Protein 8EW1 (pdb70)

B-factor: mean 33.79, std 11.41, range [15.5, 78.44]

Structure (mmCIF, N/CA/C/O backbone):
data_8EW1
#
_entry.id   8EW1
#
_cell.length_a   85.720
_cell.length_b   85.720
_cell.length_c   112.360
_cell.angle_alpha   90.00
_cell.angle_beta   90.00
_cell.angle_gamma   120.00
#
_symmetry.space_group_name_H-M   'P 31'
#
loop_
_entity.id
_entity.type
_entity.pdbx_description
1 polymer 'Glycosyl hydrolase family 16'
2 branched beta-D-galactopyranose-(1-4)-6-O-sulfo-alpha-L-galactopyranose-(1-3)-beta-D-galactopyranose
3 non-polymer GLYCEROL
4 non-polymer 'CALCIUM ION'
5 non-polymer 'CHLORIDE ION'
6 non-polymer 'ACETATE ION'
7 water water
#
loop_
_atom_site.group_PDB
_atom_site.id
_atom_site.type_symbol
_atom_site.label_atom_id
_atom_site.label_alt_id
_atom_site.label_comp_id
_atom_site.label_asym_id
_atom_site.label_entity_id
_atom_site.label_seq_id
_atom_site.pdbx_PDB_ins_code
_atom_site.Cartn_x
_atom_site.Cartn_y
_atom_site.Cartn_z
_atom_site.occupancy
_atom_site.B_iso_or_equiv
_atom_site.auth_seq_id
_atom_site.auth_comp_id
_atom_site.auth_asym_id
_atom_site.auth_atom_id
_atom_site.pdbx_PDB_model_num
ATOM 1 N N . SER A 1 4 ? 56.144 -19.267 -36.406 1.00 39.46 4 SER A N 1
ATOM 2 C CA . SER A 1 4 ? 55.311 -19.531 -37.573 1.00 33.94 4 SER A CA 1
ATOM 3 C C . SER A 1 4 ? 53.839 -19.668 -37.188 1.00 33.73 4 SER A C 1
ATOM 4 O O . SER A 1 4 ? 52.974 -19.812 -38.055 1.00 30.34 4 SER A O 1
ATOM 7 N N . HIS A 1 5 ? 53.554 -19.608 -35.883 1.00 32.66 5 HIS A N 1
ATOM 8 C CA . HIS A 1 5 ? 52.188 -19.800 -35.408 1.00 34.86 5 HIS A CA 1
ATOM 9 C C . HIS A 1 5 ? 51.238 -18.702 -35.865 1.00 34.93 5 HIS A C 1
ATOM 10 O O . HIS A 1 5 ? 50.025 -18.839 -35.673 1.00 37.08 5 HIS A O 1
ATOM 17 N N . HIS A 1 6 ? 51.747 -17.626 -36.468 1.00 32.77 6 HIS A N 1
ATOM 18 C CA . HIS A 1 6 ? 50.860 -16.625 -37.048 1.00 33.96 6 HIS A CA 1
ATOM 19 C C . HIS A 1 6 ? 50.290 -17.076 -38.388 1.00 31.00 6 HIS A C 1
ATOM 20 O O . HIS A 1 6 ? 49.187 -16.658 -38.757 1.00 31.27 6 HIS A O 1
ATOM 27 N N . HIS A 1 7 ? 51.019 -17.923 -39.123 1.00 28.72 7 HIS A N 1
ATOM 28 C CA . HIS A 1 7 ? 50.584 -18.400 -40.429 1.00 28.40 7 HIS A CA 1
ATOM 29 C C . HIS A 1 7 ? 50.174 -19.867 -40.453 1.00 26.47 7 HIS A C 1
ATOM 30 O O . HIS A 1 7 ? 49.386 -20.254 -41.321 1.00 23.28 7 HIS A O 1
ATOM 37 N N . HIS A 1 8 ? 50.675 -20.685 -39.532 1.00 24.64 8 HIS A N 1
ATOM 38 C CA . HIS A 1 8 ? 50.676 -22.134 -39.709 1.00 22.20 8 HIS A CA 1
ATOM 39 C C . HIS A 1 8 ? 49.410 -22.751 -39.121 1.00 24.25 8 HIS A C 1
ATOM 40 O O . HIS A 1 8 ? 49.218 -22.749 -37.900 1.00 24.76 8 HIS A O 1
ATOM 47 N N . HIS A 1 9 ? 48.549 -23.278 -39.993 1.00 21.31 9 HIS A N 1
ATOM 48 C CA . HIS A 1 9 ? 47.466 -24.170 -39.590 1.00 22.31 9 HIS A CA 1
ATOM 49 C C . HIS A 1 9 ? 48.029 -25.586 -39.539 1.00 22.41 9 HIS A C 1
ATOM 50 O O . HIS A 1 9 ? 48.361 -26.167 -40.578 1.00 22.91 9 HIS A O 1
ATOM 57 N N . HIS A 1 10 ? 48.164 -26.137 -38.330 1.00 20.53 10 HIS A N 1
ATOM 58 C CA . HIS A 1 10 ? 48.673 -27.500 -38.217 1.00 23.37 10 HIS A CA 1
ATOM 59 C C . HIS A 1 10 ? 47.773 -28.492 -38.939 1.00 24.87 10 HIS A C 1
ATOM 60 O O . HIS A 1 10 ? 48.253 -29.510 -39.450 1.00 25.79 10 HIS A O 1
ATOM 67 N N . GLY A 1 11 ? 46.478 -28.209 -38.995 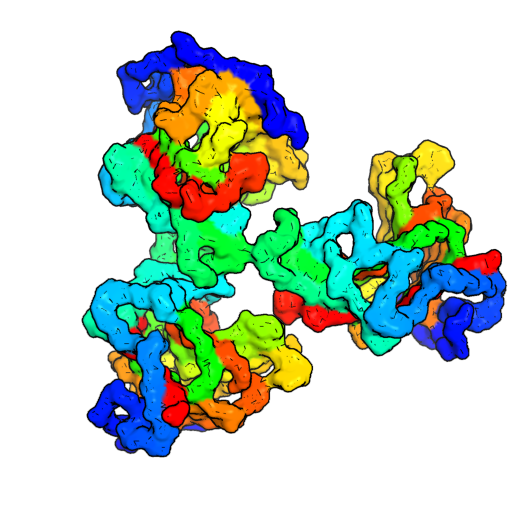1.00 21.47 11 GLY A N 1
ATOM 68 C CA . GLY A 1 11 ? 45.531 -29.073 -39.673 1.00 22.29 11 GLY A CA 1
ATOM 69 C C . GLY A 1 11 ? 44.162 -28.436 -39.642 1.00 22.90 11 GLY A C 1
ATOM 70 O O . GLY A 1 11 ? 43.972 -27.343 -39.101 1.00 20.88 11 GLY A O 1
ATOM 71 N N . SER A 1 12 ? 43.209 -29.119 -40.265 1.00 25.28 12 SER A N 1
ATOM 72 C CA . SER A 1 12 ? 41.816 -28.705 -40.219 1.00 25.11 12 SER A CA 1
ATOM 73 C C . SER A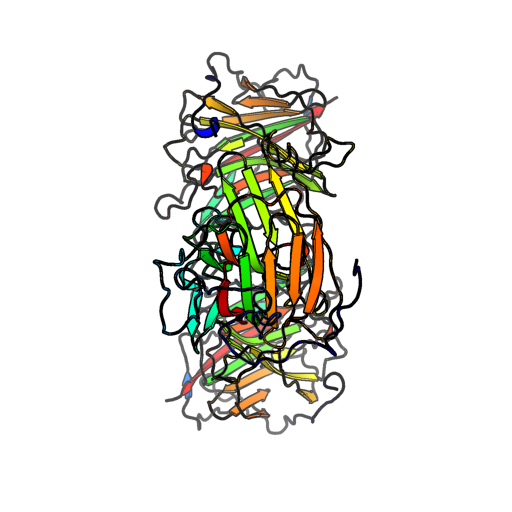 1 12 ? 41.057 -29.598 -39.247 1.00 26.04 12 SER A C 1
ATOM 74 O O . SER A 1 12 ? 41.458 -30.729 -38.964 1.00 26.66 12 SER A O 1
ATOM 77 N N . ILE A 1 13 ? 39.954 -29.072 -38.725 1.00 25.15 13 ILE A N 1
ATOM 78 C CA . ILE A 1 13 ? 39.122 -29.790 -37.766 1.00 24.50 13 ILE A CA 1
ATOM 79 C C . ILE A 1 13 ? 37.834 -30.199 -38.466 1.00 25.62 13 ILE A C 1
ATOM 80 O O . ILE A 1 13 ? 37.109 -29.348 -38.995 1.00 28.77 13 ILE A O 1
ATOM 85 N N . ASP A 1 14 ? 37.552 -31.498 -38.472 1.00 28.18 14 ASP A N 1
ATOM 86 C CA . ASP A 1 14 ? 36.360 -32.034 -39.116 1.00 32.22 14 ASP A CA 1
ATOM 87 C C . ASP A 1 14 ? 35.229 -32.142 -38.100 1.00 29.83 14 ASP A C 1
ATOM 88 O O . ASP A 1 14 ? 35.416 -32.687 -37.008 1.00 27.19 14 ASP A O 1
ATOM 93 N N . PHE A 1 15 ? 34.057 -31.621 -38.463 1.00 29.98 15 PHE A N 1
ATOM 94 C CA . PHE A 1 15 ? 32.893 -31.636 -37.588 1.00 30.64 15 PHE A CA 1
ATOM 95 C C . PHE A 1 15 ? 31.781 -32.542 -38.101 1.00 33.84 15 PHE A C 1
ATOM 96 O O . PHE A 1 15 ? 30.682 -32.537 -37.535 1.00 31.21 15 PHE A O 1
ATOM 104 N N . SER A 1 16 ? 32.044 -33.337 -39.145 1.00 34.39 16 SER A N 1
ATOM 105 C CA . SER A 1 16 ? 31.003 -34.205 -39.688 1.00 34.23 16 SER A CA 1
ATOM 106 C C . SER A 1 16 ? 30.555 -35.245 -38.671 1.00 33.91 16 SER A C 1
ATOM 107 O O . SER A 1 16 ? 29.378 -35.624 -38.650 1.00 39.05 16 SER A O 1
ATOM 110 N N . ASN A 1 17 ? 31.467 -35.712 -37.818 1.00 34.81 17 ASN A N 1
ATOM 111 C CA . ASN A 1 17 ? 31.155 -36.694 -36.788 1.00 35.90 17 ASN A CA 1
ATOM 112 C C . ASN A 1 17 ? 31.152 -36.072 -35.393 1.00 34.19 17 ASN A C 1
ATOM 113 O O . ASN A 1 17 ? 31.411 -36.757 -34.400 1.00 37.79 17 ASN A O 1
ATOM 118 N N . ALA A 1 18 ? 30.855 -34.779 -35.302 1.00 28.81 18 ALA A N 1
ATOM 119 C CA . ALA A 1 18 ? 30.806 -34.123 -34.003 1.00 32.41 18 ALA A CA 1
ATOM 120 C C . ALA A 1 18 ? 29.689 -34.729 -33.156 1.00 32.14 18 ALA A C 1
ATOM 121 O O . ALA A 1 18 ? 28.611 -35.040 -33.679 1.00 28.84 18 ALA A O 1
ATOM 123 N N . PRO A 1 19 ? 29.907 -34.913 -31.855 1.00 30.94 19 PRO A N 1
ATOM 124 C CA . PRO A 1 19 ? 28.862 -35.505 -31.010 1.00 31.22 19 PRO A CA 1
ATOM 125 C C . PRO A 1 19 ? 27.605 -34.647 -30.981 1.00 28.43 19 PRO A C 1
ATOM 126 O O . PRO A 1 19 ? 27.667 -33.417 -30.990 1.00 31.13 19 PRO A O 1
ATOM 130 N N . LYS A 1 20 ? 26.454 -35.314 -30.930 1.00 28.57 20 LYS A N 1
ATOM 131 C CA . LYS A 1 20 ? 25.181 -34.627 -30.782 1.00 30.25 20 LYS A CA 1
ATOM 132 C C . LYS A 1 20 ? 24.897 -34.349 -29.309 1.00 29.44 20 LYS A C 1
ATOM 133 O O . LYS A 1 20 ? 25.310 -35.101 -28.422 1.00 31.50 20 LYS A O 1
ATOM 139 N N . ARG A 1 21 ? 24.192 -33.250 -29.054 1.00 29.77 21 ARG A N 1
ATOM 140 C CA . ARG A 1 21 ? 23.819 -32.870 -27.694 1.00 27.36 21 ARG A CA 1
ATOM 141 C C . ARG A 1 21 ? 22.720 -33.799 -27.194 1.00 30.35 21 ARG A C 1
ATOM 142 O O . ARG A 1 21 ? 21.615 -33.820 -27.747 1.00 26.96 21 ARG A O 1
ATOM 150 N N . LEU A 1 22 ? 23.032 -34.585 -26.164 1.00 30.11 22 LEU A N 1
ATOM 151 C CA . LEU A 1 22 ? 22.083 -35.502 -25.543 1.00 30.89 22 LEU A CA 1
ATOM 152 C C . LEU A 1 22 ? 21.603 -35.048 -24.174 1.00 31.15 22 LEU A C 1
ATOM 153 O O . LEU A 1 22 ? 20.445 -35.292 -23.830 1.00 31.71 22 LEU A O 1
ATOM 158 N N . ASN A 1 23 ? 22.457 -34.397 -23.388 1.00 30.31 23 ASN A N 1
ATOM 159 C CA . ASN A 1 23 ? 22.099 -33.995 -22.034 1.00 31.74 23 ASN A CA 1
ATOM 160 C C . ASN A 1 23 ? 22.968 -32.815 -21.624 1.00 30.19 23 ASN A C 1
ATOM 161 O O . ASN A 1 23 ? 23.997 -32.531 -22.239 1.00 29.34 23 ASN A O 1
ATOM 166 N N . ASN A 1 24 ? 22.552 -32.145 -20.548 1.00 32.39 24 ASN A N 1
ATOM 167 C CA . ASN A 1 24 ? 23.314 -31.043 -19.973 1.00 29.69 24 ASN A CA 1
ATOM 168 C C . ASN A 1 24 ? 23.997 -31.438 -18.671 1.00 30.85 24 ASN A C 1
ATOM 169 O O . ASN A 1 24 ? 24.334 -30.568 -17.858 1.00 30.80 24 ASN A O 1
ATOM 174 N N . LYS A 1 25 ? 24.225 -32.736 -18.466 1.00 28.80 25 LYS A N 1
ATOM 175 C CA . LYS A 1 25 ? 24.802 -33.239 -17.228 1.00 29.11 25 LYS A CA 1
ATOM 176 C C . LYS A 1 25 ? 26.241 -33.711 -17.363 1.00 27.21 25 LYS A C 1
ATOM 177 O O . LYS A 1 25 ? 26.926 -33.840 -16.344 1.00 22.85 25 LYS A O 1
ATOM 183 N N . TYR A 1 26 ? 26.714 -33.969 -18.575 1.00 24.12 26 TYR A N 1
ATOM 184 C CA . TYR A 1 26 ? 28.066 -34.470 -18.772 1.00 22.40 26 TYR A CA 1
ATOM 185 C C . TYR A 1 26 ? 28.760 -33.732 -19.911 1.00 21.95 26 TYR A C 1
ATOM 186 O O . TYR A 1 26 ? 28.106 -33.010 -20.676 1.00 24.72 26 TYR A O 1
ATOM 195 N N . PRO A 1 27 ? 30.079 -33.875 -20.049 1.00 21.68 27 PRO A N 1
ATOM 196 C CA . PRO A 1 27 ? 30.790 -33.132 -21.095 1.00 23.14 27 PRO A CA 1
ATOM 197 C C . PRO A 1 27 ? 30.255 -33.481 -22.477 1.00 22.95 27 PRO A C 1
ATOM 198 O O . PRO A 1 27 ? 29.795 -34.598 -22.724 1.00 26.32 27 PRO A O 1
ATOM 202 N N . LEU A 1 28 ? 30.322 -32.503 -23.385 1.00 20.61 28 LEU A N 1
ATOM 203 C CA . LEU A 1 28 ? 29.838 -32.726 -24.747 1.00 23.84 28 LEU A CA 1
ATOM 204 C C . LEU A 1 28 ? 30.639 -33.807 -25.462 1.00 23.99 28 LEU A C 1
ATOM 205 O O . LEU A 1 28 ? 30.093 -34.526 -26.309 1.00 27.77 28 LEU A O 1
ATOM 210 N N . SER A 1 29 ? 31.927 -33.929 -25.150 1.00 22.78 29 SER A N 1
ATOM 211 C CA . SER A 1 29 ? 32.771 -34.955 -25.750 1.00 26.05 29 SER A CA 1
ATOM 212 C C . SER A 1 29 ? 32.595 -36.319 -25.097 1.00 25.21 29 SER A C 1
ATOM 213 O O . SER A 1 29 ? 33.194 -37.292 -25.563 1.00 26.40 29 SER A O 1
ATOM 216 N N . ASP A 1 30 ? 31.782 -36.419 -24.050 1.00 26.33 30 ASP A N 1
ATOM 217 C CA . ASP A 1 30 ? 31.601 -37.668 -23.316 1.00 29.86 30 ASP A CA 1
ATOM 218 C C . ASP A 1 30 ? 30.194 -37.687 -22.719 1.00 26.20 30 ASP A C 1
ATOM 219 O O . ASP A 1 30 ? 29.994 -37.801 -21.510 1.00 28.08 30 ASP A O 1
ATOM 224 N N . GLN A 1 31 ? 29.191 -37.595 -23.597 1.00 23.25 31 GLN A N 1
ATOM 225 C CA . GLN A 1 31 ? 27.799 -37.492 -23.174 1.00 24.52 31 GLN A CA 1
ATOM 226 C C . GLN A 1 31 ? 27.294 -38.754 -22.488 1.00 28.98 31 GLN A C 1
ATOM 227 O O . GLN A 1 31 ? 26.315 -38.684 -21.738 1.00 30.51 31 GLN A O 1
ATOM 233 N N . LYS A 1 32 ? 27.924 -39.900 -22.726 1.00 30.17 32 LYS A N 1
ATOM 234 C CA . LYS A 1 32 ? 27.540 -41.130 -22.047 1.00 31.26 32 LYS A CA 1
ATOM 235 C C . LYS A 1 32 ? 28.334 -41.368 -20.771 1.00 33.11 32 LYS A C 1
ATOM 236 O O . LYS A 1 32 ? 28.115 -42.381 -20.100 1.00 32.79 32 LYS A O 1
ATOM 242 N N . ASN A 1 33 ? 29.259 -40.470 -20.439 1.00 30.62 33 ASN A N 1
ATOM 243 C CA . ASN A 1 33 ? 30.037 -40.532 -19.204 1.00 32.02 33 ASN A CA 1
ATOM 244 C C . ASN A 1 33 ? 30.860 -41.818 -19.096 1.00 33.63 33 ASN A C 1
ATOM 245 O O . ASN A 1 33 ? 30.797 -42.540 -18.099 1.00 33.36 33 ASN A O 1
ATOM 250 N N . GLU A 1 34 ? 31.660 -42.095 -20.128 1.00 34.66 34 GLU A N 1
ATOM 251 C CA . GLU A 1 34 ? 32.594 -43.211 -20.034 1.00 35.07 34 GLU A CA 1
ATOM 252 C C . GLU A 1 34 ? 33.750 -42.905 -19.091 1.00 35.24 34 GLU A C 1
ATOM 253 O O . GLU A 1 34 ? 34.347 -43.833 -18.536 1.00 35.06 34 GLU A O 1
ATOM 259 N N . GLY A 1 35 ? 34.072 -41.629 -18.893 1.00 34.57 35 GLY A N 1
ATOM 260 C CA . GLY A 1 35 ? 35.155 -41.229 -18.023 1.00 30.58 35 GLY A CA 1
ATOM 261 C C . GLY A 1 35 ? 34.826 -41.171 -16.549 1.00 32.18 35 GLY A C 1
ATOM 262 O O . GLY A 1 35 ? 35.709 -40.864 -15.744 1.00 35.86 35 GLY A O 1
ATOM 263 N N . GLY A 1 36 ? 33.581 -41.447 -16.166 1.00 28.74 36 GLY A N 1
ATOM 264 C CA . GLY A 1 36 ? 33.198 -41.428 -14.767 1.00 33.32 36 GLY A CA 1
ATOM 265 C C . GLY A 1 36 ? 33.270 -40.051 -14.143 1.00 28.82 36 GLY A C 1
ATOM 266 O O . GLY A 1 36 ? 34.003 -39.835 -13.172 1.00 32.94 36 GLY A O 1
ATOM 267 N N . TRP A 1 37 ? 32.512 -39.111 -14.695 1.00 29.48 37 TRP A N 1
ATOM 268 C CA . TRP A 1 37 ? 32.523 -37.727 -14.251 1.00 28.18 37 TRP A CA 1
ATOM 269 C C . TRP A 1 37 ? 31.400 -37.467 -13.257 1.00 28.74 37 TRP A C 1
ATOM 270 O O . TRP A 1 37 ? 30.347 -38.108 -13.293 1.00 30.19 37 TRP A O 1
ATOM 281 N N . VAL A 1 38 ? 31.630 -36.492 -12.383 1.00 27.47 38 VAL A N 1
ATOM 282 C CA . VAL A 1 38 ? 30.614 -35.972 -11.479 1.00 26.84 38 VAL A CA 1
ATOM 283 C C . VAL A 1 38 ? 30.652 -34.456 -11.576 1.00 25.08 38 VAL A C 1
ATOM 284 O O . VAL A 1 38 ? 31.728 -33.855 -11.494 1.00 26.28 38 VAL A O 1
ATOM 288 N N . LEU A 1 39 ? 29.483 -33.837 -11.722 1.00 22.43 39 LEU A N 1
ATOM 289 C CA . LEU A 1 39 ? 29.431 -32.396 -11.924 1.00 22.88 39 LEU A CA 1
ATOM 290 C C . LEU A 1 39 ? 29.831 -31.672 -10.644 1.00 26.87 39 LEU A C 1
ATOM 291 O O . LEU A 1 39 ? 29.349 -32.004 -9.557 1.00 22.07 39 LEU A O 1
ATOM 296 N N . ASN A 1 40 ? 30.709 -30.678 -10.774 1.00 22.16 40 ASN A N 1
ATOM 297 C CA . ASN A 1 40 ? 31.093 -29.816 -9.654 1.00 24.22 40 ASN A CA 1
ATOM 298 C C . ASN A 1 40 ? 30.039 -28.725 -9.522 1.00 24.82 40 ASN A C 1
ATOM 299 O O . ASN A 1 40 ? 30.051 -27.739 -10.264 1.00 23.33 40 ASN A O 1
ATOM 304 N N . LYS A 1 41 ? 29.114 -28.905 -8.578 1.00 23.92 41 LYS A N 1
ATOM 305 C CA . LYS A 1 41 ? 28.010 -27.970 -8.392 1.00 25.34 41 LYS A CA 1
ATOM 306 C C . LYS A 1 41 ? 28.416 -26.689 -7.674 1.00 23.12 41 LYS A C 1
ATOM 307 O O . LYS A 1 41 ? 27.641 -25.727 -7.679 1.00 23.86 41 LYS A O 1
ATOM 313 N N . LYS A 1 42 ? 29.599 -26.646 -7.060 1.00 23.79 42 LYS A N 1
ATOM 314 C CA . LYS A 1 42 ? 30.083 -25.391 -6.497 1.00 22.40 42 LYS A CA 1
ATOM 315 C C . LYS A 1 42 ? 30.501 -24.430 -7.603 1.00 21.10 42 LYS A C 1
ATOM 316 O O . LYS A 1 42 ? 30.111 -23.258 -7.606 1.00 24.40 42 LYS A O 1
ATOM 322 N N . ALA A 1 43 ? 31.271 -24.922 -8.569 1.00 23.64 43 ALA A N 1
ATOM 323 C CA . ALA A 1 43 ? 31.912 -24.056 -9.550 1.00 23.05 43 ALA A CA 1
ATOM 324 C C . ALA A 1 43 ? 31.093 -23.846 -10.815 1.00 23.19 43 ALA A C 1
ATOM 325 O O . ALA A 1 43 ? 31.226 -22.796 -11.453 1.00 22.78 43 ALA A O 1
ATOM 327 N N . SER A 1 44 ? 30.254 -24.806 -11.197 1.00 23.04 44 SER A N 1
ATOM 328 C CA . SER A 1 44 ? 29.507 -24.687 -12.444 1.00 20.34 44 SER A CA 1
ATOM 329 C C . SER A 1 44 ? 28.478 -23.563 -12.352 1.00 25.36 44 SER A C 1
ATOM 330 O O . SER A 1 44 ? 27.900 -23.304 -11.294 1.00 22.58 44 SER A O 1
ATOM 333 N N . ASP A 1 45 ? 28.256 -22.8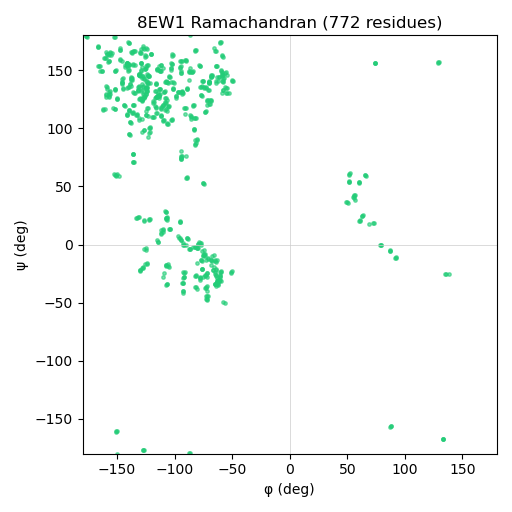81 -13.477 1.00 22.08 45 ASP A N 1
ATOM 334 C CA . ASP A 1 45 ? 27.360 -21.728 -13.507 1.00 22.12 45 ASP A CA 1
ATOM 335 C C . ASP A 1 45 ? 26.613 -21.712 -14.830 1.00 24.43 45 ASP A C 1
ATOM 336 O O . ASP A 1 45 ? 27.233 -21.620 -15.895 1.00 22.22 45 ASP A O 1
ATOM 341 N N . GLU A 1 46 ? 25.288 -21.790 -14.764 1.00 26.19 46 GLU A N 1
ATOM 342 C CA . GLU A 1 46 ? 24.450 -21.672 -15.949 1.00 24.88 46 GLU A CA 1
ATOM 343 C C . GLU A 1 46 ? 24.098 -20.227 -16.277 1.00 24.72 46 GLU A C 1
ATOM 344 O O . GLU A 1 46 ? 23.430 -19.978 -17.287 1.00 24.28 46 GLU A O 1
ATOM 350 N N . PHE A 1 47 ? 24.515 -19.280 -15.436 1.00 23.38 47 PHE A N 1
ATOM 351 C CA . PHE A 1 47 ? 24.345 -17.846 -15.677 1.00 21.48 47 PHE A CA 1
ATOM 352 C C . PHE A 1 47 ? 22.883 -17.469 -15.913 1.00 25.91 47 PHE A C 1
ATOM 353 O O . PHE A 1 47 ? 22.563 -16.657 -16.783 1.00 26.96 47 PHE A O 1
ATOM 361 N N . LYS A 1 48 ? 21.987 -18.045 -15.118 1.00 26.28 48 LYS A N 1
ATOM 362 C CA . LYS A 1 48 ? 20.602 -17.604 -15.137 1.00 32.10 48 LYS A CA 1
ATOM 363 C C . LYS A 1 48 ? 20.429 -16.364 -14.261 1.00 31.46 48 LYS A C 1
ATOM 364 O O . LYS A 1 48 ? 21.310 -15.987 -13.483 1.00 33.09 48 LYS A O 1
ATOM 370 N N . GLY A 1 49 ? 19.278 -15.716 -14.402 1.00 33.22 49 GLY A N 1
ATOM 371 C CA . GLY A 1 49 ? 18.954 -14.585 -13.555 1.00 35.17 49 GLY A CA 1
ATOM 372 C C . GLY A 1 49 ? 19.459 -13.265 -14.103 1.00 35.03 49 GLY A C 1
ATOM 373 O O . GLY A 1 49 ? 19.687 -13.092 -15.302 1.00 35.15 49 GLY A O 1
ATOM 374 N N . LYS A 1 50 ? 19.641 -12.312 -13.188 1.00 35.09 50 LYS A N 1
ATOM 375 C CA . LYS A 1 50 ? 19.979 -10.950 -13.570 1.00 33.91 50 LYS A CA 1
ATOM 376 C C . LYS A 1 50 ? 21.247 -10.412 -12.921 1.00 29.03 50 LYS A C 1
ATOM 377 O O . LYS A 1 50 ? 21.638 -9.280 -13.225 1.00 33.07 50 LYS A O 1
ATOM 383 N N . LYS A 1 51 ? 21.892 -11.167 -12.035 1.00 32.27 51 LYS A N 1
ATOM 384 C CA . LYS A 1 51 ? 23.022 -10.642 -11.283 1.00 31.56 51 LYS A CA 1
ATOM 385 C C . LYS A 1 51 ? 24.116 -11.694 -11.172 1.00 27.80 51 LYS A C 1
ATOM 386 O O . LYS A 1 51 ? 23.855 -12.898 -11.227 1.00 28.64 51 LYS A O 1
ATOM 389 N N . LEU A 1 52 ? 25.346 -11.219 -11.003 1.00 24.26 52 LEU A N 1
ATOM 390 C CA . LEU A 1 52 ? 26.487 -12.107 -10.837 1.00 26.29 52 LEU A CA 1
ATOM 391 C C . LEU A 1 52 ? 26.434 -12.808 -9.486 1.00 28.18 52 LEU A C 1
ATOM 392 O O . LEU A 1 52 ? 26.082 -12.206 -8.467 1.00 26.77 52 LEU A O 1
ATOM 397 N N . ASN A 1 53 ? 26.791 -14.089 -9.480 1.00 23.05 53 ASN A N 1
ATOM 398 C CA . ASN A 1 53 ? 27.011 -14.820 -8.234 1.00 25.25 53 ASN A CA 1
ATOM 399 C C . ASN A 1 53 ? 28.411 -14.465 -7.751 1.00 25.87 53 ASN A C 1
ATOM 400 O O . ASN A 1 53 ? 29.403 -15.089 -8.134 1.00 23.88 53 ASN A O 1
ATOM 405 N N . GLU A 1 54 ? 28.498 -13.416 -6.927 1.00 28.67 54 GLU A N 1
ATOM 406 C CA . GLU A 1 54 ? 29.783 -12.931 -6.434 1.00 27.03 54 GLU A CA 1
ATOM 407 C C . GLU A 1 54 ? 30.350 -13.789 -5.314 1.00 26.86 54 GLU A C 1
ATOM 408 O O . GLU A 1 54 ? 31.437 -13.485 -4.810 1.00 29.01 54 GLU A O 1
ATOM 414 N N . GLU A 1 55 ? 29.646 -14.846 -4.914 1.00 25.90 55 GLU A N 1
ATOM 415 C CA . GLU A 1 55 ? 30.252 -15.856 -4.059 1.00 24.18 55 GLU A CA 1
ATOM 416 C C . GLU A 1 55 ? 31.075 -16.836 -4.877 1.00 26.64 55 GLU A C 1
ATOM 417 O O . GLU A 1 55 ? 32.053 -17.399 -4.376 1.00 23.66 55 GLU A O 1
ATOM 423 N N . ARG A 1 56 ? 30.714 -17.022 -6.144 1.00 22.26 56 ARG A N 1
ATOM 424 C CA . ARG A 1 56 ? 31.446 -17.923 -7.020 1.00 24.12 56 ARG A CA 1
ATOM 425 C C . ARG A 1 56 ? 32.529 -17.214 -7.825 1.00 21.75 56 ARG A C 1
ATOM 426 O O . ARG A 1 56 ? 33.587 -17.809 -8.068 1.00 22.32 56 ARG A O 1
ATOM 434 N N . TRP A 1 57 ? 32.309 -15.950 -8.211 1.00 21.78 57 TRP A N 1
ATOM 435 C CA . TRP A 1 57 ? 33.201 -15.219 -9.108 1.00 20.39 57 TRP A CA 1
ATOM 436 C C . TRP A 1 57 ? 33.627 -13.891 -8.495 1.00 21.94 57 TRP A C 1
ATOM 437 O O . TRP A 1 57 ? 32.825 -13.206 -7.852 1.00 23.06 57 TRP A O 1
ATOM 448 N N . PHE A 1 58 ? 34.891 -13.515 -8.729 1.00 20.42 58 PHE A N 1
ATOM 449 C CA . PHE A 1 58 ? 35.266 -12.118 -8.558 1.00 21.06 58 PHE A CA 1
ATOM 450 C C . PHE A 1 58 ? 34.739 -11.305 -9.741 1.00 20.23 58 PHE A C 1
ATOM 451 O O . PHE A 1 58 ? 34.780 -11.777 -10.882 1.00 22.98 58 PHE A O 1
ATOM 459 N N . PRO A 1 59 ? 34.248 -10.084 -9.502 1.00 23.17 59 PRO A N 1
ATOM 460 C CA . PRO A 1 59 ? 33.628 -9.303 -10.589 1.00 25.30 59 PRO A CA 1
ATOM 461 C C . PRO A 1 59 ? 34.613 -8.701 -11.581 1.00 22.96 59 PRO A C 1
ATOM 462 O O . PRO A 1 59 ? 34.171 -8.146 -12.595 1.00 24.67 59 PRO A O 1
ATOM 466 N N . ASN A 1 60 ? 35.909 -8.752 -11.304 1.00 23.26 60 ASN A N 1
ATOM 467 C CA . ASN A 1 60 ? 36.950 -8.302 -12.220 1.00 23.11 60 ASN A CA 1
ATOM 468 C C . ASN A 1 60 ? 38.195 -9.129 -11.924 1.00 24.33 60 ASN A C 1
ATOM 469 O O . ASN A 1 60 ? 38.112 -10.183 -11.286 1.00 26.09 60 ASN A O 1
ATOM 474 N N . ASN A 1 61 ? 39.356 -8.645 -12.357 1.00 22.32 61 ASN A N 1
ATOM 475 C CA . ASN A 1 61 ? 40.607 -9.333 -12.054 1.00 21.08 61 ASN A CA 1
ATOM 476 C C . ASN A 1 61 ? 41.365 -8.548 -10.992 1.00 23.32 61 ASN A C 1
ATOM 477 O O . ASN A 1 61 ? 41.982 -7.516 -11.303 1.00 23.78 61 ASN A O 1
ATOM 482 N N . PRO A 1 62 ? 41.370 -8.998 -9.733 1.00 24.38 62 PRO A N 1
ATOM 483 C CA . PRO A 1 62 ? 42.061 -8.235 -8.679 1.00 26.76 62 PRO A CA 1
ATOM 484 C C . PRO A 1 62 ? 43.566 -8.135 -8.872 1.00 27.66 62 PRO A C 1
ATOM 485 O O . PRO A 1 62 ? 44.193 -7.291 -8.218 1.00 26.22 62 PRO A O 1
ATOM 489 N N . LYS A 1 63 ? 44.164 -8.948 -9.743 1.00 24.84 63 LYS A N 1
ATOM 490 C CA . LYS A 1 63 ? 45.615 -9.006 -9.866 1.00 27.42 63 LYS A CA 1
ATOM 491 C C . LYS A 1 63 ? 46.141 -8.536 -11.215 1.00 27.18 63 LYS A C 1
ATOM 492 O O . LYS A 1 63 ? 47.351 -8.619 -11.453 1.00 30.82 63 LYS A O 1
ATOM 498 N N . TRP A 1 64 ? 45.277 -8.056 -12.103 1.00 24.93 64 TRP A N 1
ATOM 499 C CA . TRP A 1 64 ? 45.700 -7.617 -13.430 1.00 25.43 64 TRP A CA 1
ATOM 500 C C . TRP A 1 64 ? 44.726 -6.550 -13.897 1.00 22.91 64 TRP A C 1
ATOM 501 O O . TRP A 1 64 ? 43.536 -6.830 -14.061 1.00 22.39 64 TRP A O 1
ATOM 512 N N . LYS A 1 65 ? 45.225 -5.329 -14.095 1.00 22.51 65 LYS A N 1
ATOM 513 C CA . LYS A 1 65 ? 44.352 -4.240 -14.516 1.00 20.87 65 LYS A CA 1
ATOM 514 C C . LYS A 1 65 ? 43.943 -4.373 -15.977 1.00 21.83 65 LYS A C 1
ATOM 515 O O . LYS A 1 65 ? 42.896 -3.851 -16.373 1.00 20.87 65 LYS A O 1
ATOM 521 N N . GLY A 1 66 ? 44.762 -5.045 -16.783 1.00 22.22 66 GLY A N 1
ATOM 522 C CA . GLY A 1 66 ? 44.493 -5.216 -18.199 1.00 21.22 66 GLY A CA 1
ATOM 523 C C . GLY A 1 66 ? 45.672 -4.837 -19.072 1.00 21.99 66 GLY A C 1
ATOM 524 O O . GLY A 1 66 ? 46.545 -4.073 -18.651 1.00 23.36 66 GLY A O 1
ATOM 525 N N . ARG A 1 67 ? 45.720 -5.367 -20.291 1.00 24.58 67 ARG A N 1
ATOM 526 C CA . ARG A 1 67 ? 46.757 -4.982 -21.238 1.00 22.55 67 ARG A CA 1
ATOM 527 C C . ARG A 1 67 ? 46.331 -3.703 -21.950 1.00 23.80 67 ARG A C 1
ATOM 528 O O . ARG A 1 67 ? 45.300 -3.681 -22.633 1.00 22.39 67 ARG A O 1
ATOM 536 N N . GLN A 1 68 ? 47.122 -2.647 -21.799 1.00 23.91 68 GLN A N 1
ATOM 537 C CA . GLN A 1 68 ? 46.799 -1.393 -22.457 1.00 23.68 68 GLN A CA 1
ATOM 538 C C . GLN A 1 68 ? 46.491 -1.654 -23.930 1.00 22.55 68 GLN A C 1
ATOM 539 O O . GLN A 1 68 ? 47.157 -2.483 -24.563 1.00 27.58 68 GLN A O 1
ATOM 545 N N . PRO A 1 69 ? 45.493 -0.975 -24.506 1.00 22.93 69 PRO A N 1
ATOM 546 C CA . PRO A 1 69 ? 44.684 0.092 -23.902 1.00 21.98 69 PRO A CA 1
ATOM 547 C C . PRO A 1 69 ? 43.352 -0.337 -23.287 1.00 21.94 69 PRO A C 1
ATOM 548 O O . PRO A 1 69 ? 42.494 0.519 -23.093 1.00 21.52 69 PRO A O 1
ATOM 552 N N . THR A 1 70 ? 43.133 -1.607 -22.956 1.00 20.73 70 THR A N 1
ATOM 553 C CA . THR A 1 70 ? 41.850 -2.071 -22.442 1.00 18.92 70 THR A CA 1
ATOM 554 C C . THR A 1 70 ? 41.953 -2.383 -20.954 1.00 21.30 70 THR A C 1
ATOM 555 O O . THR A 1 70 ? 42.791 -3.190 -20.536 1.00 20.69 70 THR A O 1
ATOM 559 N N . PHE A 1 71 ? 41.069 -1.766 -20.175 1.00 19.95 71 PHE A N 1
ATOM 560 C CA . PHE A 1 71 ? 41.067 -1.817 -18.717 1.00 19.60 71 PHE A CA 1
ATOM 561 C C . PHE A 1 71 ? 39.836 -2.589 -18.260 1.00 21.70 71 PHE A C 1
ATOM 562 O O . PHE A 1 71 ? 38.725 -2.313 -18.719 1.00 22.24 71 PHE A O 1
ATOM 570 N N . PHE A 1 72 ? 40.036 -3.575 -17.385 1.00 23.71 72 PHE A N 1
ATOM 571 C CA . PHE A 1 72 ? 38.925 -4.402 -16.924 1.00 22.86 72 PHE A CA 1
ATOM 572 C C . PHE A 1 72 ? 38.049 -3.638 -15.935 1.00 23.97 72 PHE A C 1
ATOM 573 O O . PHE A 1 72 ? 38.548 -2.973 -15.022 1.00 21.78 72 PHE A O 1
ATOM 581 N N . ALA A 1 73 ? 36.731 -3.744 -16.112 1.00 25.00 73 ALA A N 1
ATOM 582 C CA . ALA A 1 73 ? 35.785 -3.054 -15.246 1.00 27.19 73 ALA A CA 1
ATOM 583 C C . ALA A 1 73 ? 34.600 -3.956 -14.942 1.00 27.93 73 ALA A C 1
ATOM 584 O O . ALA A 1 73 ? 34.202 -4.791 -15.760 1.00 25.16 73 ALA A O 1
ATOM 586 N N . LYS A 1 74 ? 34.018 -3.752 -13.757 1.00 24.98 74 LYS A N 1
ATOM 587 C CA . LYS A 1 74 ? 32.926 -4.607 -13.305 1.00 25.45 74 LYS A CA 1
ATOM 588 C C . LYS A 1 74 ? 31.644 -4.345 -14.085 1.00 23.35 74 LYS A C 1
ATOM 589 O O . LYS A 1 74 ? 30.872 -5.274 -14.345 1.00 24.01 74 LYS A O 1
ATOM 595 N N . GLU A 1 75 ? 31.394 -3.088 -14.458 1.00 23.00 75 GLU A N 1
ATOM 596 C CA . GLU A 1 75 ? 30.116 -2.733 -15.065 1.00 27.27 75 GLU A CA 1
ATOM 597 C C . GLU A 1 75 ? 29.947 -3.334 -16.453 1.00 23.84 75 GLU A C 1
ATOM 598 O O . GLU A 1 75 ? 28.817 -3.417 -16.948 1.00 24.55 75 GLU A O 1
ATOM 604 N N . ASN A 1 76 ? 31.038 -3.762 -17.085 1.00 25.33 76 ASN A N 1
ATOM 605 C CA . ASN A 1 76 ? 30.988 -4.294 -18.443 1.00 25.22 76 ASN A CA 1
ATOM 606 C C . ASN A 1 76 ? 30.395 -5.691 -18.519 1.00 25.57 76 ASN A C 1
ATOM 607 O O . ASN A 1 76 ? 30.228 -6.208 -19.631 1.00 24.09 76 ASN A O 1
ATOM 612 N N . THR A 1 77 ? 30.081 -6.311 -17.384 1.00 24.43 77 THR A N 1
ATOM 613 C CA . THR A 1 77 ? 29.566 -7.673 -17.331 1.00 25.24 77 THR A CA 1
ATOM 614 C C . THR A 1 77 ? 28.154 -7.634 -16.768 1.00 26.88 77 THR A C 1
ATOM 615 O O . THR A 1 77 ? 27.948 -7.193 -15.634 1.00 25.49 77 THR A O 1
ATOM 619 N N . THR A 1 78 ? 27.184 -8.076 -17.564 1.00 26.09 78 THR A N 1
ATOM 620 C CA . THR A 1 78 ? 25.795 -8.149 -17.137 1.00 24.91 78 THR A CA 1
ATOM 621 C C . THR A 1 78 ? 25.289 -9.566 -17.379 1.00 25.91 78 THR A C 1
ATOM 622 O O . THR A 1 78 ? 26.037 -10.443 -17.815 1.00 24.36 78 THR A O 1
ATOM 626 N N . PHE A 1 79 ? 24.008 -9.796 -17.098 1.00 24.34 79 PHE A N 1
ATOM 627 C CA . PHE A 1 79 ? 23.431 -11.133 -17.189 1.00 24.78 79 PHE A CA 1
ATOM 628 C C . PHE A 1 79 ? 22.038 -11.036 -17.788 1.00 30.57 79 PHE A C 1
ATOM 629 O O . PHE A 1 79 ? 21.145 -10.425 -17.193 1.00 31.74 79 PHE A O 1
ATOM 637 N N . GLU A 1 80 ? 21.863 -11.621 -18.973 1.00 28.13 80 GLU A N 1
ATOM 638 C CA . GLU A 1 80 ? 20.633 -11.468 -19.739 1.00 29.45 80 GLU A CA 1
ATOM 639 C C . GLU A 1 80 ? 20.310 -12.758 -20.480 1.00 31.17 80 GLU A C 1
ATOM 640 O O . GLU A 1 80 ? 21.187 -13.355 -21.115 1.00 31.88 80 GLU A O 1
ATOM 646 N N . ASP A 1 81 ? 19.045 -13.179 -20.392 1.00 33.23 81 ASP A N 1
ATOM 647 C CA . ASP A 1 81 ? 18.516 -14.303 -21.166 1.00 35.12 81 ASP A CA 1
ATOM 648 C C . ASP A 1 81 ? 19.348 -15.565 -20.948 1.00 35.15 81 ASP A C 1
ATOM 649 O O . ASP A 1 81 ? 19.624 -16.317 -21.883 1.00 34.07 81 ASP A O 1
ATOM 654 N N . GLY A 1 82 ? 19.757 -15.793 -19.701 1.00 29.38 82 GLY A N 1
ATOM 655 C CA . GLY A 1 82 ? 20.535 -16.969 -19.363 1.00 28.52 82 GLY A CA 1
ATOM 656 C C . GLY A 1 82 ? 21.974 -16.952 -19.819 1.00 26.25 82 GLY A C 1
ATOM 657 O O . GLY A 1 82 ? 22.602 -18.012 -19.888 1.00 27.29 82 GLY A O 1
ATOM 658 N N . CYS A 1 83 ? 22.522 -15.780 -20.130 1.00 25.47 83 CYS A N 1
ATOM 659 C CA . CYS A 1 83 ? 23.915 -15.662 -20.528 1.00 26.39 83 CYS A CA 1
ATOM 660 C C . CYS A 1 83 ? 24.593 -14.554 -19.743 1.00 25.66 83 CYS A C 1
ATOM 661 O O . CYS A 1 83 ? 23.983 -13.534 -19.420 1.00 25.00 83 CYS A O 1
ATOM 664 N N . CYS A 1 84 ? 25.871 -14.770 -19.448 1.00 25.06 84 CYS A N 1
ATOM 665 C CA . CYS A 1 84 ? 26.757 -13.687 -19.052 1.00 23.54 84 CYS A CA 1
ATOM 666 C C . CYS A 1 84 ? 27.150 -12.903 -20.299 1.00 24.73 84 CYS A C 1
ATOM 667 O O . CYS A 1 84 ? 27.574 -13.493 -21.296 1.00 25.07 84 CYS A O 1
ATOM 670 N N . VAL A 1 85 ? 26.991 -11.582 -20.254 1.00 25.22 85 VAL A N 1
ATOM 671 C CA . VAL A 1 85 ? 27.185 -10.709 -21.408 1.00 24.39 85 VAL A CA 1
ATOM 672 C C . VAL A 1 85 ? 28.302 -9.726 -21.085 1.00 22.78 85 VAL A C 1
ATOM 673 O O . VAL A 1 85 ? 28.190 -8.950 -20.130 1.00 25.16 85 VAL A O 1
ATOM 677 N N . MET A 1 86 ? 29.354 -9.722 -21.902 1.00 21.78 86 MET A N 1
ATOM 678 C CA . MET A 1 86 ? 30.474 -8.806 -21.727 1.00 20.37 86 MET A CA 1
ATOM 679 C C . MET A 1 86 ? 30.547 -7.846 -22.905 1.00 21.48 86 MET A C 1
ATOM 680 O O . MET A 1 86 ? 30.556 -8.278 -24.065 1.00 20.34 86 MET A O 1
ATOM 685 N N . ARG A 1 87 ? 30.592 -6.549 -22.605 1.00 23.05 87 ARG A N 1
ATOM 686 C CA . ARG A 1 87 ? 30.643 -5.506 -23.619 1.00 25.16 87 ARG A CA 1
ATOM 687 C C . ARG A 1 87 ? 31.907 -4.673 -23.443 1.00 25.65 87 ARG A C 1
ATOM 688 O O . ARG A 1 87 ? 32.579 -4.733 -22.408 1.00 23.61 87 ARG A O 1
ATOM 696 N N . THR A 1 88 ? 32.237 -3.907 -24.482 1.00 23.35 88 THR A N 1
ATOM 697 C CA . THR A 1 88 ? 33.392 -3.016 -24.488 1.00 23.56 88 THR A CA 1
ATOM 698 C C . THR A 1 88 ? 32.916 -1.575 -24.624 1.00 27.33 88 THR A C 1
ATOM 699 O O . THR A 1 88 ? 32.079 -1.273 -25.482 1.00 26.45 88 THR A O 1
ATOM 703 N N . TYR A 1 89 ? 33.443 -0.691 -23.781 1.00 25.74 89 TYR A N 1
ATOM 704 C CA . TYR A 1 89 ? 33.041 0.706 -23.783 1.00 24.71 89 TYR A CA 1
ATOM 705 C C . TYR A 1 89 ? 34.260 1.604 -23.929 1.00 22.18 89 TYR A C 1
ATOM 706 O O . TYR A 1 89 ? 35.399 1.186 -23.718 1.00 23.99 89 TYR A O 1
ATOM 715 N N . LYS A 1 90 ? 34.003 2.856 -24.294 1.00 21.31 90 LYS A N 1
ATOM 716 C CA . LYS A 1 90 ? 35.039 3.887 -24.333 1.00 24.98 90 LYS A CA 1
ATOM 717 C C . LYS A 1 90 ? 34.633 5.032 -23.414 1.00 28.73 90 LYS A C 1
ATOM 718 O O . LYS A 1 90 ? 33.827 5.893 -23.810 1.00 30.35 90 LYS A O 1
ATOM 724 N N . PRO A 1 91 ? 35.127 5.075 -22.180 1.00 24.15 91 PRO A N 1
ATOM 725 C CA . PRO A 1 91 ? 34.746 6.167 -21.276 1.00 27.08 91 PRO A CA 1
ATOM 726 C C . PRO A 1 91 ? 35.246 7.512 -21.781 1.00 27.08 91 PRO A C 1
ATOM 727 O O . PRO A 1 91 ? 36.087 7.610 -22.678 1.00 31.51 91 PRO A O 1
ATOM 731 N N . GLU A 1 92 ? 34.715 8.570 -21.173 1.00 29.96 92 GLU A N 1
ATOM 732 C CA . GLU A 1 92 ? 35.167 9.916 -21.488 1.00 30.52 92 GLU A CA 1
ATOM 733 C C . GLU A 1 92 ? 36.675 10.023 -21.290 1.00 28.41 92 GLU A C 1
ATOM 734 O O . GLU A 1 92 ? 37.261 9.350 -20.435 1.00 29.09 92 GLU A O 1
ATOM 740 N N . ALA A 1 93 ? 37.305 10.874 -22.097 1.00 27.41 93 ALA A N 1
ATOM 741 C CA . ALA A 1 93 ? 38.753 11.020 -22.045 1.00 27.71 93 ALA A CA 1
ATOM 742 C C . ALA A 1 93 ? 39.201 11.413 -20.643 1.00 24.98 93 ALA A C 1
ATOM 743 O O . ALA A 1 93 ? 38.541 12.201 -19.960 1.00 27.47 93 ALA A O 1
ATOM 745 N N . GLY A 1 94 ? 40.345 10.875 -20.228 1.00 24.52 94 GLY A N 1
ATOM 746 C CA . GLY A 1 94 ? 40.880 11.115 -18.906 1.00 26.09 94 GLY A CA 1
ATOM 747 C C . GLY A 1 94 ? 40.246 10.310 -17.792 1.00 28.10 94 GLY A C 1
ATOM 748 O O . GLY A 1 94 ? 40.660 10.461 -16.635 1.00 25.78 94 GLY A O 1
ATOM 749 N N . SER A 1 95 ? 39.264 9.457 -18.095 1.00 25.40 95 SER A N 1
ATOM 750 C CA . SER A 1 95 ? 38.579 8.710 -17.043 1.00 24.97 95 SER A CA 1
ATOM 751 C C . SER A 1 95 ? 39.392 7.525 -16.536 1.00 26.60 95 SER A C 1
ATOM 752 O O . SER A 1 95 ? 39.271 7.156 -15.361 1.00 25.95 95 SER A O 1
ATOM 755 N N . LEU A 1 96 ? 40.214 6.925 -17.384 1.00 26.72 96 LEU A N 1
ATOM 756 C CA . LEU A 1 96 ? 40.983 5.748 -17.019 1.00 25.97 96 LEU A CA 1
ATOM 757 C C . LEU A 1 96 ? 42.430 6.110 -16.732 1.00 24.27 96 LEU A C 1
ATOM 758 O O . LEU A 1 96 ? 42.906 7.182 -17.115 1.00 25.71 96 LEU A O 1
ATOM 763 N N . PRO A 1 97 ? 43.163 5.227 -16.054 1.00 28.06 97 PRO A N 1
ATOM 764 C CA . PRO A 1 97 ? 44.588 5.474 -15.812 1.00 27.26 97 PRO A CA 1
ATOM 765 C C . PRO A 1 97 ? 45.355 5.641 -17.116 1.00 28.66 97 PRO A C 1
ATOM 766 O O . PRO A 1 97 ? 44.893 5.269 -18.196 1.00 27.50 97 PRO A O 1
ATOM 770 N N . GLU A 1 98 ? 46.556 6.203 -16.996 1.00 29.75 98 GLU A N 1
ATOM 771 C CA . GLU A 1 98 ? 47.374 6.503 -18.165 1.00 30.92 98 GLU A CA 1
ATOM 772 C C . GLU A 1 98 ? 47.570 5.265 -19.027 1.00 30.55 98 GLU A C 1
ATOM 773 O O . GLU A 1 98 ? 47.870 4.181 -18.521 1.00 33.03 98 GLU A O 1
ATOM 779 N N . GLY A 1 99 ? 47.407 5.437 -20.338 1.00 30.55 99 GLY A N 1
ATOM 780 C CA . GLY A 1 99 ? 47.599 4.361 -21.286 1.00 31.95 99 GLY A CA 1
ATOM 781 C C . GLY A 1 99 ? 46.359 3.560 -21.618 1.00 30.22 99 GLY A C 1
ATOM 782 O O . GLY A 1 99 ? 46.390 2.771 -22.571 1.00 26.67 99 GLY A O 1
ATOM 783 N N . TYR A 1 100 ? 45.270 3.731 -20.875 1.00 25.67 100 TYR A N 1
ATOM 784 C CA . TYR A 1 100 ? 44.040 2.994 -21.119 1.00 25.91 100 TYR A CA 1
ATOM 785 C C . TYR A 1 100 ? 42.975 3.905 -21.711 1.00 26.95 100 TYR A C 1
ATOM 786 O O . TYR A 1 100 ? 42.817 5.053 -21.282 1.00 26.67 100 TYR A O 1
ATOM 795 N N . THR A 1 101 ? 42.225 3.376 -22.677 1.00 23.91 101 THR A N 1
ATOM 796 C CA . THR A 1 101 ? 41.167 4.133 -23.333 1.00 22.86 101 THR A CA 1
ATOM 797 C C . THR A 1 101 ? 39.827 3.418 -23.396 1.00 22.23 101 THR A C 1
ATOM 798 O O . THR A 1 101 ? 38.800 4.096 -23.527 1.00 25.72 101 THR A O 1
ATOM 802 N N . HIS A 1 102 ? 39.791 2.091 -23.303 1.00 22.07 102 HIS A N 1
ATOM 803 C CA . HIS A 1 102 ? 38.555 1.326 -23.376 1.00 22.31 102 HIS A CA 1
ATOM 804 C C . HIS A 1 102 ? 38.480 0.374 -22.193 1.00 21.76 102 HIS A C 1
ATOM 805 O O . HIS A 1 102 ? 39.477 0.103 -21.521 1.00 22.93 102 HIS A O 1
ATOM 812 N N . THR A 1 103 ? 37.280 -0.152 -21.960 1.00 22.80 103 THR A N 1
ATOM 813 C CA . THR A 1 103 ? 37.024 -1.080 -20.869 1.00 22.79 103 THR A CA 1
ATOM 814 C C . THR A 1 103 ? 36.436 -2.374 -21.417 1.00 22.70 103 THR A C 1
ATOM 815 O O . THR A 1 103 ? 35.833 -2.397 -22.498 1.00 22.36 103 THR A O 1
ATOM 819 N N . ALA A 1 104 ? 36.644 -3.456 -20.669 1.00 21.63 104 ALA A N 1
ATOM 820 C CA . ALA A 1 104 ? 36.129 -4.774 -21.010 1.00 23.15 104 ALA A CA 1
ATOM 821 C C . ALA A 1 104 ? 35.825 -5.524 -19.719 1.00 22.71 104 ALA A C 1
ATOM 822 O O . ALA A 1 104 ? 36.232 -5.115 -18.632 1.00 20.87 104 ALA A O 1
ATOM 824 N N . GLY A 1 105 ? 35.104 -6.645 -19.848 1.00 24.68 105 GLY A N 1
ATOM 825 C CA . GLY A 1 105 ? 34.737 -7.435 -18.691 1.00 22.02 105 GLY A CA 1
ATOM 826 C C . GLY A 1 105 ? 35.754 -8.517 -18.359 1.00 21.02 105 GLY A C 1
ATOM 827 O O . GLY A 1 105 ? 36.539 -8.931 -19.210 1.00 18.18 105 GLY A O 1
ATOM 828 N N . PHE A 1 106 ? 35.723 -8.966 -17.099 1.00 18.87 106 PHE A N 1
ATOM 829 C CA . PHE A 1 106 ? 36.610 -10.021 -16.617 1.00 17.82 106 PHE A CA 1
ATOM 830 C C . PHE A 1 106 ? 36.007 -10.647 -15.364 1.00 18.92 106 PHE A C 1
ATOM 831 O O . PHE A 1 106 ? 35.629 -9.930 -14.431 1.00 22.85 106 PHE A O 1
ATOM 839 N N . LEU A 1 107 ? 35.912 -11.975 -15.354 1.00 18.81 107 LEU A N 1
ATOM 840 C CA . LEU A 1 107 ? 35.461 -12.757 -14.209 1.00 18.55 107 LEU A CA 1
ATOM 841 C C . LEU A 1 107 ? 36.521 -13.794 -13.855 1.00 18.70 107 LEU A C 1
ATOM 842 O O . LEU A 1 107 ? 37.065 -14.464 -14.742 1.00 16.81 107 LEU A O 1
ATOM 847 N N . VAL A 1 108 ? 36.809 -13.928 -12.556 1.00 18.40 108 VAL A N 1
ATOM 848 C CA . VAL A 1 108 ? 37.803 -14.869 -12.046 1.00 18.38 108 VAL A CA 1
ATOM 849 C C . VAL A 1 108 ? 37.143 -15.776 -11.014 1.00 20.71 108 VAL A C 1
ATOM 850 O O . VAL A 1 108 ? 36.449 -15.292 -10.111 1.00 17.30 108 VAL A O 1
ATOM 854 N N . SER A 1 109 ? 37.369 -17.084 -11.134 1.00 20.59 109 SER A N 1
ATOM 855 C CA . SER A 1 109 ? 36.761 -18.019 -10.194 1.00 19.46 109 SER A CA 1
ATOM 856 C C . SER A 1 109 ? 37.383 -17.898 -8.809 1.00 20.69 109 SER A C 1
ATOM 857 O O . SER A 1 109 ? 38.602 -17.791 -8.658 1.00 20.49 109 SER A O 1
ATOM 860 N N . LYS A 1 110 ? 36.539 -17.951 -7.787 1.00 19.43 110 LYS A N 1
ATOM 861 C CA . LYS A 1 110 ? 37.070 -18.007 -6.434 1.00 20.27 110 LYS A CA 1
ATOM 862 C C . LYS A 1 110 ? 37.610 -19.390 -6.087 1.00 19.84 110 LYS A C 1
ATOM 863 O O . LYS A 1 110 ? 38.460 -19.504 -5.199 1.00 20.66 110 LYS A O 1
ATOM 869 N N . GLU A 1 111 ? 37.175 -20.432 -6.792 1.00 20.95 111 GLU A N 1
ATOM 870 C CA . GLU A 1 111 ? 37.661 -21.785 -6.559 1.00 22.29 111 GLU A CA 1
ATOM 871 C C . GLU A 1 111 ? 38.924 -22.055 -7.374 1.00 22.22 111 GLU A C 1
ATOM 872 O O . GLU A 1 111 ? 39.121 -21.497 -8.455 1.00 19.71 111 GLU A O 1
ATOM 878 N N . LEU A 1 112 ? 39.795 -22.899 -6.823 1.00 20.19 112 LEU A N 1
ATOM 879 C CA . LEU A 1 112 ? 40.982 -23.387 -7.515 1.00 21.37 112 LEU A CA 1
ATOM 880 C C . LEU A 1 112 ? 40.746 -24.829 -7.948 1.00 21.73 112 LEU A C 1
ATOM 881 O O . LEU A 1 112 ? 40.058 -25.587 -7.255 1.00 21.75 112 LEU A O 1
ATOM 886 N N . PHE A 1 113 ? 41.291 -25.198 -9.111 1.00 20.58 113 PHE A N 1
ATOM 887 C CA . PHE A 1 113 ? 41.087 -26.522 -9.683 1.00 19.31 113 PHE A CA 1
ATOM 888 C C . PHE A 1 113 ? 42.418 -27.149 -10.075 1.00 21.87 113 PHE A C 1
ATOM 889 O O . PHE A 1 113 ? 43.331 -26.463 -10.546 1.00 21.61 113 PHE A O 1
ATOM 897 N N . LEU A 1 114 ? 42.504 -28.471 -9.919 1.00 20.20 114 LEU A N 1
ATOM 898 C CA . LEU A 1 114 ? 43.648 -29.248 -10.399 1.00 22.00 114 LEU A CA 1
ATOM 899 C C . LEU A 1 114 ? 43.127 -30.538 -11.021 1.00 24.17 114 LEU A C 1
ATOM 900 O O . LEU A 1 114 ? 42.712 -31.451 -10.301 1.00 21.71 114 LEU A O 1
ATOM 905 N N . TYR A 1 115 ? 43.149 -30.609 -12.359 1.00 20.96 115 TYR A N 1
ATOM 906 C CA . TYR A 1 115 ? 42.648 -31.746 -13.129 1.00 22.73 115 TYR A CA 1
ATOM 907 C C . TYR A 1 115 ? 41.122 -31.778 -13.132 1.00 25.00 115 TYR A C 1
ATOM 908 O O . TYR A 1 115 ? 40.478 -31.224 -12.237 1.00 22.06 115 TYR A O 1
ATOM 917 N N . GLY A 1 116 ? 40.536 -32.416 -14.140 1.00 23.82 116 GLY A N 1
ATOM 918 C CA . GLY A 1 116 ? 39.105 -32.539 -14.297 1.00 23.02 116 GLY A CA 1
ATOM 919 C C . GLY A 1 116 ? 38.700 -32.213 -15.716 1.00 20.44 116 GLY A C 1
ATOM 920 O O . GLY A 1 116 ? 39.532 -32.116 -16.622 1.00 21.65 116 GLY A O 1
ATOM 921 N N . TYR A 1 117 ? 37.398 -32.030 -15.921 1.00 21.28 117 TYR A N 1
ATOM 922 C CA . TYR A 1 117 ? 36.866 -31.591 -17.205 1.00 18.73 117 TYR A CA 1
ATOM 923 C C . TYR A 1 117 ? 36.281 -30.193 -17.055 1.00 21.35 117 TYR A C 1
ATOM 924 O O . TYR A 1 117 ? 35.530 -29.928 -16.110 1.00 21.96 117 TYR A O 1
ATOM 933 N N . PHE A 1 118 ? 36.613 -29.310 -17.995 1.00 21.20 118 PHE A N 1
ATOM 934 C CA . PHE A 1 118 ? 36.205 -27.911 -17.941 1.00 19.71 118 PHE A CA 1
ATOM 935 C C . PHE A 1 118 ? 35.604 -27.514 -19.280 1.00 19.90 118 PHE A C 1
ATOM 936 O O . PHE A 1 118 ? 36.241 -27.686 -20.322 1.00 21.50 118 PHE A O 1
ATOM 944 N N . GLU A 1 119 ? 34.383 -26.986 -19.258 1.00 22.46 119 GLU A N 1
ATOM 945 C CA . GLU A 1 119 ? 33.640 -26.759 -20.490 1.00 21.44 119 GLU A CA 1
ATOM 946 C C . GLU A 1 119 ? 32.935 -25.411 -20.450 1.00 22.52 119 GLU A C 1
ATOM 947 O O . GLU A 1 119 ? 32.442 -24.990 -19.400 1.00 23.40 119 GLU A O 1
ATOM 953 N N . ALA A 1 120 ? 32.884 -24.741 -21.602 1.00 20.55 120 ALA A N 1
ATOM 954 C CA . ALA A 1 120 ? 32.204 -23.456 -21.688 1.00 19.17 120 ALA A CA 1
ATOM 955 C C . ALA A 1 120 ? 31.558 -23.309 -23.060 1.00 21.91 120 ALA A C 1
ATOM 956 O O . ALA A 1 120 ? 32.142 -23.700 -24.068 1.00 21.04 120 ALA A O 1
ATOM 958 N N . ARG A 1 121 ? 30.349 -22.755 -23.088 1.00 22.02 121 ARG A N 1
ATOM 959 C CA . ARG A 1 121 ? 29.640 -22.470 -24.331 1.00 22.92 121 ARG A CA 1
ATOM 960 C C . ARG A 1 121 ? 29.691 -20.966 -24.567 1.00 25.06 121 ARG A C 1
ATOM 961 O O . ARG A 1 121 ? 29.193 -20.190 -23.745 1.00 24.61 121 ARG A O 1
ATOM 969 N N . LEU A 1 122 ? 30.293 -20.559 -25.686 1.00 20.54 122 LEU A N 1
ATOM 970 C CA . LEU A 1 122 ? 30.668 -19.173 -25.922 1.00 20.17 122 LEU A CA 1
ATOM 971 C C . LEU A 1 122 ? 30.196 -18.708 -27.292 1.00 21.23 122 LEU A C 1
ATOM 972 O O . LEU A 1 122 ? 30.333 -19.434 -28.279 1.00 23.68 122 LEU A O 1
ATOM 977 N N . ARG A 1 123 ? 29.633 -17.500 -27.337 1.00 20.53 123 ARG A N 1
ATOM 978 C CA . ARG A 1 123 ? 29.331 -16.784 -28.574 1.00 23.01 123 ARG A CA 1
ATOM 979 C C . ARG A 1 123 ? 30.276 -15.596 -28.672 1.00 23.33 123 ARG A C 1
ATOM 980 O O . ARG A 1 123 ? 30.123 -14.623 -27.913 1.00 23.59 123 ARG A O 1
ATOM 988 N N . PRO A 1 124 ? 31.272 -15.634 -29.554 1.00 20.86 124 PRO A N 1
ATOM 989 C CA . PRO A 1 124 ? 32.291 -14.579 -29.560 1.00 21.88 124 PRO A CA 1
ATOM 990 C C . PRO A 1 124 ? 31.725 -13.210 -29.908 1.00 24.63 124 PRO A C 1
ATOM 991 O O . PRO A 1 124 ? 30.716 -13.080 -30.603 1.00 23.96 124 PRO A O 1
ATOM 995 N N . ASN A 1 125 ? 32.408 -12.178 -29.419 1.00 23.96 125 ASN A N 1
ATOM 996 C CA . ASN A 1 125 ? 32.103 -10.810 -29.810 1.00 25.01 125 ASN A CA 1
ATOM 997 C C . ASN A 1 125 ? 32.657 -10.528 -31.200 1.00 24.16 125 ASN A C 1
ATOM 998 O O . ASN A 1 125 ? 33.791 -10.897 -31.521 1.00 23.37 125 ASN A O 1
ATOM 1003 N N . ASP A 1 126 ? 31.846 -9.877 -32.028 1.00 27.00 126 ASP A N 1
ATOM 1004 C CA . ASP A 1 126 ? 32.258 -9.504 -33.380 1.00 25.16 126 ASP A CA 1
ATOM 1005 C C . ASP A 1 126 ? 32.910 -8.119 -33.377 1.00 24.55 126 ASP A C 1
ATOM 1006 O O . ASP A 1 126 ? 32.470 -7.185 -34.044 1.00 24.18 126 ASP A O 1
ATOM 1011 N N . SER A 1 127 ? 33.966 -7.997 -32.580 1.00 24.76 127 SER A N 1
ATOM 1012 C CA . SER A 1 127 ? 34.695 -6.748 -32.427 1.00 22.65 127 SER A CA 1
ATOM 1013 C C . SER A 1 127 ? 36.158 -7.080 -32.174 1.00 21.21 127 SER A C 1
ATOM 1014 O O . SER A 1 127 ? 36.482 -8.197 -31.758 1.00 20.85 127 SER A O 1
ATOM 1017 N N . PRO A 1 128 ? 37.057 -6.132 -32.419 1.00 22.35 128 PRO A N 1
ATOM 1018 C CA . PRO A 1 128 ? 38.491 -6.433 -32.319 1.00 21.07 128 PRO A CA 1
ATOM 1019 C C . PRO A 1 128 ? 38.997 -6.545 -30.887 1.00 22.29 128 PRO A C 1
ATOM 1020 O O . PRO A 1 128 ? 39.965 -5.875 -30.516 1.00 23.82 128 PRO A O 1
ATOM 1024 N N . TRP A 1 129 ? 38.347 -7.377 -30.076 1.00 20.42 129 TRP A N 1
ATOM 1025 C CA . TRP A 1 129 ? 38.809 -7.709 -28.735 1.00 21.85 129 TRP A CA 1
ATOM 1026 C C . TRP A 1 129 ? 38.931 -9.222 -28.630 1.00 21.60 129 TRP A C 1
ATOM 1027 O O . TRP A 1 129 ? 38.005 -9.946 -28.999 1.00 19.83 129 TRP A O 1
ATOM 1038 N N . VAL A 1 130 ? 40.084 -9.696 -28.156 1.00 20.54 130 VAL A N 1
ATOM 1039 C CA . VAL A 1 130 ? 40.239 -11.112 -27.845 1.00 22.53 130 VAL A CA 1
ATOM 1040 C C . VAL A 1 130 ? 39.186 -11.517 -26.826 1.00 20.73 130 VAL A C 1
ATOM 1041 O O . VAL A 1 130 ? 38.958 -10.811 -25.836 1.00 19.97 130 VAL A O 1
ATOM 1045 N N . PHE A 1 131 ? 38.516 -12.638 -27.079 1.00 21.53 131 PHE A N 1
ATOM 1046 C CA . PHE A 1 131 ? 37.637 -13.258 -26.103 1.00 20.01 131 PHE A CA 1
ATOM 1047 C C . PHE A 1 131 ? 38.324 -14.503 -25.555 1.00 21.33 131 PHE A C 1
ATOM 1048 O O . PHE A 1 131 ? 38.982 -15.255 -26.296 1.00 21.39 131 PHE A O 1
ATOM 1056 N N . GLY A 1 132 ? 38.194 -14.692 -24.244 1.00 20.01 132 GLY A N 1
ATOM 1057 C CA . GLY A 1 132 ? 38.989 -15.685 -23.569 1.00 20.34 132 GLY A CA 1
ATOM 1058 C C . GLY A 1 132 ? 38.229 -16.452 -22.516 1.00 19.04 132 GLY A C 1
ATOM 1059 O O . GLY A 1 132 ? 37.436 -15.889 -21.750 1.00 19.53 132 GLY A O 1
ATOM 1060 N N . PHE A 1 133 ? 38.445 -17.763 -22.543 1.00 21.62 133 PHE A N 1
ATOM 1061 C CA . PHE A 1 133 ? 38.051 -18.702 -21.498 1.00 20.94 133 PHE A CA 1
ATOM 1062 C C . PHE A 1 133 ? 39.296 -19.532 -21.208 1.00 21.45 133 PHE A C 1
ATOM 1063 O O . PHE A 1 133 ? 39.748 -20.285 -22.079 1.00 20.41 133 PHE A O 1
ATOM 1071 N N . TRP A 1 134 ? 39.915 -19.324 -20.039 1.00 18.12 134 TRP A N 1
ATOM 1072 C CA . TRP A 1 134 ? 41.238 -19.905 -19.812 1.00 16.93 134 TRP A CA 1
ATOM 1073 C C . TRP A 1 134 ? 41.476 -20.140 -18.325 1.00 19.17 134 TRP A C 1
ATOM 1074 O O . TRP A 1 134 ? 40.643 -19.808 -17.484 1.00 19.17 134 TRP A O 1
ATOM 1085 N N . MET A 1 135 ? 42.643 -20.695 -17.998 1.00 19.88 135 MET A N 1
ATOM 1086 C CA . MET A 1 135 ? 42.929 -21.012 -16.604 1.00 20.82 135 MET A CA 1
ATOM 1087 C C . MET A 1 135 ? 44.360 -20.619 -16.268 1.00 20.54 135 MET A C 1
ATOM 1088 O O . MET A 1 135 ? 45.265 -20.780 -17.087 1.00 18.69 135 MET A O 1
ATOM 1093 N N . SER A 1 136 ? 44.566 -20.088 -15.066 1.00 18.86 136 SER A N 1
ATOM 1094 C CA . SER A 1 136 ? 45.903 -19.590 -14.763 1.00 16.15 136 SER A CA 1
ATOM 1095 C C . SER A 1 136 ? 46.127 -19.547 -13.261 1.00 22.24 136 SER A C 1
ATOM 1096 O O . SER A 1 136 ? 45.180 -19.493 -12.474 1.00 20.26 136 SER A O 1
ATOM 1099 N N . ASN A 1 137 ? 47.404 -19.564 -12.882 1.00 22.11 137 ASN A N 1
ATOM 1100 C CA . ASN A 1 137 ? 47.770 -19.299 -11.493 1.00 24.42 137 ASN A CA 1
ATOM 1101 C C . ASN A 1 137 ? 49.210 -18.811 -11.455 1.00 21.24 137 ASN A C 1
ATOM 1102 O O . ASN A 1 137 ? 50.099 -19.423 -12.062 1.00 24.93 137 ASN A O 1
ATOM 1107 N N . ASN A 1 138 ? 49.415 -17.691 -10.767 1.00 28.20 138 ASN A N 1
ATOM 1108 C CA . ASN A 1 138 ? 50.730 -17.117 -10.492 1.00 26.54 138 ASN A CA 1
ATOM 1109 C C . ASN A 1 138 ? 50.851 -17.034 -8.972 1.00 29.25 138 ASN A C 1
ATOM 1110 O O . ASN A 1 138 ? 50.297 -16.122 -8.349 1.00 28.60 138 ASN A O 1
ATOM 1115 N N . GLU A 1 139 ? 51.559 -17.991 -8.374 1.00 26.86 139 GLU A N 1
ATOM 1116 C CA . GLU A 1 139 ? 51.578 -18.156 -6.927 1.00 33.41 139 GLU A CA 1
ATOM 1117 C C . GLU A 1 139 ? 52.914 -18.745 -6.496 1.00 32.23 139 GLU A C 1
ATOM 1118 O O . GLU A 1 139 ? 53.330 -19.787 -7.011 1.00 32.50 139 GLU A O 1
ATOM 1124 N N . ARG A 1 140 ? 53.586 -18.066 -5.565 1.00 34.94 140 ARG A N 1
ATOM 1125 C CA . ARG A 1 140 ? 54.821 -18.557 -4.950 1.00 40.13 140 ARG A CA 1
ATOM 1126 C C . ARG A 1 140 ? 55.853 -18.975 -5.998 1.00 34.05 140 ARG A C 1
ATOM 1127 O O . ARG A 1 140 ? 56.379 -20.090 -5.983 1.00 42.00 140 ARG A O 1
ATOM 1135 N N . ASN A 1 141 ? 56.155 -18.062 -6.915 1.00 33.00 141 ASN A N 1
ATOM 1136 C CA . ASN A 1 141 ? 57.174 -18.299 -7.933 1.00 35.55 141 ASN A CA 1
ATOM 1137 C C . ASN A 1 141 ? 56.839 -19.492 -8.823 1.00 33.68 141 ASN A C 1
ATOM 1138 O O . ASN A 1 141 ? 57.732 -20.076 -9.444 1.00 31.75 141 ASN A O 1
ATOM 1140 N N . TRP A 1 142 ? 55.569 -19.885 -8.881 1.00 29.30 142 TRP A N 1
ATOM 1141 C CA . TRP A 1 142 ? 55.088 -20.870 -9.843 1.00 26.50 142 TRP A CA 1
ATOM 1142 C C . TRP A 1 142 ? 53.951 -20.231 -10.620 1.00 24.64 142 TRP A C 1
ATOM 1143 O O . TRP A 1 142 ? 52.935 -19.854 -10.035 1.00 22.93 142 TRP A O 1
ATOM 1154 N N . TRP A 1 143 ? 54.130 -20.077 -11.928 1.00 25.76 143 TRP A N 1
ATOM 1155 C CA . TRP A 1 143 ? 53.165 -19.359 -12.751 1.00 23.33 143 TRP A CA 1
ATOM 1156 C C . TRP A 1 143 ? 52.967 -20.149 -14.035 1.00 24.51 143 TRP A C 1
ATOM 1157 O O . TRP A 1 143 ? 53.904 -20.248 -14.841 1.00 21.66 143 TRP A O 1
ATOM 1168 N N . THR A 1 144 ? 51.755 -20.697 -14.207 1.00 20.26 144 THR A N 1
ATOM 1169 C CA . THR A 1 144 ? 51.395 -21.482 -15.386 1.00 23.99 144 THR A CA 1
ATOM 1170 C C . THR A 1 144 ? 49.996 -21.102 -15.862 1.00 21.65 144 THR A C 1
ATOM 1171 O O . THR A 1 144 ? 49.216 -20.453 -15.151 1.00 22.04 144 THR A O 1
ATOM 1175 N N . LEU A 1 145 ? 49.680 -21.528 -17.089 1.00 22.36 145 LEU A N 1
ATOM 1176 C CA . LEU A 1 145 ? 48.477 -21.067 -17.766 1.00 21.67 145 LEU A CA 1
ATOM 1177 C C . LEU A 1 145 ? 48.079 -22.055 -18.853 1.00 22.45 145 LEU A C 1
ATOM 1178 O O . LEU A 1 145 ? 48.927 -22.515 -19.622 1.00 22.05 145 LEU A O 1
ATOM 1183 N N . ILE A 1 146 ? 46.788 -22.368 -18.920 1.00 21.26 146 ILE A N 1
ATOM 1184 C CA . ILE A 1 146 ? 46.228 -23.172 -20.004 1.00 21.89 146 ILE A CA 1
ATOM 1185 C C . ILE A 1 146 ? 45.252 -22.294 -20.774 1.00 20.39 146 ILE A C 1
ATOM 1186 O O . ILE A 1 146 ? 44.204 -21.901 -20.243 1.00 22.25 146 ILE A O 1
ATOM 1191 N N A ASP A 1 147 ? 45.598 -21.978 -22.026 0.59 23.50 147 ASP A N 1
ATOM 1192 N N B ASP A 1 147 ? 45.595 -21.992 -22.027 0.41 23.47 147 ASP A N 1
ATOM 1193 C CA A ASP A 1 147 ? 44.783 -21.096 -22.864 0.59 23.98 147 ASP A CA 1
ATOM 1194 C CA B ASP A 1 147 ? 44.791 -21.103 -22.863 0.41 23.65 147 ASP A CA 1
ATOM 1195 C C A ASP A 1 147 ? 43.809 -21.938 -23.682 0.59 24.46 147 ASP A C 1
ATOM 1196 C C B ASP A 1 147 ? 43.812 -21.941 -23.681 0.41 24.56 147 ASP A C 1
ATOM 1197 O O A ASP A 1 147 ? 43.978 -22.167 -24.882 0.59 22.83 147 ASP A O 1
ATOM 1198 O O B ASP A 1 147 ? 43.986 -22.169 -24.880 0.41 22.66 147 ASP A O 1
ATOM 1207 N N . ILE A 1 148 ? 42.754 -22.397 -23.008 1.00 24.15 148 ILE A N 1
ATOM 1208 C CA . ILE A 1 148 ? 41.722 -23.185 -23.683 1.00 23.67 148 ILE A CA 1
ATOM 1209 C C . ILE A 1 148 ? 41.161 -22.417 -24.872 1.00 24.43 148 ILE A C 1
ATOM 1210 O O . ILE A 1 148 ? 41.029 -22.955 -25.980 1.00 21.25 148 ILE A O 1
ATOM 1215 N N . CYS A 1 149 ? 40.794 -21.154 -24.654 1.00 22.87 149 CYS A N 1
ATOM 1216 C CA . CYS A 1 149 ? 40.175 -20.331 -25.691 1.00 20.50 149 CYS A CA 1
ATOM 1217 C C . CYS A 1 149 ? 40.721 -18.916 -25.580 1.00 25.17 149 CYS A C 1
ATOM 1218 O O . CYS A 1 149 ? 40.438 -18.213 -24.605 1.00 24.16 149 CYS A O 1
ATOM 1221 N N . GLU A 1 150 ? 41.510 -18.510 -26.574 1.00 21.75 150 GLU A N 1
ATOM 1222 C CA . GLU A 1 150 ? 42.020 -17.143 -26.693 1.00 22.42 150 GLU A CA 1
ATOM 1223 C C . GLU A 1 150 ? 41.939 -16.802 -28.178 1.00 22.15 150 GLU A C 1
ATOM 1224 O O . GLU A 1 150 ? 42.840 -17.155 -28.943 1.00 22.56 150 GLU A O 1
ATOM 1230 N N . ASN A 1 151 ? 40.854 -16.148 -28.592 1.00 22.17 151 ASN A N 1
ATOM 1231 C CA . ASN A 1 151 ? 40.663 -15.936 -30.024 1.00 19.96 151 ASN A CA 1
ATOM 1232 C C . ASN A 1 151 ? 40.076 -14.559 -30.284 1.00 19.53 151 ASN A C 1
ATOM 1233 O O . ASN A 1 151 ? 39.426 -13.969 -29.423 1.00 24.06 151 ASN A O 1
ATOM 1238 N N . CYS A 1 152 ? 40.310 -14.046 -31.491 1.00 21.53 152 CYS A N 1
ATOM 1239 C CA . CYS A 1 152 ? 39.744 -12.763 -31.913 1.00 21.25 152 CYS A CA 1
ATOM 1240 C C . CYS A 1 152 ? 39.204 -12.879 -33.331 1.00 23.11 152 CYS A C 1
ATOM 1241 O O . CYS A 1 152 ? 39.764 -12.316 -34.279 1.00 21.63 152 CYS A O 1
ATOM 1244 N N . PRO A 1 153 ? 38.096 -13.607 -33.511 1.00 21.35 153 PRO A N 1
ATOM 1245 C CA . PRO A 1 153 ? 37.412 -13.594 -34.813 1.00 23.76 153 PRO A CA 1
ATOM 1246 C C . PRO A 1 153 ? 36.773 -12.257 -35.130 1.00 27.16 153 PRO A C 1
ATOM 1247 O O . PRO A 1 153 ? 36.364 -12.042 -36.281 1.00 27.58 153 PRO A O 1
ATOM 1251 N N . GLY A 1 154 ? 36.651 -11.367 -34.142 1.00 23.11 154 GLY A N 1
ATOM 1252 C CA . GLY A 1 154 ? 36.196 -10.013 -34.404 1.00 26.81 154 GLY A CA 1
ATOM 1253 C C . GLY A 1 154 ? 37.098 -9.252 -35.351 1.00 25.79 154 GLY A C 1
ATOM 1254 O O . GLY A 1 154 ? 36.651 -8.287 -35.979 1.00 27.71 154 GLY A O 1
ATOM 1255 N N . ASN A 1 155 ? 38.368 -9.645 -35.443 1.00 22.63 155 ASN A N 1
ATOM 1256 C CA . ASN A 1 155 ? 39.244 -9.204 -36.517 1.00 28.04 155 ASN A CA 1
ATOM 1257 C C . ASN A 1 155 ? 38.948 -10.098 -37.714 1.00 24.45 155 ASN A C 1
ATOM 1258 O O . ASN A 1 155 ? 39.276 -11.291 -37.686 1.00 23.92 155 ASN A O 1
ATOM 1263 N N . PRO A 1 156 ? 38.308 -9.569 -38.769 1.00 25.96 156 PRO A N 1
ATOM 1264 C CA . PRO A 1 156 ? 37.862 -10.423 -39.884 1.00 25.76 156 PRO A CA 1
ATOM 1265 C C . PRO A 1 156 ? 38.944 -11.334 -40.445 1.00 22.81 156 PRO A C 1
ATOM 1266 O O . PRO A 1 156 ? 38.638 -12.370 -41.046 1.00 25.91 156 PRO A O 1
ATOM 1270 N N . ALA A 1 157 ? 40.210 -10.965 -40.257 1.00 22.30 157 ALA A N 1
ATOM 1271 C CA . ALA A 1 157 ? 41.299 -11.786 -40.770 1.00 23.89 157 ALA A CA 1
ATOM 1272 C C . ALA A 1 157 ? 41.481 -13.092 -40.005 1.00 25.77 157 ALA A C 1
ATOM 1273 O O . ALA A 1 157 ? 42.202 -13.970 -40.495 1.00 23.68 157 ALA A O 1
ATOM 1275 N N . ASN A 1 158 ? 40.844 -13.244 -38.837 1.00 21.70 158 ASN A N 1
ATOM 1276 C CA . ASN A 1 158 ? 41.002 -14.412 -37.974 1.00 21.77 158 ASN A CA 1
ATOM 1277 C C . ASN A 1 158 ? 39.755 -15.294 -37.921 1.00 20.84 158 ASN A C 1
ATOM 1278 O O . ASN A 1 158 ? 39.673 -16.183 -37.068 1.00 24.42 158 ASN A O 1
ATOM 1283 N N . ARG A 1 159 ? 38.789 -15.085 -38.815 1.00 23.79 159 ARG A N 1
ATOM 1284 C CA . ARG A 1 159 ? 37.487 -15.727 -38.655 1.00 25.11 159 ARG A CA 1
ATOM 1285 C C . ARG A 1 159 ? 37.581 -17.250 -38.674 1.00 23.25 159 ARG A C 1
ATOM 1286 O O . ARG A 1 159 ? 36.782 -17.926 -38.015 1.00 24.77 159 ARG A O 1
ATOM 1294 N N . HIS A 1 160 ? 38.548 -17.815 -39.399 1.00 20.78 160 HIS A N 1
ATOM 1295 C CA . HIS A 1 160 ? 38.645 -19.264 -39.540 1.00 20.57 160 HIS A CA 1
ATOM 1296 C C . HIS A 1 160 ? 39.805 -19.864 -38.752 1.00 23.96 160 HIS A C 1
ATOM 1297 O O . HIS A 1 160 ? 40.255 -20.971 -39.068 1.00 24.32 160 HIS A O 1
ATOM 1304 N N . ASP A 1 161 ? 40.282 -19.168 -37.722 1.00 19.05 161 ASP A N 1
ATOM 1305 C CA . ASP A 1 161 ? 41.355 -19.655 -36.865 1.00 21.95 161 ASP A CA 1
ATOM 1306 C C . ASP A 1 161 ? 40.792 -20.198 -35.560 1.00 21.32 161 ASP A C 1
ATOM 1307 O O . ASP A 1 161 ? 39.876 -19.609 -34.977 1.00 22.83 161 ASP A O 1
ATOM 1312 N N . LEU A 1 162 ? 41.358 -21.314 -35.094 1.00 18.83 162 LEU A N 1
ATOM 1313 C CA . LEU A 1 162 ? 41.142 -21.800 -33.732 1.00 21.66 162 LEU A CA 1
ATOM 1314 C C . LEU A 1 162 ? 42.511 -21.957 -33.081 1.00 21.29 162 LEU A C 1
ATOM 1315 O O . LEU A 1 162 ? 43.293 -22.826 -33.479 1.00 19.68 162 LEU A O 1
ATOM 1320 N N . ASN A 1 163 ? 42.807 -21.113 -32.097 1.00 20.23 163 ASN A N 1
ATOM 1321 C CA . ASN A 1 163 ? 44.120 -21.098 -31.467 1.00 20.13 163 ASN A CA 1
ATOM 1322 C C . ASN A 1 163 ? 44.146 -21.951 -30.200 1.00 19.88 163 ASN A C 1
ATOM 1323 O O . ASN A 1 163 ? 43.116 -22.210 -29.572 1.00 21.88 163 ASN A O 1
ATOM 1328 N N . SER A 1 164 ? 45.355 -22.366 -29.814 1.00 22.13 164 SER A N 1
ATOM 1329 C CA . SER A 1 164 ? 45.562 -23.067 -28.552 1.00 21.65 164 SER A CA 1
ATOM 1330 C C . SER A 1 164 ? 46.970 -22.788 -28.050 1.00 18.08 164 SER A C 1
ATOM 1331 O O . SER A 1 164 ? 47.895 -22.559 -28.834 1.00 20.99 164 SER A O 1
ATOM 1334 N N . ASN A 1 165 ? 47.123 -22.795 -26.730 1.00 21.37 165 ASN A N 1
ATOM 1335 C CA . ASN A 1 165 ? 48.438 -22.525 -26.174 1.00 21.64 165 ASN A CA 1
ATOM 1336 C C . ASN A 1 165 ? 48.448 -22.936 -24.712 1.00 21.43 165 ASN A C 1
ATOM 1337 O O . ASN A 1 165 ? 47.403 -22.981 -24.059 1.00 19.34 165 ASN A O 1
ATOM 1342 N N . VAL A 1 166 ? 49.639 -23.266 -24.229 1.00 22.55 166 VAL A N 1
ATOM 1343 C CA . VAL A 1 166 ? 49.880 -23.549 -22.820 1.00 23.62 166 VAL A CA 1
ATOM 1344 C C . VAL A 1 166 ? 51.203 -22.898 -22.447 1.00 25.78 166 VAL A C 1
ATOM 1345 O O . VAL A 1 166 ? 52.170 -22.957 -23.215 1.00 21.62 166 VAL A O 1
ATOM 1349 N N . HIS A 1 167 ? 51.242 -22.269 -21.274 1.00 21.79 167 HIS A N 1
ATOM 1350 C CA . HIS A 1 167 ? 52.362 -21.442 -20.856 1.00 23.70 167 HIS A CA 1
ATOM 1351 C C . HIS A 1 167 ? 52.935 -21.931 -19.533 1.00 24.14 167 HIS A C 1
ATOM 1352 O O . HIS A 1 167 ? 52.206 -22.405 -18.661 1.00 21.95 167 HIS A O 1
ATOM 1359 N N . VAL A 1 168 ? 54.249 -21.794 -19.383 1.00 23.59 168 VAL A N 1
ATOM 1360 C CA . VAL A 1 168 ? 54.911 -21.919 -18.086 1.00 26.55 168 VAL A CA 1
ATOM 1361 C C . VAL A 1 168 ? 55.732 -20.647 -17.933 1.00 28.98 168 VAL A C 1
ATOM 1362 O O . VAL A 1 168 ? 56.817 -20.523 -18.515 1.00 29.63 168 VAL A O 1
ATOM 1366 N N . PHE A 1 169 ? 55.193 -19.672 -17.200 1.00 25.43 169 PHE A N 1
ATOM 1367 C CA . PHE A 1 169 ? 55.933 -18.435 -16.995 1.00 27.70 169 PHE A CA 1
ATOM 1368 C C . PHE A 1 169 ? 57.088 -18.648 -16.032 1.00 30.29 169 PHE A C 1
ATOM 1369 O O . PHE A 1 169 ? 58.169 -18.073 -16.215 1.00 29.69 169 PHE A O 1
ATOM 1377 N N . LYS A 1 170 ? 56.885 -19.481 -15.011 1.00 30.42 170 LYS A N 1
ATOM 1378 C CA . LYS A 1 170 ? 57.986 -19.788 -14.105 1.00 32.71 170 LYS A CA 1
ATOM 1379 C C . LYS A 1 170 ? 57.648 -21.032 -13.300 1.00 28.63 170 LYS A C 1
ATOM 1380 O O . LYS A 1 170 ? 56.481 -21.295 -13.007 1.00 27.44 170 LYS A O 1
ATOM 1386 N N . ALA A 1 171 ? 58.687 -21.794 -12.943 1.00 29.57 171 ALA A N 1
ATOM 1387 C CA . ALA A 1 171 ? 58.509 -23.034 -12.202 1.00 29.67 171 ALA A CA 1
ATOM 1388 C C . ALA A 1 171 ? 59.738 -23.324 -11.348 1.00 33.03 171 ALA A C 1
ATOM 1389 O O . ALA A 1 171 ? 60.867 -23.213 -11.852 1.00 32.52 171 ALA A O 1
ATOM 1391 N N . PRO A 1 172 ? 59.556 -23.695 -10.080 1.00 31.06 172 PRO A N 1
ATOM 1392 C CA . PRO A 1 172 ? 60.704 -24.010 -9.218 1.00 29.61 172 PRO A CA 1
ATOM 1393 C C . PRO A 1 172 ? 61.524 -25.164 -9.778 1.00 32.76 172 PRO A C 1
ATOM 1394 O O . PRO A 1 172 ? 61.171 -25.802 -10.771 1.00 32.71 172 PRO A O 1
ATOM 1398 N N . ALA A 1 173 ? 62.650 -25.434 -9.109 1.00 34.25 173 ALA A N 1
ATOM 1399 C CA . ALA A 1 173 ? 63.603 -26.409 -9.631 1.00 32.33 173 ALA A CA 1
ATOM 1400 C C . ALA A 1 173 ? 63.012 -27.812 -9.703 1.00 34.47 173 ALA A C 1
ATOM 1401 O O . ALA A 1 173 ? 63.390 -28.598 -10.580 1.00 37.96 173 ALA A O 1
ATOM 1403 N N . ASP A 1 174 ? 62.095 -28.147 -8.800 1.00 32.44 174 ASP A N 1
ATOM 1404 C CA . ASP A 1 174 ? 61.525 -29.487 -8.734 1.00 33.72 174 ASP A CA 1
ATOM 1405 C C . ASP A 1 174 ? 60.214 -29.620 -9.497 1.00 37.76 174 ASP A C 1
ATOM 1406 O O . ASP A 1 174 ? 59.601 -30.692 -9.462 1.00 38.88 174 ASP A O 1
ATOM 1411 N N . LYS A 1 175 ? 59.772 -28.568 -10.193 1.00 35.55 175 LYS A N 1
ATOM 1412 C CA . LYS A 1 175 ? 58.501 -28.596 -10.907 1.00 33.31 175 LYS A CA 1
ATOM 1413 C C . LYS A 1 175 ? 58.668 -28.214 -12.373 1.00 33.20 175 LYS A C 1
ATOM 1414 O O . LYS A 1 175 ? 57.697 -27.801 -13.015 1.00 32.47 175 LYS A O 1
ATOM 1420 N N . GLY A 1 176 ? 59.878 -28.332 -12.911 1.00 29.77 176 GLY A N 1
ATOM 1421 C CA . GLY A 1 176 ? 60.128 -27.999 -14.299 1.00 33.49 176 GLY A CA 1
ATOM 1422 C C . GLY A 1 176 ? 61.389 -27.180 -14.475 1.00 35.53 176 GLY A C 1
ATOM 1423 O O . GLY A 1 176 ? 62.001 -27.187 -15.548 1.00 37.27 176 GLY A O 1
ATOM 1424 N N . ASP A 1 177 ? 61.781 -26.461 -13.424 1.00 34.54 177 ASP A N 1
ATOM 1425 C CA . ASP A 1 177 ? 62.972 -25.613 -13.434 1.00 34.53 177 ASP A CA 1
ATOM 1426 C C . ASP A 1 177 ? 62.956 -24.673 -14.641 1.00 38.23 177 ASP A C 1
ATOM 1427 O O . ASP A 1 177 ? 63.846 -24.685 -15.495 1.00 35.59 177 ASP A O 1
ATOM 1432 N N . ILE A 1 178 ? 61.916 -23.847 -14.697 1.00 33.13 178 ILE A N 1
ATOM 1433 C CA . ILE A 1 178 ? 61.706 -22.908 -15.791 1.00 34.94 178 ILE A CA 1
ATOM 1434 C C . ILE A 1 178 ? 61.976 -21.505 -15.269 1.00 33.69 178 ILE A C 1
ATOM 1435 O O . ILE A 1 178 ? 61.266 -21.017 -14.380 1.00 32.96 178 ILE A O 1
ATOM 1440 N N . LYS A 1 179 ? 63.010 -20.862 -15.813 1.00 32.65 179 LYS A N 1
ATOM 1441 C CA . LYS A 1 179 ? 63.356 -19.499 -15.436 1.00 40.75 179 LYS A CA 1
ATOM 1442 C C . LYS A 1 179 ? 62.987 -18.472 -16.497 1.00 39.00 179 LYS A C 1
ATOM 1443 O O . LYS A 1 179 ? 62.933 -17.278 -16.186 1.00 41.94 179 LYS A O 1
ATOM 1449 N N . LYS A 1 180 ? 62.740 -18.903 -17.729 1.00 36.71 180 LYS A N 1
ATOM 1450 C CA . LYS A 1 180 ? 62.314 -18.029 -18.808 1.00 38.81 180 LYS A CA 1
ATOM 1451 C C . LYS A 1 180 ? 60.979 -18.518 -19.344 1.00 30.70 180 LYS A C 1
ATOM 1452 O O . LYS A 1 180 ? 60.763 -19.725 -19.488 1.00 30.04 180 LYS A O 1
ATOM 1458 N N . HIS A 1 181 ? 60.087 -17.574 -19.626 1.00 35.98 181 HIS A N 1
ATOM 1459 C CA . HIS A 1 181 ? 58.756 -17.904 -20.116 1.00 31.69 181 HIS A CA 1
ATOM 1460 C C . HIS A 1 181 ? 58.837 -18.795 -21.349 1.00 32.58 181 HIS A C 1
ATOM 1461 O O . HIS A 1 181 ? 59.558 -18.497 -22.305 1.00 30.08 181 HIS A O 1
ATOM 1468 N N . ILE A 1 182 ? 58.083 -19.892 -21.322 1.00 30.43 182 ILE A N 1
ATOM 1469 C CA . ILE A 1 182 ? 57.979 -20.808 -22.447 1.00 29.97 182 ILE A CA 1
ATOM 1470 C C . ILE A 1 182 ? 56.507 -21.053 -22.745 1.00 29.39 182 ILE A C 1
ATOM 1471 O O . ILE A 1 182 ? 55.659 -21.031 -21.848 1.00 26.19 182 ILE A O 1
ATOM 1476 N N . ASN A 1 183 ? 56.206 -21.300 -24.018 1.00 28.26 183 ASN A N 1
ATOM 1477 C CA . ASN A 1 183 ? 54.832 -21.591 -24.403 1.00 25.78 183 ASN A CA 1
ATOM 1478 C C . ASN A 1 183 ? 54.849 -22.367 -25.715 1.00 25.41 183 ASN A C 1
ATOM 1479 O O . ASN A 1 183 ? 55.867 -22.419 -26.411 1.00 28.21 183 ASN A O 1
ATOM 1484 N N . PHE A 1 184 ? 53.719 -23.000 -26.029 1.00 22.47 184 PHE A N 1
ATOM 1485 C CA . PHE A 1 184 ? 53.630 -23.926 -27.160 1.00 23.04 184 PHE A CA 1
ATOM 1486 C C . PHE A 1 184 ? 52.344 -23.678 -27.937 1.00 25.49 184 PHE A C 1
ATOM 1487 O O . PHE A 1 184 ? 51.369 -24.432 -27.823 1.00 25.17 184 PHE A O 1
ATOM 1495 N N . PRO A 1 185 ? 52.313 -22.635 -28.760 1.00 25.36 185 PRO A N 1
ATOM 1496 C CA . PRO A 1 185 ? 51.088 -22.311 -29.499 1.00 25.64 185 PRO A CA 1
ATOM 1497 C C . PRO A 1 185 ? 50.879 -23.222 -30.701 1.00 23.53 185 PRO A C 1
ATOM 1498 O O . PRO A 1 185 ? 51.824 -23.770 -31.273 1.00 26.24 185 PRO A O 1
ATOM 1502 N N . ALA A 1 186 ? 49.609 -23.378 -31.078 1.00 21.91 186 ALA A N 1
ATOM 1503 C CA . ALA A 1 186 ? 49.249 -24.128 -32.279 1.00 21.57 186 ALA A CA 1
ATOM 1504 C C . ALA A 1 186 ? 47.886 -23.651 -32.754 1.00 22.78 186 ALA A C 1
ATOM 1505 O O . ALA A 1 186 ? 46.952 -23.546 -31.956 1.00 22.95 186 ALA A O 1
ATOM 1507 N N . LYS A 1 187 ? 47.777 -23.365 -34.049 1.00 22.71 187 LYS A N 1
ATOM 1508 C CA . LYS A 1 187 ? 46.541 -22.899 -34.656 1.00 20.79 187 LYS A CA 1
ATOM 1509 C C . LYS A 1 187 ? 45.974 -23.982 -35.570 1.00 22.97 187 LYS A C 1
ATOM 1510 O O . LYS A 1 187 ? 46.717 -24.807 -36.107 1.00 23.49 187 LYS A O 1
ATOM 1516 N N . TYR A 1 188 ? 44.650 -23.984 -35.737 1.00 20.81 188 TYR A N 1
ATOM 1517 C CA . TYR A 1 188 ? 43.969 -24.956 -36.586 1.00 22.49 188 TYR A CA 1
ATOM 1518 C C . TYR A 1 188 ? 42.920 -24.251 -37.440 1.00 21.81 188 TYR A C 1
ATOM 1519 O O . TYR A 1 188 ? 42.429 -23.175 -37.089 1.00 21.85 188 TYR A O 1
ATOM 1528 N N . TYR A 1 189 ? 42.591 -24.857 -38.576 1.00 23.70 189 TYR A N 1
ATOM 1529 C CA . TYR A 1 189 ? 41.589 -24.284 -39.465 1.00 22.57 189 TYR A CA 1
ATOM 1530 C C . TYR A 1 189 ? 40.216 -24.881 -39.170 1.00 22.32 189 TYR A C 1
ATOM 1531 O O . TYR A 1 189 ? 40.066 -26.104 -39.092 1.00 19.75 189 TYR A O 1
ATOM 1540 N N . ILE A 1 190 ? 39.218 -24.011 -39.020 1.00 23.15 190 ILE A N 1
ATOM 1541 C CA . ILE A 1 190 ? 37.826 -24.415 -38.817 1.00 20.11 190 ILE A CA 1
ATOM 1542 C C . ILE A 1 190 ? 37.000 -23.932 -40.007 1.00 24.17 190 ILE A C 1
ATOM 1543 O O . ILE A 1 190 ? 37.187 -22.798 -40.469 1.00 23.36 190 ILE A O 1
ATOM 1548 N N . PRO A 1 191 ? 36.072 -24.747 -40.522 1.00 23.08 191 PRO A N 1
ATOM 1549 C CA . PRO A 1 191 ? 35.362 -24.381 -41.763 1.00 28.07 191 PRO A CA 1
ATOM 1550 C C . PRO A 1 191 ? 34.301 -23.302 -41.598 1.00 29.55 191 PRO A C 1
ATOM 1551 O O . PRO A 1 191 ? 33.769 -22.829 -42.612 1.00 29.92 191 PRO A O 1
ATOM 1555 N N . PHE A 1 192 ? 33.966 -22.904 -40.379 1.00 26.97 192 PHE A N 1
ATOM 1556 C CA . PHE A 1 192 ? 32.960 -21.883 -40.143 1.00 28.40 192 PHE A CA 1
ATOM 1557 C C . PHE A 1 192 ? 33.614 -20.631 -39.575 1.00 27.02 192 PHE A C 1
ATOM 1558 O O . PHE A 1 192 ? 34.690 -20.695 -38.973 1.00 26.93 192 PHE A O 1
ATOM 1566 N N . GLU A 1 193 ? 32.965 -19.488 -39.789 1.00 26.62 193 GLU A N 1
ATOM 1567 C CA . GLU A 1 193 ? 33.402 -18.246 -39.160 1.00 25.38 193 GLU A CA 1
ATOM 1568 C C . GLU A 1 193 ? 33.092 -18.307 -37.670 1.00 25.08 193 GLU A C 1
ATOM 1569 O O . GLU A 1 193 ? 31.940 -18.513 -37.274 1.00 23.18 193 GLU A O 1
ATOM 1575 N N . LEU A 1 194 ? 34.123 -18.117 -36.846 1.00 23.94 194 LEU A N 1
ATOM 1576 C CA . LEU A 1 194 ? 34.008 -18.427 -35.426 1.00 22.41 194 LEU A CA 1
ATOM 1577 C C . LEU A 1 194 ? 32.990 -17.541 -34.720 1.00 23.70 194 LEU A C 1
ATOM 1578 O O . LEU A 1 194 ? 32.305 -18.001 -33.798 1.00 24.92 194 LEU A O 1
ATOM 1583 N N . GLN A 1 195 ? 32.865 -16.284 -35.134 1.00 22.35 195 GLN A N 1
ATOM 1584 C CA . GLN A 1 195 ? 32.041 -15.331 -34.400 1.00 25.65 195 GLN A CA 1
ATOM 1585 C C . GLN A 1 195 ? 30.548 -15.471 -34.675 1.00 24.19 195 GLN A C 1
ATOM 1586 O O . GLN A 1 195 ? 29.761 -14.713 -34.100 1.00 27.35 195 GLN A O 1
ATOM 1592 N N . LYS A 1 196 ? 30.130 -16.416 -35.519 1.00 24.72 196 LYS A N 1
ATOM 1593 C CA . LYS A 1 196 ? 28.743 -16.422 -35.973 1.00 28.17 196 LYS A CA 1
ATOM 1594 C C . LYS A 1 196 ? 27.794 -17.071 -34.969 1.00 29.53 196 LYS A C 1
ATOM 1595 O O . LYS A 1 196 ? 26.657 -16.611 -34.811 1.00 30.12 196 LYS A O 1
ATOM 1601 N N . ASP A 1 197 ? 28.226 -18.131 -34.284 1.00 28.27 197 ASP A N 1
ATOM 1602 C CA . ASP A 1 197 ? 27.327 -18.909 -33.441 1.00 26.01 197 ASP A CA 1
ATOM 1603 C C . ASP A 1 197 ? 28.025 -19.308 -32.146 1.00 26.10 197 ASP A C 1
ATOM 1604 O O . ASP A 1 197 ? 29.221 -19.072 -31.953 1.00 24.33 197 ASP A O 1
ATOM 1609 N N . PHE A 1 198 ? 27.247 -19.906 -31.247 1.00 26.14 198 PHE A N 1
ATOM 1610 C CA . PHE A 1 198 ? 27.808 -20.497 -30.040 1.00 25.28 198 PHE A CA 1
ATOM 1611 C C . PHE A 1 198 ? 28.648 -21.718 -30.393 1.00 25.01 198 PHE A C 1
ATOM 1612 O O . PHE A 1 198 ? 28.316 -22.476 -31.307 1.00 21.66 198 PHE A O 1
ATOM 1620 N N . HIS A 1 199 ? 29.733 -21.915 -29.650 1.00 21.85 199 HIS A N 1
ATOM 1621 C CA . HIS A 1 199 ? 30.548 -23.117 -29.768 1.00 21.04 199 HIS A CA 1
ATOM 1622 C C . HIS A 1 199 ? 31.005 -23.530 -28.376 1.00 24.02 199 HIS A C 1
ATOM 1623 O O . HIS A 1 199 ? 31.046 -22.716 -27.451 1.00 22.17 199 HIS A O 1
ATOM 1630 N N . VAL A 1 200 ? 31.326 -24.814 -28.226 1.00 22.56 200 VAL A N 1
ATOM 1631 C CA . VAL A 1 200 ? 31.606 -25.411 -26.922 1.00 22.47 200 VAL A CA 1
ATOM 1632 C C . VAL A 1 200 ? 33.083 -25.780 -26.851 1.00 22.24 200 VAL A C 1
ATOM 1633 O O . VAL A 1 200 ? 33.553 -26.644 -27.602 1.00 21.01 200 VAL A O 1
ATOM 1637 N N . TRP A 1 201 ? 33.805 -25.146 -25.929 1.00 19.89 201 TRP A N 1
ATOM 1638 C CA . TRP A 1 201 ? 35.209 -25.438 -25.670 1.00 19.96 201 TRP A CA 1
ATOM 1639 C C . TRP A 1 201 ? 35.319 -26.394 -24.490 1.00 22.38 201 TRP A C 1
ATOM 1640 O O . TRP A 1 201 ? 34.703 -26.163 -23.440 1.00 21.86 201 TRP A O 1
ATOM 1651 N N . GLY A 1 202 ? 36.109 -27.450 -24.656 1.00 19.95 202 GLY A N 1
ATOM 1652 C CA . GLY A 1 202 ? 36.279 -28.439 -23.611 1.00 22.58 202 GLY A CA 1
ATOM 1653 C C . GLY A 1 202 ? 37.738 -28.752 -23.354 1.00 24.19 202 GLY A C 1
ATOM 1654 O O . GLY A 1 202 ? 38.572 -28.746 -24.262 1.00 21.04 202 GLY A O 1
ATOM 1655 N N . LEU A 1 203 ? 38.033 -29.041 -22.087 1.00 19.64 203 LEU A N 1
ATOM 1656 C CA . LEU A 1 203 ? 39.381 -29.369 -21.642 1.00 19.20 203 LEU A CA 1
ATOM 1657 C C . LEU A 1 203 ? 39.306 -30.572 -20.717 1.00 21.60 203 LEU A C 1
ATOM 1658 O O . LEU A 1 203 ? 38.642 -30.510 -19.678 1.00 20.46 203 LEU A O 1
ATOM 1663 N N . ASP A 1 204 ? 39.977 -31.656 -21.101 1.00 19.13 204 ASP A N 1
ATOM 1664 C CA . ASP A 1 204 ? 40.186 -32.819 -20.247 1.00 21.30 204 ASP A CA 1
ATOM 1665 C C . ASP A 1 204 ? 41.616 -32.724 -19.731 1.00 22.67 204 ASP A C 1
ATOM 1666 O O . ASP A 1 204 ? 42.572 -32.934 -20.485 1.00 22.17 204 ASP A O 1
ATOM 1671 N N . TRP A 1 205 ? 41.756 -32.393 -18.452 1.00 19.46 205 TRP A N 1
ATOM 1672 C CA . TRP A 1 205 ? 43.032 -32.072 -17.828 1.00 21.23 205 TRP A CA 1
ATOM 1673 C C . TRP A 1 205 ? 43.358 -33.186 -16.842 1.00 26.64 205 TRP A C 1
ATOM 1674 O O . TRP A 1 205 ? 42.678 -33.331 -15.821 1.00 24.09 205 TRP A O 1
ATOM 1685 N N . SER A 1 206 ? 44.385 -33.975 -17.147 1.00 23.34 206 SER A N 1
ATOM 1686 C CA . SER A 1 206 ? 44.828 -35.053 -16.273 1.00 25.20 206 SER A CA 1
ATOM 1687 C C . SER A 1 206 ? 46.323 -34.921 -16.013 1.00 26.92 206 SER A C 1
ATOM 1688 O O . SER A 1 206 ? 47.015 -34.099 -16.617 1.00 25.97 206 SER A O 1
ATOM 1691 N N . LYS A 1 207 ? 46.819 -35.733 -15.077 1.00 27.86 207 LYS A N 1
ATOM 1692 C CA . LYS A 1 207 ? 48.252 -35.728 -14.805 1.00 28.28 207 LYS A CA 1
ATOM 1693 C C . LYS A 1 207 ? 49.056 -36.117 -16.038 1.00 27.55 207 LYS A C 1
ATOM 1694 O O . LYS A 1 207 ? 50.209 -35.697 -16.185 1.00 28.82 207 LYS A O 1
ATOM 1700 N N . GLU A 1 208 ? 48.463 -36.903 -16.940 1.00 29.46 208 GLU A N 1
ATOM 1701 C CA . GLU A 1 208 ? 49.178 -37.413 -18.103 1.00 29.21 208 GLU A CA 1
ATOM 1702 C C . GLU A 1 208 ? 49.037 -36.520 -19.332 1.00 29.30 208 GLU A C 1
ATOM 1703 O O . GLU A 1 208 ? 50.012 -36.325 -20.066 1.00 27.28 208 GLU A O 1
ATOM 1709 N N . TYR A 1 209 ? 47.848 -35.973 -19.582 1.00 26.98 209 TYR A N 1
ATOM 1710 C CA . TYR A 1 209 ? 47.607 -35.253 -20.824 1.00 29.27 209 TYR A CA 1
ATOM 1711 C C . TYR A 1 209 ? 46.714 -34.043 -20.600 1.00 26.51 209 TYR A C 1
ATOM 1712 O O . TYR A 1 209 ? 45.922 -33.989 -19.657 1.00 25.14 209 TYR A O 1
ATOM 1721 N N . ILE A 1 210 ? 46.865 -33.068 -21.490 1.00 25.46 210 ILE A N 1
ATOM 1722 C CA . ILE A 1 210 ? 45.908 -31.985 -21.673 1.00 22.76 210 ILE A CA 1
ATOM 1723 C C . ILE A 1 210 ? 45.234 -32.221 -23.017 1.00 23.32 210 ILE A C 1
ATOM 1724 O O . ILE A 1 210 ? 45.906 -32.243 -24.057 1.00 25.50 210 ILE A O 1
ATOM 1729 N N . ARG A 1 211 ? 43.916 -32.410 -23.007 1.00 23.64 211 ARG A N 1
ATOM 1730 C CA . ARG A 1 211 ? 43.160 -32.688 -24.224 1.00 20.59 211 ARG A CA 1
ATOM 1731 C C . ARG A 1 211 ? 42.157 -31.572 -24.476 1.00 21.82 211 ARG A C 1
ATOM 1732 O O . ARG A 1 211 ? 41.333 -31.265 -23.608 1.00 21.30 211 ARG A O 1
ATOM 1740 N N . LEU A 1 212 ? 42.206 -30.994 -25.674 1.00 22.71 212 LEU A N 1
ATOM 1741 C CA . LEU A 1 212 ? 41.395 -29.843 -26.046 1.00 21.94 212 LEU A CA 1
ATOM 1742 C C . LEU A 1 212 ? 40.395 -30.238 -27.122 1.00 25.46 212 LEU A C 1
ATOM 1743 O O . LEU A 1 212 ? 40.787 -30.782 -28.169 1.00 23.64 212 LEU A O 1
ATOM 1748 N N . TYR A 1 213 ? 39.116 -29.925 -26.862 1.00 25.38 213 TYR A N 1
ATOM 1749 C CA . TYR A 1 213 ? 37.969 -30.305 -27.675 1.00 22.25 213 TYR A CA 1
ATOM 1750 C C . TYR A 1 213 ? 37.211 -29.064 -28.128 1.00 22.78 213 TYR A C 1
ATOM 1751 O O . TYR A 1 213 ? 37.100 -28.086 -27.378 1.00 22.22 213 TYR A O 1
ATOM 1760 N N . ILE A 1 214 ? 36.663 -29.118 -29.343 1.00 24.01 214 ILE A N 1
ATOM 1761 C CA . ILE A 1 214 ? 35.811 -28.055 -29.867 1.00 20.57 214 ILE A CA 1
ATOM 1762 C C . ILE A 1 214 ? 34.522 -28.697 -30.371 1.00 24.09 214 ILE A C 1
ATOM 1763 O O . ILE A 1 214 ? 34.561 -29.612 -31.204 1.00 22.46 214 ILE A O 1
ATOM 1768 N N . ASP A 1 215 ? 33.387 -28.225 -29.859 1.00 20.85 215 ASP A N 1
ATOM 1769 C CA . ASP A 1 215 ? 32.087 -28.808 -30.178 1.00 23.11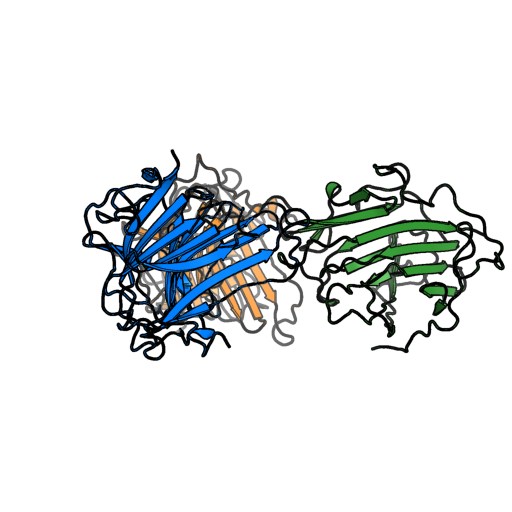 215 ASP A CA 1
ATOM 1770 C C . ASP A 1 215 ? 32.107 -30.326 -30.003 1.00 25.06 215 ASP A C 1
ATOM 1771 O O . ASP A 1 215 ? 31.476 -31.072 -30.757 1.00 22.96 215 ASP A O 1
ATOM 1776 N N . GLY A 1 216 ? 32.844 -30.789 -28.991 1.00 22.40 216 GLY A N 1
ATOM 1777 C CA . GLY A 1 216 ? 32.922 -32.197 -28.669 1.00 24.55 216 GLY A CA 1
ATOM 1778 C C . GLY A 1 216 ? 33.981 -32.984 -29.411 1.00 25.20 216 GLY A C 1
ATOM 1779 O O . GLY A 1 216 ? 34.173 -34.168 -29.104 1.00 24.24 216 GLY A O 1
ATOM 1780 N N . VAL A 1 217 ? 34.680 -32.366 -30.363 1.00 24.29 217 VAL A N 1
ATOM 1781 C CA . VAL A 1 217 ? 35.648 -33.044 -31.220 1.00 24.49 217 VAL A CA 1
ATOM 1782 C C . VAL A 1 217 ? 37.049 -32.800 -30.679 1.00 22.79 217 VAL A C 1
ATOM 1783 O O . VAL A 1 217 ? 37.449 -31.650 -30.460 1.00 23.10 217 VAL A O 1
ATOM 1787 N N . LEU A 1 218 ? 37.804 -33.875 -30.480 1.00 23.18 218 LEU A N 1
ATOM 1788 C CA . LEU A 1 218 ? 39.177 -33.743 -30.011 1.00 25.92 218 LEU A CA 1
ATOM 1789 C C . LEU A 1 218 ? 40.033 -33.108 -31.099 1.00 27.01 218 LEU A C 1
ATOM 1790 O O . LEU A 1 218 ? 40.099 -33.616 -32.223 1.00 25.43 218 LEU A O 1
ATOM 1795 N N . TYR A 1 219 ? 40.690 -31.995 -30.779 1.00 25.24 219 TYR A N 1
ATOM 1796 C CA . TYR A 1 219 ? 41.550 -31.356 -31.760 1.00 24.52 219 TYR A CA 1
ATOM 1797 C C . TYR A 1 219 ? 42.981 -31.156 -31.290 1.00 27.00 219 TYR A C 1
ATOM 1798 O O . TYR A 1 219 ? 43.853 -30.930 -32.141 1.00 24.40 219 TYR A O 1
ATOM 1807 N N . ARG A 1 220 ? 43.266 -31.249 -29.988 1.00 24.55 220 ARG A N 1
ATOM 1808 C CA . ARG A 1 220 ? 44.674 -31.212 -29.597 1.00 23.31 220 ARG A CA 1
ATOM 1809 C C . ARG A 1 220 ? 44.943 -32.093 -28.382 1.00 25.64 220 ARG A C 1
ATOM 1810 O O . ARG A 1 220 ? 44.133 -32.151 -27.456 1.00 27.02 220 ARG A O 1
ATOM 1818 N N . GLU A 1 221 ? 46.101 -32.758 -28.389 1.00 24.48 221 GLU A N 1
ATOM 1819 C CA . GLU A 1 221 ? 46.582 -33.552 -27.263 1.00 26.51 221 GLU A CA 1
ATOM 1820 C C . GLU A 1 221 ? 47.997 -33.114 -26.915 1.00 26.24 221 GLU A C 1
ATOM 1821 O O . GLU A 1 221 ? 48.859 -33.050 -27.795 1.00 27.90 221 GLU A O 1
ATOM 1827 N N . ILE A 1 222 ? 48.242 -32.832 -25.636 1.00 22.56 222 ILE A N 1
ATOM 1828 C CA . ILE A 1 222 ? 49.529 -32.332 -25.169 1.00 25.01 222 ILE A CA 1
ATOM 1829 C C . ILE A 1 222 ? 49.994 -33.205 -24.012 1.00 27.19 222 ILE A C 1
ATOM 1830 O O . ILE A 1 222 ? 49.217 -33.481 -23.092 1.00 24.23 222 ILE A O 1
ATOM 1835 N N . GLU A 1 223 ? 51.253 -33.633 -24.050 1.00 27.21 223 GLU A N 1
ATOM 1836 C CA . GLU A 1 223 ? 51.827 -34.345 -22.914 1.00 32.37 223 GLU A CA 1
ATOM 1837 C C . GLU A 1 223 ? 52.018 -33.369 -21.759 1.00 29.47 223 GLU A C 1
ATOM 1838 O O . GLU A 1 223 ? 52.715 -32.359 -21.899 1.00 28.93 223 GLU A O 1
ATOM 1844 N N . ASN A 1 224 ? 51.385 -33.662 -20.624 1.00 30.40 224 ASN A N 1
ATOM 1845 C CA . ASN A 1 224 ? 51.332 -32.729 -19.499 1.00 29.66 224 ASN A CA 1
ATOM 1846 C C . ASN A 1 224 ? 52.620 -32.836 -18.691 1.00 28.50 224 ASN A C 1
ATOM 1847 O O . ASN A 1 224 ? 52.693 -33.529 -17.675 1.00 25.66 224 ASN A O 1
ATOM 1852 N N . LYS A 1 225 ? 53.638 -32.093 -19.124 1.00 30.41 225 LYS A N 1
ATOM 1853 C CA . LYS A 1 225 ? 54.945 -32.122 -18.481 1.00 28.76 225 LYS A CA 1
ATOM 1854 C C . LYS A 1 225 ? 55.106 -31.075 -17.386 1.00 28.24 225 LYS A C 1
ATOM 1855 O O . LYS A 1 225 ? 55.945 -31.256 -16.496 1.00 30.74 225 LYS A O 1
ATOM 1861 N N . TYR A 1 226 ? 54.333 -29.991 -17.429 1.00 24.84 226 TYR A N 1
ATOM 1862 C CA . TYR A 1 226 ? 54.512 -28.876 -16.506 1.00 27.64 226 TYR A CA 1
ATOM 1863 C C . TYR A 1 226 ? 53.252 -28.442 -15.772 1.00 25.68 226 TYR A C 1
ATOM 1864 O O . TYR A 1 226 ? 53.375 -27.771 -14.739 1.00 25.65 226 TYR A O 1
ATOM 1873 N N . TRP A 1 227 ? 52.057 -28.777 -16.261 1.00 25.42 227 TRP A N 1
ATOM 1874 C CA . TRP A 1 227 ? 50.829 -28.153 -15.763 1.00 22.10 227 TRP A CA 1
ATOM 1875 C C . TRP A 1 227 ? 50.222 -29.028 -14.670 1.00 23.78 227 TRP A C 1
ATOM 1876 O O . TRP A 1 227 ? 49.227 -29.734 -14.851 1.00 22.28 227 TRP A O 1
ATOM 1887 N N . HIS A 1 228 ? 50.846 -28.954 -13.495 1.00 23.24 228 HIS A N 1
ATOM 1888 C CA . HIS A 1 228 ? 50.392 -29.674 -12.314 1.00 22.82 228 HIS A CA 1
ATOM 1889 C C . HIS A 1 228 ? 50.102 -28.726 -11.156 1.00 21.39 228 HIS A C 1
ATOM 1890 O O . HIS A 1 228 ? 50.067 -29.153 -9.998 1.00 22.48 228 HIS A O 1
ATOM 1897 N N . GLN A 1 229 ? 49.871 -27.443 -11.454 1.00 20.72 229 GLN A N 1
ATOM 1898 C CA . GLN A 1 229 ? 49.572 -26.375 -10.506 1.00 22.83 229 GLN A CA 1
ATOM 1899 C C . GLN A 1 229 ? 48.081 -26.084 -10.507 1.00 21.57 229 GLN A C 1
ATOM 1900 O O . GLN A 1 229 ? 47.482 -25.988 -11.588 1.00 19.13 229 GLN A O 1
ATOM 1906 N N . PRO A 1 230 ? 47.439 -25.952 -9.344 1.00 20.79 230 PRO A N 1
ATOM 1907 C CA . PRO A 1 230 ? 46.025 -25.550 -9.329 1.00 20.10 230 PRO A CA 1
ATOM 1908 C C . PRO A 1 230 ? 45.827 -24.204 -10.018 1.00 20.76 230 PRO A C 1
ATOM 1909 O O . PRO A 1 230 ? 46.627 -23.280 -9.854 1.00 19.34 230 PRO A O 1
ATOM 1913 N N . LEU A 1 231 ? 44.738 -24.094 -10.783 1.00 17.74 231 LEU A N 1
ATOM 1914 C CA . LEU A 1 231 ? 44.479 -22.922 -11.609 1.00 20.03 231 LEU A CA 1
ATOM 1915 C C . LEU A 1 231 ? 43.076 -22.390 -11.358 1.00 18.52 231 LEU A C 1
ATOM 1916 O O . LEU A 1 231 ? 42.176 -23.125 -10.947 1.00 18.88 231 LEU A O 1
ATOM 1921 N N . ARG A 1 232 ? 42.895 -21.101 -11.640 1.00 19.82 232 ARG A N 1
ATOM 1922 C CA . ARG A 1 232 ? 41.591 -20.452 -11.600 1.00 20.76 232 ARG A CA 1
ATOM 1923 C C . ARG A 1 232 ? 41.060 -20.265 -13.017 1.00 20.42 232 ARG A C 1
ATOM 1924 O O . ARG A 1 232 ? 41.835 -20.141 -13.968 1.00 21.19 232 ARG A O 1
ATOM 1932 N N . ILE A 1 233 ? 39.725 -20.237 -13.138 1.00 18.83 233 ILE A N 1
ATOM 1933 C CA . ILE A 1 233 ? 39.036 -20.020 -14.410 1.00 19.58 233 ILE A CA 1
ATOM 1934 C C . ILE A 1 233 ? 38.828 -18.525 -14.622 1.00 20.48 233 ILE A C 1
ATOM 1935 O O . ILE A 1 233 ? 38.372 -17.812 -13.719 1.00 19.01 233 ILE A O 1
ATOM 1940 N N . ASN A 1 234 ? 39.137 -18.062 -15.832 1.00 17.55 234 ASN A N 1
ATOM 1941 C CA . ASN A 1 234 ? 39.035 -16.675 -16.249 1.00 17.14 234 ASN A CA 1
ATOM 1942 C C . ASN A 1 234 ? 38.162 -16.599 -17.489 1.00 19.72 234 ASN A C 1
ATOM 1943 O O . ASN A 1 234 ? 38.307 -17.417 -18.404 1.00 19.10 234 ASN A O 1
ATOM 1948 N N . LEU A 1 235 ? 37.244 -15.631 -17.486 1.00 19.09 235 LEU A N 1
ATOM 1949 C CA . LEU A 1 235 ? 36.412 -15.287 -18.636 1.00 18.47 235 LEU A CA 1
ATOM 1950 C C . LEU A 1 235 ? 36.570 -13.797 -18.891 1.00 19.86 235 LEU A C 1
ATOM 1951 O O . LEU A 1 235 ? 36.393 -12.996 -17.969 1.00 19.38 235 LEU A O 1
ATOM 1956 N N . ASN A 1 236 ? 36.911 -13.408 -20.118 1.00 16.68 236 ASN A N 1
ATOM 1957 C CA . ASN A 1 236 ? 37.184 -11.983 -20.298 1.00 17.01 236 ASN A CA 1
ATOM 1958 C C . ASN A 1 236 ? 37.242 -11.602 -21.773 1.00 19.62 236 ASN A C 1
ATOM 1959 O O . ASN A 1 236 ? 37.252 -12.455 -22.665 1.00 17.98 236 ASN A O 1
ATOM 1964 N N . ASN A 1 237 ? 37.278 -10.287 -21.999 1.00 21.04 237 ASN A N 1
ATOM 1965 C CA . ASN A 1 237 ? 37.730 -9.641 -23.223 1.00 18.97 237 ASN A CA 1
ATOM 1966 C C . ASN A 1 237 ? 39.025 -8.887 -22.928 1.00 21.33 237 ASN A C 1
ATOM 1967 O O . ASN A 1 237 ? 39.231 -8.396 -21.814 1.00 18.78 237 ASN A O 1
ATOM 1972 N N . GLU A 1 238 ? 39.892 -8.775 -23.933 1.00 20.40 238 GLU A N 1
ATOM 1973 C CA . GLU A 1 238 ? 41.134 -8.030 -23.737 1.00 18.70 238 GLU A CA 1
ATOM 1974 C C . GLU A 1 238 ? 41.698 -7.591 -25.082 1.00 19.21 238 GLU A C 1
ATOM 1975 O O . GLU A 1 238 ? 41.299 -8.093 -26.132 1.00 20.79 238 GLU A O 1
ATOM 1981 N N . SER A 1 239 ? 42.630 -6.641 -25.036 1.00 18.23 239 SER A N 1
ATOM 1982 C CA . SER A 1 239 ? 43.354 -6.198 -26.221 1.00 23.18 239 SER A CA 1
ATOM 1983 C C . SER A 1 239 ? 44.674 -6.949 -26.344 1.00 22.76 239 SER A C 1
ATOM 1984 O O . SER A 1 239 ? 45.303 -7.302 -25.347 1.00 23.08 239 SER A O 1
ATOM 1987 N N . ASN A 1 240 ? 45.094 -7.182 -27.587 1.00 22.08 240 ASN A N 1
ATOM 1988 C CA . ASN A 1 240 ? 46.352 -7.876 -27.858 1.00 22.33 240 ASN A CA 1
ATOM 1989 C C . ASN A 1 240 ? 46.743 -7.585 -29.298 1.00 27.09 240 ASN A C 1
ATOM 1990 O O . ASN A 1 240 ? 46.026 -7.980 -30.220 1.00 24.39 240 ASN A O 1
ATOM 1995 N N . LYS A 1 241 ? 47.872 -6.899 -29.494 1.00 26.76 241 LYS A N 1
ATOM 1996 C CA . LYS A 1 241 ? 48.267 -6.515 -30.847 1.00 29.72 241 LYS A CA 1
ATOM 1997 C C . LYS A 1 241 ? 48.576 -7.726 -31.719 1.00 27.98 241 LYS A C 1
ATOM 1998 O O . LYS A 1 241 ? 48.482 -7.639 -32.949 1.00 29.11 241 LYS A O 1
ATOM 2004 N N . TRP A 1 242 ? 48.966 -8.851 -31.112 1.00 26.50 242 TRP A N 1
ATOM 2005 C CA . TRP A 1 242 ? 49.330 -10.024 -31.904 1.00 30.05 242 TRP A CA 1
ATOM 2006 C C . TRP A 1 242 ? 48.153 -10.544 -32.722 1.00 30.11 242 TRP A C 1
ATOM 2007 O O . TRP A 1 242 ? 48.348 -11.055 -33.831 1.00 28.39 242 TRP A O 1
ATOM 2009 N N . PHE A 1 243 ? 46.936 -10.442 -32.188 1.00 25.43 243 PHE A N 1
ATOM 2010 C CA . PHE A 1 243 ? 45.719 -10.855 -32.877 1.00 25.79 243 PHE A CA 1
ATOM 2011 C C . PHE A 1 243 ? 45.121 -9.740 -33.721 1.00 23.80 243 PHE A C 1
ATOM 2012 O O . PHE A 1 243 ? 44.043 -9.923 -34.297 1.00 25.74 243 PHE A O 1
ATOM 2020 N N . GLY A 1 244 ? 45.794 -8.597 -33.818 1.00 23.45 244 GLY A N 1
ATOM 2021 C CA . GLY A 1 244 ? 45.144 -7.422 -34.363 1.00 26.05 244 GLY A CA 1
ATOM 2022 C C . GLY A 1 244 ? 43.984 -6.957 -33.515 1.00 25.48 244 GLY A C 1
ATOM 2023 O O . GLY A 1 244 ? 43.070 -6.301 -34.023 1.00 24.86 244 GLY A O 1
ATOM 2024 N N . ALA A 1 245 ? 43.998 -7.277 -32.221 1.00 25.09 245 ALA A N 1
ATOM 2025 C CA . ALA A 1 245 ? 42.878 -6.948 -31.342 1.00 20.89 245 ALA A CA 1
ATOM 2026 C C . ALA A 1 245 ? 43.140 -5.614 -30.643 1.00 25.41 245 ALA A C 1
ATOM 2027 O O . ALA A 1 245 ? 43.443 -5.540 -29.451 1.00 24.39 245 ALA A O 1
ATOM 2029 N N . LEU A 1 246 ? 43.016 -4.539 -31.421 1.00 23.85 246 LEU A N 1
ATOM 2030 C CA . LEU A 1 246 ? 43.092 -3.192 -30.877 1.00 25.90 246 LEU A CA 1
ATOM 2031 C C . LEU A 1 246 ? 41.757 -2.475 -31.051 1.00 26.12 246 LEU A C 1
ATOM 2032 O O . LEU A 1 246 ? 41.007 -2.769 -31.987 1.00 28.37 246 LEU A O 1
ATOM 2037 N N . PRO A 1 247 ? 41.426 -1.539 -30.161 1.00 27.33 247 PRO A N 1
ATOM 2038 C CA . PRO A 1 247 ? 40.077 -0.958 -30.177 1.00 22.32 247 PRO A CA 1
ATOM 2039 C C . PRO A 1 247 ? 39.737 -0.293 -31.503 1.00 28.46 247 PRO A C 1
ATOM 2040 O O . PRO A 1 247 ? 40.594 0.266 -32.189 1.00 24.94 247 PRO A O 1
ATOM 2044 N N . ASP A 1 248 ? 38.459 -0.372 -31.860 1.00 27.56 248 ASP A N 1
ATOM 2045 C CA . ASP A 1 248 ? 37.911 0.320 -33.021 1.00 28.53 248 ASP A CA 1
ATOM 2046 C C . ASP A 1 248 ? 36.626 0.995 -32.573 1.00 26.88 248 ASP A C 1
ATOM 2047 O O . ASP A 1 248 ? 35.650 0.317 -32.238 1.00 27.38 248 ASP A O 1
ATOM 2052 N N . ASP A 1 249 ? 36.629 2.329 -32.545 1.00 27.33 249 ASP A N 1
ATOM 2053 C CA . ASP A 1 249 ? 35.472 3.046 -32.024 1.00 30.55 249 ASP A CA 1
ATOM 2054 C C . ASP A 1 249 ? 34.223 2.819 -32.863 1.00 32.77 249 ASP A C 1
ATOM 2055 O O . ASP A 1 249 ? 33.110 3.008 -32.357 1.00 30.65 249 ASP A O 1
ATOM 2060 N N . ASN A 1 250 ? 34.374 2.418 -34.124 1.00 30.10 250 ASN A N 1
ATOM 2061 C CA . ASN A 1 250 ? 33.236 2.170 -34.996 1.00 27.02 250 ASN A CA 1
ATOM 2062 C C . ASN A 1 250 ? 32.831 0.704 -35.039 1.00 29.29 250 ASN A C 1
ATOM 2063 O O . ASN A 1 250 ? 31.956 0.341 -35.830 1.00 30.31 250 ASN A O 1
ATOM 2068 N N . ASN A 1 251 ? 33.451 -0.143 -34.222 1.00 28.08 251 ASN A N 1
ATOM 2069 C CA . ASN A 1 251 ? 33.112 -1.561 -34.147 1.00 25.07 251 ASN A CA 1
ATOM 2070 C C . ASN A 1 251 ? 33.392 -2.074 -32.734 1.00 28.53 251 ASN A C 1
ATOM 2071 O O . ASN A 1 251 ? 34.200 -2.976 -32.509 1.00 26.37 251 ASN A O 1
ATOM 2076 N N . MET A 1 252 ? 32.712 -1.489 -31.745 1.00 27.81 252 MET A N 1
ATOM 2077 C CA . MET A 1 252 ? 32.871 -1.891 -30.352 1.00 28.47 252 MET A CA 1
ATOM 2078 C C . MET A 1 252 ? 31.524 -2.095 -29.668 1.00 28.38 252 MET A C 1
ATOM 2079 O O . MET A 1 252 ? 31.445 -2.034 -28.437 1.00 26.53 252 MET A O 1
ATOM 2084 N N . ASP A 1 253 ? 30.470 -2.366 -30.435 1.00 25.53 253 ASP A N 1
ATOM 2085 C CA . ASP A 1 253 ? 29.125 -2.505 -29.894 1.00 31.73 253 ASP A CA 1
ATOM 2086 C C . ASP A 1 253 ? 28.659 -3.954 -29.810 1.00 31.79 253 ASP A C 1
ATOM 2087 O O . ASP A 1 253 ? 27.467 -4.195 -29.591 1.00 31.71 253 ASP A O 1
ATOM 2092 N N . SER A 1 254 ? 29.560 -4.919 -29.966 1.00 29.12 254 SER A N 1
ATOM 2093 C CA . SER A 1 254 ? 29.172 -6.320 -29.972 1.00 26.49 254 SER A CA 1
ATOM 2094 C C . SER A 1 254 ? 29.153 -6.866 -28.541 1.00 25.86 254 SER A C 1
ATOM 2095 O O . SER A 1 254 ? 29.413 -6.150 -27.570 1.00 24.63 254 SER A O 1
ATOM 2098 N N . GLU A 1 255 ? 28.826 -8.150 -28.409 1.00 23.85 255 GLU A N 1
ATOM 2099 C CA . GLU A 1 255 ? 28.659 -8.786 -27.108 1.00 27.36 255 GLU A CA 1
ATOM 2100 C C . GLU A 1 255 ? 29.352 -10.140 -27.099 1.00 23.35 255 GLU A C 1
ATOM 2101 O O . GLU A 1 255 ? 29.156 -10.951 -28.010 1.00 24.80 255 GLU A O 1
ATOM 2107 N N . TYR A 1 256 ? 30.160 -10.372 -26.068 1.00 22.09 256 TYR A N 1
ATOM 2108 C CA . TYR A 1 256 ? 30.737 -11.682 -25.787 1.00 21.23 256 TYR A CA 1
ATOM 2109 C C . TYR A 1 256 ? 29.776 -12.420 -24.864 1.00 22.15 256 TYR A C 1
ATOM 2110 O O . TYR A 1 256 ? 29.492 -11.946 -23.759 1.00 24.09 256 TYR A O 1
ATOM 2119 N N . LEU A 1 257 ? 29.239 -13.546 -25.326 1.00 21.97 257 LEU A N 1
ATOM 2120 C CA . LEU A 1 257 ? 28.202 -14.261 -24.589 1.00 23.31 257 LEU A CA 1
ATOM 2121 C C . LEU A 1 257 ? 28.752 -15.565 -24.028 1.00 24.93 257 LEU A C 1
ATOM 2122 O O . LEU A 1 257 ? 29.366 -16.348 -24.756 1.00 21.09 257 LEU A O 1
ATOM 2127 N N . ILE A 1 258 ? 28.506 -15.809 -22.742 1.00 22.08 258 ILE A N 1
ATOM 2128 C CA . ILE A 1 258 ? 28.861 -17.067 -22.095 1.00 21.09 258 ILE A CA 1
ATOM 2129 C C . ILE A 1 258 ? 27.570 -17.703 -21.600 1.00 24.98 258 ILE A C 1
ATOM 2130 O O . ILE A 1 258 ? 26.944 -17.199 -20.656 1.00 25.77 258 ILE A O 1
ATOM 2135 N N . ASP A 1 259 ? 27.161 -18.798 -22.248 1.00 21.28 259 ASP A N 1
ATOM 2136 C CA . ASP A 1 259 ? 25.942 -19.499 -21.857 1.00 21.54 259 ASP A CA 1
ATOM 2137 C C . ASP A 1 259 ? 26.135 -20.252 -20.548 1.00 24.34 259 ASP A C 1
ATOM 2138 O O . ASP A 1 259 ? 25.269 -20.209 -19.667 1.00 21.14 259 ASP A O 1
ATOM 2143 N N . TYR A 1 260 ? 27.258 -20.951 -20.403 1.00 23.99 260 TYR A N 1
ATOM 2144 C CA . TYR A 1 260 ? 27.520 -21.679 -19.172 1.00 23.14 260 TYR A CA 1
ATOM 2145 C C . TYR A 1 260 ? 29.010 -21.960 -19.054 1.00 23.61 260 TYR A C 1
ATOM 2146 O O . TYR A 1 260 ? 29.757 -21.906 -20.036 1.00 19.40 260 TYR A O 1
ATOM 2155 N N . VAL A 1 261 ? 29.422 -22.252 -17.822 1.00 18.77 261 VAL A N 1
ATOM 2156 C CA . VAL A 1 261 ? 30.715 -22.848 -17.506 1.00 18.46 261 VAL A CA 1
ATOM 2157 C C . VAL A 1 261 ? 30.436 -24.059 -16.628 1.00 23.11 261 VAL A C 1
ATOM 2158 O O . VAL A 1 261 ? 29.790 -23.931 -15.579 1.00 21.39 261 VAL A O 1
ATOM 2162 N N . ARG A 1 262 ? 30.912 -25.226 -17.048 1.00 19.12 262 ARG A N 1
ATOM 2163 C CA . ARG A 1 262 ? 30.674 -26.467 -16.326 1.00 23.43 262 ARG A CA 1
ATOM 2164 C C . ARG A 1 262 ? 31.999 -27.128 -15.977 1.00 22.49 262 ARG A C 1
ATOM 2165 O O . ARG A 1 262 ? 32.939 -27.126 -16.779 1.00 21.82 262 ARG A O 1
ATOM 2173 N N . VAL A 1 263 ? 32.075 -27.664 -14.763 1.00 19.34 263 VAL A N 1
ATOM 2174 C CA . VAL A 1 263 ? 33.267 -28.336 -14.272 1.00 18.20 263 VAL A CA 1
ATOM 2175 C C . VAL A 1 263 ? 32.867 -29.702 -13.735 1.00 19.26 263 VAL A C 1
ATOM 2176 O O . VAL A 1 263 ? 31.836 -29.837 -13.066 1.00 22.21 263 VAL A O 1
ATOM 2180 N N . TRP A 1 264 ? 33.675 -30.716 -14.043 1.00 21.00 264 TRP A N 1
ATOM 2181 C CA . TRP A 1 264 ? 33.482 -32.072 -13.551 1.00 21.78 264 TRP A CA 1
ATOM 2182 C C . TRP A 1 264 ? 34.748 -32.558 -12.860 1.00 23.87 264 TRP A C 1
ATOM 2183 O O . TRP A 1 264 ? 35.861 -32.157 -13.211 1.00 23.05 264 TRP A O 1
ATOM 2194 N N . TYR A 1 265 ? 34.571 -33.456 -11.894 1.00 22.15 265 TYR A N 1
ATOM 2195 C CA . TYR A 1 265 ? 35.693 -34.153 -11.286 1.00 23.42 265 TYR A CA 1
ATOM 2196 C C . TYR A 1 265 ? 35.491 -35.659 -11.405 1.00 27.73 265 TYR A C 1
ATOM 2197 O O . TYR A 1 265 ? 34.417 -36.143 -11.769 1.00 27.70 265 TYR A O 1
ATOM 2206 N N . LYS A 1 266 ? 36.548 -36.408 -11.104 1.00 33.33 266 LYS A N 1
ATOM 2207 C CA . LYS A 1 266 ? 36.535 -37.857 -11.265 1.00 33.98 266 LYS A CA 1
ATOM 2208 C C . LYS A 1 266 ? 35.990 -38.542 -10.019 1.00 38.50 266 LYS A C 1
ATOM 2209 O O . LYS A 1 266 ? 36.267 -38.124 -8.891 1.00 38.71 266 LYS A O 1
ATOM 2215 N N . LYS A 1 267 ? 35.215 -39.601 -10.232 1.00 38.50 267 LYS A N 1
ATOM 2216 C CA . LYS A 1 267 ? 34.842 -40.492 -9.141 1.00 41.28 267 LYS A CA 1
ATOM 2217 C C . LYS A 1 267 ? 33.905 -39.822 -8.143 1.00 46.72 267 LYS A C 1
ATOM 2218 O O . LYS A 1 267 ? 33.054 -40.477 -7.541 1.00 49.01 267 LYS A O 1
ATOM 2224 N N . SER B 1 3 ? 56.554 15.702 13.658 1.00 52.86 3 SER B N 1
ATOM 2225 C CA . SER B 1 3 ? 57.039 16.959 14.215 1.00 49.12 3 SER B CA 1
ATOM 2226 C C . SER B 1 3 ? 56.063 17.506 15.254 1.00 43.79 3 SER B C 1
ATOM 2227 O O . SER B 1 3 ? 55.335 16.748 15.899 1.00 46.96 3 SER B O 1
ATOM 2230 N N . SER B 1 4 ? 56.051 18.831 15.414 1.00 42.34 4 SER B N 1
ATOM 2231 C CA . SER B 1 4 ? 55.188 19.459 16.406 1.00 36.54 4 SER B CA 1
ATOM 2232 C C . SER B 1 4 ? 53.750 19.618 15.928 1.00 36.81 4 SER B C 1
ATOM 2233 O O . SER B 1 4 ? 52.860 19.842 16.756 1.00 33.23 4 SER B O 1
ATOM 2236 N N . HIS B 1 5 ? 53.499 19.500 14.620 1.00 36.87 5 HIS B N 1
ATOM 2237 C CA . HIS B 1 5 ? 52.147 19.675 14.102 1.00 38.89 5 HIS B CA 1
ATOM 2238 C C . HIS B 1 5 ? 51.169 18.630 14.627 1.00 37.24 5 HIS B C 1
ATOM 2239 O O . HIS B 1 5 ? 49.956 18.818 14.485 1.00 38.83 5 HIS B O 1
ATOM 2246 N N . HIS B 1 6 ? 51.652 17.548 15.237 1.00 34.18 6 HIS B N 1
ATOM 2247 C CA . HIS B 1 6 ? 50.733 16.580 15.822 1.00 34.88 6 HIS B CA 1
ATOM 2248 C C . HIS B 1 6 ? 50.134 17.081 17.130 1.00 33.92 6 HIS B C 1
ATOM 2249 O O . HIS B 1 6 ? 49.014 16.693 17.481 1.00 30.46 6 HIS B O 1
ATOM 2256 N N . HIS B 1 7 ? 50.854 17.936 17.856 1.00 30.11 7 HIS B N 1
ATOM 2257 C CA . HIS B 1 7 ? 50.409 18.432 19.152 1.00 29.80 7 HIS B CA 1
ATOM 2258 C C . HIS B 1 7 ? 50.022 19.901 19.152 1.00 26.69 7 HIS B C 1
ATOM 2259 O O . HIS B 1 7 ? 49.194 20.306 19.972 1.00 26.85 7 HIS B O 1
ATOM 2266 N N . HIS B 1 8 ? 50.600 20.705 18.265 1.00 24.79 8 HIS B N 1
ATOM 2267 C CA . HIS B 1 8 ? 50.602 22.156 18.417 1.00 20.99 8 HIS B CA 1
ATOM 2268 C C . HIS B 1 8 ? 49.341 22.765 17.817 1.00 24.67 8 HIS B C 1
ATOM 2269 O O . HIS B 1 8 ? 49.153 22.752 16.594 1.00 23.20 8 HIS B O 1
ATOM 2276 N N . HIS B 1 9 ? 48.482 23.303 18.680 1.00 20.56 9 HIS B N 1
ATOM 2277 C CA . HIS B 1 9 ? 47.405 24.197 18.271 1.00 22.26 9 HIS B CA 1
ATOM 2278 C C . HIS B 1 9 ? 47.984 25.608 18.217 1.00 20.46 9 HIS B C 1
ATOM 2279 O O . HIS B 1 9 ? 48.320 26.186 19.255 1.00 21.47 9 HIS B O 1
ATOM 2286 N N . HIS B 1 10 ? 48.125 26.161 17.008 1.00 22.59 10 HIS B N 1
ATOM 2287 C CA . HIS B 1 10 ? 48.643 27.521 16.896 1.00 21.33 10 HIS B CA 1
ATOM 2288 C C . HIS B 1 10 ? 47.756 28.514 17.632 1.00 24.14 10 HIS B C 1
ATOM 2289 O O . HIS B 1 10 ? 48.247 29.520 18.156 1.00 24.58 10 HIS B O 1
ATOM 2296 N N . GLY B 1 11 ? 46.461 28.241 17.694 1.00 23.53 11 GLY B N 1
ATOM 2297 C CA . GLY B 1 11 ? 45.534 29.105 18.396 1.00 24.51 11 GLY B CA 1
ATOM 2298 C C . GLY B 1 11 ? 44.154 28.494 18.350 1.00 24.78 11 GLY B C 1
ATOM 2299 O O . GLY B 1 11 ? 43.943 27.424 17.772 1.00 22.24 11 GLY B O 1
ATOM 2300 N N . SER B 1 12 ? 43.212 29.185 18.980 1.00 27.01 12 SER B N 1
ATOM 2301 C CA . SER B 1 12 ? 41.812 28.793 18.924 1.00 24.91 12 SER B CA 1
ATOM 2302 C C . SER B 1 12 ? 41.066 29.683 17.937 1.00 28.85 12 SER B C 1
ATOM 2303 O O . SER B 1 12 ? 41.468 30.815 17.658 1.00 27.33 12 SER B O 1
ATOM 2306 N N . ILE B 1 13 ? 39.967 29.155 17.407 1.00 24.86 13 ILE B N 1
ATOM 2307 C CA . ILE B 1 13 ? 39.144 29.865 16.434 1.00 24.33 13 ILE B CA 1
ATOM 2308 C C . ILE B 1 13 ? 37.855 30.282 17.125 1.00 27.21 13 ILE B C 1
ATOM 2309 O O . ILE B 1 13 ? 37.121 29.436 17.648 1.00 29.58 13 ILE B O 1
ATOM 2314 N N . ASP B 1 14 ? 37.582 31.584 17.127 1.00 28.25 14 ASP B N 1
ATOM 2315 C CA . ASP B 1 14 ? 36.401 32.130 17.784 1.00 32.95 14 ASP B CA 1
ATOM 2316 C C . ASP B 1 14 ? 35.257 32.250 16.784 1.00 30.28 14 ASP B C 1
ATOM 2317 O O . ASP B 1 14 ? 35.428 32.812 15.697 1.00 30.40 14 ASP B O 1
ATOM 2322 N N . PHE B 1 15 ? 34.091 31.725 17.161 1.00 31.48 15 PHE B N 1
ATOM 2323 C CA . PHE B 1 15 ? 32.908 31.739 16.310 1.00 31.43 15 PHE B CA 1
ATOM 2324 C C . PHE B 1 15 ? 31.804 32.643 16.845 1.00 34.46 15 PHE B C 1
ATOM 2325 O O . PHE B 1 15 ? 30.684 32.611 16.323 1.00 33.33 15 PHE B O 1
ATOM 2333 N N . SER B 1 16 ? 32.088 33.455 17.868 1.00 33.03 16 SER B N 1
ATOM 2334 C CA . SER B 1 16 ? 31.050 34.325 18.411 1.00 33.15 16 SER B CA 1
ATOM 2335 C C . SER B 1 16 ? 30.582 35.350 17.385 1.00 34.95 16 SER B C 1
ATOM 2336 O O . SER B 1 16 ? 29.399 35.710 17.364 1.00 36.83 16 SER B O 1
ATOM 2339 N N . ASN B 1 17 ? 31.484 35.823 16.525 1.00 34.27 17 ASN B N 1
ATOM 2340 C CA . ASN B 1 17 ? 31.153 36.789 15.484 1.00 34.62 17 ASN B CA 1
ATOM 2341 C C . ASN B 1 17 ? 31.180 36.158 14.093 1.00 35.39 17 ASN B C 1
ATOM 2342 O O . ASN B 1 17 ? 31.446 36.840 13.099 1.00 34.35 17 ASN B O 1
ATOM 2347 N N . ALA B 1 18 ? 30.904 34.861 14.008 1.00 29.51 18 ALA B N 1
ATOM 2348 C CA . ALA B 1 18 ? 30.887 34.200 12.713 1.00 30.65 18 ALA B CA 1
ATOM 2349 C C . ALA B 1 18 ? 29.794 34.810 11.839 1.00 32.70 18 ALA B C 1
ATOM 2350 O O . ALA B 1 18 ? 28.702 35.119 12.334 1.00 28.26 18 ALA B O 1
ATOM 2352 N N . PRO B 1 19 ? 30.046 34.993 10.544 1.00 26.95 19 PRO B N 1
ATOM 2353 C CA . PRO B 1 19 ? 29.031 35.599 9.673 1.00 30.58 19 PRO B CA 1
ATOM 2354 C C . PRO B 1 19 ? 27.762 34.765 9.626 1.00 27.33 19 PRO B C 1
ATOM 2355 O O . PRO B 1 19 ? 27.802 33.534 9.626 1.00 31.92 19 PRO B O 1
ATOM 2359 N N . LYS B 1 20 ? 26.628 35.454 9.556 1.00 29.18 20 LYS B N 1
ATOM 2360 C CA . LYS B 1 20 ? 25.339 34.798 9.410 1.00 29.28 20 LYS B CA 1
ATOM 2361 C C . LYS B 1 20 ? 25.059 34.489 7.945 1.00 29.85 20 LYS B C 1
ATOM 2362 O O . LYS B 1 20 ? 25.502 35.204 7.041 1.00 28.75 20 LYS B O 1
ATOM 2368 N N . ARG B 1 21 ? 24.322 33.404 7.715 1.00 30.64 21 ARG B N 1
ATOM 2369 C CA . ARG B 1 21 ? 23.943 33.007 6.361 1.00 28.70 21 ARG B CA 1
ATOM 2370 C C . ARG B 1 21 ? 22.857 33.944 5.843 1.00 32.38 21 ARG B C 1
ATOM 2371 O O . ARG B 1 21 ? 21.742 33.973 6.377 1.00 30.92 21 ARG B O 1
ATOM 2379 N N . LEU B 1 22 ? 23.180 34.720 4.810 1.00 30.13 22 LEU B N 1
ATOM 2380 C CA . LEU B 1 22 ? 22.226 35.631 4.192 1.00 33.09 22 LEU B CA 1
ATOM 2381 C C . LEU B 1 22 ? 21.735 35.162 2.834 1.00 31.42 22 LEU B C 1
ATOM 2382 O O . LEU B 1 22 ? 20.576 35.402 2.494 1.00 34.57 22 LEU B O 1
ATOM 2387 N N . ASN B 1 23 ? 22.582 34.501 2.053 1.00 29.64 23 ASN B N 1
ATOM 2388 C CA . ASN B 1 23 ? 22.208 34.094 0.706 1.00 31.44 23 ASN B CA 1
ATOM 2389 C C . ASN B 1 23 ? 23.069 32.909 0.295 1.00 31.53 23 ASN B C 1
ATOM 2390 O O . ASN B 1 23 ? 24.087 32.608 0.919 1.00 28.75 23 ASN B O 1
ATOM 2395 N N . ASN B 1 24 ? 22.650 32.244 -0.781 1.00 34.18 24 ASN B N 1
ATOM 2396 C CA . ASN B 1 24 ? 23.418 31.146 -1.353 1.00 30.68 24 ASN B CA 1
ATOM 2397 C C . ASN B 1 24 ? 24.091 31.543 -2.661 1.00 31.60 24 ASN B C 1
ATOM 2398 O O . ASN B 1 24 ? 24.416 30.677 -3.478 1.00 32.34 24 ASN B O 1
ATOM 2403 N N . LYS B 1 25 ? 24.323 32.842 -2.867 1.00 30.31 25 LYS B N 1
ATOM 2404 C CA . LYS B 1 25 ? 24.889 33.348 -4.108 1.00 32.25 25 LYS B CA 1
ATOM 2405 C C . LYS B 1 25 ? 26.334 33.802 -3.980 1.00 26.76 25 LYS B C 1
ATOM 2406 O O . LYS B 1 25 ? 27.011 33.940 -5.005 1.00 25.94 25 LYS B O 1
ATOM 2412 N N . TYR B 1 26 ? 26.815 34.050 -2.763 1.00 25.00 26 TYR B N 1
ATOM 2413 C CA . TYR B 1 26 ? 28.174 34.529 -2.562 1.00 22.13 26 TYR B CA 1
ATOM 2414 C C . TYR B 1 26 ? 28.837 33.785 -1.408 1.00 22.29 26 TYR B C 1
ATOM 2415 O O . TYR B 1 26 ? 28.159 33.093 -0.639 1.00 25.19 26 TYR B O 1
ATOM 2424 N N . PRO B 1 27 ? 30.154 33.898 -1.261 1.00 20.36 27 PRO B N 1
ATOM 2425 C CA . PRO B 1 27 ? 30.841 33.150 -0.204 1.00 21.77 27 PRO B CA 1
ATOM 2426 C C . PRO B 1 27 ? 30.295 33.518 1.171 1.00 23.14 27 PRO B C 1
ATOM 2427 O O . PRO B 1 27 ? 29.855 34.647 1.408 1.00 25.29 27 PRO B O 1
ATOM 2431 N N . LEU B 1 28 ? 30.325 32.540 2.083 1.00 20.81 28 LEU B N 1
ATOM 2432 C CA . LEU B 1 28 ? 29.830 32.773 3.439 1.00 22.81 28 LEU B CA 1
ATOM 2433 C C . LEU B 1 28 ? 30.642 33.840 4.159 1.00 23.67 28 LEU B C 1
ATOM 2434 O O . LEU B 1 28 ? 30.104 34.568 5.004 1.00 26.36 28 LEU B O 1
ATOM 2439 N N . SER B 1 29 ? 31.932 33.941 3.857 1.00 21.61 29 SER B N 1
ATOM 2440 C CA . SER B 1 29 ? 32.783 34.949 4.473 1.00 25.57 29 SER B CA 1
ATOM 2441 C C . SER B 1 29 ? 32.645 36.323 3.829 1.00 25.18 29 SER B C 1
ATOM 2442 O O . SER B 1 29 ? 33.289 37.269 4.294 1.00 27.85 29 SER B O 1
ATOM 2445 N N . ASP B 1 30 ? 31.841 36.459 2.780 1.00 25.95 30 ASP B N 1
ATOM 2446 C CA . ASP B 1 30 ? 31.700 37.723 2.066 1.00 26.74 30 ASP B CA 1
ATOM 2447 C C . ASP B 1 30 ? 30.300 37.779 1.454 1.00 29.54 30 ASP B C 1
ATOM 2448 O O . ASP B 1 30 ? 30.114 37.891 0.244 1.00 27.07 30 ASP B O 1
ATOM 2453 N N . GLN B 1 31 ? 29.281 37.705 2.316 1.00 26.98 31 GLN B N 1
ATOM 2454 C CA . GLN B 1 31 ? 27.899 37.609 1.855 1.00 27.04 31 GLN B CA 1
ATOM 2455 C C . GLN B 1 31 ? 27.414 38.866 1.143 1.00 31.18 31 GLN B C 1
ATOM 2456 O O . GLN B 1 31 ? 26.457 38.786 0.365 1.00 30.35 31 GLN B O 1
ATOM 2462 N N . LYS B 1 32 ? 28.042 40.013 1.378 1.00 30.00 32 LYS B N 1
ATOM 2463 C CA . LYS B 1 32 ? 27.672 41.235 0.679 1.00 34.42 32 LYS B CA 1
ATOM 2464 C C . LYS B 1 32 ? 28.472 41.450 -0.598 1.00 35.16 32 LYS B C 1
ATOM 2465 O O . LYS B 1 32 ? 28.252 42.448 -1.291 1.00 34.29 32 LYS B O 1
ATOM 2471 N N . ASN B 1 33 ? 29.396 40.544 -0.916 1.00 30.98 33 ASN B N 1
ATOM 2472 C CA . ASN B 1 33 ? 30.174 40.596 -2.151 1.00 31.17 33 ASN B CA 1
ATOM 2473 C C . ASN B 1 33 ? 30.991 41.885 -2.260 1.00 34.17 33 ASN B C 1
ATOM 2474 O O . ASN B 1 33 ? 30.928 42.606 -3.260 1.00 35.44 33 ASN B O 1
ATOM 2479 N N . GLU B 1 34 ? 31.778 42.168 -1.221 1.00 34.10 34 GLU B N 1
ATOM 2480 C CA . GLU B 1 34 ? 32.706 43.291 -1.295 1.00 37.21 34 GLU B CA 1
ATOM 2481 C C . GLU B 1 34 ? 33.872 42.989 -2.225 1.00 35.82 34 GLU B C 1
ATOM 2482 O O . GLU B 1 34 ? 34.494 43.914 -2.759 1.00 40.83 34 GLU B O 1
ATOM 2488 N N . GLY B 1 35 ? 34.189 41.710 -2.420 1.00 32.42 35 GLY B N 1
ATOM 2489 C CA . GLY B 1 35 ? 35.282 41.296 -3.270 1.00 31.11 35 GLY B CA 1
ATOM 2490 C C . GLY B 1 35 ? 34.976 41.242 -4.746 1.00 32.17 35 GLY B C 1
ATOM 2491 O O . GLY B 1 35 ? 35.869 40.919 -5.532 1.00 36.32 35 GLY B O 1
ATOM 2492 N N . GLY B 1 36 ? 33.741 41.537 -5.146 1.00 30.50 36 GLY B N 1
ATOM 2493 C CA . GLY B 1 36 ? 33.367 41.519 -6.547 1.00 35.01 36 GLY B CA 1
ATOM 2494 C C . GLY B 1 36 ? 33.413 40.138 -7.169 1.00 31.90 36 GLY B C 1
ATOM 2495 O O . GLY B 1 36 ? 34.141 39.914 -8.142 1.00 36.41 36 GLY B O 1
ATOM 2496 N N . TRP B 1 37 ? 32.635 39.208 -6.622 1.00 29.62 37 TRP B N 1
ATOM 2497 C CA . TRP B 1 37 ? 32.626 37.825 -7.072 1.00 29.47 37 TRP B CA 1
ATOM 2498 C C . TRP B 1 37 ? 31.512 37.579 -8.081 1.00 28.65 37 TRP B C 1
ATOM 2499 O O . TRP B 1 37 ? 30.471 38.241 -8.065 1.00 31.46 37 TRP B O 1
ATOM 2510 N N . VAL B 1 38 ? 31.742 36.600 -8.953 1.00 29.87 38 VAL B N 1
ATOM 2511 C CA . VAL B 1 38 ? 30.738 36.084 -9.874 1.00 24.99 38 VAL B CA 1
ATOM 2512 C C . VAL B 1 38 ? 30.767 34.566 -9.772 1.00 24.90 38 VAL B C 1
ATOM 2513 O O . VAL B 1 38 ? 31.844 33.960 -9.813 1.00 25.24 38 VAL B O 1
ATOM 2517 N N . LEU B 1 39 ? 29.591 33.954 -9.648 1.00 23.13 39 LEU B N 1
ATOM 2518 C CA . LEU B 1 39 ? 29.523 32.513 -9.442 1.00 25.02 39 LEU B CA 1
ATOM 2519 C C . LEU B 1 39 ? 29.928 31.775 -10.711 1.00 25.93 39 LEU B C 1
ATOM 2520 O O . LEU B 1 39 ? 29.456 32.094 -11.806 1.00 23.89 39 LEU B O 1
ATOM 2525 N N . ASN B 1 40 ? 30.796 30.778 -10.558 1.00 23.00 40 ASN B N 1
ATOM 2526 C CA . ASN B 1 40 ? 31.181 29.891 -11.655 1.00 26.43 40 ASN B CA 1
ATOM 2527 C C . ASN B 1 40 ? 30.119 28.804 -11.767 1.00 23.85 40 ASN B C 1
ATOM 2528 O O . ASN B 1 40 ? 30.140 27.817 -11.028 1.00 25.71 40 ASN B O 1
ATOM 2533 N N . LYS B 1 41 ? 29.183 28.981 -12.698 1.00 24.18 41 LYS B N 1
ATOM 2534 C CA . LYS B 1 41 ? 28.076 28.046 -12.845 1.00 24.17 41 LYS B CA 1
ATOM 2535 C C . LYS B 1 41 ? 28.475 26.755 -13.550 1.00 24.72 41 LYS B C 1
ATOM 2536 O O . LYS B 1 41 ? 27.705 25.789 -13.521 1.00 26.40 41 LYS B O 1
ATOM 2542 N N . LYS B 1 42 ? 29.651 26.714 -14.180 1.00 25.17 42 LYS B N 1
ATOM 2543 C CA . LYS B 1 42 ? 30.136 25.462 -14.752 1.00 23.41 42 LYS B CA 1
ATOM 2544 C C . LYS B 1 42 ? 30.567 24.499 -13.655 1.00 22.82 42 LYS B C 1
ATOM 2545 O O . LYS B 1 42 ? 30.181 23.325 -13.652 1.00 23.82 42 LYS B O 1
ATOM 2551 N N . ALA B 1 43 ? 31.347 24.992 -12.697 1.00 22.42 43 ALA B N 1
ATOM 2552 C CA . ALA B 1 43 ? 31.992 24.129 -11.718 1.00 25.26 43 ALA B CA 1
ATOM 2553 C C . ALA B 1 43 ? 31.171 23.925 -10.454 1.00 23.20 43 ALA B C 1
ATOM 2554 O O . ALA B 1 43 ? 31.324 22.890 -9.795 1.00 21.14 43 ALA B O 1
ATOM 2556 N N . SER B 1 44 ? 30.320 24.879 -10.086 1.00 24.84 44 SER B N 1
ATOM 2557 C CA . SER B 1 44 ? 29.574 24.767 -8.837 1.00 20.72 44 SER B CA 1
ATOM 2558 C C . SER B 1 44 ? 28.553 23.635 -8.913 1.00 21.84 44 SER B C 1
ATOM 2559 O O . SER B 1 44 ? 27.964 23.370 -9.961 1.00 22.16 44 SER B O 1
ATOM 2562 N N . ASP B 1 45 ? 28.331 22.964 -7.783 1.00 22.51 45 ASP B N 1
ATOM 2563 C CA . ASP B 1 45 ? 27.435 21.811 -7.775 1.00 20.33 45 ASP B CA 1
ATOM 2564 C C . ASP B 1 45 ? 26.654 21.799 -6.472 1.00 24.22 45 ASP B C 1
ATOM 2565 O O . ASP B 1 45 ? 27.243 21.704 -5.390 1.00 23.39 45 ASP B O 1
ATOM 2570 N N . GLU B 1 46 ? 25.332 21.890 -6.574 1.00 23.34 46 GLU B N 1
ATOM 2571 C CA . GLU B 1 46 ? 24.473 21.771 -5.406 1.00 25.91 46 GLU B CA 1
ATOM 2572 C C . GLU B 1 46 ? 24.114 20.325 -5.091 1.00 25.98 46 GLU B C 1
ATOM 2573 O O . GLU B 1 46 ? 23.457 20.071 -4.078 1.00 24.94 46 GLU B O 1
ATOM 2579 N N . PHE B 1 47 ? 24.534 19.382 -5.936 1.00 25.45 47 PHE B N 1
ATOM 2580 C CA . PHE B 1 47 ? 24.361 17.949 -5.693 1.00 22.81 47 PHE B CA 1
ATOM 2581 C C . PHE B 1 47 ? 22.896 17.582 -5.463 1.00 27.43 47 PHE B C 1
ATOM 2582 O O . PHE B 1 47 ? 22.564 16.757 -4.608 1.00 28.37 47 PHE B O 1
ATOM 2590 N N . LYS B 1 48 ? 22.011 18.178 -6.252 1.00 26.38 48 LYS B N 1
ATOM 2591 C CA . LYS B 1 48 ? 20.622 17.756 -6.247 1.00 32.67 48 LYS B CA 1
ATOM 2592 C C . LYS B 1 48 ? 20.451 16.523 -7.130 1.00 32.72 48 LYS B C 1
ATOM 2593 O O . LYS B 1 48 ? 21.344 16.137 -7.886 1.00 34.20 48 LYS B O 1
ATOM 2599 N N . GLY B 1 49 ? 19.294 15.886 -7.014 1.00 34.66 49 GLY B N 1
ATOM 2600 C CA . GLY B 1 49 ? 18.980 14.768 -7.878 1.00 34.71 49 GLY B CA 1
ATOM 2601 C C . GLY B 1 49 ? 19.454 13.430 -7.347 1.00 35.03 49 GLY B C 1
ATOM 2602 O O . GLY B 1 49 ? 19.664 13.224 -6.149 1.00 36.32 49 GLY B O 1
ATOM 2603 N N . LYS B 1 50 ? 19.639 12.501 -8.284 1.00 33.39 50 LYS B N 1
ATOM 2604 C CA . LYS B 1 50 ? 19.921 11.115 -7.948 1.00 32.14 50 LYS B CA 1
ATOM 2605 C C . LYS B 1 50 ? 21.196 10.572 -8.573 1.00 30.23 50 LYS B C 1
ATOM 2606 O O . LYS B 1 50 ? 21.572 9.432 -8.274 1.00 29.85 50 LYS B O 1
ATOM 2612 N N . LYS B 1 51 ? 21.877 11.342 -9.419 1.00 29.22 51 LYS B N 1
ATOM 2613 C CA . LYS B 1 51 ? 23.008 10.820 -10.168 1.00 29.86 51 LYS B CA 1
ATOM 2614 C C . LYS B 1 51 ? 24.124 11.853 -10.233 1.00 25.96 51 LYS B C 1
ATOM 2615 O O . LYS B 1 51 ? 23.885 13.059 -10.154 1.00 25.83 51 LYS B O 1
ATOM 2621 N N . LEU B 1 52 ? 25.346 11.359 -10.398 1.00 26.42 52 LEU B N 1
ATOM 2622 C CA . LEU B 1 52 ? 26.499 12.235 -10.538 1.00 26.71 52 LEU B CA 1
ATOM 2623 C C . LEU B 1 52 ? 26.449 12.960 -11.875 1.00 27.11 52 LEU B C 1
ATOM 2624 O O . LEU B 1 52 ? 26.084 12.379 -12.901 1.00 24.13 52 LEU B O 1
ATOM 2629 N N . ASN B 1 53 ? 26.826 14.235 -11.865 1.00 23.72 53 ASN B N 1
ATOM 2630 C CA . ASN B 1 53 ? 27.033 14.973 -13.110 1.00 25.47 53 ASN B CA 1
ATOM 2631 C C . ASN B 1 53 ? 28.417 14.597 -13.625 1.00 26.87 53 ASN B C 1
ATOM 2632 O O . ASN B 1 53 ? 29.422 15.227 -13.290 1.00 25.44 53 ASN B O 1
ATOM 2637 N N . GLU B 1 54 ? 28.473 13.539 -14.438 1.00 27.80 54 GLU B N 1
ATOM 2638 C CA . GLU B 1 54 ? 29.745 13.018 -14.925 1.00 25.68 54 GLU B CA 1
ATOM 2639 C C . GLU B 1 54 ? 30.325 13.843 -16.066 1.00 25.50 54 GLU B C 1
ATOM 2640 O O . GLU B 1 54 ? 31.375 13.477 -16.607 1.00 25.23 54 GLU B O 1
ATOM 2646 N N . GLU B 1 55 ? 29.654 14.921 -16.466 1.00 24.20 55 GLU B N 1
ATOM 2647 C CA . GLU B 1 55 ? 30.300 15.919 -17.306 1.00 26.10 55 GLU B CA 1
ATOM 2648 C C . GLU B 1 55 ? 31.122 16.884 -16.464 1.00 25.60 55 GLU B C 1
ATOM 2649 O O . GLU B 1 55 ? 32.113 17.441 -16.945 1.00 22.76 55 GLU B O 1
ATOM 2655 N N . ARG B 1 56 ? 30.742 17.066 -15.201 1.00 23.18 56 ARG B N 1
ATOM 2656 C CA . ARG B 1 56 ? 31.460 17.970 -14.318 1.00 23.21 56 ARG B CA 1
ATOM 2657 C C . ARG B 1 56 ? 32.538 17.267 -13.507 1.00 22.28 56 ARG B C 1
ATOM 2658 O O . ARG B 1 56 ? 33.589 17.865 -13.244 1.00 24.58 56 ARG B O 1
ATOM 2666 N N . TRP B 1 57 ? 32.316 16.004 -13.136 1.00 21.35 57 TRP B N 1
ATOM 2667 C CA . TRP B 1 57 ? 33.200 15.274 -12.238 1.00 23.80 57 TRP B CA 1
ATOM 2668 C C . TRP B 1 57 ? 33.631 13.946 -12.846 1.00 24.46 57 TRP B C 1
ATOM 2669 O O . TRP B 1 57 ? 32.848 13.273 -13.524 1.00 23.39 57 TRP B O 1
ATOM 2680 N N . PHE B 1 58 ? 34.883 13.573 -12.590 1.00 21.64 58 PHE B N 1
ATOM 2681 C CA . PHE B 1 58 ? 35.263 12.180 -12.751 1.00 22.82 58 PHE B CA 1
ATOM 2682 C C . PHE B 1 58 ? 34.717 11.369 -11.572 1.00 19.83 58 PHE B C 1
ATOM 2683 O O . PHE B 1 58 ? 34.720 11.852 -10.435 1.00 23.55 58 PHE B O 1
ATOM 2691 N N . PRO B 1 59 ? 34.228 10.147 -11.814 1.00 24.43 59 PRO B N 1
ATOM 2692 C CA . PRO B 1 59 ? 33.599 9.368 -10.731 1.00 24.79 59 PRO B CA 1
ATOM 2693 C C . PRO B 1 59 ? 34.578 8.769 -9.734 1.00 24.35 59 PRO B C 1
ATOM 2694 O O . PRO B 1 59 ? 34.134 8.232 -8.711 1.00 23.80 59 PRO B O 1
ATOM 2698 N N . ASN B 1 60 ? 35.875 8.814 -10.009 1.00 23.53 60 ASN B N 1
ATOM 2699 C CA . ASN B 1 60 ? 36.900 8.367 -9.075 1.00 21.75 60 ASN B CA 1
ATOM 2700 C C . ASN B 1 60 ? 38.154 9.185 -9.366 1.00 22.88 60 ASN B C 1
ATOM 2701 O O . ASN B 1 60 ? 38.077 10.252 -9.984 1.00 23.49 60 ASN B O 1
ATOM 2706 N N . ASN B 1 61 ? 39.312 8.695 -8.929 1.00 22.20 61 ASN B N 1
ATOM 2707 C CA . ASN B 1 61 ? 40.568 9.379 -9.223 1.00 22.03 61 ASN B CA 1
ATOM 2708 C C . ASN B 1 61 ? 41.328 8.604 -10.287 1.00 21.66 61 ASN B C 1
ATOM 2709 O O . ASN B 1 61 ? 41.934 7.565 -9.986 1.00 21.01 61 ASN B O 1
ATOM 2714 N N . PRO B 1 62 ? 41.343 9.070 -11.539 1.00 24.86 62 PRO B N 1
ATOM 2715 C CA . PRO B 1 62 ? 42.041 8.321 -12.595 1.00 23.58 62 PRO B CA 1
ATOM 2716 C C . PRO B 1 62 ? 43.544 8.222 -12.393 1.00 26.47 62 PRO B C 1
ATOM 2717 O O . PRO B 1 62 ? 44.179 7.395 -13.060 1.00 24.88 62 PRO B O 1
ATOM 2721 N N . LYS B 1 63 ? 44.131 9.024 -11.504 1.00 21.30 63 LYS B N 1
ATOM 2722 C CA . LYS B 1 63 ? 45.579 9.105 -11.368 1.00 21.78 63 LYS B CA 1
ATOM 2723 C C . LYS B 1 63 ? 46.105 8.603 -10.029 1.00 26.48 63 LYS B C 1
ATOM 2724 O O . LYS B 1 63 ? 47.318 8.657 -9.804 1.00 27.65 63 LYS B O 1
ATOM 2730 N N . TRP B 1 64 ? 45.238 8.108 -9.146 1.00 22.39 64 TRP B N 1
ATOM 2731 C CA . TRP B 1 64 ? 45.649 7.656 -7.819 1.00 23.93 64 TRP B CA 1
ATOM 2732 C C . TRP B 1 64 ? 44.685 6.573 -7.364 1.00 23.36 64 TRP B C 1
ATOM 2733 O O . TRP B 1 64 ? 43.492 6.840 -7.190 1.00 23.40 64 TRP B O 1
ATOM 2744 N N . LYS B 1 65 ? 45.199 5.358 -7.165 1.00 23.43 65 LYS B N 1
ATOM 2745 C CA . LYS B 1 65 ? 44.335 4.256 -6.755 1.00 22.86 65 LYS B CA 1
ATOM 2746 C C . LYS B 1 65 ? 43.900 4.391 -5.302 1.00 23.01 65 LYS B C 1
ATOM 2747 O O . LYS B 1 65 ? 42.841 3.878 -4.924 1.00 22.11 65 LYS B O 1
ATOM 2753 N N . GLY B 1 66 ? 44.697 5.072 -4.484 1.00 20.11 66 GLY B N 1
ATOM 2754 C CA . GLY B 1 66 ? 44.398 5.243 -3.075 1.00 21.26 66 GLY B CA 1
ATOM 2755 C C . GLY B 1 66 ? 45.573 4.865 -2.198 1.00 23.85 66 GLY B C 1
ATOM 2756 O O . GLY B 1 66 ? 46.446 4.099 -2.620 1.00 24.06 66 GLY B O 1
ATOM 2757 N N . ARG B 1 67 ? 45.618 5.397 -0.981 1.00 22.56 67 ARG B N 1
ATOM 2758 C CA . ARG B 1 67 ? 46.648 5.007 -0.028 1.00 24.68 67 ARG B CA 1
ATOM 2759 C C . ARG B 1 67 ? 46.210 3.729 0.671 1.00 23.66 67 ARG B C 1
ATOM 2760 O O . ARG B 1 67 ? 45.148 3.694 1.302 1.00 22.85 67 ARG B O 1
ATOM 2768 N N . GLN B 1 68 ? 47.009 2.680 0.537 1.00 25.23 68 GLN B N 1
ATOM 2769 C CA . GLN B 1 68 ? 46.691 1.421 1.190 1.00 27.64 68 GLN B CA 1
ATOM 2770 C C . GLN B 1 68 ? 46.377 1.669 2.665 1.00 26.70 68 GLN B C 1
ATOM 2771 O O . GLN B 1 68 ? 47.045 2.484 3.313 1.00 29.56 68 GLN B O 1
ATOM 2777 N N . PRO B 1 69 ? 45.387 0.975 3.235 1.00 24.20 69 PRO B N 1
ATOM 2778 C CA . PRO B 1 69 ? 44.595 -0.104 2.634 1.00 22.08 69 PRO B CA 1
ATOM 2779 C C . PRO B 1 69 ? 43.259 0.316 2.021 1.00 23.04 69 PRO B C 1
ATOM 2780 O O . PRO B 1 69 ? 42.402 -0.543 1.840 1.00 22.18 69 PRO B O 1
ATOM 2784 N N . THR B 1 70 ? 43.032 1.586 1.690 1.00 23.45 70 THR B N 1
ATOM 2785 C CA . THR B 1 70 ? 41.745 2.049 1.180 1.00 22.89 70 THR B CA 1
ATOM 2786 C C . THR B 1 70 ? 41.848 2.377 -0.304 1.00 20.63 70 THR B C 1
ATOM 2787 O O . THR B 1 70 ? 42.698 3.175 -0.714 1.00 19.42 70 THR B O 1
ATOM 2791 N N . PHE B 1 71 ? 40.962 1.774 -1.091 1.00 22.36 71 PHE B N 1
ATOM 2792 C CA . PHE B 1 71 ? 40.983 1.832 -2.548 1.00 19.21 71 PHE B CA 1
ATOM 2793 C C . PHE B 1 71 ? 39.760 2.597 -3.041 1.00 19.65 71 PHE B C 1
ATOM 2794 O O . PHE B 1 71 ? 38.632 2.287 -2.651 1.00 22.68 71 PHE B O 1
ATOM 2802 N N . PHE B 1 72 ? 39.979 3.592 -3.896 1.00 22.35 72 PHE B N 1
ATOM 2803 C CA . PHE B 1 72 ? 38.873 4.419 -4.364 1.00 21.62 72 PHE B CA 1
ATOM 2804 C C . PHE B 1 72 ? 38.002 3.645 -5.349 1.00 23.09 72 PHE B C 1
ATOM 2805 O O . PHE B 1 72 ? 38.514 2.965 -6.245 1.00 23.05 72 PHE B O 1
ATOM 2813 N N . ALA B 1 73 ? 36.681 3.746 -5.182 1.00 24.81 73 ALA B N 1
ATOM 2814 C CA . ALA B 1 73 ? 35.737 3.057 -6.056 1.00 26.86 73 ALA B CA 1
ATOM 2815 C C . ALA B 1 73 ? 34.540 3.953 -6.350 1.00 26.63 73 ALA B C 1
ATOM 2816 O O . ALA B 1 73 ? 34.127 4.764 -5.516 1.00 23.54 73 ALA B O 1
ATOM 2818 N N . LYS B 1 74 ? 33.964 3.773 -7.545 1.00 25.68 74 LYS B N 1
ATOM 2819 C CA . LYS B 1 74 ? 32.874 4.637 -7.990 1.00 24.24 74 LYS B CA 1
ATOM 2820 C C . LYS B 1 74 ? 31.578 4.362 -7.241 1.00 23.07 74 LYS B C 1
ATOM 2821 O O . LYS B 1 74 ? 30.792 5.286 -7.004 1.00 23.53 74 LYS B O 1
ATOM 2827 N N A GLU B 1 75 ? 31.338 3.106 -6.859 0.48 24.60 75 GLU B N 1
ATOM 2828 N N B GLU B 1 75 ? 31.331 3.106 -6.867 0.52 23.89 75 GLU B N 1
ATOM 2829 C CA A GLU B 1 75 ? 30.076 2.745 -6.226 0.48 26.12 75 GLU B CA 1
ATOM 2830 C CA B GLU B 1 75 ? 30.071 2.751 -6.227 0.52 26.11 75 GLU B CA 1
ATOM 2831 C C A GLU B 1 75 ? 29.925 3.345 -4.832 0.48 24.69 75 GLU B C 1
ATOM 2832 C C B GLU B 1 75 ? 29.917 3.374 -4.843 0.52 24.93 75 GLU B C 1
ATOM 2833 O O A GLU B 1 75 ? 28.807 3.381 -4.308 0.48 26.15 75 GLU B O 1
ATOM 2834 O O B GLU B 1 75 ? 28.793 3.457 -4.339 0.52 26.14 75 GLU B O 1
ATOM 2845 N N . ASN B 1 76 ? 31.012 3.817 -4.223 1.00 23.97 76 ASN B N 1
ATOM 2846 C CA . ASN B 1 76 ? 30.944 4.357 -2.865 1.00 24.04 76 ASN B CA 1
ATOM 2847 C C . ASN B 1 76 ? 30.341 5.756 -2.799 1.00 24.83 76 ASN B C 1
ATOM 2848 O O . ASN B 1 76 ? 30.165 6.282 -1.693 1.00 25.86 76 ASN B O 1
ATOM 2853 N N . THR B 1 77 ? 30.032 6.368 -3.941 1.00 27.34 77 THR B N 1
ATOM 2854 C CA . THR B 1 77 ? 29.517 7.731 -4.007 1.00 25.74 77 THR B CA 1
ATOM 2855 C C . THR B 1 77 ? 28.111 7.711 -4.588 1.00 26.98 77 THR B C 1
ATOM 2856 O O . THR B 1 77 ? 27.913 7.277 -5.728 1.00 24.43 77 THR B O 1
ATOM 2860 N N . THR B 1 78 ? 27.141 8.176 -3.805 1.00 26.77 78 THR B N 1
ATOM 2861 C CA . THR B 1 78 ? 25.752 8.272 -4.236 1.00 25.32 78 THR B CA 1
ATOM 2862 C C . THR B 1 78 ? 25.259 9.693 -3.997 1.00 25.41 78 THR B C 1
ATOM 2863 O O . THR B 1 78 ? 26.005 10.564 -3.547 1.00 24.10 78 THR B O 1
ATOM 2867 N N . PHE B 1 79 ? 23.983 9.933 -4.287 1.00 23.81 79 PHE B N 1
ATOM 2868 C CA . PHE B 1 79 ? 23.418 11.274 -4.167 1.00 26.64 79 PHE B CA 1
ATOM 2869 C C . PHE B 1 79 ? 22.026 11.154 -3.571 1.00 28.60 79 PHE B C 1
ATOM 2870 O O . PHE B 1 79 ? 21.128 10.573 -4.189 1.00 31.34 79 PHE B O 1
ATOM 2878 N N . GLU B 1 80 ? 21.861 11.702 -2.368 1.00 28.76 80 GLU B N 1
ATOM 2879 C CA . GLU B 1 80 ? 20.651 11.520 -1.579 1.00 31.26 80 GLU B CA 1
ATOM 2880 C C . GLU B 1 80 ? 20.338 12.794 -0.808 1.00 32.43 80 GLU B C 1
ATOM 2881 O O . GLU B 1 80 ? 21.229 13.394 -0.197 1.00 28.14 80 GLU B O 1
ATOM 2887 N N . ASP B 1 81 ? 19.067 13.196 -0.839 1.00 34.60 81 ASP B N 1
ATOM 2888 C CA . ASP B 1 81 ? 18.569 14.302 -0.023 1.00 36.59 81 ASP B CA 1
ATOM 2889 C C . ASP B 1 81 ? 19.372 15.577 -0.277 1.00 35.10 81 ASP B C 1
ATOM 2890 O O . ASP B 1 81 ? 19.684 16.331 0.646 1.00 32.41 81 ASP B O 1
ATOM 2895 N N . GLY B 1 82 ? 19.716 15.814 -1.541 1.00 31.16 82 GLY B N 1
ATOM 2896 C CA . GLY B 1 82 ? 20.459 17.003 -1.909 1.00 30.86 82 GLY B CA 1
ATOM 2897 C C . GLY B 1 82 ? 21.911 17.011 -1.493 1.00 27.65 82 GLY B C 1
ATOM 2898 O O . GLY B 1 82 ? 22.524 18.080 -1.444 1.00 29.30 82 GLY B O 1
ATOM 2899 N N . CYS B 1 83 ? 22.485 15.849 -1.192 1.00 27.14 83 CYS B N 1
ATOM 2900 C CA . CYS B 1 83 ? 23.886 15.758 -0.813 1.00 27.46 83 CYS B CA 1
ATOM 2901 C C . CYS B 1 83 ? 24.575 14.661 -1.610 1.00 25.15 83 CYS B C 1
ATOM 2902 O O . CYS B 1 83 ? 23.964 13.651 -1.965 1.00 24.58 83 CYS B O 1
ATOM 2905 N N . CYS B 1 84 ? 25.854 14.882 -1.899 1.00 24.06 84 CYS B N 1
ATOM 2906 C CA . CYS B 1 84 ? 26.735 13.792 -2.292 1.00 22.84 84 CYS B CA 1
ATOM 2907 C C . CYS B 1 84 ? 27.116 13.005 -1.044 1.00 25.03 84 CYS B C 1
ATOM 2908 O O . CYS B 1 84 ? 27.561 13.585 -0.051 1.00 25.85 84 CYS B O 1
ATOM 2911 N N . VAL B 1 85 ? 26.935 11.689 -1.085 1.00 24.62 85 VAL B N 1
ATOM 2912 C CA . VAL B 1 85 ? 27.126 10.828 0.077 1.00 24.93 85 VAL B CA 1
ATOM 2913 C C . VAL B 1 85 ? 28.231 9.834 -0.251 1.00 25.48 85 VAL B C 1
ATOM 2914 O O . VAL B 1 85 ? 28.139 9.101 -1.243 1.00 26.82 85 VAL B O 1
ATOM 2918 N N . MET B 1 86 ? 29.277 9.813 0.576 1.00 23.92 86 MET B N 1
ATOM 2919 C CA . MET B 1 86 ? 30.391 8.889 0.411 1.00 24.66 86 MET B CA 1
ATOM 2920 C C . MET B 1 86 ? 30.435 7.933 1.593 1.00 22.13 86 MET B C 1
ATOM 2921 O O . MET B 1 86 ? 30.421 8.367 2.751 1.00 20.22 86 MET B O 1
ATOM 2926 N N . ARG B 1 87 ? 30.475 6.639 1.294 1.00 22.21 87 ARG B N 1
ATOM 2927 C CA . ARG B 1 87 ? 30.505 5.592 2.301 1.00 25.86 87 ARG B CA 1
ATOM 2928 C C . ARG B 1 87 ? 31.765 4.751 2.130 1.00 27.17 87 ARG B C 1
ATOM 2929 O O . ARG B 1 87 ? 32.429 4.791 1.088 1.00 21.11 87 ARG B O 1
ATOM 2937 N N . THR B 1 88 ? 32.083 3.987 3.175 1.00 24.48 88 THR B N 1
ATOM 2938 C CA . THR B 1 88 ? 33.234 3.094 3.202 1.00 25.13 88 THR B CA 1
ATOM 2939 C C . THR B 1 88 ? 32.754 1.654 3.322 1.00 30.38 88 THR B C 1
ATOM 2940 O O . THR B 1 88 ? 31.913 1.344 4.175 1.00 25.49 88 THR B O 1
ATOM 2944 N N . TYR B 1 89 ? 33.297 0.776 2.478 1.00 29.90 89 TYR B N 1
ATOM 2945 C CA . TYR B 1 89 ? 32.911 -0.626 2.444 1.00 29.46 89 TYR B CA 1
ATOM 2946 C C . TYR B 1 89 ? 34.136 -1.515 2.618 1.00 26.62 89 TYR B C 1
ATOM 2947 O O . TYR B 1 89 ? 35.279 -1.080 2.463 1.00 27.16 89 TYR B O 1
ATOM 2956 N N . LYS B 1 90 ? 33.880 -2.773 2.963 1.00 26.23 90 LYS B N 1
ATOM 2957 C CA . LYS B 1 90 ? 34.916 -3.804 3.037 1.00 26.84 90 LYS B CA 1
ATOM 2958 C C . LYS B 1 90 ? 34.533 -4.940 2.103 1.00 29.87 90 LYS B C 1
ATOM 2959 O O . LYS B 1 90 ? 33.744 -5.824 2.486 1.00 30.21 90 LYS B O 1
ATOM 2965 N N . PRO B 1 91 ? 35.048 -4.965 0.876 1.00 30.28 91 PRO B N 1
ATOM 2966 C CA . PRO B 1 91 ? 34.681 -6.038 -0.054 1.00 25.51 91 PRO B CA 1
ATOM 2967 C C . PRO B 1 91 ? 35.155 -7.395 0.443 1.00 27.52 91 PRO B C 1
ATOM 2968 O O . PRO B 1 91 ? 35.968 -7.516 1.363 1.00 29.90 91 PRO B O 1
ATOM 2972 N N . GLU B 1 92 ? 34.627 -8.436 -0.196 1.00 28.62 92 GLU B N 1
ATOM 2973 C CA . GLU B 1 92 ? 35.044 -9.798 0.102 1.00 30.77 92 GLU B CA 1
ATOM 2974 C C . GLU B 1 92 ? 36.554 -9.932 -0.067 1.00 27.48 92 GLU B C 1
ATOM 2975 O O . GLU B 1 92 ? 37.169 -9.265 -0.906 1.00 28.65 92 GLU B O 1
ATOM 2981 N N . ALA B 1 93 ? 37.154 -10.802 0.743 1.00 26.37 93 ALA B N 1
ATOM 2982 C CA . ALA B 1 93 ? 38.601 -10.964 0.722 1.00 24.98 93 ALA B CA 1
ATOM 2983 C C . ALA B 1 93 ? 39.081 -11.350 -0.672 1.00 26.47 93 ALA B C 1
ATOM 2984 O O . ALA B 1 93 ? 38.428 -12.118 -1.384 1.00 25.18 93 ALA B O 1
ATOM 2986 N N . GLY B 1 94 ? 40.239 -10.817 -1.055 1.00 25.71 94 GLY B N 1
ATOM 2987 C CA . GLY B 1 94 ? 40.801 -11.070 -2.364 1.00 28.43 94 GLY B CA 1
ATOM 2988 C C . GLY B 1 94 ? 40.181 -10.279 -3.493 1.00 28.53 94 GLY B C 1
ATOM 2989 O O . GLY B 1 94 ? 40.620 -10.429 -4.642 1.00 25.96 94 GLY B O 1
ATOM 2990 N N . SER B 1 95 ? 39.182 -9.441 -3.211 1.00 26.24 95 SER B N 1
ATOM 2991 C CA . SER B 1 95 ? 38.505 -8.696 -4.270 1.00 26.46 95 SER B CA 1
ATOM 2992 C C . SER B 1 95 ? 39.304 -7.491 -4.748 1.00 27.70 95 SER B C 1
ATOM 2993 O O . SER B 1 95 ? 39.159 -7.083 -5.903 1.00 24.70 95 SER B O 1
ATOM 2996 N N . LEU B 1 96 ? 40.119 -6.899 -3.887 1.00 26.82 96 LEU B N 1
ATOM 2997 C CA . LEU B 1 96 ? 40.862 -5.703 -4.247 1.00 25.30 96 LEU B CA 1
ATOM 2998 C C . LEU B 1 96 ? 42.308 -6.040 -4.567 1.00 25.60 96 LEU B C 1
ATOM 2999 O O . LEU B 1 96 ? 42.795 -7.126 -4.236 1.00 26.94 96 LEU B O 1
ATOM 3004 N N . PRO B 1 97 ? 43.028 -5.132 -5.226 1.00 25.52 97 PRO B N 1
ATOM 3005 C CA . PRO B 1 97 ? 44.450 -5.370 -5.487 1.00 26.66 97 PRO B CA 1
ATOM 3006 C C . PRO B 1 97 ? 45.213 -5.583 -4.188 1.00 30.61 97 PRO B C 1
ATOM 3007 O O . PRO B 1 97 ? 44.763 -5.212 -3.103 1.00 26.85 97 PRO B O 1
ATOM 3011 N N . GLU B 1 98 ? 46.398 -6.171 -4.317 1.00 31.19 98 GLU B N 1
ATOM 3012 C CA . GLU B 1 98 ? 47.183 -6.540 -3.145 1.00 32.95 98 GLU B CA 1
ATOM 3013 C C . GLU B 1 98 ? 47.414 -5.329 -2.247 1.00 32.52 98 GLU B C 1
ATOM 3014 O O . GLU B 1 98 ? 47.761 -4.245 -2.723 1.00 33.17 98 GLU B O 1
ATOM 3020 N N . GLY B 1 99 ? 47.225 -5.517 -0.941 1.00 31.62 99 GLY B N 1
ATOM 3021 C CA . GLY B 1 99 ? 47.440 -4.458 0.020 1.00 33.46 99 GLY B CA 1
ATOM 3022 C C . GLY B 1 99 ? 46.223 -3.623 0.355 1.00 30.66 99 GLY B C 1
ATOM 3023 O O . GLY B 1 99 ? 46.272 -2.847 1.318 1.00 28.08 99 GLY B O 1
ATOM 3024 N N . TYR B 1 100 ? 45.134 -3.757 -0.393 1.00 26.76 100 TYR B N 1
ATOM 3025 C CA . TYR B 1 100 ? 43.918 -2.998 -0.146 1.00 26.97 100 TYR B CA 1
ATOM 3026 C C . TYR B 1 100 ? 42.848 -3.903 0.446 1.00 27.23 100 TYR B C 1
ATOM 3027 O O . TYR B 1 100 ? 42.705 -5.062 0.038 1.00 27.13 100 TYR B O 1
ATOM 3036 N N . THR B 1 101 ? 42.094 -3.364 1.406 1.00 24.36 101 THR B N 1
ATOM 3037 C CA . THR B 1 101 ? 41.026 -4.100 2.073 1.00 23.93 101 THR B CA 1
ATOM 3038 C C . THR B 1 101 ? 39.692 -3.369 2.127 1.00 23.30 101 THR B C 1
ATOM 3039 O O . THR B 1 101 ? 38.660 -4.032 2.293 1.00 24.59 101 THR B O 1
ATOM 3043 N N . HIS B 1 102 ? 39.669 -2.043 2.008 1.00 25.33 102 HIS B N 1
ATOM 3044 C CA . HIS B 1 102 ? 38.438 -1.267 2.076 1.00 25.42 102 HIS B CA 1
ATOM 3045 C C . HIS B 1 102 ? 38.366 -0.314 0.891 1.00 22.00 102 HIS B C 1
ATOM 3046 O O . HIS B 1 102 ? 39.358 -0.065 0.206 1.00 22.61 102 HIS B O 1
ATOM 3053 N N . THR B 1 103 ? 37.172 0.229 0.665 1.00 22.92 103 THR B N 1
ATOM 3054 C CA . THR B 1 103 ? 36.929 1.160 -0.427 1.00 21.39 103 THR B CA 1
ATOM 3055 C C . THR B 1 103 ? 36.355 2.466 0.109 1.00 22.96 103 THR B C 1
ATOM 3056 O O . THR B 1 103 ? 35.740 2.505 1.181 1.00 24.89 103 THR B O 1
ATOM 3060 N N . ALA B 1 104 ? 36.581 3.541 -0.644 1.00 21.46 104 ALA B N 1
ATOM 3061 C CA . ALA B 1 104 ? 36.064 4.859 -0.304 1.00 23.25 104 ALA B CA 1
ATOM 3062 C C . ALA B 1 104 ? 35.770 5.612 -1.597 1.00 23.28 104 ALA B C 1
ATOM 3063 O O . ALA B 1 104 ? 36.187 5.205 -2.683 1.00 22.93 104 ALA B O 1
ATOM 3065 N N . GLY B 1 105 ? 35.047 6.734 -1.469 1.00 23.35 105 GLY B N 1
ATOM 3066 C CA . GLY B 1 105 ? 34.683 7.524 -2.627 1.00 22.43 105 GLY B CA 1
ATOM 3067 C C . GLY B 1 105 ? 35.706 8.603 -2.967 1.00 22.39 105 GLY B C 1
ATOM 3068 O O . GLY B 1 105 ? 36.507 9.013 -2.129 1.00 19.71 105 GLY B O 1
ATOM 3069 N N . PHE B 1 106 ? 35.675 9.052 -4.224 1.00 19.02 106 PHE B N 1
ATOM 3070 C CA . PHE B 1 106 ? 36.572 10.103 -4.694 1.00 18.55 106 PHE B CA 1
ATOM 3071 C C . PHE B 1 106 ? 35.979 10.735 -5.947 1.00 19.16 106 PHE B C 1
ATOM 3072 O O . PHE B 1 106 ? 35.625 10.022 -6.891 1.00 22.92 106 PHE B O 1
ATOM 3080 N N . LEU B 1 107 ? 35.874 12.064 -5.950 1.00 19.89 107 LEU B N 1
ATOM 3081 C CA . LEU B 1 107 ? 35.450 12.843 -7.110 1.00 19.89 107 LEU B CA 1
ATOM 3082 C C . LEU B 1 107 ? 36.525 13.873 -7.425 1.00 20.70 107 LEU B C 1
ATOM 3083 O O . LEU B 1 107 ? 37.051 14.524 -6.512 1.00 19.08 107 LEU B O 1
ATOM 3088 N N . VAL B 1 108 ? 36.849 14.010 -8.711 1.00 20.01 108 VAL B N 1
ATOM 3089 C CA . VAL B 1 108 ? 37.842 14.957 -9.209 1.00 18.55 108 VAL B CA 1
ATOM 3090 C C . VAL B 1 108 ? 37.180 15.835 -10.263 1.00 19.52 108 VAL B C 1
ATOM 3091 O O . VAL B 1 108 ? 36.503 15.325 -11.162 1.00 19.35 108 VAL B O 1
ATOM 3095 N N . SER B 1 109 ? 37.374 17.149 -10.160 1.00 19.95 109 SER B N 1
ATOM 3096 C CA . SER B 1 109 ? 36.756 18.056 -11.121 1.00 18.68 109 SER B CA 1
ATOM 3097 C C . SER B 1 109 ? 37.405 17.929 -12.493 1.00 19.47 109 SER B C 1
ATOM 3098 O O . SER B 1 109 ? 38.625 17.805 -12.615 1.00 17.94 109 SER B O 1
ATOM 3101 N N . LYS B 1 110 ? 36.581 17.970 -13.533 1.00 18.66 110 LYS B N 1
ATOM 3102 C CA . LYS B 1 110 ? 37.130 18.015 -14.883 1.00 18.06 110 LYS B CA 1
ATOM 3103 C C . LYS B 1 110 ? 37.673 19.393 -15.236 1.00 17.84 110 LYS B C 1
ATOM 3104 O O . LYS B 1 110 ? 38.525 19.502 -16.126 1.00 22.37 110 LYS B O 1
ATOM 3110 N N . GLU B 1 111 ? 37.230 20.435 -14.542 1.00 21.05 111 GLU B N 1
ATOM 3111 C CA . GLU B 1 111 ? 37.714 21.789 -14.764 1.00 22.24 111 GLU B CA 1
ATOM 3112 C C . GLU B 1 111 ? 38.966 22.057 -13.935 1.00 22.04 111 GLU B C 1
ATOM 3113 O O . GLU B 1 111 ? 39.149 21.499 -12.852 1.00 19.94 111 GLU B O 1
ATOM 3119 N N . LEU B 1 112 ? 39.842 22.901 -14.477 1.00 21.50 112 LEU B N 1
ATOM 3120 C CA . LEU B 1 112 ? 41.020 23.394 -13.775 1.00 21.08 112 LEU B CA 1
ATOM 3121 C C . LEU B 1 112 ? 40.787 24.836 -13.345 1.00 21.15 112 LEU B C 1
ATOM 3122 O O . LEU B 1 112 ? 40.133 25.607 -14.054 1.00 21.05 112 LEU B O 1
ATOM 3127 N N . PHE B 1 113 ? 41.319 25.196 -12.175 1.00 20.40 113 PHE B N 1
ATOM 3128 C CA . PHE B 1 113 ? 41.117 26.518 -11.602 1.00 19.54 113 PHE B CA 1
ATOM 3129 C C . PHE B 1 113 ? 42.455 27.133 -11.221 1.00 20.31 113 PHE B C 1
ATOM 3130 O O . PHE B 1 113 ? 43.367 26.436 -10.770 1.00 18.23 113 PHE B O 1
ATOM 3138 N N . LEU B 1 114 ? 42.549 28.455 -11.382 1.00 20.38 114 LEU B N 1
ATOM 3139 C CA . LEU B 1 114 ? 43.705 29.232 -10.921 1.00 24.79 114 LEU B CA 1
ATOM 3140 C C . LEU B 1 114 ? 43.183 30.522 -10.289 1.00 22.73 114 LEU B C 1
ATOM 3141 O O . LEU B 1 114 ? 42.790 31.453 -10.998 1.00 20.85 114 LEU B O 1
ATOM 3146 N N . TYR B 1 115 ? 43.202 30.576 -8.953 1.00 23.64 115 TYR B N 1
ATOM 3147 C CA . TYR B 1 115 ? 42.699 31.707 -8.173 1.00 25.72 115 TYR B CA 1
ATOM 3148 C C . TYR B 1 115 ? 41.174 31.753 -8.171 1.00 25.49 115 TYR B C 1
ATOM 3149 O O . TYR B 1 115 ? 40.523 31.210 -9.069 1.00 24.73 115 TYR B O 1
ATOM 3158 N N . GLY B 1 116 ? 40.597 32.392 -7.159 1.00 24.99 116 GLY B N 1
ATOM 3159 C CA . GLY B 1 116 ? 39.167 32.527 -6.999 1.00 22.47 116 GLY B CA 1
ATOM 3160 C C . GLY B 1 116 ? 38.767 32.199 -5.582 1.00 23.66 116 GLY B C 1
ATOM 3161 O O . GLY B 1 116 ? 39.605 32.075 -4.683 1.00 24.78 116 GLY B O 1
ATOM 3162 N N . TYR B 1 117 ? 37.466 32.035 -5.368 1.00 24.74 117 TYR B N 1
ATOM 3163 C CA . TYR B 1 117 ? 36.940 31.602 -4.080 1.00 19.84 117 TYR B CA 1
ATOM 3164 C C . TYR B 1 117 ? 36.339 30.212 -4.225 1.00 23.30 117 TYR B C 1
ATOM 3165 O O . TYR B 1 117 ? 35.580 29.952 -5.165 1.00 21.25 117 TYR B O 1
ATOM 3174 N N . PHE B 1 118 ? 36.669 29.331 -3.284 1.00 19.24 118 PHE B N 1
ATOM 3175 C CA . PHE B 1 118 ? 36.252 27.936 -3.324 1.00 21.32 118 PHE B CA 1
ATOM 3176 C C . PHE B 1 118 ? 35.651 27.561 -1.981 1.00 19.78 118 PHE B C 1
ATOM 3177 O O . PHE B 1 118 ? 36.288 27.750 -0.942 1.00 19.39 118 PHE B O 1
ATOM 3185 N N . GLU B 1 119 ? 34.429 27.034 -2.001 1.00 21.63 119 GLU B N 1
ATOM 3186 C CA . GLU B 1 119 ? 33.681 26.807 -0.772 1.00 18.00 119 GLU B CA 1
ATOM 3187 C C . GLU B 1 119 ? 32.983 25.458 -0.822 1.00 21.35 119 GLU B C 1
ATOM 3188 O O . GLU B 1 119 ? 32.506 25.034 -1.878 1.00 22.00 119 GLU B O 1
ATOM 3194 N N . ALA B 1 120 ? 32.920 24.792 0.331 1.00 19.94 120 ALA B N 1
ATOM 3195 C CA . ALA B 1 120 ? 32.241 23.505 0.414 1.00 19.24 120 ALA B CA 1
ATOM 3196 C C . ALA B 1 120 ? 31.568 23.371 1.770 1.00 20.98 120 ALA B C 1
ATOM 3197 O O . ALA B 1 120 ? 32.141 23.747 2.792 1.00 20.26 120 ALA B O 1
ATOM 3199 N N . ARG B 1 121 ? 30.355 22.824 1.774 1.00 21.24 121 ARG B N 1
ATOM 3200 C CA . ARG B 1 121 ? 29.622 22.553 3.005 1.00 22.85 121 ARG B CA 1
ATOM 3201 C C . ARG B 1 121 ? 29.660 21.051 3.252 1.00 23.70 121 ARG B C 1
ATOM 3202 O O . ARG B 1 121 ? 29.147 20.276 2.441 1.00 23.56 121 ARG B O 1
ATOM 3210 N N . LEU B 1 122 ? 30.253 20.647 4.377 1.00 23.14 122 LEU B N 1
ATOM 3211 C CA . LEU B 1 122 ? 30.615 19.258 4.622 1.00 20.82 122 LEU B CA 1
ATOM 3212 C C . LEU B 1 122 ? 30.131 18.797 5.987 1.00 22.43 122 LEU B C 1
ATOM 3213 O O . LEU B 1 122 ? 30.272 19.517 6.980 1.00 21.08 122 LEU B O 1
ATOM 3218 N N . ARG B 1 123 ? 29.566 17.589 6.021 1.00 21.00 123 ARG B N 1
ATOM 3219 C CA . ARG B 1 123 ? 29.272 16.870 7.257 1.00 23.84 123 ARG B CA 1
ATOM 3220 C C . ARG B 1 123 ? 30.219 15.682 7.349 1.00 22.03 123 ARG B C 1
ATOM 3221 O O . ARG B 1 123 ? 30.021 14.683 6.637 1.00 22.84 123 ARG B O 1
ATOM 3229 N N . PRO B 1 124 ? 31.230 15.728 8.215 1.00 23.63 124 PRO B N 1
ATOM 3230 C CA . PRO B 1 124 ? 32.247 14.669 8.222 1.00 21.79 124 PRO B CA 1
ATOM 3231 C C . PRO B 1 124 ? 31.661 13.309 8.572 1.00 23.60 124 PRO B C 1
ATOM 3232 O O . PRO B 1 124 ? 30.647 13.200 9.265 1.00 23.96 124 PRO B O 1
ATOM 3236 N N . ASN B 1 125 ? 32.322 12.263 8.085 1.00 20.60 125 ASN B N 1
ATOM 3237 C CA . ASN B 1 125 ? 31.986 10.902 8.476 1.00 23.25 125 ASN B CA 1
ATOM 3238 C C . ASN B 1 125 ? 32.531 10.619 9.868 1.00 25.09 125 ASN B C 1
ATOM 3239 O O . ASN B 1 125 ? 33.671 10.967 10.186 1.00 26.21 125 ASN B O 1
ATOM 3244 N N . ASP B 1 126 ? 31.710 9.986 10.699 1.00 26.30 126 ASP B N 1
ATOM 3245 C CA . ASP B 1 126 ? 32.124 9.618 12.052 1.00 25.00 126 ASP B CA 1
ATOM 3246 C C . ASP B 1 126 ? 32.777 8.234 12.042 1.00 24.07 126 ASP B C 1
ATOM 3247 O O . ASP B 1 126 ? 32.335 7.294 12.702 1.00 24.82 126 ASP B O 1
ATOM 3252 N N . SER B 1 127 ? 33.834 8.115 11.244 1.00 22.31 127 SER B N 1
ATOM 3253 C CA . SER B 1 127 ? 34.558 6.862 11.094 1.00 23.64 127 SER B CA 1
ATOM 3254 C C . SER B 1 127 ? 36.025 7.179 10.849 1.00 23.91 127 SER B C 1
ATOM 3255 O O . SER B 1 127 ? 36.359 8.281 10.403 1.00 24.67 127 SER B O 1
ATOM 3258 N N . PRO B 1 128 ? 36.918 6.227 11.113 1.00 24.06 128 PRO B N 1
ATOM 3259 C CA . PRO B 1 128 ? 38.355 6.521 11.022 1.00 22.85 128 PRO B CA 1
ATOM 3260 C C . PRO B 1 128 ? 38.888 6.617 9.601 1.00 24.21 128 PRO B C 1
ATOM 3261 O O . PRO B 1 128 ? 39.864 5.945 9.252 1.00 25.50 128 PRO B O 1
ATOM 3265 N N . TRP B 1 129 ? 38.255 7.448 8.776 1.00 20.97 129 TRP B N 1
ATOM 3266 C CA . TRP B 1 129 ? 38.732 7.775 7.442 1.00 23.03 129 TRP B CA 1
ATOM 3267 C C . TRP B 1 129 ? 38.861 9.287 7.337 1.00 21.81 129 TRP B C 1
ATOM 3268 O O . TRP B 1 129 ? 37.933 10.017 7.695 1.00 22.75 129 TRP B O 1
ATOM 3279 N N . VAL B 1 130 ? 40.018 9.753 6.872 1.00 21.87 130 VAL B N 1
ATOM 3280 C CA . VAL B 1 130 ? 40.181 11.167 6.565 1.00 21.98 130 VAL B CA 1
ATOM 3281 C C . VAL B 1 130 ? 39.139 11.584 5.538 1.00 22.92 130 VAL B C 1
ATOM 3282 O O . VAL B 1 130 ? 38.909 10.880 4.545 1.00 19.09 130 VAL B O 1
ATOM 3286 N N . PHE B 1 131 ? 38.476 12.711 5.785 1.00 20.00 131 PHE B N 1
ATOM 3287 C CA . PHE B 1 131 ? 37.609 13.325 4.793 1.00 20.67 131 PHE B CA 1
ATOM 3288 C C . PHE B 1 131 ? 38.297 14.570 4.250 1.00 19.60 131 PHE B C 1
ATOM 3289 O O . PHE B 1 131 ? 38.948 15.324 4.996 1.00 18.32 131 PHE B O 1
ATOM 3297 N N . GLY B 1 132 ? 38.174 14.757 2.938 1.00 22.41 132 GLY B N 1
ATOM 3298 C CA . GLY B 1 132 ? 38.976 15.751 2.275 1.00 21.71 132 GLY B CA 1
ATOM 3299 C C . GLY B 1 132 ? 38.225 16.529 1.224 1.00 20.37 132 GLY B C 1
ATOM 3300 O O . GLY B 1 132 ? 37.434 15.976 0.450 1.00 20.90 132 GLY B O 1
ATOM 3301 N N . PHE B 1 133 ? 38.438 17.839 1.264 1.00 21.69 133 PHE B N 1
ATOM 3302 C CA . PHE B 1 133 ? 38.052 18.775 0.214 1.00 23.09 133 PHE B CA 1
ATOM 3303 C C . PHE B 1 133 ? 39.295 19.611 -0.056 1.00 20.30 133 PHE B C 1
ATOM 3304 O O . PHE B 1 133 ? 39.687 20.428 0.784 1.00 22.42 133 PHE B O 1
ATOM 3312 N N . TRP B 1 134 ? 39.947 19.373 -1.195 1.00 23.33 134 TRP B N 1
ATOM 3313 C CA . TRP B 1 134 ? 41.273 19.944 -1.413 1.00 19.10 134 TRP B CA 1
ATOM 3314 C C . TRP B 1 134 ? 41.503 20.156 -2.902 1.00 21.06 134 TRP B C 1
ATOM 3315 O O . TRP B 1 134 ? 40.651 19.835 -3.731 1.00 20.12 134 TRP B O 1
ATOM 3326 N N . MET B 1 135 ? 42.672 20.700 -3.241 1.00 19.35 135 MET B N 1
ATOM 3327 C CA . MET B 1 135 ? 42.965 21.002 -4.637 1.00 18.74 135 MET B CA 1
ATOM 3328 C C . MET B 1 135 ? 44.396 20.602 -4.968 1.00 19.87 135 MET B C 1
ATOM 3329 O O . MET B 1 135 ? 45.300 20.775 -4.151 1.00 19.84 135 MET B O 1
ATOM 3334 N N . SER B 1 136 ? 44.599 20.059 -6.166 1.00 20.75 136 SER B N 1
ATOM 3335 C CA . SER B 1 136 ? 45.925 19.545 -6.494 1.00 17.08 136 SER B CA 1
ATOM 3336 C C . SER B 1 136 ? 46.125 19.488 -8.000 1.00 20.25 136 SER B C 1
ATOM 3337 O O . SER B 1 136 ? 45.166 19.422 -8.775 1.00 20.32 136 SER B O 1
ATOM 3340 N N . ASN B 1 137 ? 47.398 19.490 -8.396 1.00 19.38 137 ASN B N 1
ATOM 3341 C CA . ASN B 1 137 ? 47.761 19.214 -9.784 1.00 23.76 137 ASN B CA 1
ATOM 3342 C C . ASN B 1 137 ? 49.200 18.724 -9.815 1.00 20.88 137 ASN B C 1
ATOM 3343 O O . ASN B 1 137 ? 50.092 19.344 -9.220 1.00 25.66 137 ASN B O 1
ATOM 3348 N N . ASN B 1 138 ? 49.403 17.600 -10.491 1.00 25.68 138 ASN B N 1
ATOM 3349 C CA . ASN B 1 138 ? 50.715 17.027 -10.769 1.00 26.83 138 ASN B CA 1
ATOM 3350 C C . ASN B 1 138 ? 50.826 16.942 -12.289 1.00 30.03 138 ASN B C 1
ATOM 3351 O O . ASN B 1 138 ? 50.268 16.029 -12.905 1.00 30.39 138 ASN B O 1
ATOM 3356 N N . GLU B 1 139 ? 51.537 17.896 -12.891 1.00 30.03 139 GLU B N 1
ATOM 3357 C CA . GLU B 1 139 ? 51.552 18.066 -14.338 1.00 32.71 139 GLU B CA 1
ATOM 3358 C C . GLU B 1 139 ? 52.901 18.633 -14.766 1.00 33.36 139 GLU B C 1
ATOM 3359 O O . GLU B 1 139 ? 53.335 19.666 -14.248 1.00 33.77 139 GLU B O 1
ATOM 3365 N N . ARG B 1 140 ? 53.564 17.944 -15.697 1.00 34.55 140 ARG B N 1
ATOM 3366 C CA . ARG B 1 140 ? 54.815 18.413 -16.300 1.00 36.31 140 ARG B CA 1
ATOM 3367 C C . ARG B 1 140 ? 55.847 18.805 -15.243 1.00 37.80 140 ARG B C 1
ATOM 3368 O O . ARG B 1 140 ? 56.400 19.907 -15.249 1.00 43.77 140 ARG B O 1
ATOM 3376 N N . ASN B 1 141 ? 56.116 17.883 -14.327 1.00 30.80 141 ASN B N 1
ATOM 3377 C CA . ASN B 1 141 ? 57.134 18.090 -13.303 1.00 40.41 141 ASN B CA 1
ATOM 3378 C C . ASN B 1 141 ? 56.832 19.293 -12.412 1.00 36.03 141 ASN B C 1
ATOM 3379 O O . ASN B 1 141 ? 57.733 19.829 -11.760 1.00 34.60 141 ASN B O 1
ATOM 3384 N N . TRP B 1 142 ? 55.575 19.728 -12.366 1.00 31.73 142 TRP B N 1
ATOM 3385 C CA . TRP B 1 142 ? 55.116 20.721 -11.400 1.00 26.68 142 TRP B CA 1
ATOM 3386 C C . TRP B 1 142 ? 53.963 20.105 -10.628 1.00 24.59 142 TRP B C 1
ATOM 3387 O O . TRP B 1 142 ? 52.939 19.752 -11.214 1.00 22.39 142 TRP B O 1
ATOM 3398 N N . TRP B 1 143 ? 54.139 19.944 -9.322 1.00 29.28 143 TRP B N 1
ATOM 3399 C CA . TRP B 1 143 ? 53.167 19.234 -8.502 1.00 22.89 143 TRP B CA 1
ATOM 3400 C C . TRP B 1 143 ? 52.972 20.037 -7.225 1.00 26.14 143 TRP B C 1
ATOM 3401 O O . TRP B 1 143 ? 53.913 20.160 -6.426 1.00 23.51 143 TRP B O 1
ATOM 3412 N N . THR B 1 144 ? 51.760 20.585 -7.064 1.00 23.66 144 THR B N 1
ATOM 3413 C CA . THR B 1 144 ? 51.393 21.394 -5.907 1.00 24.65 144 THR B CA 1
ATOM 3414 C C . THR B 1 144 ? 49.994 21.014 -5.430 1.00 23.06 144 THR B C 1
ATOM 3415 O O . THR B 1 144 ? 49.216 20.368 -6.144 1.00 21.52 144 THR B O 1
ATOM 3419 N N . LEU B 1 145 ? 49.677 21.450 -4.207 1.00 22.95 145 LEU B N 1
ATOM 3420 C CA . LEU B 1 145 ? 48.477 21.000 -3.515 1.00 21.55 145 LEU B CA 1
ATOM 3421 C C . LEU B 1 145 ? 48.110 22.003 -2.425 1.00 21.50 145 LEU B C 1
ATOM 3422 O O . LEU B 1 145 ? 48.985 22.490 -1.707 1.00 22.13 145 LEU B O 1
ATOM 3427 N N . ILE B 1 146 ? 46.819 22.321 -2.326 1.00 18.91 146 ILE B N 1
ATOM 3428 C CA . ILE B 1 146 ? 46.269 23.141 -1.247 1.00 21.54 146 ILE B CA 1
ATOM 3429 C C . ILE B 1 146 ? 45.294 22.277 -0.454 1.00 20.47 146 ILE B C 1
ATOM 3430 O O . ILE B 1 146 ? 44.238 21.877 -0.969 1.00 20.04 146 ILE B O 1
ATOM 3435 N N . ASP B 1 147 ? 45.648 21.991 0.802 1.00 21.50 147 ASP B N 1
ATOM 3436 C CA . ASP B 1 147 ? 44.848 21.127 1.672 1.00 22.45 147 ASP B CA 1
ATOM 3437 C C . ASP B 1 147 ? 43.849 21.980 2.447 1.00 24.23 147 ASP B C 1
ATOM 3438 O O . ASP B 1 147 ? 44.006 22.248 3.640 1.00 25.37 147 ASP B O 1
ATOM 3443 N N . ILE B 1 148 ? 42.791 22.399 1.749 1.00 23.75 148 ILE B N 1
ATOM 3444 C CA . ILE B 1 148 ? 41.734 23.184 2.387 1.00 21.42 148 ILE B CA 1
ATOM 3445 C C . ILE B 1 148 ? 41.161 22.428 3.578 1.00 23.30 148 ILE B C 1
ATOM 3446 O O . ILE B 1 148 ? 41.053 22.964 4.691 1.00 20.06 148 ILE B O 1
ATOM 3451 N N . CYS B 1 149 ? 40.793 21.168 3.367 1.00 20.52 149 CYS B N 1
ATOM 3452 C CA . CYS B 1 149 ? 40.158 20.365 4.406 1.00 20.60 149 CYS B CA 1
ATOM 3453 C C . CYS B 1 149 ? 40.699 18.950 4.305 1.00 24.64 149 CYS B C 1
ATOM 3454 O O . CYS B 1 149 ? 40.426 18.245 3.328 1.00 24.29 149 CYS B O 1
ATOM 3457 N N . GLU B 1 150 ? 41.484 18.549 5.303 1.00 20.24 150 GLU B N 1
ATOM 3458 C CA . GLU B 1 150 ? 41.995 17.184 5.425 1.00 21.81 150 GLU B CA 1
ATOM 3459 C C . GLU B 1 150 ? 41.907 16.853 6.910 1.00 22.92 150 GLU B C 1
ATOM 3460 O O . GLU B 1 150 ? 42.809 17.203 7.675 1.00 23.47 150 GLU B O 1
ATOM 3466 N N . ASN B 1 151 ? 40.818 16.205 7.322 1.00 23.51 151 ASN B N 1
ATOM 3467 C CA . ASN B 1 151 ? 40.616 15.998 8.752 1.00 22.78 151 ASN B CA 1
ATOM 3468 C C . ASN B 1 151 ? 40.021 14.624 9.012 1.00 19.33 151 ASN B C 1
ATOM 3469 O O . ASN B 1 151 ? 39.359 14.040 8.156 1.00 22.90 151 ASN B O 1
ATOM 3474 N N . CYS B 1 152 ? 40.253 14.110 10.217 1.00 20.44 152 CYS B N 1
ATOM 3475 C CA . CYS B 1 152 ? 39.681 12.831 10.638 1.00 21.90 152 CYS B CA 1
ATOM 3476 C C . CYS B 1 152 ? 39.145 12.942 12.058 1.00 21.12 152 CYS B C 1
ATOM 3477 O O . CYS B 1 152 ? 39.705 12.369 13.000 1.00 22.66 152 CYS B O 1
ATOM 3480 N N . PRO B 1 153 ? 38.039 13.671 12.247 1.00 24.10 153 PRO B N 1
ATOM 3481 C CA . PRO B 1 153 ? 37.365 13.657 13.555 1.00 22.98 153 PRO B CA 1
ATOM 3482 C C . PRO B 1 153 ? 36.729 12.321 13.886 1.00 26.87 153 PRO B C 1
ATOM 3483 O O . PRO B 1 153 ? 36.363 12.099 15.050 1.00 24.06 153 PRO B O 1
ATOM 3487 N N . GLY B 1 154 ? 36.584 11.430 12.902 1.00 24.97 154 GLY B N 1
ATOM 3488 C CA . GLY B 1 154 ? 36.116 10.080 13.162 1.00 24.85 154 GLY B CA 1
ATOM 3489 C C . GLY B 1 154 ? 37.008 9.304 14.106 1.00 24.49 154 GLY B C 1
ATOM 3490 O O . GLY B 1 154 ? 36.560 8.319 14.699 1.00 28.37 154 GLY B O 1
ATOM 3491 N N . ASN B 1 155 ? 38.275 9.689 14.213 1.00 23.27 155 ASN B N 1
ATOM 3492 C CA . ASN B 1 155 ? 39.124 9.240 15.307 1.00 27.50 155 ASN B CA 1
ATOM 3493 C C . ASN B 1 155 ? 38.845 10.152 16.495 1.00 26.01 155 ASN B C 1
ATOM 3494 O O . ASN B 1 155 ? 39.244 11.323 16.476 1.00 25.56 155 ASN B O 1
ATOM 3499 N N . PRO B 1 156 ? 38.175 9.659 17.545 1.00 27.00 156 PRO B N 1
ATOM 3500 C CA . PRO B 1 156 ? 37.739 10.547 18.634 1.00 28.19 156 PRO B CA 1
ATOM 3501 C C . PRO B 1 156 ? 38.837 11.441 19.189 1.00 24.63 156 PRO B C 1
ATOM 3502 O O . PRO B 1 156 ? 38.550 12.495 19.765 1.00 27.02 156 PRO B O 1
ATOM 3506 N N . ALA B 1 157 ? 40.098 11.042 19.020 1.00 24.66 157 ALA B N 1
ATOM 3507 C CA . ALA B 1 157 ? 41.201 11.853 19.521 1.00 25.74 157 ALA B CA 1
ATOM 3508 C C . ALA B 1 157 ? 41.397 13.141 18.732 1.00 25.99 157 ALA B C 1
ATOM 3509 O O . ALA B 1 157 ? 42.144 14.013 19.187 1.00 25.67 157 ALA B O 1
ATOM 3511 N N . ASN B 1 158 ? 40.748 13.281 17.574 1.00 24.40 158 ASN B N 1
ATOM 3512 C CA . ASN B 1 158 ? 40.917 14.434 16.698 1.00 22.78 158 ASN B CA 1
ATOM 3513 C C . ASN B 1 158 ? 39.684 15.332 16.654 1.00 21.82 158 ASN B C 1
ATOM 3514 O O . ASN B 1 158 ? 39.596 16.204 15.783 1.00 25.24 158 ASN B O 1
ATOM 3519 N N . ARG B 1 159 ? 38.733 15.153 17.573 1.00 25.26 159 ARG B N 1
ATOM 3520 C CA . ARG B 1 159 ? 37.436 15.808 17.420 1.00 22.50 159 ARG B CA 1
ATOM 3521 C C . ARG B 1 159 ? 37.544 17.328 17.402 1.00 22.28 159 ARG B C 1
ATOM 3522 O O . ARG B 1 159 ? 36.744 17.994 16.734 1.00 21.22 159 ARG B O 1
ATOM 3530 N N . HIS B 1 160 ? 38.523 17.899 18.108 1.00 22.34 160 HIS B N 1
ATOM 3531 C CA . HIS B 1 160 ? 38.636 19.348 18.232 1.00 22.02 160 HIS B CA 1
ATOM 3532 C C . HIS B 1 160 ? 39.802 19.927 17.436 1.00 23.61 160 HIS B C 1
ATOM 3533 O O . HIS B 1 160 ? 40.259 21.038 17.731 1.00 23.45 160 HIS B O 1
ATOM 3540 N N . ASP B 1 161 ? 40.274 19.212 16.419 1.00 21.35 161 ASP B N 1
ATOM 3541 C CA . ASP B 1 161 ? 41.349 19.689 15.561 1.00 22.26 161 ASP B CA 1
ATOM 3542 C C . ASP B 1 161 ? 40.786 20.228 14.253 1.00 21.08 161 ASP B C 1
ATOM 3543 O O . ASP B 1 161 ? 39.887 19.626 13.656 1.00 18.23 161 ASP B O 1
ATOM 3548 N N . LEU B 1 162 ? 41.345 21.347 13.798 1.00 19.00 162 LEU B N 1
ATOM 3549 C CA . LEU B 1 162 ? 41.126 21.846 12.445 1.00 21.05 162 LEU B CA 1
ATOM 3550 C C . LEU B 1 162 ? 42.501 21.985 11.807 1.00 22.23 162 LEU B C 1
ATOM 3551 O O . LEU B 1 162 ? 43.293 22.841 12.212 1.00 19.38 162 LEU B O 1
ATOM 3556 N N . ASN B 1 163 ? 42.792 21.132 10.832 1.00 19.58 163 ASN B N 1
ATOM 3557 C CA . ASN B 1 163 ? 44.105 21.100 10.206 1.00 21.13 163 ASN B CA 1
ATOM 3558 C C . ASN B 1 163 ? 44.130 21.959 8.946 1.00 22.81 163 ASN B C 1
ATOM 3559 O O . ASN B 1 163 ? 43.093 22.248 8.341 1.00 24.18 163 ASN B O 1
ATOM 3564 N N . SER B 1 164 ? 45.339 22.367 8.557 1.00 21.59 164 SER B N 1
ATOM 3565 C CA . SER B 1 164 ? 45.551 23.078 7.304 1.00 22.25 164 SER B CA 1
ATOM 3566 C C . SER B 1 164 ? 46.963 22.803 6.809 1.00 20.84 164 SER B C 1
ATOM 3567 O O . SER B 1 164 ? 47.885 22.582 7.599 1.00 19.96 164 SER B O 1
ATOM 3570 N N . ASN B 1 165 ? 47.125 22.809 5.491 1.00 20.75 165 ASN B N 1
ATOM 3571 C CA . ASN B 1 165 ? 48.441 22.521 4.947 1.00 22.05 165 ASN B CA 1
ATOM 3572 C C . ASN B 1 165 ? 48.461 22.916 3.479 1.00 23.11 165 ASN B C 1
ATOM 3573 O O . ASN B 1 165 ? 47.420 22.940 2.818 1.00 20.13 165 ASN B O 1
ATOM 3578 N N . VAL B 1 166 ? 49.652 23.242 2.990 1.00 21.46 166 VAL B N 1
ATOM 3579 C CA . VAL B 1 166 ? 49.887 23.514 1.577 1.00 24.19 166 VAL B CA 1
ATOM 3580 C C . VAL B 1 166 ? 51.206 22.860 1.193 1.00 26.06 166 VAL B C 1
ATOM 3581 O O . VAL B 1 166 ? 52.176 22.903 1.957 1.00 21.35 166 VAL B O 1
ATOM 3585 N N . HIS B 1 167 ? 51.235 22.237 0.017 1.00 21.94 167 HIS B N 1
ATOM 3586 C CA . HIS B 1 167 ? 52.355 21.407 -0.399 1.00 22.72 167 HIS B CA 1
ATOM 3587 C C . HIS B 1 167 ? 52.930 21.880 -1.727 1.00 24.41 167 HIS B C 1
ATOM 3588 O O . HIS B 1 167 ? 52.206 22.365 -2.599 1.00 22.27 167 HIS B O 1
ATOM 3595 N N . VAL B 1 168 ? 54.242 21.718 -1.875 1.00 23.75 168 VAL B N 1
ATOM 3596 C CA . VAL B 1 168 ? 54.921 21.830 -3.165 1.00 27.25 168 VAL B CA 1
ATOM 3597 C C . VAL B 1 168 ? 55.718 20.543 -3.326 1.00 29.71 168 VAL B C 1
ATOM 3598 O O . VAL B 1 168 ? 56.802 20.397 -2.747 1.00 29.02 168 VAL B O 1
ATOM 3602 N N . PHE B 1 169 ? 55.165 19.583 -4.071 1.00 28.01 169 PHE B N 1
ATOM 3603 C CA . PHE B 1 169 ? 55.875 18.327 -4.281 1.00 26.74 169 PHE B CA 1
ATOM 3604 C C . PHE B 1 169 ? 57.041 18.511 -5.238 1.00 30.16 169 PHE B C 1
ATOM 3605 O O . PHE B 1 169 ? 58.109 17.915 -5.047 1.00 29.00 169 PHE B O 1
ATOM 3613 N N . LYS B 1 170 ? 56.863 19.342 -6.263 1.00 30.77 170 LYS B N 1
ATOM 3614 C CA . LYS B 1 170 ? 57.981 19.620 -7.157 1.00 32.78 170 LYS B CA 1
ATOM 3615 C C . LYS B 1 170 ? 57.670 20.866 -7.967 1.00 27.91 170 LYS B C 1
ATOM 3616 O O . LYS B 1 170 ? 56.509 21.145 -8.267 1.00 26.30 170 LYS B O 1
ATOM 3622 N N . ALA B 1 171 ? 58.724 21.613 -8.318 1.00 30.01 171 ALA B N 1
ATOM 3623 C CA . ALA B 1 171 ? 58.578 22.855 -9.068 1.00 31.14 171 ALA B CA 1
ATOM 3624 C C . ALA B 1 171 ? 59.817 23.139 -9.912 1.00 33.13 171 ALA B C 1
ATOM 3625 O O . ALA B 1 171 ? 60.942 23.025 -9.396 1.00 31.56 171 ALA B O 1
ATOM 3627 N N . PRO B 1 172 ? 59.650 23.508 -11.182 1.00 32.88 172 PRO B N 1
ATOM 3628 C CA . PRO B 1 172 ? 60.809 23.820 -12.032 1.00 30.96 172 PRO B CA 1
ATOM 3629 C C . PRO B 1 172 ? 61.621 24.982 -11.476 1.00 32.63 172 PRO B C 1
ATOM 3630 O O . PRO B 1 172 ? 61.226 25.670 -10.535 1.00 31.47 172 PRO B O 1
ATOM 3634 N N . ALA B 1 173 ? 62.764 25.232 -12.124 1.00 34.59 173 ALA B N 1
ATOM 3635 C CA . ALA B 1 173 ? 63.717 26.211 -11.607 1.00 32.63 173 ALA B CA 1
ATOM 3636 C C . ALA B 1 173 ? 63.131 27.618 -11.554 1.00 36.14 173 ALA B C 1
ATOM 3637 O O . ALA B 1 173 ? 63.518 28.415 -10.691 1.00 41.04 173 ALA B O 1
ATOM 3639 N N . ASP B 1 174 ? 62.213 27.949 -12.459 1.00 35.92 174 ASP B N 1
ATOM 3640 C CA . ASP B 1 174 ? 61.651 29.293 -12.526 1.00 35.29 174 ASP B CA 1
ATOM 3641 C C . ASP B 1 174 ? 60.346 29.435 -11.753 1.00 36.96 174 ASP B C 1
ATOM 3642 O O . ASP B 1 174 ? 59.736 30.509 -11.791 1.00 38.34 174 ASP B O 1
ATOM 3647 N N . LYS B 1 175 ? 59.906 28.389 -11.048 1.00 35.94 175 LYS B N 1
ATOM 3648 C CA . LYS B 1 175 ? 58.640 28.429 -10.325 1.00 34.09 175 LYS B CA 1
ATOM 3649 C C . LYS B 1 175 ? 58.815 28.057 -8.857 1.00 34.34 175 LYS B C 1
ATOM 3650 O O . LYS B 1 175 ? 57.841 27.681 -8.196 1.00 31.37 175 LYS B O 1
ATOM 3656 N N . GLY B 1 176 ? 60.030 28.163 -8.332 1.00 33.32 176 GLY B N 1
ATOM 3657 C CA . GLY B 1 176 ? 60.274 27.838 -6.942 1.00 30.55 176 GLY B CA 1
ATOM 3658 C C . GLY B 1 176 ? 61.528 27.011 -6.760 1.00 34.01 176 GLY B C 1
ATOM 3659 O O . GLY B 1 176 ? 62.142 27.028 -5.689 1.00 35.41 176 GLY B O 1
ATOM 3660 N N . ASP B 1 177 ? 61.912 26.281 -7.805 1.00 34.83 177 ASP B N 1
ATOM 3661 C CA . ASP B 1 177 ? 63.099 25.430 -7.785 1.00 33.38 177 ASP B CA 1
ATOM 3662 C C . ASP B 1 177 ? 63.070 24.511 -6.563 1.00 38.34 177 ASP B C 1
ATOM 3663 O O . ASP B 1 177 ? 63.937 24.552 -5.687 1.00 34.74 177 ASP B O 1
ATOM 3668 N N . ILE B 1 178 ? 62.035 23.679 -6.515 1.00 34.32 178 ILE B N 1
ATOM 3669 C CA . ILE B 1 178 ? 61.805 22.757 -5.409 1.00 33.62 178 ILE B CA 1
ATOM 3670 C C . ILE B 1 178 ? 62.123 21.353 -5.896 1.00 33.10 178 ILE B C 1
ATOM 3671 O O . ILE B 1 178 ? 61.456 20.837 -6.802 1.00 33.14 178 ILE B O 1
ATOM 3676 N N . LYS B 1 179 ? 63.140 20.734 -5.295 1.00 31.75 179 LYS B N 1
ATOM 3677 C CA . LYS B 1 179 ? 63.522 19.376 -5.653 1.00 36.43 179 LYS B CA 1
ATOM 3678 C C . LYS B 1 179 ? 63.093 18.337 -4.626 1.00 37.23 179 LYS B C 1
ATOM 3679 O O . LYS B 1 179 ? 63.037 17.150 -4.961 1.00 40.28 179 LYS B O 1
ATOM 3683 N N . LYS B 1 180 ? 62.794 18.743 -3.395 1.00 35.64 180 LYS B N 1
ATOM 3684 C CA . LYS B 1 180 ? 62.283 17.849 -2.365 1.00 37.73 180 LYS B CA 1
ATOM 3685 C C . LYS B 1 180 ? 60.958 18.377 -1.840 1.00 31.00 180 LYS B C 1
ATOM 3686 O O . LYS B 1 180 ? 60.784 19.587 -1.670 1.00 31.83 180 LYS B O 1
ATOM 3692 N N . HIS B 1 181 ? 60.029 17.456 -1.596 1.00 33.86 181 HIS B N 1
ATOM 3693 C CA . HIS B 1 181 ? 58.697 17.803 -1.120 1.00 32.72 181 HIS B CA 1
ATOM 3694 C C . HIS B 1 181 ? 58.769 18.685 0.123 1.00 30.22 181 HIS B C 1
ATOM 3695 O O . HIS B 1 181 ? 59.483 18.380 1.083 1.00 29.68 181 HIS B O 1
ATOM 3702 N N . ILE B 1 182 ? 58.022 19.788 0.092 1.00 28.86 182 ILE B N 1
ATOM 3703 C CA . ILE B 1 182 ? 57.910 20.707 1.216 1.00 32.75 182 ILE B CA 1
ATOM 3704 C C . ILE B 1 182 ? 56.438 20.961 1.504 1.00 28.44 182 ILE B C 1
ATOM 3705 O O . ILE B 1 182 ? 55.591 20.913 0.606 1.00 26.28 182 ILE B O 1
ATOM 3710 N N . ASN B 1 183 ? 56.135 21.232 2.772 1.00 27.77 183 ASN B N 1
ATOM 3711 C CA . ASN B 1 183 ? 54.770 21.547 3.172 1.00 25.91 183 ASN B CA 1
ATOM 3712 C C . ASN B 1 183 ? 54.809 22.347 4.470 1.00 27.63 183 ASN B C 1
ATOM 3713 O O . ASN B 1 183 ? 55.830 22.398 5.161 1.00 26.56 183 ASN B O 1
ATOM 3718 N N . PHE B 1 184 ? 53.687 22.994 4.776 1.00 24.22 184 PHE B N 1
ATOM 3719 C CA . PHE B 1 184 ? 53.605 23.955 5.876 1.00 22.01 184 PHE B CA 1
ATOM 3720 C C . PHE B 1 184 ? 52.319 23.715 6.655 1.00 24.13 184 PHE B C 1
ATOM 3721 O O . PHE B 1 184 ? 51.334 24.451 6.512 1.00 24.90 184 PHE B O 1
ATOM 3729 N N . PRO B 1 185 ? 52.297 22.688 7.500 1.00 22.75 185 PRO B N 1
ATOM 3730 C CA . PRO B 1 185 ? 51.079 22.361 8.248 1.00 26.52 185 PRO B CA 1
ATOM 3731 C C . PRO B 1 185 ? 50.859 23.285 9.437 1.00 25.20 185 PRO B C 1
ATOM 3732 O O . PRO B 1 185 ? 51.796 23.855 9.999 1.00 28.41 185 PRO B O 1
ATOM 3736 N N . ALA B 1 186 ? 49.588 23.427 9.812 1.00 23.46 186 ALA B N 1
ATOM 3737 C CA . ALA B 1 186 ? 49.211 24.191 10.996 1.00 24.06 186 ALA B CA 1
ATOM 3738 C C . ALA B 1 186 ? 47.850 23.710 11.470 1.00 24.17 186 ALA B C 1
ATOM 3739 O O . ALA B 1 186 ? 46.917 23.601 10.670 1.00 24.18 186 ALA B O 1
ATOM 3741 N N . LYS B 1 187 ? 47.741 23.436 12.768 1.00 21.61 187 LYS B N 1
ATOM 3742 C CA . LYS B 1 187 ? 46.516 22.954 13.383 1.00 20.27 187 LYS B CA 1
ATOM 3743 C C . LYS B 1 187 ? 45.959 24.024 14.318 1.00 20.68 187 LYS B C 1
ATOM 3744 O O . LYS B 1 187 ? 46.712 24.808 14.900 1.00 21.64 187 LYS B O 1
ATOM 3750 N N . TYR B 1 188 ? 44.633 24.055 14.455 1.00 19.19 188 TYR B N 1
ATOM 3751 C CA . TYR B 1 188 ? 43.949 25.028 15.298 1.00 23.20 188 TYR B CA 1
ATOM 3752 C C . TYR B 1 188 ? 42.884 24.335 16.137 1.00 21.50 188 TYR B C 1
ATOM 3753 O O . TYR B 1 188 ? 42.354 23.287 15.755 1.00 20.48 188 TYR B O 1
ATOM 3762 N N . TYR B 1 189 ? 42.558 24.933 17.283 1.00 21.70 189 TYR B N 1
ATOM 3763 C CA . TYR B 1 189 ? 41.554 24.358 18.170 1.00 19.58 189 TYR B CA 1
ATOM 3764 C C . TYR B 1 189 ? 40.184 24.952 17.873 1.00 20.28 189 TYR B C 1
ATOM 3765 O O . TYR B 1 189 ? 40.031 26.176 17.794 1.00 18.21 189 TYR B O 1
ATOM 3774 N N . ILE B 1 190 ? 39.189 24.080 17.727 1.00 22.21 190 ILE B N 1
ATOM 3775 C CA . ILE B 1 190 ? 37.803 24.496 17.517 1.00 22.79 190 ILE B CA 1
ATOM 3776 C C . ILE B 1 190 ? 36.964 24.031 18.705 1.00 22.97 190 ILE B C 1
ATOM 3777 O O . ILE B 1 190 ? 37.120 22.890 19.160 1.00 22.11 190 ILE B O 1
ATOM 3782 N N . PRO B 1 191 ? 36.050 24.865 19.216 1.00 24.01 191 PRO B N 1
ATOM 3783 C CA . PRO B 1 191 ? 35.324 24.514 20.450 1.00 26.56 191 PRO B CA 1
ATOM 3784 C C . PRO B 1 191 ? 34.247 23.453 20.281 1.00 28.78 191 PRO B C 1
ATOM 3785 O O . PRO B 1 191 ? 33.697 22.999 21.295 1.00 30.78 191 PRO B O 1
ATOM 3789 N N . PHE B 1 192 ? 33.917 23.052 19.058 1.00 27.99 192 PHE B N 1
ATOM 3790 C CA . PHE B 1 192 ? 32.899 22.045 18.807 1.00 27.20 192 PHE B CA 1
ATOM 3791 C C . PHE B 1 192 ? 33.547 20.781 18.258 1.00 28.49 192 PHE B C 1
ATOM 3792 O O . PHE B 1 192 ? 34.637 20.825 17.680 1.00 25.67 192 PHE B O 1
ATOM 3800 N N . GLU B 1 193 ? 32.880 19.648 18.470 1.00 27.54 193 GLU B N 1
ATOM 3801 C CA . GLU B 1 193 ? 33.311 18.398 17.859 1.00 25.56 193 GLU B CA 1
ATOM 3802 C C . GLU B 1 193 ? 33.004 18.455 16.369 1.00 25.00 193 GLU B C 1
ATOM 3803 O O . GLU B 1 193 ? 31.856 18.680 15.970 1.00 23.66 193 GLU B O 1
ATOM 3809 N N . LEU B 1 194 ? 34.035 18.258 15.550 1.00 23.23 194 LEU B N 1
ATOM 3810 C CA . LEU B 1 194 ? 33.928 18.567 14.130 1.00 23.87 194 LEU B CA 1
ATOM 3811 C C . LEU B 1 194 ? 32.911 17.684 13.417 1.00 23.76 194 LEU B C 1
ATOM 3812 O O . LEU B 1 194 ? 32.247 18.141 12.478 1.00 26.52 194 LEU B O 1
ATOM 3817 N N . GLN B 1 195 ? 32.776 16.428 13.832 1.00 23.12 195 GLN B N 1
ATOM 3818 C CA . GLN B 1 195 ? 31.957 15.474 13.093 1.00 24.39 195 GLN B CA 1
ATOM 3819 C C . GLN B 1 195 ? 30.462 15.619 13.351 1.00 24.09 195 GLN B C 1
ATOM 3820 O O . GLN B 1 195 ? 29.679 14.856 12.773 1.00 24.57 195 GLN B O 1
ATOM 3826 N N . LYS B 1 196 ? 30.038 16.572 14.182 1.00 26.04 196 LYS B N 1
ATOM 3827 C CA . LYS B 1 196 ? 28.649 16.580 14.629 1.00 28.51 196 LYS B CA 1
ATOM 3828 C C . LYS B 1 196 ? 27.705 17.224 13.619 1.00 28.00 196 LYS B C 1
ATOM 3829 O O . LYS B 1 196 ? 26.562 16.776 13.469 1.00 27.97 196 LYS B O 1
ATOM 3835 N N . ASP B 1 197 ? 28.142 18.278 12.933 1.00 27.17 197 ASP B N 1
ATOM 3836 C CA . ASP B 1 197 ? 27.246 19.048 12.082 1.00 26.89 197 ASP B CA 1
ATOM 3837 C C . ASP B 1 197 ? 27.954 19.439 10.791 1.00 29.15 197 ASP B C 1
ATOM 3838 O O . ASP B 1 197 ? 29.156 19.220 10.616 1.00 25.51 197 ASP B O 1
ATOM 3843 N N . PHE B 1 198 ? 27.179 20.023 9.879 1.00 24.81 198 PHE B N 1
ATOM 3844 C CA . PHE B 1 198 ? 27.747 20.614 8.678 1.00 24.26 198 PHE B CA 1
ATOM 3845 C C . PHE B 1 198 ? 28.572 21.843 9.038 1.00 25.45 198 PHE B C 1
ATOM 3846 O O . PHE B 1 198 ? 28.220 22.602 9.946 1.00 27.70 198 PHE B O 1
ATOM 3854 N N . HIS B 1 199 ? 29.672 22.039 8.315 1.00 22.94 199 HIS B N 1
ATOM 3855 C CA . HIS B 1 199 ? 30.486 23.243 8.426 1.00 21.67 199 HIS B CA 1
ATOM 3856 C C . HIS B 1 199 ? 30.970 23.629 7.035 1.00 23.29 199 HIS B C 1
ATOM 3857 O O . HIS B 1 199 ? 31.040 22.796 6.131 1.00 23.37 199 HIS B O 1
ATOM 3864 N N . VAL B 1 200 ? 31.290 24.910 6.865 1.00 21.38 200 VAL B N 1
ATOM 3865 C CA . VAL B 1 200 ? 31.603 25.483 5.559 1.00 24.20 200 VAL B CA 1
ATOM 3866 C C . VAL B 1 200 ? 33.080 25.849 5.529 1.00 23.44 200 VAL B C 1
ATOM 3867 O O . VAL B 1 200 ? 33.537 26.687 6.317 1.00 23.54 200 VAL B O 1
ATOM 3871 N N . TRP B 1 201 ? 33.822 25.213 4.624 1.00 20.51 201 TRP B N 1
ATOM 3872 C CA . TRP B 1 201 ? 35.232 25.500 4.390 1.00 20.58 201 TRP B CA 1
ATOM 3873 C C . TRP B 1 201 ? 35.358 26.455 3.213 1.00 23.12 201 TRP B C 1
ATOM 3874 O O . TRP B 1 201 ? 34.777 26.210 2.146 1.00 20.45 201 TRP B O 1
ATOM 3885 N N . GLY B 1 202 ? 36.140 27.514 3.393 1.00 19.93 202 GLY B N 1
ATOM 3886 C CA . GLY B 1 202 ? 36.315 28.510 2.357 1.00 23.39 202 GLY B CA 1
ATOM 3887 C C . GLY B 1 202 ? 37.778 28.803 2.103 1.00 24.33 202 GLY B C 1
ATOM 3888 O O . GLY B 1 202 ? 38.614 28.761 3.008 1.00 18.87 202 GLY B O 1
ATOM 3889 N N . LEU B 1 203 ? 38.075 29.098 0.838 1.00 20.67 203 LEU B N 1
ATOM 3890 C CA . LEU B 1 203 ? 39.423 29.405 0.372 1.00 18.58 203 LEU B CA 1
ATOM 3891 C C . LEU B 1 203 ? 39.352 30.605 -0.559 1.00 20.05 203 LEU B C 1
ATOM 3892 O O . LEU B 1 203 ? 38.660 30.556 -1.580 1.00 21.70 203 LEU B O 1
ATOM 3897 N N . ASP B 1 204 ? 40.047 31.678 -0.195 1.00 20.84 204 ASP B N 1
ATOM 3898 C CA . ASP B 1 204 ? 40.260 32.838 -1.054 1.00 24.19 204 ASP B CA 1
ATOM 3899 C C . ASP B 1 204 ? 41.687 32.746 -1.583 1.00 23.64 204 ASP B C 1
ATOM 3900 O O . ASP B 1 204 ? 42.648 32.961 -0.836 1.00 23.09 204 ASP B O 1
ATOM 3905 N N . TRP B 1 205 ? 41.823 32.418 -2.867 1.00 22.40 205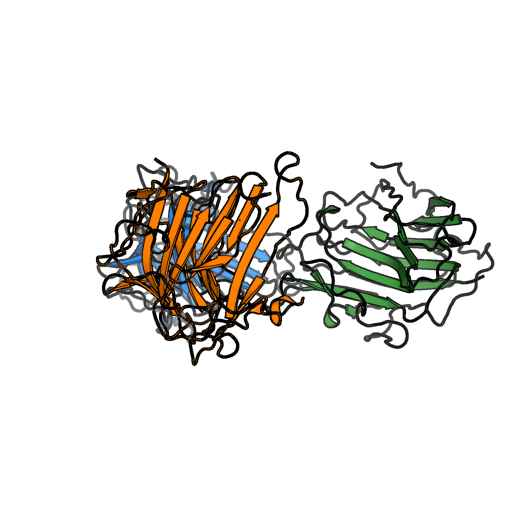 TRP B N 1
ATOM 3906 C CA . TRP B 1 205 ? 43.099 32.086 -3.487 1.00 25.22 205 TRP B CA 1
ATOM 3907 C C . TRP B 1 205 ? 43.454 33.195 -4.470 1.00 28.08 205 TRP B C 1
ATOM 3908 O O . TRP B 1 205 ? 42.798 33.344 -5.509 1.00 23.84 205 TRP B O 1
ATOM 3919 N N . SER B 1 206 ? 44.486 33.970 -4.144 1.00 25.95 206 SER B N 1
ATOM 3920 C CA . SER B 1 206 ? 44.956 35.050 -5.000 1.00 24.01 206 SER B CA 1
ATOM 3921 C C . SER B 1 206 ? 46.452 34.900 -5.237 1.00 26.27 206 SER B C 1
ATOM 3922 O O . SER B 1 206 ? 47.135 34.101 -4.591 1.00 26.85 206 SER B O 1
ATOM 3925 N N . LYS B 1 207 ? 46.964 35.693 -6.181 1.00 26.48 207 LYS B N 1
ATOM 3926 C CA . LYS B 1 207 ? 48.395 35.659 -6.452 1.00 26.82 207 LYS B CA 1
ATOM 3927 C C . LYS B 1 207 ? 49.206 36.039 -5.220 1.00 26.52 207 LYS B C 1
ATOM 3928 O O . LYS B 1 207 ? 50.336 35.567 -5.055 1.00 26.64 207 LYS B O 1
ATOM 3934 N N . GLU B 1 208 ? 48.639 36.858 -4.333 1.00 28.68 208 GLU B N 1
ATOM 3935 C CA . GLU B 1 208 ? 49.367 37.348 -3.167 1.00 30.63 208 GLU B CA 1
ATOM 3936 C C . GLU B 1 208 ? 49.168 36.472 -1.934 1.00 28.52 208 GLU B C 1
ATOM 3937 O O . GLU B 1 208 ? 50.125 36.238 -1.188 1.00 30.74 208 GLU B O 1
ATOM 3943 N N . TYR B 1 209 ? 47.955 35.973 -1.696 1.00 25.06 209 TYR B N 1
ATOM 3944 C CA . TYR B 1 209 ? 47.677 35.265 -0.455 1.00 29.23 209 TYR B CA 1
ATOM 3945 C C . TYR B 1 209 ? 46.757 34.074 -0.679 1.00 26.44 209 TYR B C 1
ATOM 3946 O O . TYR B 1 209 ? 45.961 34.040 -1.620 1.00 25.95 209 TYR B O 1
ATOM 3955 N N . ILE B 1 210 ? 46.885 33.098 0.213 1.00 27.91 210 ILE B N 1
ATOM 3956 C CA . ILE B 1 210 ? 45.908 32.032 0.397 1.00 22.65 210 ILE B CA 1
ATOM 3957 C C . ILE B 1 210 ? 45.237 32.279 1.739 1.00 24.86 210 ILE B C 1
ATOM 3958 O O . ILE B 1 210 ? 45.909 32.310 2.777 1.00 24.93 210 ILE B O 1
ATOM 3963 N N . ARG B 1 211 ? 43.921 32.474 1.727 1.00 26.43 211 ARG B N 1
ATOM 3964 C CA . ARG B 1 211 ? 43.163 32.752 2.940 1.00 22.77 211 ARG B CA 1
ATOM 3965 C C . ARG B 1 211 ? 42.173 31.624 3.189 1.00 23.68 211 ARG B C 1
ATOM 3966 O O . ARG B 1 211 ? 41.376 31.286 2.308 1.00 22.98 211 ARG B O 1
ATOM 3974 N N . LEU B 1 212 ? 42.224 31.056 4.390 1.00 22.69 212 LEU B N 1
ATOM 3975 C CA . LEU B 1 212 ? 41.426 29.901 4.778 1.00 22.87 212 LEU B CA 1
ATOM 3976 C C . LEU B 1 212 ? 40.430 30.304 5.855 1.00 25.38 212 LEU B C 1
ATOM 3977 O O . LEU B 1 212 ? 40.824 30.878 6.886 1.00 23.17 212 LEU B O 1
ATOM 3982 N N . TYR B 1 213 ? 39.152 29.983 5.602 1.00 25.10 213 TYR B N 1
ATOM 3983 C CA . TYR B 1 213 ? 38.000 30.357 6.409 1.00 23.27 213 TYR B CA 1
ATOM 3984 C C . TYR B 1 213 ? 37.236 29.110 6.844 1.00 23.69 213 TYR B C 1
ATOM 3985 O O . TYR B 1 213 ? 37.124 28.139 6.087 1.00 25.49 213 TYR B O 1
ATOM 3994 N N . ILE B 1 214 ? 36.676 29.151 8.052 1.00 22.71 214 ILE B N 1
ATOM 3995 C CA . ILE B 1 214 ? 35.814 28.083 8.548 1.00 21.32 214 ILE B CA 1
ATOM 3996 C C . ILE B 1 214 ? 34.519 28.709 9.050 1.00 21.40 214 ILE B C 1
ATOM 3997 O O . ILE B 1 214 ? 34.546 29.635 9.870 1.00 23.06 214 ILE B O 1
ATOM 4002 N N . ASP B 1 215 ? 33.390 28.225 8.535 1.00 22.67 215 ASP B N 1
ATOM 4003 C CA . ASP B 1 215 ? 32.083 28.794 8.855 1.00 21.78 215 ASP B CA 1
ATOM 4004 C C . ASP B 1 215 ? 32.098 30.313 8.692 1.00 25.94 215 ASP B C 1
ATOM 4005 O O . ASP B 1 215 ? 31.474 31.052 9.456 1.00 25.70 215 ASP B O 1
ATOM 4010 N N . GLY B 1 216 ? 32.830 30.781 7.680 1.00 26.18 216 GLY B N 1
ATOM 4011 C CA . GLY B 1 216 ? 32.909 32.191 7.359 1.00 25.34 216 GLY B CA 1
ATOM 4012 C C . GLY B 1 216 ? 33.973 32.977 8.094 1.00 26.67 216 GLY B C 1
ATOM 4013 O O . GLY B 1 216 ? 34.170 34.158 7.776 1.00 24.90 216 GLY B O 1
ATOM 4014 N N . VAL B 1 217 ? 34.678 32.358 9.043 1.00 25.65 217 VAL B N 1
ATOM 4015 C CA . VAL B 1 217 ? 35.654 33.031 9.898 1.00 25.63 217 VAL B CA 1
ATOM 4016 C C . VAL B 1 217 ? 37.053 32.795 9.348 1.00 22.96 217 VAL B C 1
ATOM 4017 O O . VAL B 1 217 ? 37.461 31.645 9.136 1.00 21.60 217 VAL B O 1
ATOM 4021 N N . LEU B 1 218 ? 37.800 33.877 9.148 1.00 23.47 218 LEU B N 1
ATOM 4022 C CA . LEU B 1 218 ? 39.179 33.770 8.688 1.00 26.37 218 LEU B CA 1
ATOM 4023 C C . LEU B 1 218 ? 40.036 33.150 9.783 1.00 26.60 218 LEU B C 1
ATOM 4024 O O . LEU B 1 218 ? 40.063 33.646 10.915 1.00 25.93 218 LEU B O 1
ATOM 4029 N N . TYR B 1 219 ? 40.721 32.050 9.467 1.00 24.27 219 TYR B N 1
ATOM 4030 C CA . TYR B 1 219 ? 41.584 31.426 10.455 1.00 26.10 219 TYR B CA 1
ATOM 4031 C C . TYR B 1 219 ? 43.020 31.228 9.999 1.00 27.00 219 TYR B C 1
ATOM 4032 O O . TYR B 1 219 ? 43.884 31.007 10.857 1.00 23.12 219 TYR B O 1
ATOM 4041 N N . ARG B 1 220 ? 43.313 31.306 8.698 1.00 22.22 220 ARG B N 1
ATOM 4042 C CA . ARG B 1 220 ? 44.724 31.272 8.321 1.00 23.79 220 ARG B CA 1
ATOM 4043 C C . ARG B 1 220 ? 44.974 32.132 7.089 1.00 26.56 220 ARG B C 1
ATOM 4044 O O . ARG B 1 220 ? 44.138 32.201 6.188 1.00 25.27 220 ARG B O 1
ATOM 4052 N N A GLU B 1 221 ? 46.128 32.799 7.074 0.29 26.57 221 GLU B N 1
ATOM 4053 N N B GLU B 1 221 ? 46.142 32.777 7.053 0.71 26.57 221 GLU B N 1
ATOM 4054 C CA A GLU B 1 221 ? 46.602 33.550 5.919 0.29 27.42 221 GLU B CA 1
ATOM 4055 C CA B GLU B 1 221 ? 46.576 33.558 5.898 0.71 27.59 221 GLU B CA 1
ATOM 4056 C C A GLU B 1 221 ? 48.021 33.103 5.608 0.29 27.50 221 GLU B C 1
ATOM 4057 C C B GLU B 1 221 ? 48.023 33.200 5.582 0.71 27.57 221 GLU B C 1
ATOM 4058 O O A GLU B 1 221 ? 48.877 33.080 6.499 0.29 26.34 221 GLU B O 1
ATOM 4059 O O B GLU B 1 221 ? 48.898 33.330 6.444 0.71 26.18 221 GLU B O 1
ATOM 4070 N N . ILE B 1 222 ? 48.267 32.752 4.350 1.00 22.65 222 ILE B N 1
ATOM 4071 C CA . ILE B 1 222 ? 49.565 32.258 3.900 1.00 25.93 222 ILE B CA 1
ATOM 4072 C C . ILE B 1 222 ? 50.046 33.128 2.749 1.00 27.20 222 ILE B C 1
ATOM 4073 O O . ILE B 1 222 ? 49.277 33.420 1.827 1.00 26.42 222 ILE B O 1
ATOM 4078 N N . GLU B 1 223 ? 51.314 33.532 2.797 1.00 27.90 223 GLU B N 1
ATOM 4079 C CA . GLU B 1 223 ? 51.916 34.239 1.674 1.00 28.37 223 GLU B CA 1
ATOM 4080 C C . GLU B 1 223 ? 52.079 33.275 0.509 1.00 26.31 223 GLU B C 1
ATOM 4081 O O . GLU B 1 223 ? 52.762 32.252 0.626 1.00 27.99 223 GLU B O 1
ATOM 4083 N N . ASN B 1 224 ? 51.452 33.598 -0.614 1.00 27.96 224 ASN B N 1
ATOM 4084 C CA . ASN B 1 224 ? 51.392 32.674 -1.742 1.00 25.63 224 ASN B CA 1
ATOM 4085 C C . ASN B 1 224 ? 52.687 32.778 -2.538 1.00 28.37 224 ASN B C 1
ATOM 4086 O O . ASN B 1 224 ? 52.782 33.517 -3.516 1.00 23.32 224 ASN B O 1
ATOM 4091 N N . LYS B 1 225 ? 53.700 32.016 -2.119 1.00 27.83 225 LYS B N 1
ATOM 4092 C CA . LYS B 1 225 ? 54.993 32.046 -2.790 1.00 27.41 225 LYS B CA 1
ATOM 4093 C C . LYS B 1 225 ? 55.131 31.001 -3.891 1.00 25.71 225 LYS B C 1
ATOM 4094 O O . LYS B 1 225 ? 55.929 31.200 -4.814 1.00 30.16 225 LYS B O 1
ATOM 4100 N N . TYR B 1 226 ? 54.368 29.909 -3.831 1.00 24.10 226 TYR B N 1
ATOM 4101 C CA . TYR B 1 226 ? 54.545 28.792 -4.752 1.00 26.51 226 TYR B CA 1
ATOM 4102 C C . TYR B 1 226 ? 53.283 28.351 -5.475 1.00 24.27 226 TYR B C 1
ATOM 4103 O O . TYR B 1 226 ? 53.399 27.667 -6.500 1.00 22.94 226 TYR B O 1
ATOM 4112 N N . TRP B 1 227 ? 52.092 28.688 -4.981 1.00 24.80 227 TRP B N 1
ATOM 4113 C CA . TRP B 1 227 ? 50.861 28.074 -5.480 1.00 22.86 227 TRP B CA 1
ATOM 4114 C C . TRP B 1 227 ? 50.266 28.964 -6.567 1.00 22.33 227 TRP B C 1
ATOM 4115 O O . TRP B 1 227 ? 49.273 29.671 -6.385 1.00 20.83 227 TRP B O 1
ATOM 4126 N N . HIS B 1 228 ? 50.899 28.905 -7.736 1.00 22.19 228 HIS B N 1
ATOM 4127 C CA . HIS B 1 228 ? 50.441 29.637 -8.909 1.00 22.94 228 HIS B CA 1
ATOM 4128 C C . HIS B 1 228 ? 50.170 28.705 -10.082 1.00 21.53 228 HIS B C 1
ATOM 4129 O O . HIS B 1 228 ? 50.173 29.147 -11.236 1.00 22.35 228 HIS B O 1
ATOM 4136 N N . GLN B 1 229 ? 49.931 27.421 -9.799 1.00 20.29 229 GLN B N 1
ATOM 4137 C CA . GLN B 1 229 ? 49.642 26.345 -10.741 1.00 20.68 229 GLN B CA 1
ATOM 4138 C C . GLN B 1 229 ? 48.152 26.051 -10.760 1.00 18.75 229 GLN B C 1
ATOM 4139 O O . GLN B 1 229 ? 47.534 25.960 -9.687 1.00 20.79 229 GLN B O 1
ATOM 4145 N N . PRO B 1 230 ? 47.537 25.904 -11.935 1.00 20.60 230 PRO B N 1
ATOM 4146 C CA . PRO B 1 230 ? 46.126 25.503 -11.981 1.00 18.40 230 PRO B CA 1
ATOM 4147 C C . PRO B 1 230 ? 45.919 24.169 -11.276 1.00 20.27 230 PRO B C 1
ATOM 4148 O O . PRO B 1 230 ? 46.736 23.253 -11.391 1.00 19.06 230 PRO B O 1
ATOM 4152 N N . LEU B 1 231 ? 44.811 24.067 -10.542 1.00 19.11 231 LEU B N 1
ATOM 4153 C CA . LEU B 1 231 ? 44.535 22.913 -9.700 1.00 18.04 231 LEU B CA 1
ATOM 4154 C C . LEU B 1 231 ? 43.137 22.374 -9.975 1.00 22.09 231 LEU B C 1
ATOM 4155 O O . LEU B 1 231 ? 42.247 23.092 -10.439 1.00 20.93 231 LEU B O 1
ATOM 4160 N N . ARG B 1 232 ? 42.953 21.093 -9.669 1.00 20.53 232 ARG B N 1
ATOM 4161 C CA . ARG B 1 232 ? 41.647 20.453 -9.709 1.00 20.31 232 ARG B CA 1
ATOM 4162 C C . ARG B 1 232 ? 41.112 20.287 -8.292 1.00 19.57 232 ARG B C 1
ATOM 4163 O O . ARG B 1 232 ? 41.883 20.167 -7.336 1.00 19.22 232 ARG B O 1
ATOM 4171 N N . ILE B 1 233 ? 39.778 20.274 -8.173 1.00 19.08 233 ILE B N 1
ATOM 4172 C CA . ILE B 1 233 ? 39.088 20.082 -6.899 1.00 20.92 233 ILE B CA 1
ATOM 4173 C C . ILE B 1 233 ? 38.872 18.591 -6.674 1.00 21.99 233 ILE B C 1
ATOM 4174 O O . ILE B 1 233 ? 38.394 17.878 -7.568 1.00 20.03 233 ILE B O 1
ATOM 4179 N N . ASN B 1 234 ? 39.182 18.133 -5.461 1.00 21.25 234 ASN B N 1
ATOM 4180 C CA . ASN B 1 234 ? 39.066 16.744 -5.038 1.00 20.36 234 ASN B CA 1
ATOM 4181 C C . ASN B 1 234 ? 38.184 16.673 -3.802 1.00 20.06 234 ASN B C 1
ATOM 4182 O O . ASN B 1 234 ? 38.343 17.482 -2.879 1.00 21.05 234 ASN B O 1
ATOM 4187 N N . LEU B 1 235 ? 37.259 15.710 -3.803 1.00 20.21 235 LEU B N 1
ATOM 4188 C CA . LEU B 1 235 ? 36.414 15.371 -2.660 1.00 21.29 235 LEU B CA 1
ATOM 4189 C C . LEU B 1 235 ? 36.561 13.881 -2.391 1.00 19.84 235 LEU B C 1
ATOM 4190 O O . LEU B 1 235 ? 36.375 13.074 -3.306 1.00 19.86 235 LEU B O 1
ATOM 4195 N N . ASN B 1 236 ? 36.891 13.496 -1.158 1.00 17.88 236 ASN B N 1
ATOM 4196 C CA . ASN B 1 236 ? 37.157 12.068 -0.983 1.00 18.78 236 ASN B CA 1
ATOM 4197 C C . ASN B 1 236 ? 37.206 11.663 0.486 1.00 20.30 236 ASN B C 1
ATOM 4198 O O . ASN B 1 236 ? 37.212 12.5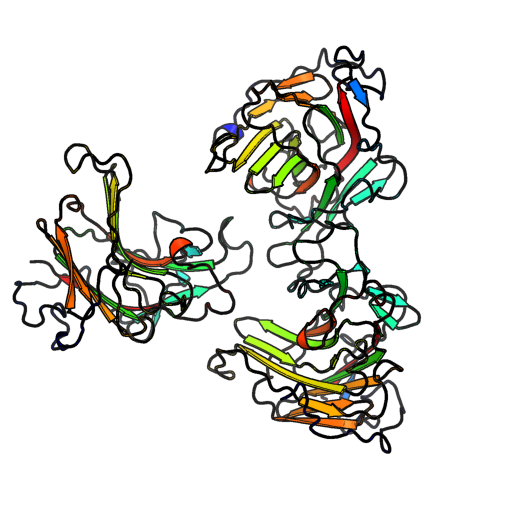00 1.393 1.00 19.87 236 ASN B O 1
ATOM 4203 N N . ASN B 1 237 ? 37.234 10.345 0.696 1.00 19.15 237 ASN B N 1
ATOM 4204 C CA . ASN B 1 237 ? 37.675 9.706 1.928 1.00 20.01 237 ASN B CA 1
ATOM 4205 C C . ASN B 1 237 ? 38.967 8.943 1.647 1.00 20.87 237 ASN B C 1
ATOM 4206 O O . ASN B 1 237 ? 39.182 8.449 0.536 1.00 20.68 237 ASN B O 1
ATOM 4211 N N . GLU B 1 238 ? 39.831 8.840 2.654 1.00 19.28 238 GLU B N 1
ATOM 4212 C CA . GLU B 1 238 ? 41.065 8.086 2.452 1.00 19.09 238 GLU B CA 1
ATOM 4213 C C . GLU B 1 238 ? 41.638 7.649 3.793 1.00 22.40 238 GLU B C 1
ATOM 4214 O O . GLU B 1 238 ? 41.253 8.154 4.847 1.00 21.68 238 GLU B O 1
ATOM 4220 N N . SER B 1 239 ? 42.564 6.695 3.734 1.00 21.59 239 SER B N 1
ATOM 4221 C CA . SER B 1 239 ? 43.280 6.240 4.917 1.00 24.35 239 SER B CA 1
ATOM 4222 C C . SER B 1 239 ? 44.601 6.991 5.049 1.00 23.33 239 SER B C 1
ATOM 4223 O O . SER B 1 239 ? 45.216 7.381 4.054 1.00 23.67 239 SER B O 1
ATOM 4226 N N . ASN B 1 240 ? 45.022 7.206 6.295 1.00 19.88 240 ASN B N 1
ATOM 4227 C CA . ASN B 1 240 ? 46.288 7.881 6.578 1.00 21.36 240 ASN B CA 1
ATOM 4228 C C . ASN B 1 240 ? 46.657 7.573 8.020 1.00 27.22 240 ASN B C 1
ATOM 4229 O O . ASN B 1 240 ? 45.922 7.959 8.932 1.00 22.12 240 ASN B O 1
ATOM 4234 N N . LYS B 1 241 ? 47.784 6.884 8.229 1.00 28.35 241 LYS B N 1
ATOM 4235 C CA . LYS B 1 241 ? 48.161 6.491 9.585 1.00 27.65 241 LYS B CA 1
ATOM 4236 C C . LYS B 1 241 ? 48.434 7.700 10.469 1.00 28.87 241 LYS B C 1
ATOM 4237 O O . LYS B 1 241 ? 48.286 7.618 11.695 1.00 27.91 241 LYS B O 1
ATOM 4243 N N . TRP B 1 242 ? 48.835 8.825 9.871 1.00 28.09 242 TRP B N 1
ATOM 4244 C CA . TRP B 1 242 ? 49.195 9.998 10.662 1.00 32.88 242 TRP B CA 1
ATOM 4245 C C . TRP B 1 242 ? 48.018 10.520 11.475 1.00 29.93 242 TRP B C 1
ATOM 4246 O O . TRP B 1 242 ? 48.209 11.012 12.594 1.00 30.73 242 TRP B O 1
ATOM 4257 N N . PHE B 1 243 ? 46.804 10.428 10.934 1.00 27.41 243 PHE B N 1
ATOM 4258 C CA . PHE B 1 243 ? 45.585 10.852 11.612 1.00 25.22 243 PHE B CA 1
ATOM 4259 C C . PHE B 1 243 ? 44.963 9.744 12.451 1.00 24.65 243 PHE B C 1
ATOM 4260 O O . PHE B 1 243 ? 43.866 9.930 12.987 1.00 27.22 243 PHE B O 1
ATOM 4268 N N . GLY B 1 244 ? 45.626 8.598 12.571 1.00 25.40 244 GLY B N 1
ATOM 4269 C CA . GLY B 1 244 ? 44.942 7.442 13.108 1.00 24.82 244 GLY B CA 1
ATOM 4270 C C . GLY B 1 244 ? 43.786 6.995 12.248 1.00 24.28 244 GLY B C 1
ATOM 4271 O O . GLY B 1 244 ? 42.859 6.351 12.744 1.00 24.48 244 GLY B O 1
ATOM 4272 N N . ALA B 1 245 ? 43.814 7.318 10.955 1.00 23.64 245 ALA B N 1
ATOM 4273 C CA . ALA B 1 245 ? 42.698 6.993 10.071 1.00 22.67 245 ALA B CA 1
ATOM 4274 C C . ALA B 1 245 ? 42.975 5.665 9.368 1.00 23.27 245 ALA B C 1
ATOM 4275 O O . ALA B 1 245 ? 43.295 5.596 8.181 1.00 23.62 245 ALA B O 1
ATOM 4277 N N . LEU B 1 246 ? 42.856 4.590 10.144 1.00 25.64 246 LEU B N 1
ATOM 4278 C CA . LEU B 1 246 ? 42.943 3.245 9.605 1.00 26.19 246 LEU B CA 1
ATOM 4279 C C . LEU B 1 246 ? 41.609 2.529 9.782 1.00 26.98 246 LEU B C 1
ATOM 4280 O O . LEU B 1 246 ? 40.863 2.821 10.723 1.00 26.43 246 LEU B O 1
ATOM 4285 N N . PRO B 1 247 ? 41.281 1.589 8.895 1.00 26.81 247 PRO B N 1
ATOM 4286 C CA . PRO B 1 247 ? 39.933 1.008 8.901 1.00 24.81 247 PRO B CA 1
ATOM 4287 C C . PRO B 1 247 ? 39.580 0.366 10.236 1.00 28.08 247 PRO B C 1
ATOM 4288 O O . PRO B 1 247 ? 40.426 -0.213 10.919 1.00 26.98 247 PRO B O 1
ATOM 4292 N N . ASP B 1 248 ? 38.301 0.465 10.592 1.00 27.40 248 ASP B N 1
ATOM 4293 C CA . ASP B 1 248 ? 37.735 -0.213 11.756 1.00 27.98 248 ASP B CA 1
ATOM 4294 C C . ASP B 1 248 ? 36.440 -0.875 11.310 1.00 27.31 248 ASP B C 1
ATOM 4295 O O . ASP B 1 248 ? 35.465 -0.185 10.995 1.00 31.71 248 ASP B O 1
ATOM 4300 N N . ASP B 1 249 ? 36.429 -2.210 11.275 1.00 30.03 249 ASP B N 1
ATOM 4301 C CA . ASP B 1 249 ? 35.271 -2.928 10.753 1.00 30.02 249 ASP B CA 1
ATOM 4302 C C . ASP B 1 249 ? 34.027 -2.712 11.597 1.00 32.01 249 ASP B C 1
ATOM 4303 O O . ASP B 1 249 ? 32.910 -2.899 11.100 1.00 32.14 249 ASP B O 1
ATOM 4308 N N . ASN B 1 250 ? 34.189 -2.317 12.855 1.00 31.19 250 ASN B N 1
ATOM 4309 C CA . ASN B 1 250 ? 33.066 -2.063 13.743 1.00 30.98 250 ASN B CA 1
ATOM 4310 C C . ASN B 1 250 ? 32.680 -0.591 13.782 1.00 31.44 250 ASN B C 1
ATOM 4311 O O . ASN B 1 250 ? 31.822 -0.209 14.583 1.00 31.43 250 ASN B O 1
ATOM 4316 N N . ASN B 1 251 ? 33.296 0.242 12.946 1.00 28.66 251 ASN B N 1
ATOM 4317 C CA . ASN B 1 251 ? 32.961 1.660 12.870 1.00 26.83 251 ASN B CA 1
ATOM 4318 C C . ASN B 1 251 ? 33.236 2.167 11.453 1.00 29.11 251 ASN B C 1
ATOM 4319 O O . ASN B 1 251 ? 34.039 3.069 11.224 1.00 27.70 251 ASN B O 1
ATOM 4324 N N . MET B 1 252 ? 32.553 1.577 10.466 1.00 28.49 252 MET B N 1
ATOM 4325 C CA . MET B 1 252 ? 32.717 1.954 9.066 1.00 29.13 252 MET B CA 1
ATOM 4326 C C . MET B 1 252 ? 31.377 2.149 8.367 1.00 27.65 252 MET B C 1
ATOM 4327 O O . MET B 1 252 ? 31.306 2.054 7.135 1.00 25.77 252 MET B O 1
ATOM 4332 N N . ASP B 1 253 ? 30.316 2.426 9.123 1.00 27.19 253 ASP B N 1
ATOM 4333 C CA . ASP B 1 253 ? 28.973 2.567 8.577 1.00 28.62 253 ASP B CA 1
ATOM 4334 C C . ASP B 1 253 ? 28.510 4.018 8.505 1.00 27.55 253 ASP B C 1
ATOM 4335 O O . ASP B 1 253 ? 27.316 4.264 8.307 1.00 29.45 253 ASP B O 1
ATOM 4340 N N . SER B 1 254 ? 29.416 4.982 8.662 1.00 27.43 254 SER B N 1
ATOM 4341 C CA . SER B 1 254 ? 29.051 6.390 8.666 1.00 26.78 254 SER B CA 1
ATOM 4342 C C . SER B 1 254 ? 29.027 6.937 7.234 1.00 26.22 254 SER B C 1
ATOM 4343 O O . SER B 1 254 ? 29.284 6.221 6.264 1.00 24.21 254 SER B O 1
ATOM 4346 N N . GLU B 1 255 ? 28.714 8.227 7.103 1.00 26.42 255 GLU B N 1
ATOM 4347 C CA . GLU B 1 255 ? 28.545 8.877 5.808 1.00 25.57 255 GLU B CA 1
ATOM 4348 C C . GLU B 1 255 ? 29.263 10.219 5.794 1.00 23.30 255 GLU B C 1
ATOM 4349 O O . GLU B 1 255 ? 29.094 11.028 6.712 1.00 24.52 255 GLU B O 1
ATOM 4355 N N . TYR B 1 256 ? 30.060 10.446 4.752 1.00 24.09 256 TYR B N 1
ATOM 4356 C CA . TYR B 1 256 ? 30.654 11.749 4.470 1.00 23.28 256 TYR B CA 1
ATOM 4357 C C . TYR B 1 256 ? 29.708 12.506 3.544 1.00 23.01 256 TYR B C 1
ATOM 4358 O O . TYR B 1 256 ? 29.440 12.050 2.427 1.00 21.38 256 TYR B O 1
ATOM 4367 N N . LEU B 1 257 ? 29.180 13.638 4.005 1.00 21.69 257 LEU B N 1
ATOM 4368 C CA . LEU B 1 257 ? 28.155 14.361 3.257 1.00 22.98 257 LEU B CA 1
ATOM 4369 C C . LEU B 1 257 ? 28.715 15.658 2.686 1.00 22.34 257 LEU B C 1
ATOM 4370 O O . LEU B 1 257 ? 29.331 16.443 3.410 1.00 20.38 257 LEU B O 1
ATOM 4375 N N . ILE B 1 258 ? 28.473 15.897 1.398 1.00 22.55 258 ILE B N 1
ATOM 4376 C CA . ILE B 1 258 ? 28.836 17.154 0.750 1.00 21.41 258 ILE B CA 1
ATOM 4377 C C . ILE B 1 258 ? 27.545 17.800 0.268 1.00 24.55 258 ILE B C 1
ATOM 4378 O O . ILE B 1 258 ? 26.907 17.305 -0.672 1.00 26.06 258 ILE B O 1
ATOM 4383 N N . ASP B 1 259 ? 27.149 18.897 0.919 1.00 22.79 259 ASP B N 1
ATOM 4384 C CA . ASP B 1 259 ? 25.923 19.593 0.541 1.00 24.57 259 ASP B CA 1
ATOM 4385 C C . ASP B 1 259 ? 26.097 20.332 -0.780 1.00 24.94 259 ASP B C 1
ATOM 4386 O O . ASP B 1 259 ? 25.209 20.291 -1.640 1.00 24.59 259 ASP B O 1
ATOM 4391 N N . TYR B 1 260 ? 27.222 21.026 -0.949 1.00 25.13 260 TYR B N 1
ATOM 4392 C CA . TYR B 1 260 ? 27.500 21.752 -2.180 1.00 23.40 260 TYR B CA 1
ATOM 4393 C C . TYR B 1 260 ? 28.990 22.039 -2.285 1.00 24.12 260 TYR B C 1
ATOM 4394 O O . TYR B 1 260 ? 29.724 22.025 -1.290 1.00 21.20 260 TYR B O 1
ATOM 4403 N N . VAL B 1 261 ? 29.412 22.323 -3.514 1.00 21.65 261 VAL B N 1
ATOM 4404 C CA . VAL B 1 261 ? 30.702 22.926 -3.821 1.00 21.90 261 VAL B CA 1
ATOM 4405 C C . VAL B 1 261 ? 30.423 24.131 -4.709 1.00 21.16 261 VAL B C 1
ATOM 4406 O O . VAL B 1 261 ? 29.745 24.003 -5.736 1.00 24.32 261 VAL B O 1
ATOM 4410 N N . ARG B 1 262 ? 30.911 25.299 -4.301 1.00 20.21 262 ARG B N 1
ATOM 4411 C CA . ARG B 1 262 ? 30.686 26.544 -5.019 1.00 23.05 262 ARG B CA 1
ATOM 4412 C C . ARG B 1 262 ? 32.017 27.192 -5.370 1.00 23.18 262 ARG B C 1
ATOM 4413 O O . ARG B 1 262 ? 32.949 27.207 -4.559 1.00 21.35 262 ARG B O 1
ATOM 4421 N N . VAL B 1 263 ? 32.097 27.727 -6.586 1.00 19.83 263 VAL B N 1
ATOM 4422 C CA . VAL B 1 263 ? 33.296 28.380 -7.091 1.00 20.67 263 VAL B CA 1
ATOM 4423 C C . VAL B 1 263 ? 32.919 29.762 -7.604 1.00 22.05 263 VAL B C 1
ATOM 4424 O O . VAL B 1 263 ? 31.901 29.925 -8.285 1.00 21.17 263 VAL B O 1
ATOM 4428 N N . TRP B 1 264 ? 33.745 30.752 -7.274 1.00 21.48 264 TRP B N 1
ATOM 4429 C CA . TRP B 1 264 ? 33.579 32.122 -7.732 1.00 22.28 264 TRP B CA 1
ATOM 4430 C C . TRP B 1 264 ? 34.857 32.595 -8.409 1.00 23.90 264 TRP B C 1
ATOM 4431 O O . TRP B 1 264 ? 35.961 32.165 -8.059 1.00 21.69 264 TRP B O 1
ATOM 4442 N N . TYR B 1 265 ? 34.696 33.513 -9.357 1.00 26.38 265 TYR B N 1
ATOM 4443 C CA . TYR B 1 265 ? 35.817 34.216 -9.967 1.00 27.06 265 TYR B CA 1
ATOM 4444 C C . TYR B 1 265 ? 35.614 35.721 -9.824 1.00 28.65 265 TYR B C 1
ATOM 4445 O O . TYR B 1 265 ? 34.545 36.193 -9.434 1.00 26.54 265 TYR B O 1
ATOM 4454 N N . LYS B 1 266 ? 36.662 36.481 -10.129 1.00 27.95 266 LYS B N 1
ATOM 4455 C CA . LYS B 1 266 ? 36.634 37.925 -9.944 1.00 29.01 266 LYS B CA 1
ATOM 4456 C C . LYS B 1 266 ? 36.051 38.623 -11.168 1.00 36.73 266 LYS B C 1
ATOM 4457 O O . LYS B 1 266 ? 36.144 38.129 -12.295 1.00 37.84 266 LYS B O 1
ATOM 4463 N N . LYS B 1 267 ? 35.448 39.785 -10.928 1.00 39.55 267 LYS B N 1
ATOM 4464 C CA . LYS B 1 267 ? 34.829 40.590 -11.981 1.00 45.55 267 LYS B CA 1
ATOM 4465 C C . LYS B 1 267 ? 33.473 40.022 -12.379 1.00 45.94 267 LYS B C 1
ATOM 4466 O O . LYS B 1 267 ? 32.484 40.753 -12.450 1.00 51.29 267 LYS B O 1
ATOM 4472 N N . HIS C 1 8 ? 81.129 6.307 -17.525 1.00 45.24 8 HIS C N 1
ATOM 4473 C CA . HIS C 1 8 ? 82.530 6.451 -17.905 1.00 45.43 8 HIS C CA 1
ATOM 4474 C C . HIS C 1 8 ? 83.359 5.264 -17.430 1.00 44.24 8 HIS C C 1
ATOM 4475 O O . HIS C 1 8 ? 83.556 5.076 -16.230 1.00 45.18 8 HIS C O 1
ATOM 4482 N N . HIS C 1 9 ? 83.847 4.466 -18.376 1.00 42.40 9 HIS C N 1
ATOM 4483 C CA . HIS C 1 9 ? 84.857 3.453 -18.091 1.00 43.51 9 HIS C CA 1
ATOM 4484 C C . HIS C 1 9 ? 86.231 4.108 -18.168 1.00 45.05 9 HIS C C 1
ATOM 4485 O O . HIS C 1 9 ? 86.707 4.440 -19.258 1.00 41.83 9 HIS C O 1
ATOM 4492 N N . HIS C 1 10 ? 86.873 4.294 -17.011 1.00 42.43 10 HIS C N 1
ATOM 4493 C CA . HIS C 1 10 ? 88.216 4.866 -17.009 1.00 44.22 10 HIS C CA 1
ATOM 4494 C C . HIS C 1 10 ? 89.193 3.989 -17.778 1.00 44.39 10 HIS C C 1
ATOM 4495 O O . HIS C 1 10 ? 90.147 4.497 -18.380 1.00 38.42 10 HIS C O 1
ATOM 4502 N N . GLY C 1 11 ? 88.970 2.681 -17.772 1.00 42.77 11 GLY C N 1
ATOM 4503 C CA . GLY C 1 11 ? 89.824 1.755 -18.490 1.00 39.79 11 GLY C CA 1
ATOM 4504 C C . GLY C 1 11 ? 89.282 0.351 -18.349 1.00 41.29 11 GLY C C 1
ATOM 4505 O O . GLY C 1 11 ? 88.266 0.113 -17.687 1.00 40.19 11 GLY C O 1
ATOM 4506 N N . SER C 1 12 ? 89.977 -0.584 -18.985 1.00 42.11 12 SER C N 1
ATOM 4507 C CA . SER C 1 12 ? 89.660 -1.998 -18.875 1.00 42.94 12 SER C CA 1
ATOM 4508 C C . SER C 1 12 ? 90.632 -2.687 -17.924 1.00 40.82 12 SER C C 1
ATOM 4509 O O . SER C 1 12 ? 91.759 -2.235 -17.712 1.00 44.23 12 SER C O 1
ATOM 4512 N N . ILE C 1 13 ? 90.177 -3.795 -17.347 1.00 41.73 13 ILE C N 1
ATOM 4513 C CA . ILE C 1 13 ? 90.969 -4.576 -16.404 1.00 42.13 13 ILE C CA 1
ATOM 4514 C C . ILE C 1 13 ? 91.379 -5.872 -17.089 1.00 40.94 13 ILE C C 1
ATOM 4515 O O . ILE C 1 13 ? 90.522 -6.648 -17.532 1.00 41.79 13 ILE C O 1
ATOM 4520 N N . ASP C 1 14 ? 92.686 -6.107 -17.174 1.00 43.50 14 ASP C N 1
ATOM 4521 C CA . ASP C 1 14 ? 93.222 -7.310 -17.796 1.00 47.04 14 ASP C CA 1
ATOM 4522 C C . ASP C 1 14 ? 93.461 -8.371 -16.729 1.00 49.63 14 ASP C C 1
ATOM 4523 O O . ASP C 1 14 ? 94.050 -8.086 -15.681 1.00 50.75 14 ASP C O 1
ATOM 4528 N N . PHE C 1 15 ? 92.998 -9.592 -16.998 1.00 52.02 15 PHE C N 1
ATOM 4529 C CA . PHE C 1 15 ? 93.114 -10.701 -16.060 1.00 52.66 15 PHE C CA 1
ATOM 4530 C C . PHE C 1 15 ? 94.097 -11.765 -16.531 1.00 56.48 15 PHE C C 1
ATOM 4531 O O . PHE C 1 15 ? 94.150 -12.851 -15.944 1.00 55.64 15 PHE C O 1
ATOM 4539 N N . SER C 1 16 ? 94.878 -11.480 -17.576 1.00 59.29 16 SER C N 1
ATOM 4540 C CA . SER C 1 16 ? 95.819 -12.469 -18.090 1.00 65.97 16 SER C CA 1
ATOM 4541 C C . SER C 1 16 ? 96.885 -12.830 -17.062 1.00 62.97 16 SER C C 1
ATOM 4542 O O . SER C 1 16 ? 97.352 -13.974 -17.031 1.00 63.81 16 SER C O 1
ATOM 4545 N N . ASN C 1 17 ? 97.282 -11.879 -16.216 1.00 60.15 17 ASN C N 1
ATOM 4546 C CA . ASN C 1 17 ? 98.291 -12.114 -15.191 1.00 60.77 17 ASN C CA 1
ATOM 4547 C C . ASN C 1 17 ? 97.680 -12.177 -13.793 1.00 57.23 17 ASN C C 1
ATOM 4548 O O . ASN C 1 17 ? 98.345 -11.861 -12.802 1.00 54.50 17 ASN C O 1
ATOM 4550 N N . ALA C 1 18 ? 96.420 -12.584 -13.701 1.00 56.33 18 ALA C N 1
ATOM 4551 C CA . ALA C 1 18 ? 95.774 -12.686 -12.403 1.00 50.32 18 ALA C CA 1
ATOM 4552 C C . ALA C 1 18 ? 96.463 -13.753 -11.555 1.00 53.98 18 ALA C C 1
ATOM 4553 O O . ALA C 1 18 ? 96.830 -14.817 -12.069 1.00 49.05 18 ALA C O 1
ATOM 4555 N N . PRO C 1 19 ? 96.657 -13.505 -10.260 1.00 48.16 19 PRO C N 1
ATOM 4556 C CA . PRO C 1 19 ? 97.312 -14.504 -9.408 1.00 51.43 19 PRO C CA 1
ATOM 4557 C C . PRO C 1 19 ? 96.500 -15.788 -9.322 1.00 52.84 19 PRO C C 1
ATOM 4558 O O . PRO C 1 19 ? 95.268 -15.767 -9.309 1.00 51.10 19 PRO C O 1
ATOM 4562 N N . LYS C 1 20 ? 97.206 -16.914 -9.259 1.00 52.36 20 LYS C N 1
ATOM 4563 C CA . LYS C 1 20 ? 96.552 -18.199 -9.070 1.00 55.41 20 LYS C CA 1
ATOM 4564 C C . LYS C 1 20 ? 96.321 -18.464 -7.586 1.00 51.38 20 LYS C C 1
ATOM 4565 O O . LYS C 1 20 ? 97.092 -18.029 -6.727 1.00 51.78 20 LYS C O 1
ATOM 4567 N N . ARG C 1 21 ? 95.243 -19.188 -7.291 1.00 52.93 21 ARG C N 1
ATOM 4568 C CA . ARG C 1 21 ? 94.906 -19.527 -5.911 1.00 50.32 21 ARG C CA 1
ATOM 4569 C C . ARG C 1 21 ? 95.856 -20.605 -5.403 1.00 53.41 21 ARG C C 1
ATOM 4570 O O . ARG C 1 21 ? 95.834 -21.742 -5.886 1.00 58.21 21 ARG C O 1
ATOM 4572 N N . LEU C 1 22 ? 96.685 -20.256 -4.420 1.00 48.38 22 LEU C N 1
ATOM 4573 C CA . LEU C 1 22 ? 97.618 -21.198 -3.816 1.00 50.08 22 LEU C CA 1
ATOM 4574 C C . LEU C 1 22 ? 97.222 -21.637 -2.416 1.00 50.55 22 LEU C C 1
ATOM 4575 O O . LEU C 1 22 ? 97.480 -22.785 -2.050 1.00 51.32 22 LEU C O 1
ATOM 4580 N N . ASN C 1 23 ? 96.600 -20.759 -1.630 1.00 48.68 23 ASN C N 1
ATOM 4581 C CA . ASN C 1 23 ? 96.238 -21.082 -0.258 1.00 51.99 23 ASN C CA 1
ATOM 4582 C C . ASN C 1 23 ? 95.056 -20.220 0.161 1.00 51.20 23 ASN C C 1
ATOM 4583 O O . ASN C 1 23 ? 94.719 -19.230 -0.493 1.00 49.86 23 ASN C O 1
ATOM 4588 N N . ASN C 1 24 ? 94.421 -20.618 1.264 1.00 50.40 24 ASN C N 1
ATOM 4589 C CA . ASN C 1 24 ? 93.312 -19.872 1.844 1.00 50.45 24 ASN C CA 1
ATOM 4590 C C . ASN C 1 24 ? 93.705 -19.166 3.137 1.00 49.56 24 ASN C C 1
ATOM 4591 O O . ASN C 1 24 ? 92.839 -18.865 3.964 1.00 50.15 24 ASN C O 1
ATOM 4596 N N . LYS C 1 25 ? 94.999 -18.898 3.328 1.00 52.20 25 LYS C N 1
ATOM 4597 C CA . LYS C 1 25 ? 95.492 -18.284 4.552 1.00 49.27 25 LYS C CA 1
ATOM 4598 C C . LYS C 1 25 ? 95.927 -16.836 4.382 1.00 50.50 25 LYS C C 1
ATOM 4599 O O . LYS C 1 25 ? 96.030 -16.121 5.384 1.00 45.83 25 LYS C O 1
ATOM 4601 N N . TYR C 1 26 ? 96.171 -16.388 3.160 1.00 48.39 26 TYR C N 1
ATOM 4602 C CA . TYR C 1 26 ? 96.636 -15.037 2.872 1.00 47.60 26 TYR C CA 1
ATOM 4603 C C . TYR C 1 26 ? 95.847 -14.463 1.711 1.00 47.25 26 TYR C C 1
ATOM 4604 O O . TYR C 1 26 ? 95.142 -15.186 1.000 1.00 43.25 26 TYR C O 1
ATOM 4613 N N . PRO C 1 27 ? 95.937 -13.151 1.494 1.00 45.08 27 PRO C N 1
ATOM 4614 C CA . PRO C 1 27 ? 95.158 -12.527 0.419 1.00 46.05 27 PRO C CA 1
ATOM 4615 C C . PRO C 1 27 ? 95.505 -13.110 -0.943 1.00 48.03 27 PRO C C 1
ATOM 4616 O O . PRO C 1 27 ? 96.629 -13.554 -1.189 1.00 49.13 27 PRO C O 1
ATOM 4620 N N . LEU C 1 28 ? 94.511 -13.111 -1.835 1.00 45.82 28 LEU C N 1
ATOM 4621 C CA . LEU C 1 28 ? 94.731 -13.626 -3.182 1.00 49.24 28 LEU C CA 1
ATOM 4622 C C . LEU C 1 28 ? 95.770 -12.804 -3.934 1.00 44.53 28 LEU C C 1
ATOM 4623 O O . LEU C 1 28 ? 96.505 -13.346 -4.766 1.00 50.36 28 LEU C O 1
ATOM 4628 N N . SER C 1 29 ? 95.853 -11.505 -3.652 1.00 46.43 29 SER C N 1
ATOM 4629 C CA . SER C 1 29 ? 96.818 -10.631 -4.308 1.00 48.07 29 SER C CA 1
ATOM 4630 C C . SER C 1 29 ? 98.220 -10.744 -3.724 1.00 48.86 29 SER C C 1
ATOM 4631 O O . SER C 1 29 ? 99.138 -10.090 -4.232 1.00 49.34 29 SER C O 1
ATOM 4634 N N . ASP C 1 30 ? 98.407 -11.540 -2.678 1.00 46.77 30 ASP C N 1
ATOM 4635 C CA . ASP C 1 30 ? 99.700 -11.688 -2.021 1.00 51.96 30 ASP C CA 1
ATOM 4636 C C . ASP C 1 30 ? 99.769 -13.076 -1.384 1.00 53.88 30 ASP C C 1
ATOM 4637 O O . ASP C 1 30 ? 99.928 -13.236 -0.175 1.00 53.94 30 ASP C O 1
ATOM 4642 N N . GLN C 1 31 ? 99.652 -14.114 -2.216 1.00 52.50 31 GLN C N 1
ATOM 4643 C CA . GLN C 1 31 ? 99.602 -15.480 -1.707 1.00 52.48 31 GLN C CA 1
ATOM 4644 C C . GLN C 1 31 ? 100.907 -15.897 -1.044 1.00 54.80 31 GLN C C 1
ATOM 4645 O O . GLN C 1 31 ? 100.914 -16.859 -0.269 1.00 52.58 31 GLN C O 1
ATOM 4651 N N . LYS C 1 32 ? 102.005 -15.205 -1.335 1.00 58.15 32 LYS C N 1
ATOM 4652 C CA . LYS C 1 32 ? 103.291 -15.481 -0.711 1.00 56.31 32 LYS C CA 1
ATOM 4653 C C . LYS C 1 32 ? 103.513 -14.674 0.562 1.00 58.54 32 LYS C C 1
ATOM 4654 O O . LYS C 1 32 ? 104.560 -14.825 1.200 1.00 59.03 32 LYS C O 1
ATOM 4657 N N . ASN C 1 33 ? 102.554 -13.831 0.947 1.00 58.10 33 ASN C N 1
ATOM 4658 C CA . ASN C 1 33 ? 102.646 -13.037 2.172 1.00 55.16 33 ASN C CA 1
ATOM 4659 C C . ASN C 1 33 ? 103.867 -12.118 2.129 1.00 57.15 33 ASN C C 1
ATOM 4660 O O . ASN C 1 33 ? 104.709 -12.116 3.031 1.00 54.49 33 ASN C O 1
ATOM 4665 N N . GLU C 1 34 ? 103.955 -11.327 1.057 1.00 58.03 34 GLU C N 1
ATOM 4666 C CA . GLU C 1 34 ? 105.024 -10.341 0.951 1.00 58.80 34 GLU C CA 1
ATOM 4667 C C . GLU C 1 34 ? 104.819 -9.180 1.915 1.00 57.20 34 GLU C C 1
ATOM 4668 O O . GLU C 1 34 ? 105.796 -8.564 2.358 1.00 56.48 34 GLU C O 1
ATOM 4674 N N . GLY C 1 35 ? 103.571 -8.880 2.265 1.00 55.30 35 GLY C N 1
ATOM 4675 C CA . GLY C 1 35 ? 103.257 -7.787 3.161 1.00 52.67 35 GLY C CA 1
ATOM 4676 C C . GLY C 1 35 ? 103.350 -8.086 4.637 1.00 50.48 35 GLY C C 1
ATOM 4677 O O . GLY C 1 35 ? 103.140 -7.182 5.451 1.00 51.56 35 GLY C O 1
ATOM 4678 N N . GLY C 1 36 ? 103.658 -9.323 5.018 1.00 49.40 36 GLY C N 1
ATOM 4679 C CA . GLY C 1 36 ? 103.747 -9.664 6.424 1.00 50.23 36 GLY C CA 1
ATOM 4680 C C . GLY C 1 36 ? 102.399 -9.554 7.104 1.00 49.96 36 GLY C C 1
ATOM 4681 O O . GLY C 1 36 ? 102.235 -8.784 8.056 1.00 51.86 36 GLY C O 1
ATOM 4682 N N . TRP C 1 37 ? 101.427 -10.323 6.626 1.00 47.85 37 TRP C N 1
ATOM 4683 C CA . TRP C 1 37 ? 100.065 -10.255 7.133 1.00 49.25 37 TRP C CA 1
ATOM 4684 C C . TRP C 1 37 ? 99.835 -11.292 8.223 1.00 48.81 37 TRP C C 1
ATOM 4685 O O . TRP C 1 37 ? 100.494 -12.334 8.270 1.00 50.93 37 TRP C O 1
ATOM 4696 N N . VAL C 1 38 ? 98.890 -10.987 9.109 1.00 48.05 38 VAL C N 1
ATOM 4697 C CA . VAL C 1 38 ? 98.418 -11.917 10.126 1.00 46.62 38 VAL C CA 1
ATOM 4698 C C . VAL C 1 38 ? 96.897 -11.913 10.089 1.00 47.04 38 VAL C C 1
ATOM 4699 O O . VAL C 1 38 ? 96.275 -10.845 10.072 1.00 47.96 38 VAL C O 1
ATOM 4703 N N . LEU C 1 39 ? 96.302 -13.103 10.073 1.00 41.82 39 LEU C N 1
ATOM 4704 C CA . LEU C 1 39 ? 94.858 -13.222 9.924 1.00 44.38 39 LEU C CA 1
ATOM 4705 C C . LEU C 1 39 ? 94.132 -12.785 11.191 1.00 45.20 39 LEU C C 1
ATOM 4706 O O . LEU C 1 39 ? 94.522 -13.151 12.304 1.00 47.86 39 LEU C O 1
ATOM 4711 N N . ASN C 1 40 ? 93.076 -11.992 11.017 1.00 42.39 40 ASN C N 1
ATOM 4712 C CA . ASN C 1 40 ? 92.192 -11.611 12.117 1.00 44.53 40 ASN C CA 1
ATOM 4713 C C . ASN C 1 40 ? 91.179 -12.733 12.313 1.00 45.45 40 ASN C C 1
ATOM 4714 O O . ASN C 1 40 ? 90.193 -12.830 11.579 1.00 43.32 40 ASN C O 1
ATOM 4719 N N . LYS C 1 41 ? 91.423 -13.593 13.303 1.00 43.23 41 LYS C N 1
ATOM 4720 C CA . LYS C 1 41 ? 90.545 -14.731 13.541 1.00 42.55 41 LYS C CA 1
ATOM 4721 C C . LYS C 1 41 ? 89.245 -14.343 14.232 1.00 42.48 41 LYS C C 1
ATOM 4722 O O . LYS C 1 41 ? 88.306 -15.145 14.245 1.00 45.74 41 LYS C O 1
ATOM 4725 N N . LYS C 1 42 ? 89.162 -13.139 14.798 1.00 45.20 42 LYS C N 1
ATOM 4726 C CA . LYS C 1 42 ? 87.896 -12.677 15.357 1.00 46.94 42 LYS C CA 1
ATOM 4727 C C . LYS C 1 42 ? 86.906 -12.323 14.254 1.00 46.21 42 LYS C C 1
ATOM 4728 O O . LYS C 1 42 ? 85.732 -12.709 14.311 1.00 43.96 42 LYS C O 1
ATOM 4734 N N . ALA C 1 43 ? 87.361 -11.577 13.246 1.00 44.61 43 ALA C N 1
ATOM 4735 C CA . ALA C 1 43 ? 86.464 -11.007 12.250 1.00 44.14 43 ALA C CA 1
ATOM 4736 C C . ALA C 1 43 ? 86.282 -11.886 11.019 1.00 44.35 43 ALA C C 1
ATOM 4737 O O . ALA C 1 43 ? 85.224 -11.826 10.382 1.00 44.64 43 ALA C O 1
ATOM 4739 N N . SER C 1 44 ? 87.276 -12.698 10.665 1.00 41.97 44 SER C N 1
ATOM 4740 C CA . SER C 1 44 ? 87.168 -13.525 9.471 1.00 45.30 44 SER C CA 1
ATOM 4741 C C . SER C 1 44 ? 86.097 -14.594 9.655 1.00 43.53 44 SER C C 1
ATOM 4742 O O . SER C 1 44 ? 85.897 -15.123 10.752 1.00 39.66 44 SER C O 1
ATOM 4745 N N . ASP C 1 45 ? 85.401 -14.908 8.563 1.00 40.11 45 ASP C N 1
ATOM 4746 C CA . ASP C 1 45 ? 84.283 -15.844 8.596 1.00 43.36 45 ASP C CA 1
ATOM 4747 C C . ASP C 1 45 ? 84.267 -16.658 7.312 1.00 44.87 45 ASP C C 1
ATOM 4748 O O . ASP C 1 45 ? 84.154 -16.093 6.219 1.00 44.45 45 ASP C O 1
ATOM 4753 N N . GLU C 1 46 ? 84.382 -17.976 7.447 1.00 42.76 46 GLU C N 1
ATOM 4754 C CA . GLU C 1 46 ? 84.248 -18.895 6.326 1.00 48.77 46 GLU C CA 1
ATOM 4755 C C . GLU C 1 46 ? 82.801 -19.301 6.071 1.00 48.23 46 GLU C C 1
ATOM 4756 O O . GLU C 1 46 ? 82.536 -20.025 5.106 1.00 48.10 46 GLU C O 1
ATOM 4762 N N . PHE C 1 47 ? 81.866 -18.850 6.908 1.00 48.41 47 PHE C N 1
ATOM 4763 C CA . PHE C 1 47 ? 80.435 -19.086 6.702 1.00 50.14 47 PHE C CA 1
ATOM 4764 C C . PHE C 1 47 ? 80.117 -20.576 6.593 1.00 54.12 47 PHE C C 1
ATOM 4765 O O . PHE C 1 47 ? 79.334 -21.002 5.742 1.00 51.24 47 PHE C O 1
ATOM 4773 N N . LYS C 1 48 ? 80.734 -21.375 7.459 1.00 55.74 48 LYS C N 1
ATOM 4774 C CA . LYS C 1 48 ? 80.365 -22.775 7.578 1.00 55.73 48 LYS C CA 1
ATOM 4775 C C . LYS C 1 48 ? 79.140 -22.915 8.479 1.00 56.33 48 LYS C C 1
ATOM 4776 O O . LYS C 1 48 ? 78.748 -21.986 9.190 1.00 58.72 48 LYS C O 1
ATOM 4782 N N . GLY C 1 49 ? 78.532 -24.093 8.447 1.00 56.26 49 GLY C N 1
ATOM 4783 C CA . GLY C 1 49 ? 77.410 -24.378 9.318 1.00 56.92 49 GLY C CA 1
ATOM 4784 C C . GLY C 1 49 ? 76.082 -23.950 8.722 1.00 57.63 49 GLY C C 1
ATOM 4785 O O . GLY C 1 49 ? 75.915 -23.817 7.506 1.00 55.98 49 GLY C O 1
ATOM 4786 N N . LYS C 1 50 ? 75.113 -23.734 9.616 1.00 55.81 50 LYS C N 1
ATOM 4787 C CA . LYS C 1 50 ? 73.746 -23.440 9.213 1.00 55.99 50 LYS C CA 1
ATOM 4788 C C . LYS C 1 50 ? 73.177 -22.169 9.830 1.00 53.17 50 LYS C C 1
ATOM 4789 O O . LYS C 1 50 ? 72.046 -21.798 9.498 1.00 54.44 50 LYS C O 1
ATOM 4792 N N . LYS C 1 51 ? 73.909 -21.495 10.716 1.00 49.72 51 LYS C N 1
ATOM 4793 C CA . LYS C 1 51 ? 73.357 -20.355 11.432 1.00 51.32 51 LYS C CA 1
ATOM 4794 C C . LYS C 1 51 ? 74.399 -19.249 11.531 1.00 48.27 51 LYS C C 1
ATOM 4795 O O . LYS C 1 51 ? 75.607 -19.490 11.462 1.00 46.50 51 LYS C O 1
ATOM 4801 N N . LEU C 1 52 ? 73.902 -18.024 11.685 1.00 48.77 52 LEU C N 1
ATOM 4802 C CA . LEU C 1 52 ? 74.764 -16.857 11.800 1.00 48.91 52 LEU C CA 1
ATOM 4803 C C . LEU C 1 52 ? 75.515 -16.844 13.125 1.00 50.06 52 LEU C C 1
ATOM 4804 O O . LEU C 1 52 ? 74.964 -17.181 14.178 1.00 52.29 52 LEU C O 1
ATOM 4809 N N . ASN C 1 53 ? 76.785 -16.452 13.066 1.00 49.73 53 ASN C N 1
ATOM 4810 C CA . ASN C 1 53 ? 77.568 -16.160 14.265 1.00 48.48 53 ASN C CA 1
ATOM 4811 C C . ASN C 1 53 ? 77.218 -14.739 14.687 1.00 48.56 53 ASN C C 1
ATOM 4812 O O . ASN C 1 53 ? 77.850 -13.768 14.269 1.00 46.33 53 ASN C O 1
ATOM 4817 N N . GLU C 1 54 ? 76.195 -14.612 15.531 1.00 46.58 54 GLU C N 1
ATOM 4818 C CA . GLU C 1 54 ? 75.703 -13.296 15.917 1.00 45.57 54 GLU C CA 1
ATOM 4819 C C . GLU C 1 54 ? 76.589 -12.601 16.942 1.00 45.35 54 GLU C C 1
ATOM 4820 O O . GLU C 1 54 ? 76.264 -11.485 17.361 1.00 48.96 54 GLU C O 1
ATOM 4826 N N . GLU C 1 55 ? 77.694 -13.223 17.355 1.00 47.68 55 GLU C N 1
ATOM 4827 C CA . GLU C 1 55 ? 78.709 -12.495 18.106 1.00 49.85 55 GLU C CA 1
ATOM 4828 C C . GLU C 1 55 ? 79.615 -11.697 17.179 1.00 46.05 55 GLU C C 1
ATOM 4829 O O . GLU C 1 55 ? 80.189 -10.686 17.596 1.00 42.95 55 GLU C O 1
ATOM 4831 N N . ARG C 1 56 ? 79.751 -12.137 15.929 1.00 48.11 56 ARG C N 1
ATOM 4832 C CA . ARG C 1 56 ? 80.576 -11.449 14.945 1.00 45.88 56 ARG C CA 1
ATOM 4833 C C . ARG C 1 56 ? 79.785 -10.463 14.099 1.00 45.95 56 ARG C C 1
ATOM 4834 O O . ARG C 1 56 ? 80.329 -9.428 13.696 1.00 41.92 56 ARG C O 1
ATOM 4842 N N . TRP C 1 57 ? 78.520 -10.764 13.813 1.00 45.04 57 TRP C N 1
ATOM 4843 C CA . TRP C 1 57 ? 77.710 -9.968 12.904 1.00 45.41 57 TRP C CA 1
ATOM 4844 C C . TRP C 1 57 ? 76.389 -9.588 13.552 1.00 41.78 57 TRP C C 1
ATOM 4845 O O . TRP C 1 57 ? 75.793 -10.384 14.283 1.00 45.73 57 TRP C O 1
ATOM 4856 N N . PHE C 1 58 ? 75.931 -8.376 13.266 1.00 40.95 58 PHE C N 1
ATOM 4857 C CA . PHE C 1 58 ? 74.527 -8.067 13.480 1.00 41.84 58 PHE C CA 1
ATOM 4858 C C . PHE C 1 58 ? 73.693 -8.718 12.377 1.00 41.88 58 PHE C C 1
ATOM 4859 O O . PHE C 1 58 ? 74.109 -8.736 11.215 1.00 44.76 58 PHE C O 1
ATOM 4867 N N . PRO C 1 59 ? 72.515 -9.259 12.704 1.00 42.25 59 PRO C N 1
ATOM 4868 C CA . PRO C 1 59 ? 71.710 -9.939 11.676 1.00 42.40 59 PRO C CA 1
ATOM 4869 C C . PRO C 1 59 ? 71.046 -8.985 10.694 1.00 46.81 59 PRO C C 1
ATOM 4870 O O . PRO C 1 59 ? 70.483 -9.449 9.693 1.00 45.82 59 PRO C O 1
ATOM 4874 N N . ASN C 1 60 ? 71.100 -7.682 10.945 1.00 46.35 60 ASN C N 1
ATOM 4875 C CA . ASN C 1 60 ? 70.572 -6.671 10.035 1.00 44.70 60 ASN C CA 1
ATOM 4876 C C . ASN C 1 60 ? 71.403 -5.403 10.217 1.00 42.93 60 ASN C C 1
ATOM 4877 O O . ASN C 1 60 ? 72.529 -5.453 10.722 1.00 44.78 60 ASN C O 1
ATOM 4882 N N . ASN C 1 61 ? 70.854 -4.263 9.798 1.00 43.37 61 ASN C N 1
ATOM 4883 C CA . ASN C 1 61 ? 71.519 -2.976 9.975 1.00 43.77 61 ASN C CA 1
ATOM 4884 C C . ASN C 1 61 ? 70.819 -2.179 11.069 1.00 44.17 61 ASN C C 1
ATOM 4885 O O . ASN C 1 61 ? 69.727 -1.636 10.839 1.00 41.51 61 ASN C O 1
ATOM 4890 N N . PRO C 1 62 ? 71.393 -2.083 12.271 1.00 47.52 62 PRO C N 1
ATOM 4891 C CA . PRO C 1 62 ? 70.728 -1.330 13.347 1.00 43.48 62 PRO C CA 1
ATOM 4892 C C . PRO C 1 62 ? 70.597 0.158 13.063 1.00 47.85 62 PRO C C 1
ATOM 4893 O O . PRO C 1 62 ? 69.854 0.839 13.780 1.00 48.89 62 PRO C O 1
ATOM 4897 N N . LYS C 1 63 ? 71.294 0.686 12.057 1.00 47.79 63 LYS C N 1
ATOM 4898 C CA . LYS C 1 63 ? 71.337 2.121 11.811 1.00 43.16 63 LYS C CA 1
ATOM 4899 C C . LYS C 1 63 ? 70.682 2.525 10.499 1.00 48.60 63 LYS C C 1
ATOM 4900 O O . LYS C 1 63 ? 70.688 3.713 10.160 1.00 49.37 63 LYS C O 1
ATOM 4906 N N . TRP C 1 64 ? 70.120 1.580 9.749 1.00 47.55 64 TRP C N 1
ATOM 4907 C CA . TRP C 1 64 ? 69.554 1.897 8.444 1.00 46.33 64 TRP C CA 1
ATOM 4908 C C . TRP C 1 64 ? 68.467 0.890 8.109 1.00 47.96 64 TRP C C 1
ATOM 4909 O O . TRP C 1 64 ? 68.747 -0.307 7.992 1.00 47.14 64 TRP C O 1
ATOM 4920 N N . LYS C 1 65 ? 67.231 1.371 7.963 1.00 49.86 65 LYS C N 1
ATOM 4921 C CA . LYS C 1 65 ? 66.131 0.473 7.632 1.00 51.49 65 LYS C CA 1
ATOM 4922 C C . LYS C 1 65 ? 66.200 0.019 6.179 1.00 49.53 65 LYS C C 1
ATOM 4923 O O . LYS C 1 65 ? 65.712 -1.066 5.846 1.00 50.36 65 LYS C O 1
ATOM 4926 N N . GLY C 1 66 ? 66.801 0.827 5.309 1.00 51.92 66 GLY C N 1
ATOM 4927 C CA . GLY C 1 66 ? 66.910 0.486 3.905 1.00 48.87 66 GLY C CA 1
ATOM 4928 C C . GLY C 1 66 ? 66.424 1.591 2.992 1.00 53.87 66 GLY C C 1
ATOM 4929 O O . GLY C 1 66 ? 65.626 2.437 3.405 1.00 53.88 66 GLY C O 1
ATOM 4930 N N . ARG C 1 67 ? 66.904 1.602 1.750 1.00 50.40 67 ARG C N 1
ATOM 4931 C CA . ARG C 1 67 ? 66.423 2.550 0.754 1.00 52.06 67 ARG C CA 1
ATOM 4932 C C . ARG C 1 67 ? 65.155 2.003 0.110 1.00 49.98 67 ARG C C 1
ATOM 4933 O O . ARG C 1 67 ? 65.174 0.919 -0.483 1.00 49.97 67 ARG C O 1
ATOM 4941 N N . GLN C 1 68 ? 64.057 2.738 0.241 1.00 52.46 68 GLN C N 1
ATOM 4942 C CA . GLN C 1 68 ? 62.806 2.314 -0.369 1.00 51.47 68 GLN C CA 1
ATOM 4943 C C . GLN C 1 68 ? 63.039 1.976 -1.841 1.00 51.95 68 GLN C C 1
ATOM 4944 O O . GLN C 1 68 ? 63.808 2.668 -2.522 1.00 49.79 68 GLN C O 1
ATOM 4946 N N . PRO C 1 69 ? 62.393 0.931 -2.371 1.00 52.81 69 PRO C N 1
ATOM 4947 C CA . PRO C 1 69 ? 61.380 0.081 -1.735 1.00 52.96 69 PRO C CA 1
ATOM 4948 C C . PRO C 1 69 ? 61.929 -1.205 -1.119 1.00 52.09 69 PRO C C 1
ATOM 4949 O O . PRO C 1 69 ? 61.170 -2.146 -0.905 1.00 52.16 69 PRO C O 1
ATOM 4953 N N . THR C 1 70 ? 63.221 -1.297 -0.817 1.00 49.15 70 THR C N 1
ATOM 4954 C CA . THR C 1 70 ? 63.812 -2.525 -0.300 1.00 51.10 70 THR C CA 1
ATOM 4955 C C . THR C 1 70 ? 64.101 -2.350 1.185 1.00 50.24 70 THR C C 1
ATOM 4956 O O . THR C 1 70 ? 64.815 -1.420 1.578 1.00 48.66 70 THR C O 1
ATOM 4960 N N . PHE C 1 71 ? 63.554 -3.248 1.999 1.00 49.93 71 PHE C N 1
ATOM 4961 C CA . PHE C 1 71 ? 63.626 -3.165 3.452 1.00 52.35 71 PHE C CA 1
ATOM 4962 C C . PHE C 1 71 ? 64.443 -4.338 3.979 1.00 50.16 71 PHE C C 1
ATOM 4963 O O . PHE C 1 71 ? 64.180 -5.491 3.620 1.00 47.84 71 PHE C O 1
ATOM 4971 N N . PHE C 1 72 ? 65.432 -4.043 4.819 1.00 50.09 72 PHE C N 1
ATOM 4972 C CA . PHE C 1 72 ? 66.314 -5.082 5.335 1.00 49.42 72 PHE C CA 1
ATOM 4973 C C . PHE C 1 72 ? 65.597 -5.925 6.384 1.00 51.62 72 PHE C C 1
ATOM 4974 O O . PHE C 1 72 ? 64.922 -5.397 7.272 1.00 52.86 72 PHE C O 1
ATOM 4982 N N . ALA C 1 73 ? 65.754 -7.245 6.282 1.00 52.76 73 ALA C N 1
ATOM 4983 C CA . ALA C 1 73 ? 65.110 -8.188 7.185 1.00 49.93 73 ALA C CA 1
ATOM 4984 C C . ALA C 1 73 ? 66.073 -9.317 7.523 1.00 50.18 73 ALA C C 1
ATOM 4985 O O . ALA C 1 73 ? 66.945 -9.670 6.726 1.00 47.99 73 ALA C O 1
ATOM 4987 N N . LYS C 1 74 ? 65.898 -9.888 8.719 1.00 46.38 74 LYS C N 1
ATOM 4988 C CA . LYS C 1 74 ? 66.823 -10.915 9.188 1.00 47.30 74 LYS C CA 1
ATOM 4989 C C . LYS C 1 74 ? 66.644 -12.227 8.431 1.00 48.17 74 LYS C C 1
ATOM 4990 O O . LYS C 1 74 ? 67.631 -12.900 8.110 1.00 49.11 74 LYS C O 1
ATOM 4996 N N . GLU C 1 75 ? 65.399 -12.616 8.141 1.00 47.66 75 GLU C N 1
ATOM 4997 C CA . GLU C 1 75 ? 65.157 -13.916 7.523 1.00 51.61 75 GLU C CA 1
ATOM 4998 C C . GLU C 1 75 ? 65.680 -14.008 6.095 1.00 49.51 75 GLU C C 1
ATOM 4999 O O . GLU C 1 75 ? 65.698 -15.109 5.534 1.00 45.72 75 GLU C O 1
ATOM 5005 N N . ASN C 1 76 ? 66.102 -12.895 5.496 1.00 47.63 76 ASN C N 1
ATOM 5006 C CA . ASN C 1 76 ? 66.634 -12.927 4.141 1.00 50.63 76 ASN C CA 1
ATOM 5007 C C . ASN C 1 76 ? 68.053 -13.473 4.074 1.00 51.10 76 ASN C C 1
ATOM 5008 O O . ASN C 1 76 ? 68.576 -13.655 2.968 1.00 48.83 76 ASN C O 1
ATOM 5013 N N . THR C 1 77 ? 68.681 -13.745 5.216 1.00 47.36 77 THR C N 1
ATOM 5014 C CA . THR C 1 77 ? 70.059 -14.220 5.272 1.00 48.45 77 THR C CA 1
ATOM 5015 C C . THR C 1 77 ? 70.075 -15.618 5.870 1.00 47.82 77 THR C C 1
ATOM 5016 O O . THR C 1 77 ? 69.675 -15.807 7.024 1.00 50.04 77 THR C O 1
ATOM 5020 N N . THR C 1 78 ? 70.532 -16.593 5.089 1.00 51.99 78 THR C N 1
ATOM 5021 C CA . THR C 1 78 ? 70.668 -17.970 5.543 1.00 51.33 78 THR C CA 1
ATOM 5022 C C . THR C 1 78 ? 72.088 -18.446 5.255 1.00 52.08 78 THR C C 1
ATOM 5023 O O . THR C 1 78 ? 72.932 -17.693 4.762 1.00 50.82 78 THR C O 1
ATOM 5027 N N . PHE C 1 79 ? 72.352 -19.715 5.553 1.00 53.30 79 PHE C N 1
ATOM 5028 C CA . PHE C 1 79 ? 73.689 -20.278 5.397 1.00 52.30 79 PHE C CA 1
ATOM 5029 C C . PHE C 1 79 ? 73.564 -21.683 4.831 1.00 54.56 79 PHE C C 1
ATOM 5030 O O . PHE C 1 79 ? 73.013 -22.572 5.486 1.00 54.76 79 PHE C O 1
ATOM 5038 N N . GLU C 1 80 ? 74.084 -21.876 3.620 1.00 54.39 80 GLU C N 1
ATOM 5039 C CA . GLU C 1 80 ? 73.898 -23.099 2.852 1.00 56.02 80 GLU C CA 1
ATOM 5040 C C . GLU C 1 80 ? 75.159 -23.372 2.050 1.00 58.57 80 GLU C C 1
ATOM 5041 O O . GLU C 1 80 ? 75.736 -22.448 1.469 1.00 58.38 80 GLU C O 1
ATOM 5047 N N . ASP C 1 81 ? 75.585 -24.632 2.006 1.00 61.11 81 ASP C N 1
ATOM 5048 C CA . ASP C 1 81 ? 76.709 -25.016 1.151 1.00 61.49 81 ASP C CA 1
ATOM 5049 C C . ASP C 1 81 ? 77.967 -24.203 1.461 1.00 60.05 81 ASP C C 1
ATOM 5050 O O . ASP C 1 81 ? 78.730 -23.839 0.563 1.00 63.21 81 ASP C O 1
ATOM 5055 N N . GLY C 1 82 ? 78.200 -23.925 2.742 1.00 58.53 82 GLY C N 1
ATOM 5056 C CA . GLY C 1 82 ? 79.402 -23.202 3.100 1.00 55.59 82 GLY C CA 1
ATOM 5057 C C . GLY C 1 82 ? 79.402 -21.764 2.647 1.00 52.47 82 GLY C C 1
ATOM 5058 O O . GLY C 1 82 ? 80.464 -21.139 2.589 1.00 49.69 82 GLY C O 1
ATOM 5059 N N . CYS C 1 83 ? 78.234 -21.221 2.312 1.00 53.05 83 CYS C N 1
ATOM 5060 C CA . CYS C 1 83 ? 78.106 -19.842 1.869 1.00 51.90 83 CYS C CA 1
ATOM 5061 C C . CYS C 1 83 ? 76.989 -19.147 2.635 1.00 51.29 83 CYS C C 1
ATOM 5062 O O . CYS C 1 83 ? 75.977 -19.759 2.989 1.00 51.75 83 CYS C O 1
ATOM 5065 N N . CYS C 1 84 ? 77.180 -17.854 2.881 1.00 49.56 84 CYS C N 1
ATOM 5066 C CA . CYS C 1 84 ? 76.078 -16.994 3.281 1.00 48.06 84 CYS C CA 1
ATOM 5067 C C . CYS C 1 84 ? 75.230 -16.687 2.056 1.00 47.38 84 CYS C C 1
ATOM 5068 O O . CYS C 1 84 ? 75.751 -16.260 1.022 1.00 47.48 84 CYS C O 1
ATOM 5071 N N . VAL C 1 85 ? 73.927 -16.916 2.165 1.00 48.14 85 VAL C N 1
ATOM 5072 C CA . VAL C 1 85 ? 73.009 -16.797 1.041 1.00 47.89 85 VAL C CA 1
ATOM 5073 C C . VAL C 1 85 ? 72.003 -15.707 1.370 1.00 50.17 85 VAL C C 1
ATOM 5074 O O . VAL C 1 85 ? 71.313 -15.777 2.397 1.00 50.79 85 VAL C O 1
ATOM 5078 N N . MET C 1 86 ? 71.926 -14.699 0.506 1.00 46.29 86 MET C N 1
ATOM 5079 C CA . MET C 1 86 ? 70.973 -13.610 0.650 1.00 50.10 86 MET C CA 1
ATOM 5080 C C . MET C 1 86 ? 69.996 -13.658 -0.516 1.00 51.78 86 MET C C 1
ATOM 5081 O O . MET C 1 86 ? 70.409 -13.704 -1.680 1.00 48.41 86 MET C O 1
ATOM 5086 N N . ARG C 1 87 ? 68.707 -13.665 -0.200 1.00 51.04 87 ARG C N 1
ATOM 5087 C CA . ARG C 1 87 ? 67.659 -13.716 -1.203 1.00 49.63 87 ARG C CA 1
ATOM 5088 C C . ARG C 1 87 ? 66.768 -12.490 -1.072 1.00 51.22 87 ARG C C 1
ATOM 5089 O O . ARG C 1 87 ? 66.782 -11.789 -0.057 1.00 48.97 87 ARG C O 1
ATOM 5097 N N . THR C 1 88 ? 65.989 -12.237 -2.118 1.00 52.13 88 THR C N 1
ATOM 5098 C CA . THR C 1 88 ? 65.046 -11.130 -2.146 1.00 50.44 88 THR C CA 1
ATOM 5099 C C . THR C 1 88 ? 63.638 -11.699 -2.208 1.00 51.04 88 THR C C 1
ATOM 5100 O O . THR C 1 88 ? 63.352 -12.572 -3.035 1.00 50.81 88 THR C O 1
ATOM 5104 N N . TYR C 1 89 ? 62.767 -11.210 -1.331 1.00 52.42 89 TYR C N 1
ATOM 5105 C CA . TYR C 1 89 ? 61.401 -11.693 -1.233 1.00 51.96 89 TYR C CA 1
ATOM 5106 C C . TYR C 1 89 ? 60.447 -10.516 -1.358 1.00 53.03 89 TYR C C 1
ATOM 5107 O O . TYR C 1 89 ? 60.829 -9.357 -1.179 1.00 53.45 89 TYR C O 1
ATOM 5116 N N . LYS C 1 90 ? 59.189 -10.826 -1.668 1.00 57.02 90 LYS C N 1
ATOM 5117 C CA . LYS C 1 90 ? 58.115 -9.835 -1.677 1.00 60.01 90 LYS C CA 1
ATOM 5118 C C . LYS C 1 90 ? 57.035 -10.324 -0.722 1.00 59.64 90 LYS C C 1
ATOM 5119 O O . LYS C 1 90 ? 56.138 -11.086 -1.118 1.00 59.15 90 LYS C O 1
ATOM 5125 N N . PRO C 1 91 ? 57.080 -9.913 0.542 1.00 60.38 91 PRO C N 1
ATOM 5126 C CA . PRO C 1 91 ? 56.060 -10.345 1.504 1.00 61.40 91 PRO C CA 1
ATOM 5127 C C . PRO C 1 91 ? 54.693 -9.793 1.131 1.00 63.12 91 PRO C C 1
ATOM 5128 O O . PRO C 1 91 ? 54.549 -8.937 0.257 1.00 62.54 91 PRO C O 1
ATOM 5132 N N . GLU C 1 92 ? 53.671 -10.308 1.813 1.00 64.47 92 GLU C N 1
ATOM 5133 C CA . GLU C 1 92 ? 52.319 -9.814 1.593 1.00 66.41 92 GLU C CA 1
ATOM 5134 C C . GLU C 1 92 ? 52.269 -8.303 1.781 1.00 65.82 92 GLU C C 1
ATOM 5135 O O . GLU C 1 92 ? 52.981 -7.731 2.612 1.00 65.36 92 GLU C O 1
ATOM 5141 N N . ALA C 1 93 ? 51.413 -7.657 0.993 1.00 64.69 93 ALA C N 1
ATOM 5142 C CA . ALA C 1 93 ? 51.303 -6.206 1.030 1.00 65.16 93 ALA C CA 1
ATOM 5143 C C . ALA C 1 93 ? 50.923 -5.727 2.426 1.00 66.23 93 ALA C C 1
ATOM 5144 O O . ALA C 1 93 ? 50.177 -6.387 3.155 1.00 70.20 93 ALA C O 1
ATOM 5146 N N . GLY C 1 94 ? 51.457 -4.567 2.802 1.00 64.16 94 GLY C N 1
ATOM 5147 C CA . GLY C 1 94 ? 51.210 -4.003 4.111 1.00 63.01 94 GLY C CA 1
ATOM 5148 C C . GLY C 1 94 ? 52.024 -4.603 5.234 1.00 67.21 94 GLY C C 1
ATOM 5149 O O . GLY C 1 94 ? 51.877 -4.166 6.383 1.00 68.20 94 GLY C O 1
ATOM 5150 N N . SER C 1 95 ? 52.876 -5.588 4.946 1.00 68.54 95 SER C N 1
ATOM 5151 C CA . SER C 1 95 ? 53.676 -6.214 5.991 1.00 68.78 95 SER C CA 1
ATOM 5152 C C . SER C 1 95 ? 54.860 -5.344 6.388 1.00 67.26 95 SER C C 1
ATOM 5153 O O . SER C 1 95 ? 55.314 -5.407 7.537 1.00 70.30 95 SER C O 1
ATOM 5155 N N . LEU C 1 96 ? 55.367 -4.537 5.465 1.00 63.02 96 LEU C N 1
ATOM 5156 C CA . LEU C 1 96 ? 56.518 -3.684 5.698 1.00 63.19 96 LEU C CA 1
ATOM 5157 C C . LEU C 1 96 ? 56.075 -2.250 5.940 1.00 64.25 96 LEU C C 1
ATOM 5158 O O . LEU C 1 96 ? 54.942 -1.874 5.625 1.00 64.00 96 LEU C O 1
ATOM 5163 N N . PRO C 1 97 ? 56.946 -1.417 6.508 1.00 62.40 97 PRO C N 1
ATOM 5164 C CA . PRO C 1 97 ? 56.594 -0.007 6.707 1.00 61.26 97 PRO C CA 1
ATOM 5165 C C . PRO C 1 97 ? 56.254 0.675 5.390 1.00 56.95 97 PRO C C 1
ATOM 5166 O O . PRO C 1 97 ? 56.582 0.194 4.304 1.00 59.62 97 PRO C O 1
ATOM 5170 N N . GLU C 1 98 ? 55.577 1.816 5.505 1.00 55.71 98 GLU C N 1
ATOM 5171 C CA . GLU C 1 98 ? 55.136 2.550 4.326 1.00 58.61 98 GLU C CA 1
ATOM 5172 C C . GLU C 1 98 ? 56.320 2.872 3.422 1.00 56.21 98 GLU C C 1
ATOM 5173 O O . GLU C 1 98 ? 57.379 3.304 3.886 1.00 59.45 98 GLU C O 1
ATOM 5176 N N . GLY C 1 99 ? 56.133 2.661 2.120 1.00 57.75 99 GLY C N 1
ATOM 5177 C CA . GLY C 1 99 ? 57.161 2.928 1.139 1.00 55.64 99 GLY C CA 1
ATOM 5178 C C . GLY C 1 99 ? 58.050 1.750 0.806 1.00 54.20 99 GLY C C 1
ATOM 5179 O O . GLY C 1 99 ? 58.814 1.827 -0.165 1.00 55.47 99 GLY C O 1
ATOM 5180 N N . TYR C 1 100 ? 57.981 0.669 1.576 1.00 53.69 100 TYR C N 1
ATOM 5181 C CA . TYR C 1 100 ? 58.777 -0.526 1.340 1.00 54.15 100 TYR C CA 1
ATOM 5182 C C . TYR C 1 100 ? 57.885 -1.639 0.809 1.00 54.76 100 TYR C C 1
ATOM 5183 O O . TYR C 1 100 ? 56.754 -1.817 1.274 1.00 52.77 100 TYR C O 1
ATOM 5192 N N . THR C 1 101 ? 58.399 -2.391 -0.163 1.00 52.26 101 THR C N 1
ATOM 5193 C CA . THR C 1 101 ? 57.654 -3.491 -0.763 1.00 50.74 101 THR C CA 1
ATOM 5194 C C . THR C 1 101 ? 58.423 -4.802 -0.827 1.00 54.30 101 THR C C 1
ATOM 5195 O O . THR C 1 101 ? 57.786 -5.857 -0.926 1.00 55.93 101 THR C O 1
ATOM 5199 N N . HIS C 1 102 ? 59.753 -4.779 -0.780 1.00 55.36 102 HIS C N 1
ATOM 5200 C CA . HIS C 1 102 ? 60.560 -5.987 -0.843 1.00 53.52 102 HIS C CA 1
ATOM 5201 C C . HIS C 1 102 ? 61.565 -5.979 0.300 1.00 51.68 102 HIS C C 1
ATOM 5202 O O . HIS C 1 102 ? 61.812 -4.949 0.931 1.00 51.44 102 HIS C O 1
ATOM 5209 N N . THR C 1 103 ? 62.143 -7.148 0.561 1.00 53.62 103 THR C N 1
ATOM 5210 C CA . THR C 1 103 ? 63.119 -7.314 1.626 1.00 51.34 103 THR C CA 1
ATOM 5211 C C . THR C 1 103 ? 64.410 -7.901 1.071 1.00 50.50 103 THR C C 1
ATOM 5212 O O . THR C 1 103 ? 64.407 -8.606 0.058 1.00 48.74 103 THR C O 1
ATOM 5216 N N . ALA C 1 104 ? 65.513 -7.604 1.754 1.00 50.86 104 ALA C N 1
ATOM 5217 C CA . ALA C 1 104 ? 66.822 -8.112 1.372 1.00 50.20 104 ALA C CA 1
ATOM 5218 C C . ALA C 1 104 ? 67.654 -8.310 2.631 1.00 49.41 104 ALA C C 1
ATOM 5219 O O . ALA C 1 104 ? 67.288 -7.862 3.721 1.00 50.77 104 ALA C O 1
ATOM 5221 N N . GLY C 1 105 ? 68.794 -8.989 2.468 1.00 44.50 105 GLY C N 1
ATOM 5222 C CA . GLY C 1 105 ? 69.655 -9.273 3.593 1.00 46.36 105 GLY C CA 1
ATOM 5223 C C . GLY C 1 105 ? 70.688 -8.188 3.842 1.00 44.75 105 GLY C C 1
ATOM 5224 O O . GLY C 1 105 ? 71.033 -7.411 2.954 1.00 43.67 105 GLY C O 1
ATOM 5225 N N . PHE C 1 106 ? 71.178 -8.145 5.081 1.00 43.66 106 PHE C N 1
ATOM 5226 C CA . PHE C 1 106 ? 72.189 -7.170 5.469 1.00 41.31 106 PHE C CA 1
ATOM 5227 C C . PHE C 1 106 ? 72.890 -7.674 6.722 1.00 45.19 106 PHE C C 1
ATOM 5228 O O . PHE C 1 106 ? 72.230 -7.995 7.715 1.00 41.60 106 PHE C O 1
ATOM 5236 N N . LEU C 1 107 ? 74.218 -7.731 6.675 1.00 45.07 107 LEU C N 1
ATOM 5237 C CA . LEU C 1 107 ? 75.040 -8.094 7.821 1.00 43.68 107 LEU C CA 1
ATOM 5238 C C . LEU C 1 107 ? 76.054 -6.990 8.073 1.00 43.82 107 LEU C C 1
ATOM 5239 O O . LEU C 1 107 ? 76.699 -6.504 7.133 1.00 40.84 107 LEU C O 1
ATOM 5244 N N . VAL C 1 108 ? 76.196 -6.608 9.341 1.00 40.70 108 VAL C N 1
ATOM 5245 C CA . VAL C 1 108 ? 77.124 -5.571 9.772 1.00 41.11 108 VAL C CA 1
ATOM 5246 C C . VAL C 1 108 ? 78.040 -6.167 10.830 1.00 42.58 108 VAL C C 1
ATOM 5247 O O . VAL C 1 108 ? 77.568 -6.821 11.768 1.00 38.12 108 VAL C O 1
ATOM 5251 N N . SER C 1 109 ? 79.343 -5.953 10.675 1.00 41.45 109 SER C N 1
ATOM 5252 C CA . SER C 1 109 ? 80.301 -6.484 11.633 1.00 40.77 109 SER C CA 1
ATOM 5253 C C . SER C 1 109 ? 80.195 -5.739 12.958 1.00 42.03 109 SER C C 1
ATOM 5254 O O . SER C 1 109 ? 80.047 -4.514 12.992 1.00 41.85 109 SER C O 1
ATOM 5257 N N . LYS C 1 110 ? 80.273 -6.487 14.059 1.00 41.56 110 LYS C N 1
ATOM 5258 C CA . LYS C 1 110 ? 80.314 -5.862 15.374 1.00 44.05 110 LYS C CA 1
ATOM 5259 C C . LYS C 1 110 ? 81.676 -5.260 15.688 1.00 41.32 110 LYS C C 1
ATOM 5260 O O . LYS C 1 110 ? 81.768 -4.380 16.551 1.00 44.36 110 LYS C O 1
ATOM 5266 N N . GLU C 1 111 ? 82.726 -5.707 15.007 1.00 39.72 111 GLU C N 1
ATOM 5267 C CA . GLU C 1 111 ? 84.063 -5.167 15.193 1.00 43.67 111 GLU C CA 1
ATOM 5268 C C . GLU C 1 111 ? 84.294 -3.966 14.283 1.00 41.69 111 GLU C C 1
ATOM 5269 O O . GLU C 1 111 ? 83.741 -3.874 13.182 1.00 42.53 111 GLU C O 1
ATOM 5275 N N . LEU C 1 112 ? 85.123 -3.042 14.761 1.00 42.50 112 LEU C N 1
ATOM 5276 C CA . LEU C 1 112 ? 85.569 -1.894 13.986 1.00 38.71 112 LEU C CA 1
ATOM 5277 C C . LEU C 1 112 ? 86.999 -2.126 13.519 1.00 41.21 112 LEU C C 1
ATOM 5278 O O . LEU C 1 112 ? 87.813 -2.705 14.244 1.00 40.03 112 LEU C O 1
ATOM 5283 N N . PHE C 1 113 ? 87.305 -1.657 12.309 1.00 40.74 113 PHE C N 1
ATOM 5284 C CA . PHE C 1 113 ? 88.608 -1.860 11.697 1.00 36.50 113 PHE C CA 1
ATOM 5285 C C . PHE C 1 113 ? 89.175 -0.527 11.235 1.00 37.76 113 PHE C C 1
ATOM 5286 O O . PHE C 1 113 ? 88.441 0.362 10.795 1.00 38.04 113 PHE C O 1
ATOM 5294 N N . LEU C 1 114 ? 90.495 -0.401 11.335 1.00 39.66 114 LEU C N 1
ATOM 5295 C CA . LEU C 1 114 ? 91.216 0.751 10.799 1.00 43.25 114 LEU C CA 1
ATOM 5296 C C . LEU C 1 114 ? 92.484 0.229 10.140 1.00 38.96 114 LEU C C 1
ATOM 5297 O O . LEU C 1 114 ? 93.424 -0.168 10.835 1.00 36.22 114 LEU C O 1
ATOM 5302 N N . TYR C 1 115 ? 92.500 0.213 8.805 1.00 43.92 115 TYR C N 1
ATOM 5303 C CA . TYR C 1 115 ? 93.632 -0.302 8.042 1.00 44.58 115 TYR C CA 1
ATOM 5304 C C . TYR C 1 115 ? 93.698 -1.824 8.092 1.00 42.20 115 TYR C C 1
ATOM 5305 O O . TYR C 1 115 ? 93.179 -2.446 9.025 1.00 41.88 115 TYR C O 1
ATOM 5314 N N . GLY C 1 116 ? 94.336 -2.428 7.090 1.00 38.23 116 GLY C N 1
ATOM 5315 C CA . GLY C 1 116 ? 94.512 -3.857 6.967 1.00 41.11 116 GLY C CA 1
ATOM 5316 C C . GLY C 1 116 ? 94.170 -4.323 5.570 1.00 41.40 116 GLY C C 1
ATOM 5317 O O . GLY C 1 116 ? 94.027 -3.529 4.634 1.00 40.25 116 GLY C O 1
ATOM 5318 N N . TYR C 1 117 ? 94.039 -5.636 5.412 1.00 40.34 117 TYR C N 1
ATOM 5319 C CA . TYR C 1 117 ? 93.579 -6.220 4.161 1.00 41.33 117 TYR C CA 1
ATOM 5320 C C . TYR C 1 117 ? 92.220 -6.861 4.390 1.00 42.96 117 TYR C C 1
ATOM 5321 O O . TYR C 1 117 ? 92.025 -7.581 5.375 1.00 42.37 117 TYR C O 1
ATOM 5330 N N . PHE C 1 118 ? 91.285 -6.595 3.483 1.00 38.68 118 PHE C N 1
ATOM 5331 C CA . PHE C 1 118 ? 89.917 -7.077 3.601 1.00 39.82 118 PHE C CA 1
ATOM 5332 C C . PHE C 1 118 ? 89.525 -7.729 2.286 1.00 40.19 118 PHE C C 1
ATOM 5333 O O . PHE C 1 118 ? 89.622 -7.101 1.229 1.00 38.31 118 PHE C O 1
ATOM 5341 N N . GLU C 1 119 ? 89.076 -8.977 2.349 1.00 39.44 119 GLU C N 1
ATOM 5342 C CA . GLU C 1 119 ? 88.856 -9.759 1.143 1.00 39.10 119 GLU C CA 1
ATOM 5343 C C . GLU C 1 119 ? 87.545 -10.517 1.259 1.00 39.49 119 GLU C C 1
ATOM 5344 O O . GLU C 1 119 ? 87.185 -10.993 2.339 1.00 38.54 119 GLU C O 1
ATOM 5350 N N . ALA C 1 120 ? 86.837 -10.627 0.139 1.00 37.21 120 ALA C N 1
ATOM 5351 C CA . ALA C 1 120 ? 85.571 -11.345 0.124 1.00 38.94 120 ALA C CA 1
ATOM 5352 C C . ALA C 1 120 ? 85.393 -12.044 -1.215 1.00 40.66 120 ALA C C 1
ATOM 5353 O O . ALA C 1 120 ? 85.713 -11.482 -2.264 1.00 39.47 120 ALA C O 1
ATOM 5355 N N . ARG C 1 121 ? 84.875 -13.268 -1.168 1.00 38.76 121 ARG C N 1
ATOM 5356 C CA . ARG C 1 121 ? 84.555 -14.042 -2.361 1.00 39.99 121 ARG C CA 1
ATOM 5357 C C . ARG C 1 121 ? 83.044 -14.029 -2.541 1.00 43.43 121 ARG C C 1
ATOM 5358 O O . ARG C 1 121 ? 82.309 -14.491 -1.663 1.00 41.62 121 ARG C O 1
ATOM 5366 N N . LEU C 1 122 ? 82.583 -13.493 -3.670 1.00 41.54 122 LEU C N 1
ATOM 5367 C CA . LEU C 1 122 ? 81.175 -13.189 -3.868 1.00 41.53 122 LEU C CA 1
ATOM 5368 C C . LEU C 1 122 ? 80.700 -13.732 -5.208 1.00 45.11 122 LEU C C 1
ATOM 5369 O O . LEU C 1 122 ? 81.382 -13.585 -6.224 1.00 44.01 122 LEU C O 1
ATOM 5374 N N . ARG C 1 123 ? 79.524 -14.353 -5.196 1.00 47.07 123 ARG C N 1
ATOM 5375 C CA . ARG C 1 123 ? 78.802 -14.729 -6.404 1.00 45.50 123 ARG C CA 1
ATOM 5376 C C . ARG C 1 123 ? 77.589 -13.818 -6.513 1.00 45.83 123 ARG C C 1
ATOM 5377 O O . ARG C 1 123 ? 76.635 -13.965 -5.727 1.00 44.16 123 ARG C O 1
ATOM 5385 N N . PRO C 1 124 ? 77.589 -12.858 -7.437 1.00 44.51 124 PRO C N 1
ATOM 5386 C CA . PRO C 1 124 ? 76.509 -11.868 -7.469 1.00 44.29 124 PRO C CA 1
ATOM 5387 C C . PRO C 1 124 ? 75.162 -12.505 -7.770 1.00 44.51 124 PRO C C 1
ATOM 5388 O O . PRO C 1 124 ? 75.070 -13.561 -8.400 1.00 42.60 124 PRO C O 1
ATOM 5392 N N . ASN C 1 125 ? 74.110 -11.848 -7.295 1.00 45.28 125 ASN C N 1
ATOM 5393 C CA . ASN C 1 125 ? 72.751 -12.237 -7.635 1.00 47.07 125 ASN C CA 1
ATOM 5394 C C . ASN C 1 125 ? 72.401 -11.748 -9.034 1.00 49.52 125 ASN C C 1
ATOM 5395 O O . ASN C 1 125 ? 72.692 -10.605 -9.400 1.00 48.70 125 ASN C O 1
ATOM 5400 N N . ASP C 1 126 ? 71.776 -12.624 -9.819 1.00 48.65 126 ASP C N 1
ATOM 5401 C CA . ASP C 1 126 ? 71.341 -12.277 -11.173 1.00 50.57 126 ASP C CA 1
ATOM 5402 C C . ASP C 1 126 ? 69.922 -11.706 -11.144 1.00 51.79 126 ASP C C 1
ATOM 5403 O O . ASP C 1 126 ? 68.996 -12.195 -11.793 1.00 49.96 126 ASP C O 1
ATOM 5408 N N . SER C 1 127 ? 69.776 -10.637 -10.369 1.00 49.11 127 SER C N 1
ATOM 5409 C CA . SER C 1 127 ? 68.505 -9.957 -10.185 1.00 45.86 127 SER C CA 1
ATOM 5410 C C . SER C 1 127 ? 68.781 -8.475 -10.020 1.00 47.12 127 SER C C 1
ATOM 5411 O O . SER C 1 127 ? 69.896 -8.083 -9.648 1.00 42.81 127 SER C O 1
ATOM 5414 N N . PRO C 1 128 ? 67.778 -7.605 -10.289 1.00 48.85 128 PRO C N 1
ATOM 5415 C CA . PRO C 1 128 ? 67.973 -6.154 -10.277 1.00 48.49 128 PRO C CA 1
ATOM 5416 C C . PRO C 1 128 ? 68.092 -5.565 -8.874 1.00 48.58 128 PRO C C 1
ATOM 5417 O O . PRO C 1 128 ? 67.391 -4.619 -8.519 1.00 48.70 128 PRO C O 1
ATOM 5421 N N . TRP C 1 129 ? 68.985 -6.138 -8.070 1.00 46.42 129 TRP C N 1
ATOM 5422 C CA . TRP C 1 129 ? 69.329 -5.599 -6.760 1.00 45.55 129 TRP C CA 1
ATOM 5423 C C . TRP C 1 129 ? 70.832 -5.392 -6.672 1.00 44.08 129 TRP C C 1
ATOM 5424 O O . TRP C 1 129 ? 71.608 -6.314 -6.942 1.00 46.40 129 TRP C O 1
ATOM 5435 N N . VAL C 1 130 ? 71.238 -4.182 -6.289 1.00 42.24 130 VAL C N 1
ATOM 5436 C CA . VAL C 1 130 ? 72.645 -3.932 -6.015 1.00 45.34 130 VAL C CA 1
ATOM 5437 C C . VAL C 1 130 ? 73.112 -4.865 -4.911 1.00 45.34 130 VAL C C 1
ATOM 5438 O O . VAL C 1 130 ? 72.469 -4.983 -3.860 1.00 41.26 130 VAL C O 1
ATOM 5442 N N . PHE C 1 131 ? 74.233 -5.536 -5.145 1.00 41.39 131 PHE C N 1
ATOM 5443 C CA . PHE C 1 131 ? 74.922 -6.301 -4.121 1.00 42.84 131 PHE C CA 1
ATOM 5444 C C . PHE C 1 131 ? 76.178 -5.549 -3.706 1.00 41.24 131 PHE C C 1
ATOM 5445 O O . PHE C 1 131 ? 76.870 -4.949 -4.544 1.00 37.74 131 PHE C O 1
ATOM 5453 N N . GLY C 1 132 ? 76.444 -5.563 -2.401 1.00 45.01 132 GLY C N 1
ATOM 5454 C CA . GLY C 1 132 ? 77.475 -4.733 -1.824 1.00 40.32 132 GLY C CA 1
ATOM 5455 C C . GLY C 1 132 ? 78.281 -5.389 -0.724 1.00 43.64 132 GLY C C 1
ATOM 5456 O O . GLY C 1 132 ? 77.741 -6.035 0.184 1.00 44.80 132 GLY C O 1
ATOM 5457 N N . PHE C 1 133 ? 79.594 -5.202 -0.821 1.00 41.98 133 PHE C N 1
ATOM 5458 C CA . PHE C 1 133 ? 80.562 -5.519 0.223 1.00 40.39 133 PHE C CA 1
ATOM 5459 C C . PHE C 1 133 ? 81.390 -4.258 0.411 1.00 41.86 133 PHE C C 1
ATOM 5460 O O . PHE C 1 133 ? 82.185 -3.899 -0.467 1.00 41.09 133 PHE C O 1
ATOM 5468 N N . TRP C 1 134 ? 81.183 -3.567 1.529 1.00 36.95 134 TRP C N 1
ATOM 5469 C CA . TRP C 1 134 ? 81.739 -2.229 1.691 1.00 38.53 134 TRP C CA 1
ATOM 5470 C C . TRP C 1 134 ? 82.020 -1.981 3.164 1.00 38.94 134 TRP C C 1
ATOM 5471 O O . TRP C 1 134 ? 81.812 -2.852 4.008 1.00 40.81 134 TRP C O 1
ATOM 5482 N N . MET C 1 135 ? 82.533 -0.793 3.467 1.00 36.84 135 MET C N 1
ATOM 5483 C CA . MET C 1 135 ? 82.864 -0.434 4.838 1.00 39.45 135 MET C CA 1
ATOM 5484 C C . MET C 1 135 ? 82.412 0.994 5.093 1.00 39.07 135 MET C C 1
ATOM 5485 O O . MET C 1 135 ? 82.500 1.845 4.208 1.00 35.91 135 MET C O 1
ATOM 5490 N N . SER C 1 136 ? 81.903 1.252 6.293 1.00 37.33 136 SER C N 1
ATOM 5491 C CA . SER C 1 136 ? 81.360 2.578 6.564 1.00 36.55 136 SER C CA 1
ATOM 5492 C C . SER C 1 136 ? 81.350 2.847 8.061 1.00 39.88 136 SER C C 1
ATOM 5493 O O . SER C 1 136 ? 81.357 1.924 8.879 1.00 38.42 136 SER C O 1
ATOM 5496 N N . ASN C 1 137 ? 81.334 4.136 8.404 1.00 40.50 137 ASN C N 1
ATOM 5497 C CA . ASN C 1 137 ? 81.103 4.538 9.788 1.00 42.47 137 ASN C CA 1
ATOM 5498 C C . ASN C 1 137 ? 80.580 5.966 9.812 1.00 42.51 137 ASN C C 1
ATOM 5499 O O . ASN C 1 137 ? 81.189 6.864 9.217 1.00 44.19 137 ASN C O 1
ATOM 5504 N N . ASN C 1 138 ? 79.458 6.165 10.503 1.00 45.63 138 ASN C N 1
ATOM 5505 C CA . ASN C 1 138 ? 78.867 7.478 10.755 1.00 45.60 138 ASN C CA 1
ATOM 5506 C C . ASN C 1 138 ? 78.764 7.637 12.270 1.00 44.00 138 ASN C C 1
ATOM 5507 O O . ASN C 1 138 ? 77.841 7.104 12.895 1.00 46.42 138 ASN C O 1
ATOM 5512 N N . GLU C 1 139 ? 79.703 8.375 12.857 1.00 44.35 139 GLU C N 1
ATOM 5513 C CA . GLU C 1 139 ? 79.859 8.431 14.304 1.00 44.71 139 GLU C CA 1
ATOM 5514 C C . GLU C 1 139 ? 80.419 9.790 14.701 1.00 46.95 139 GLU C C 1
ATOM 5515 O O . GLU C 1 139 ? 81.461 10.207 14.185 1.00 46.76 139 GLU C O 1
ATOM 5521 N N . ARG C 1 140 ? 79.718 10.478 15.604 1.00 46.76 140 ARG C N 1
ATOM 5522 C CA . ARG C 1 1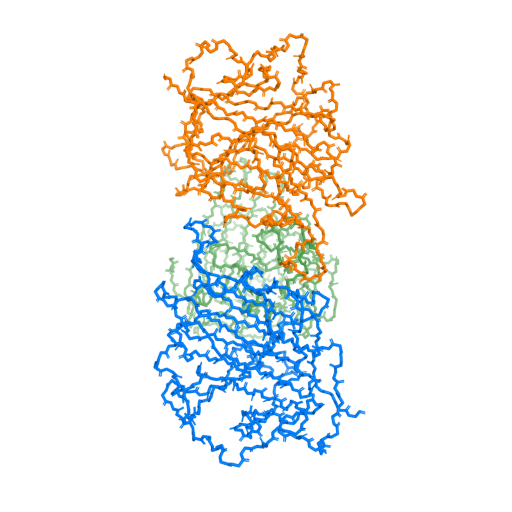40 ? 80.187 11.736 16.189 1.00 49.94 140 ARG C CA 1
ATOM 5523 C C . ARG C 1 140 ? 80.616 12.735 15.115 1.00 48.51 140 ARG C C 1
ATOM 5524 O O . ARG C 1 140 ? 81.734 13.253 15.120 1.00 49.32 140 ARG C O 1
ATOM 5532 N N . ASN C 1 141 ? 79.710 13.007 14.180 1.00 45.34 141 ASN C N 1
ATOM 5533 C CA . ASN C 1 141 ? 79.945 13.988 13.123 1.00 49.69 141 ASN C CA 1
ATOM 5534 C C . ASN C 1 141 ? 81.132 13.622 12.238 1.00 48.23 141 ASN C C 1
ATOM 5535 O O . ASN C 1 141 ? 81.699 14.491 11.569 1.00 50.38 141 ASN C O 1
ATOM 5537 N N . TRP C 1 142 ? 81.533 12.353 12.225 1.00 48.24 142 TRP C N 1
ATOM 5538 C CA . TRP C 1 142 ? 82.518 11.851 11.271 1.00 46.95 142 TRP C CA 1
ATOM 5539 C C . TRP C 1 142 ? 81.884 10.675 10.540 1.00 47.92 142 TRP C C 1
ATOM 5540 O O . TRP C 1 142 ? 81.600 9.642 11.150 1.00 46.82 142 TRP C O 1
ATOM 5551 N N . TRP C 1 143 ? 81.667 10.826 9.237 1.00 47.84 143 TRP C N 1
ATOM 5552 C CA . TRP C 1 143 ? 80.947 9.836 8.445 1.00 43.24 143 TRP C CA 1
ATOM 5553 C C . TRP C 1 143 ? 81.710 9.642 7.144 1.00 47.95 143 TRP C C 1
ATOM 5554 O O . TRP C 1 143 ? 81.797 10.573 6.329 1.00 43.90 143 TRP C O 1
ATOM 5565 N N . THR C 1 144 ? 82.262 8.440 6.973 1.00 43.25 144 THR C N 1
ATOM 5566 C CA . THR C 1 144 ? 83.027 8.070 5.791 1.00 46.22 144 THR C CA 1
ATOM 5567 C C . THR C 1 144 ? 82.652 6.657 5.359 1.00 41.98 144 THR C C 1
ATOM 5568 O O . THR C 1 144 ? 82.024 5.893 6.103 1.00 39.77 144 THR C O 1
ATOM 5572 N N . LEU C 1 145 ? 83.056 6.316 4.133 1.00 41.18 145 LEU C N 1
ATOM 5573 C CA . LEU C 1 145 ? 82.621 5.078 3.497 1.00 40.05 145 LEU C CA 1
ATOM 5574 C C . LEU C 1 145 ? 83.608 4.699 2.401 1.00 40.74 145 LEU C C 1
ATOM 5575 O O . LEU C 1 145 ? 83.993 5.545 1.588 1.00 39.91 145 LEU C O 1
ATOM 5580 N N . ILE C 1 146 ? 83.989 3.425 2.376 1.00 34.36 146 ILE C N 1
ATOM 5581 C CA . ILE C 1 146 ? 84.807 2.839 1.322 1.00 39.27 146 ILE C CA 1
ATOM 5582 C C . ILE C 1 146 ? 83.946 1.795 0.625 1.00 38.56 146 ILE C C 1
ATOM 5583 O O . ILE C 1 146 ? 83.591 0.770 1.224 1.00 38.62 146 ILE C O 1
ATOM 5588 N N . ASP C 1 147 ? 83.606 2.055 -0.639 1.00 40.25 147 ASP C N 1
ATOM 5589 C CA . ASP C 1 147 ? 82.741 1.169 -1.419 1.00 38.07 147 ASP C CA 1
ATOM 5590 C C . ASP C 1 147 ? 83.610 0.211 -2.227 1.00 40.61 147 ASP C C 1
ATOM 5591 O O . ASP C 1 147 ? 83.858 0.395 -3.421 1.00 38.75 147 ASP C O 1
ATOM 5596 N N . ILE C 1 148 ? 84.074 -0.843 -1.552 1.00 40.39 148 ILE C N 1
ATOM 5597 C CA . ILE C 1 148 ? 84.873 -1.866 -2.224 1.00 37.29 148 ILE C CA 1
ATOM 5598 C C . ILE C 1 148 ? 84.089 -2.473 -3.379 1.00 40.87 148 ILE C C 1
ATOM 5599 O O . ILE C 1 148 ? 84.584 -2.573 -4.509 1.00 42.58 148 ILE C O 1
ATOM 5604 N N . CYS C 1 149 ? 82.849 -2.881 -3.116 1.00 39.75 149 CYS C N 1
ATOM 5605 C CA . CYS C 1 149 ? 82.019 -3.551 -4.114 1.00 37.45 149 CYS C CA 1
ATOM 5606 C C . CYS C 1 149 ? 80.587 -3.055 -3.974 1.00 39.77 149 CYS C C 1
ATOM 5607 O O . CYS C 1 149 ? 79.930 -3.326 -2.965 1.00 39.09 149 CYS C O 1
ATOM 5610 N N . GLU C 1 150 ? 80.114 -2.323 -4.980 1.00 41.56 150 GLU C N 1
ATOM 5611 C CA . GLU C 1 150 ? 78.726 -1.866 -5.070 1.00 38.63 150 GLU C CA 1
ATOM 5612 C C . GLU C 1 150 ? 78.324 -2.040 -6.531 1.00 39.36 150 GLU C C 1
ATOM 5613 O O . GLU C 1 150 ? 78.576 -1.156 -7.355 1.00 34.63 150 GLU C O 1
ATOM 5619 N N . ASN C 1 151 ? 77.704 -3.175 -6.855 1.00 40.24 151 ASN C N 1
ATOM 5620 C CA . ASN C 1 151 ? 77.443 -3.468 -8.259 1.00 40.92 151 ASN C CA 1
ATOM 5621 C C . ASN C 1 151 ? 76.083 -4.125 -8.424 1.00 42.38 151 ASN C C 1
ATOM 5622 O O . ASN C 1 151 ? 75.584 -4.791 -7.518 1.00 41.91 151 ASN C O 1
ATOM 5627 N N . CYS C 1 152 ? 75.506 -3.963 -9.611 1.00 41.30 152 CYS C N 1
ATOM 5628 C CA . CYS C 1 152 ? 74.219 -4.570 -9.951 1.00 42.13 152 CYS C CA 1
ATOM 5629 C C . CYS C 1 152 ? 74.314 -5.178 -11.344 1.00 46.63 152 CYS C C 1
ATOM 5630 O O . CYS C 1 152 ? 73.722 -4.674 -12.306 1.00 42.18 152 CYS C O 1
ATOM 5633 N N . PRO C 1 153 ? 75.066 -6.275 -11.487 1.00 46.87 153 PRO C N 1
ATOM 5634 C CA . PRO C 1 153 ? 75.062 -7.011 -12.759 1.00 45.71 153 PRO C CA 1
ATOM 5635 C C . PRO C 1 153 ? 73.743 -7.701 -13.057 1.00 47.46 153 PRO C C 1
ATOM 5636 O O . PRO C 1 153 ? 73.536 -8.130 -14.199 1.00 47.93 153 PRO C O 1
ATOM 5640 N N . GLY C 1 154 ? 72.845 -7.820 -12.076 1.00 47.01 154 GLY C N 1
ATOM 5641 C CA . GLY C 1 154 ? 71.518 -8.341 -12.352 1.00 48.99 154 GLY C CA 1
ATOM 5642 C C . GLY C 1 154 ? 70.751 -7.516 -13.363 1.00 49.52 154 GLY C C 1
ATOM 5643 O O . GLY C 1 154 ? 69.836 -8.035 -14.011 1.00 47.72 154 GLY C O 1
ATOM 5644 N N . ASN C 1 155 ? 71.107 -6.243 -13.514 1.00 48.16 155 ASN C N 1
ATOM 5645 C CA . ASN C 1 155 ? 70.639 -5.418 -14.618 1.00 50.86 155 ASN C CA 1
ATOM 5646 C C . ASN C 1 155 ? 71.500 -5.726 -15.835 1.00 51.04 155 ASN C C 1
ATOM 5647 O O . ASN C 1 155 ? 72.684 -5.365 -15.865 1.00 50.85 155 ASN C O 1
ATOM 5652 N N . PRO C 1 156 ? 70.951 -6.400 -16.852 1.00 49.14 156 PRO C N 1
ATOM 5653 C CA . PRO C 1 156 ? 71.780 -6.844 -17.982 1.00 50.08 156 PRO C CA 1
ATOM 5654 C C . PRO C 1 156 ? 72.626 -5.730 -18.579 1.00 49.80 156 PRO C C 1
ATOM 5655 O O . PRO C 1 156 ? 73.665 -5.993 -19.192 1.00 49.37 156 PRO C O 1
ATOM 5659 N N . ALA C 1 157 ? 72.194 -4.480 -18.399 1.00 49.94 157 ALA C N 1
ATOM 5660 C CA . ALA C 1 157 ? 72.944 -3.344 -18.919 1.00 51.48 157 ALA C CA 1
ATOM 5661 C C . ALA C 1 157 ? 74.227 -3.069 -18.145 1.00 50.31 157 ALA C C 1
ATOM 5662 O O . ALA C 1 157 ? 75.064 -2.300 -18.630 1.00 49.56 157 ALA C O 1
ATOM 5664 N N . ASN C 1 158 ? 74.405 -3.667 -16.966 1.00 49.20 158 ASN C N 1
ATOM 5665 C CA . ASN C 1 158 ? 75.566 -3.412 -16.121 1.00 48.33 158 ASN C CA 1
ATOM 5666 C C . ASN C 1 158 ? 76.496 -4.615 -16.010 1.00 46.11 158 ASN C C 1
ATOM 5667 O O . ASN C 1 158 ? 77.380 -4.624 -15.146 1.00 44.56 158 ASN C O 1
ATOM 5672 N N . ARG C 1 159 ? 76.319 -5.629 -16.859 1.00 45.25 159 ARG C N 1
ATOM 5673 C CA . ARG C 1 159 ? 77.036 -6.887 -16.669 1.00 45.98 159 ARG C CA 1
ATOM 5674 C C . ARG C 1 159 ? 78.547 -6.711 -16.768 1.00 46.09 159 ARG C C 1
ATOM 5675 O O . ARG C 1 159 ? 79.297 -7.450 -16.120 1.00 41.96 159 ARG C O 1
ATOM 5683 N N . HIS C 1 160 ? 79.016 -5.746 -17.562 1.00 44.97 160 HIS C N 1
ATOM 5684 C CA . HIS C 1 160 ? 80.443 -5.565 -17.798 1.00 44.90 160 HIS C CA 1
ATOM 5685 C C . HIS C 1 160 ? 81.004 -4.347 -17.072 1.00 43.28 160 HIS C C 1
ATOM 5686 O O . HIS C 1 160 ? 82.062 -3.835 -17.452 1.00 42.54 160 HIS C O 1
ATOM 5693 N N . ASP C 1 161 ? 80.321 -3.876 -16.033 1.00 45.55 161 ASP C N 1
ATOM 5694 C CA . ASP C 1 161 ? 80.782 -2.751 -15.232 1.00 40.66 161 ASP C CA 1
ATOM 5695 C C . ASP C 1 161 ? 81.366 -3.247 -13.915 1.00 40.51 161 ASP C C 1
ATOM 5696 O O . ASP C 1 161 ? 80.830 -4.173 -13.297 1.00 40.38 161 ASP C O 1
ATOM 5701 N N . LEU C 1 162 ? 82.468 -2.630 -13.494 1.00 39.28 162 LEU C N 1
ATOM 5702 C CA . LEU C 1 162 ? 83.014 -2.792 -12.150 1.00 40.23 162 LEU C CA 1
ATOM 5703 C C . LEU C 1 162 ? 83.145 -1.404 -11.538 1.00 41.29 162 LEU C C 1
ATOM 5704 O O . LEU C 1 162 ? 83.964 -0.599 -11.992 1.00 40.69 162 LEU C O 1
ATOM 5709 N N . ASN C 1 163 ? 82.337 -1.121 -10.525 1.00 39.88 163 ASN C N 1
ATOM 5710 C CA . ASN C 1 163 ? 82.302 0.204 -9.929 1.00 40.32 163 ASN C CA 1
ATOM 5711 C C . ASN C 1 163 ? 83.241 0.287 -8.730 1.00 38.93 163 ASN C C 1
ATOM 5712 O O . ASN C 1 163 ? 83.610 -0.720 -8.121 1.00 39.27 163 ASN C O 1
ATOM 5717 N N . SER C 1 164 ? 83.633 1.516 -8.404 1.00 38.31 164 SER C N 1
ATOM 5718 C CA . SER C 1 164 ? 84.411 1.783 -7.206 1.00 39.95 164 SER C CA 1
ATOM 5719 C C . SER C 1 164 ? 84.098 3.199 -6.756 1.00 39.49 164 SER C C 1
ATOM 5720 O O . SER C 1 164 ? 83.804 4.073 -7.575 1.00 38.37 164 SER C O 1
ATOM 5723 N N . ASN C 1 165 ? 84.165 3.421 -5.448 1.00 36.37 165 ASN C N 1
ATOM 5724 C CA . ASN C 1 165 ? 83.853 4.745 -4.935 1.00 37.92 165 ASN C CA 1
ATOM 5725 C C . ASN C 1 165 ? 84.352 4.850 -3.505 1.00 38.20 165 ASN C C 1
ATOM 5726 O O . ASN C 1 165 ? 84.476 3.844 -2.801 1.00 34.25 165 ASN C O 1
ATOM 5731 N N . VAL C 1 166 ? 84.642 6.078 -3.092 1.00 38.00 166 VAL C N 1
ATOM 5732 C CA . VAL C 1 166 ? 84.996 6.385 -1.713 1.00 40.55 166 VAL C CA 1
ATOM 5733 C C . VAL C 1 166 ? 84.279 7.671 -1.332 1.00 41.99 166 VAL C C 1
ATOM 5734 O O . VAL C 1 166 ? 84.244 8.628 -2.113 1.00 38.06 166 VAL C O 1
ATOM 5738 N N . HIS C 1 167 ? 83.705 7.693 -0.131 1.00 40.38 167 HIS C N 1
ATOM 5739 C CA . HIS C 1 167 ? 82.827 8.773 0.297 1.00 39.65 167 HIS C CA 1
ATOM 5740 C C . HIS C 1 167 ? 83.340 9.399 1.583 1.00 43.42 167 HIS C C 1
ATOM 5741 O O . HIS C 1 167 ? 83.883 8.709 2.451 1.00 40.18 167 HIS C O 1
ATOM 5748 N N . VAL C 1 168 ? 83.151 10.709 1.700 1.00 42.19 168 VAL C N 1
ATOM 5749 C CA . VAL C 1 168 ? 83.311 11.432 2.955 1.00 44.33 168 VAL C CA 1
ATOM 5750 C C . VAL C 1 168 ? 82.031 12.234 3.136 1.00 45.63 168 VAL C C 1
ATOM 5751 O O . VAL C 1 168 ? 81.891 13.327 2.576 1.00 49.00 168 VAL C O 1
ATOM 5755 N N . PHE C 1 169 ? 81.088 11.696 3.910 1.00 44.16 169 PHE C N 1
ATOM 5756 C CA . PHE C 1 169 ? 79.850 12.426 4.149 1.00 44.22 169 PHE C CA 1
ATOM 5757 C C . PHE C 1 169 ? 80.083 13.602 5.085 1.00 49.38 169 PHE C C 1
ATOM 5758 O O . PHE C 1 169 ? 79.467 14.663 4.921 1.00 50.25 169 PHE C O 1
ATOM 5766 N N . LYS C 1 170 ? 80.961 13.439 6.071 1.00 47.24 170 LYS C N 1
ATOM 5767 C CA . LYS C 1 170 ? 81.284 14.574 6.926 1.00 49.02 170 LYS C CA 1
ATOM 5768 C C . LYS C 1 170 ? 82.552 14.277 7.711 1.00 52.20 170 LYS C C 1
ATOM 5769 O O . LYS C 1 170 ? 82.842 13.124 8.032 1.00 51.21 170 LYS C O 1
ATOM 5775 N N . ALA C 1 171 ? 83.307 15.334 8.010 1.00 51.78 171 ALA C N 1
ATOM 5776 C CA . ALA C 1 171 ? 84.548 15.192 8.742 1.00 52.25 171 ALA C CA 1
ATOM 5777 C C . ALA C 1 171 ? 84.798 16.479 9.513 1.00 54.00 171 ALA C C 1
ATOM 5778 O O . ALA C 1 171 ? 84.667 17.569 8.932 1.00 54.96 171 ALA C O 1
ATOM 5780 N N . PRO C 1 172 ? 85.150 16.395 10.794 1.00 56.76 172 PRO C N 1
ATOM 5781 C CA . PRO C 1 172 ? 85.435 17.610 11.567 1.00 56.04 172 PRO C CA 1
ATOM 5782 C C . PRO C 1 172 ? 86.590 18.395 10.963 1.00 57.21 172 PRO C C 1
ATOM 5783 O O . PRO C 1 172 ? 87.252 17.972 10.013 1.00 54.04 172 PRO C O 1
ATOM 5787 N N . ALA C 1 173 ? 86.832 19.572 11.546 1.00 58.18 173 ALA C N 1
ATOM 5788 C CA . ALA C 1 173 ? 87.815 20.495 10.989 1.00 56.88 173 ALA C CA 1
ATOM 5789 C C . ALA C 1 173 ? 89.224 19.913 11.004 1.00 58.02 173 ALA C C 1
ATOM 5790 O O . ALA C 1 173 ? 90.044 20.257 10.145 1.00 56.70 173 ALA C O 1
ATOM 5792 N N . ASP C 1 174 ? 89.528 19.035 11.958 1.00 57.32 174 ASP C N 1
ATOM 5793 C CA . ASP C 1 174 ? 90.880 18.513 12.108 1.00 58.63 174 ASP C CA 1
ATOM 5794 C C . ASP C 1 174 ? 91.117 17.206 11.359 1.00 60.66 174 ASP C C 1
ATOM 5795 O O . ASP C 1 174 ? 92.222 16.658 11.441 1.00 61.76 174 ASP C O 1
ATOM 5800 N N . LYS C 1 175 ? 90.119 16.689 10.635 1.00 58.92 175 LYS C N 1
ATOM 5801 C CA . LYS C 1 175 ? 90.272 15.440 9.894 1.00 56.46 175 LYS C CA 1
ATOM 5802 C C . LYS C 1 175 ? 89.803 15.558 8.446 1.00 56.51 175 LYS C C 1
ATOM 5803 O O . LYS C 1 175 ? 89.461 14.545 7.827 1.00 52.04 175 LYS C O 1
ATOM 5809 N N . GLY C 1 176 ? 89.782 16.767 7.889 1.00 53.03 176 GLY C N 1
ATOM 5810 C CA . GLY C 1 176 ? 89.360 16.945 6.513 1.00 54.87 176 GLY C CA 1
ATOM 5811 C C . GLY C 1 176 ? 88.473 18.149 6.277 1.00 53.04 176 GLY C C 1
ATOM 5812 O O . GLY C 1 176 ? 88.424 18.675 5.160 1.00 57.69 176 GLY C O 1
ATOM 5813 N N . ASP C 1 177 ? 87.767 18.596 7.312 1.00 52.96 177 ASP C N 1
ATOM 5814 C CA . ASP C 1 177 ? 86.892 19.763 7.222 1.00 54.64 177 ASP C CA 1
ATOM 5815 C C . ASP C 1 177 ? 85.928 19.629 6.043 1.00 55.45 177 ASP C C 1
ATOM 5816 O O . ASP C 1 177 ? 85.922 20.430 5.106 1.00 57.14 177 ASP C O 1
ATOM 5821 N N . ILE C 1 178 ? 85.102 18.590 6.106 1.00 53.30 178 ILE C N 1
ATOM 5822 C CA . ILE C 1 178 ? 84.142 18.283 5.052 1.00 53.04 178 ILE C CA 1
ATOM 5823 C C . ILE C 1 178 ? 82.749 18.642 5.551 1.00 52.26 178 ILE C C 1
ATOM 5824 O O . ILE C 1 178 ? 82.248 18.038 6.505 1.00 51.43 178 ILE C O 1
ATOM 5829 N N . LYS C 1 179 ? 82.124 19.627 4.904 1.00 53.17 179 LYS C N 1
ATOM 5830 C CA . LYS C 1 179 ? 80.775 20.052 5.242 1.00 49.48 179 LYS C CA 1
ATOM 5831 C C . LYS C 1 179 ? 79.738 19.606 4.228 1.00 51.96 179 LYS C C 1
ATOM 5832 O O . LYS C 1 179 ? 78.546 19.584 4.551 1.00 53.00 179 LYS C O 1
ATOM 5838 N N . LYS C 1 180 ? 80.158 19.249 3.020 1.00 54.07 180 LYS C N 1
ATOM 5839 C CA . LYS C 1 180 ? 79.244 18.748 2.004 1.00 52.05 180 LYS C CA 1
ATOM 5840 C C . LYS C 1 180 ? 79.718 17.389 1.497 1.00 49.05 180 LYS C C 1
ATOM 5841 O O . LYS C 1 180 ? 80.920 17.170 1.321 1.00 50.77 180 LYS C O 1
ATOM 5847 N N . HIS C 1 181 ? 78.777 16.473 1.267 1.00 49.41 181 HIS C N 1
ATOM 5848 C CA . HIS C 1 181 ? 79.138 15.133 0.815 1.00 45.72 181 HIS C CA 1
ATOM 5849 C C . HIS C 1 181 ? 79.979 15.187 -0.454 1.00 44.98 181 HIS C C 1
ATOM 5850 O O . HIS C 1 181 ? 79.619 15.867 -1.415 1.00 44.52 181 HIS C O 1
ATOM 5857 N N . ILE C 1 182 ? 81.104 14.470 -0.450 1.00 45.84 182 ILE C N 1
ATOM 5858 C CA . ILE C 1 182 ? 81.966 14.340 -1.618 1.00 45.53 182 ILE C CA 1
ATOM 5859 C C . ILE C 1 182 ? 82.234 12.862 -1.863 1.00 46.83 182 ILE C C 1
ATOM 5860 O O . ILE C 1 182 ? 82.198 12.043 -0.939 1.00 42.23 182 ILE C O 1
ATOM 5865 N N . ASN C 1 183 ? 82.491 12.518 -3.123 1.00 44.13 183 ASN C N 1
ATOM 5866 C CA . ASN C 1 183 ? 82.809 11.143 -3.482 1.00 44.09 183 ASN C CA 1
ATOM 5867 C C . ASN C 1 183 ? 83.627 11.157 -4.763 1.00 45.44 183 ASN C C 1
ATOM 5868 O O . ASN C 1 183 ? 83.663 12.153 -5.489 1.00 44.07 183 ASN C O 1
ATOM 5873 N N . PHE C 1 184 ? 84.286 10.032 -5.027 1.00 45.78 184 PHE C N 1
ATOM 5874 C CA . PHE C 1 184 ? 85.230 9.910 -6.138 1.00 42.57 184 PHE C CA 1
ATOM 5875 C C . PHE C 1 184 ? 84.978 8.587 -6.844 1.00 44.27 184 PHE C C 1
ATOM 5876 O O . PHE C 1 184 ? 85.716 7.611 -6.658 1.00 43.88 184 PHE C O 1
ATOM 5884 N N . PRO C 1 185 ? 83.935 8.518 -7.667 1.00 43.27 185 PRO C N 1
ATOM 5885 C CA . PRO C 1 185 ? 83.592 7.261 -8.338 1.00 43.54 185 PRO C CA 1
ATOM 5886 C C . PRO C 1 185 ? 84.479 6.976 -9.540 1.00 46.15 185 PRO C C 1
ATOM 5887 O O . PRO C 1 185 ? 85.043 7.878 -10.164 1.00 43.79 185 PRO C O 1
ATOM 5891 N N . ALA C 1 186 ? 84.593 5.688 -9.860 1.00 44.72 186 ALA C N 1
ATOM 5892 C CA . ALA C 1 186 ? 85.328 5.256 -11.041 1.00 42.44 186 ALA C CA 1
ATOM 5893 C C . ALA C 1 186 ? 84.824 3.885 -11.460 1.00 42.94 186 ALA C C 1
ATOM 5894 O O . ALA C 1 186 ? 84.789 2.959 -10.645 1.00 43.70 186 ALA C O 1
ATOM 5896 N N . LYS C 1 187 ? 84.430 3.761 -12.723 1.00 43.13 187 LYS C N 1
ATOM 5897 C CA A LYS C 1 187 ? 83.970 2.501 -13.284 0.56 43.24 187 LYS C CA 1
ATOM 5898 C CA B LYS C 1 187 ? 83.973 2.498 -13.279 0.44 43.23 187 LYS C CA 1
ATOM 5899 C C . LYS C 1 187 ? 85.016 1.953 -14.245 1.00 43.51 187 LYS C C 1
ATOM 5900 O O . LYS C 1 187 ? 85.782 2.707 -14.853 1.00 43.74 187 LYS C O 1
ATOM 5911 N N . TYR C 1 188 ? 85.047 0.629 -14.370 1.00 40.71 188 TYR C N 1
ATOM 5912 C CA . TYR C 1 188 ? 85.998 -0.046 -15.236 1.00 42.54 188 TYR C CA 1
ATOM 5913 C C . TYR C 1 188 ? 85.279 -1.140 -16.008 1.00 40.03 188 TYR C C 1
ATOM 5914 O O . TYR C 1 188 ? 84.256 -1.667 -15.564 1.00 39.07 188 TYR C O 1
ATOM 5923 N N . TYR C 1 189 ? 85.826 -1.477 -17.172 1.00 42.54 189 TYR C N 1
ATOM 5924 C CA . TYR C 1 189 ? 85.261 -2.517 -18.018 1.00 41.78 189 TYR C CA 1
ATOM 5925 C C . TYR C 1 189 ? 85.943 -3.845 -17.720 1.00 42.98 189 TYR C C 1
ATOM 5926 O O . TYR C 1 189 ? 87.174 -3.919 -17.663 1.00 40.97 189 TYR C O 1
ATOM 5935 N N . ILE C 1 190 ? 85.140 -4.886 -17.523 1.00 43.25 190 ILE C N 1
ATOM 5936 C CA . ILE C 1 190 ? 85.656 -6.236 -17.316 1.00 43.14 190 ILE C CA 1
ATOM 5937 C C . ILE C 1 190 ? 85.176 -7.099 -18.478 1.00 40.78 190 ILE C C 1
ATOM 5938 O O . ILE C 1 190 ? 84.018 -6.976 -18.901 1.00 39.96 190 ILE C O 1
ATOM 5943 N N . PRO C 1 191 ? 86.018 -7.983 -19.021 1.00 42.12 191 PRO C N 1
ATOM 5944 C CA . PRO C 1 191 ? 85.630 -8.723 -20.233 1.00 45.70 191 PRO C CA 1
ATOM 5945 C C . PRO C 1 191 ? 84.600 -9.817 -19.992 1.00 44.83 191 PRO C C 1
ATOM 5946 O O . PRO C 1 191 ? 84.079 -10.371 -20.970 1.00 42.01 191 PRO C O 1
ATOM 5950 N N . PHE C 1 192 ? 84.288 -10.143 -18.742 1.00 42.95 192 PHE C N 1
ATOM 5951 C CA . PHE C 1 192 ? 83.314 -11.173 -18.417 1.00 43.22 192 PHE C CA 1
ATOM 5952 C C . PHE C 1 192 ? 82.090 -10.554 -17.753 1.00 44.38 192 PHE C C 1
ATOM 5953 O O . PHE C 1 192 ? 82.169 -9.490 -17.133 1.00 45.91 192 PHE C O 1
ATOM 5961 N N . GLU C 1 193 ? 80.954 -11.232 -17.890 1.00 44.39 193 GLU C N 1
ATOM 5962 C CA . GLU C 1 193 ? 79.748 -10.821 -17.183 1.00 45.74 193 GLU C CA 1
ATOM 5963 C C . GLU C 1 193 ? 79.900 -11.141 -15.700 1.00 45.88 193 GLU C C 1
ATOM 5964 O O . GLU C 1 193 ? 80.154 -12.292 -15.327 1.00 46.16 193 GLU C O 1
ATOM 5970 N N . LEU C 1 194 ? 79.744 -10.121 -14.854 1.00 42.94 194 LEU C N 1
ATOM 5971 C CA . LEU C 1 194 ? 80.129 -10.249 -13.452 1.00 44.89 194 LEU C CA 1
ATOM 5972 C C . LEU C 1 194 ? 79.290 -11.284 -12.710 1.00 44.96 194 LEU C C 1
ATOM 5973 O O . LEU C 1 194 ? 79.797 -11.953 -11.802 1.00 44.43 194 LEU C O 1
ATOM 5978 N N . GLN C 1 195 ? 78.016 -11.428 -13.068 1.00 44.35 195 GLN C N 1
ATOM 5979 C CA . GLN C 1 195 ? 77.104 -12.261 -12.291 1.00 42.92 195 GLN C CA 1
ATOM 5980 C C . GLN C 1 195 ? 77.258 -13.753 -12.562 1.00 45.37 195 GLN C C 1
ATOM 5981 O O . GLN C 1 195 ? 76.516 -14.548 -11.974 1.00 46.80 195 GLN C O 1
ATOM 5987 N N . LYS C 1 196 ? 78.196 -14.160 -13.420 1.00 46.44 196 LYS C N 1
ATOM 5988 C CA . LYS C 1 196 ? 78.236 -15.554 -13.850 1.00 46.92 196 LYS C CA 1
ATOM 5989 C C . LYS C 1 196 ? 78.920 -16.455 -12.827 1.00 50.14 196 LYS C C 1
ATOM 5990 O O . LYS C 1 196 ? 78.482 -17.590 -12.612 1.00 53.56 196 LYS C O 1
ATOM 5994 N N . ASP C 1 197 ? 79.986 -15.977 -12.185 1.00 46.94 197 ASP C N 1
ATOM 5995 C CA . ASP C 1 197 ? 80.789 -16.821 -11.310 1.00 48.67 197 ASP C CA 1
ATOM 5996 C C . ASP C 1 197 ? 81.212 -16.035 -10.076 1.00 46.25 197 ASP C C 1
ATOM 5997 O O . ASP C 1 197 ? 80.969 -14.831 -9.961 1.00 45.39 197 ASP C O 1
ATOM 5999 N N . PHE C 1 198 ? 81.844 -16.742 -9.142 1.00 47.79 198 PHE C N 1
ATOM 6000 C CA . PHE C 1 198 ? 82.436 -16.097 -7.979 1.00 48.11 198 PHE C CA 1
ATOM 6001 C C . PHE C 1 198 ? 83.630 -15.243 -8.387 1.00 45.04 198 PHE C C 1
ATOM 6002 O O . PHE C 1 198 ? 84.377 -15.583 -9.310 1.00 46.99 198 PHE C O 1
ATOM 6010 N N . HIS C 1 199 ? 83.803 -14.123 -7.689 1.00 44.05 199 HIS C N 1
ATOM 6011 C CA . HIS C 1 199 ? 84.961 -13.260 -7.862 1.00 45.88 199 HIS C CA 1
ATOM 6012 C C . HIS C 1 199 ? 85.392 -12.734 -6.501 1.00 42.90 199 HIS C C 1
ATOM 6013 O O . HIS C 1 199 ? 84.598 -12.664 -5.560 1.00 46.59 199 HIS C O 1
ATOM 6020 N N . VAL C 1 200 ? 86.665 -12.359 -6.402 1.00 41.82 200 VAL C N 1
ATOM 6021 C CA . VAL C 1 200 ? 87.285 -11.998 -5.131 1.00 41.24 200 VAL C CA 1
ATOM 6022 C C . VAL C 1 200 ? 87.589 -10.506 -5.142 1.00 42.43 200 VAL C C 1
ATOM 6023 O O . VAL C 1 200 ? 88.382 -10.032 -5.966 1.00 41.42 200 VAL C O 1
ATOM 6027 N N . TRP C 1 201 ? 86.956 -9.772 -4.230 1.00 39.40 201 TRP C N 1
ATOM 6028 C CA . TRP C 1 201 ? 87.206 -8.351 -4.033 1.00 37.16 201 TRP C CA 1
ATOM 6029 C C . TRP C 1 201 ? 88.188 -8.171 -2.883 1.00 40.70 201 TRP C C 1
ATOM 6030 O O . TRP C 1 201 ? 87.997 -8.747 -1.804 1.00 35.26 201 TRP C O 1
ATOM 6041 N N . GLY C 1 202 ? 89.221 -7.367 -3.107 1.00 38.60 202 GLY C N 1
ATOM 6042 C CA . GLY C 1 202 ? 90.232 -7.136 -2.098 1.00 38.20 202 GLY C CA 1
ATOM 6043 C C . GLY C 1 202 ? 90.512 -5.659 -1.910 1.00 38.51 202 GLY C C 1
ATOM 6044 O O . GLY C 1 202 ? 90.486 -4.871 -2.856 1.00 32.99 202 GLY C O 1
ATOM 6045 N N . LEU C 1 203 ? 90.809 -5.301 -0.663 1.00 40.05 203 LEU C N 1
ATOM 6046 C CA . LEU C 1 203 ? 91.089 -3.921 -0.287 1.00 40.00 203 LEU C CA 1
ATOM 6047 C C . LEU C 1 203 ? 92.304 -3.902 0.625 1.00 40.88 203 LEU C C 1
ATOM 6048 O O . LEU C 1 203 ? 92.294 -4.535 1.685 1.00 41.34 203 LEU C O 1
ATOM 6053 N N . ASP C 1 204 ? 93.350 -3.193 0.200 1.00 41.33 204 ASP C N 1
ATOM 6054 C CA . ASP C 1 204 ? 94.514 -2.909 1.032 1.00 43.01 204 ASP C CA 1
ATOM 6055 C C . ASP C 1 204 ? 94.381 -1.466 1.508 1.00 41.93 204 ASP C C 1
ATOM 6056 O O . ASP C 1 204 ? 94.522 -0.528 0.715 1.00 41.37 204 ASP C O 1
ATOM 6061 N N . TRP C 1 205 ? 94.083 -1.296 2.794 1.00 39.33 205 TRP C N 1
ATOM 6062 C CA . TRP C 1 205 ? 93.733 -0.009 3.382 1.00 43.79 205 TRP C CA 1
ATOM 6063 C C . TRP C 1 205 ? 94.850 0.418 4.326 1.00 42.04 205 TRP C C 1
ATOM 6064 O O . TRP C 1 205 ? 95.035 -0.184 5.389 1.00 43.99 205 TRP C O 1
ATOM 6075 N N . SER C 1 206 ? 95.588 1.454 3.939 1.00 41.80 206 SER C N 1
ATOM 6076 C CA . SER C 1 206 ? 96.656 2.005 4.757 1.00 44.62 206 SER C CA 1
ATOM 6077 C C . SER C 1 206 ? 96.462 3.509 4.882 1.00 45.13 206 SER C C 1
ATOM 6078 O O . SER C 1 206 ? 95.654 4.117 4.174 1.00 40.68 206 SER C O 1
ATOM 6081 N N . LYS C 1 207 ? 97.223 4.114 5.796 1.00 45.83 207 LYS C N 1
ATOM 6082 C CA . LYS C 1 207 ? 97.156 5.561 5.967 1.00 46.57 207 LYS C CA 1
ATOM 6083 C C . LYS C 1 207 ? 97.557 6.295 4.693 1.00 46.95 207 LYS C C 1
ATOM 6084 O O . LYS C 1 207 ? 97.127 7.432 4.470 1.00 45.17 207 LYS C O 1
ATOM 6087 N N . GLU C 1 208 ? 98.376 5.666 3.850 1.00 48.47 208 GLU C N 1
ATOM 6088 C CA . GLU C 1 208 ? 98.907 6.314 2.657 1.00 47.92 208 GLU C CA 1
ATOM 6089 C C . GLU C 1 208 ? 98.054 6.068 1.417 1.00 48.94 208 GLU C C 1
ATOM 6090 O O . GLU C 1 208 ? 97.841 6.990 0.623 1.00 47.34 208 GLU C O 1
ATOM 6096 N N . TYR C 1 209 ? 97.560 4.846 1.227 1.00 45.68 209 TYR C N 1
ATOM 6097 C CA . TYR C 1 209 ? 96.853 4.499 0.003 1.00 44.58 209 TYR C CA 1
ATOM 6098 C C . TYR C 1 209 ? 95.701 3.550 0.295 1.00 43.75 209 TYR C C 1
ATOM 6099 O O . TYR C 1 209 ? 95.728 2.782 1.260 1.00 41.45 209 TYR C O 1
ATOM 6108 N N . ILE C 1 210 ? 94.694 3.612 -0.569 1.00 39.65 210 ILE C N 1
ATOM 6109 C CA . ILE C 1 210 ? 93.650 2.602 -0.675 1.00 39.22 210 ILE C CA 1
ATOM 6110 C C . ILE C 1 210 ? 93.863 1.888 -2.002 1.00 38.12 210 ILE C C 1
ATOM 6111 O O . ILE C 1 210 ? 93.837 2.524 -3.063 1.00 38.70 210 ILE C O 1
ATOM 6116 N N . ARG C 1 211 ? 94.093 0.579 -1.951 1.00 39.04 211 ARG C N 1
ATOM 6117 C CA . ARG C 1 211 ? 94.343 -0.212 -3.150 1.00 41.49 211 ARG C CA 1
ATOM 6118 C C . ARG C 1 211 ? 93.226 -1.230 -3.320 1.00 38.94 211 ARG C C 1
ATOM 6119 O O . ARG C 1 211 ? 92.926 -1.990 -2.395 1.00 37.72 211 ARG C O 1
ATOM 6127 N N . LEU C 1 212 ? 92.611 -1.234 -4.500 1.00 38.06 212 LEU C N 1
ATOM 6128 C CA . LEU C 1 212 ? 91.458 -2.070 -4.799 1.00 39.27 212 LEU C CA 1
ATOM 6129 C C . LEU C 1 212 ? 91.834 -3.102 -5.852 1.00 37.77 212 LEU C C 1
ATOM 6130 O O . LEU C 1 212 ? 92.297 -2.736 -6.946 1.00 38.57 212 LEU C O 1
ATOM 6135 N N . TYR C 1 213 ? 91.584 -4.377 -5.524 1.00 36.44 213 TYR C N 1
ATOM 6136 C CA . TYR C 1 213 ? 91.959 -5.543 -6.312 1.00 39.29 213 TYR C CA 1
ATOM 6137 C C . TYR C 1 213 ? 90.724 -6.366 -6.656 1.00 40.30 213 TYR C C 1
ATOM 6138 O O . TYR C 1 213 ? 89.799 -6.495 -5.845 1.00 37.34 213 TYR C O 1
ATOM 6147 N N . ILE C 1 214 ? 90.739 -6.963 -7.848 1.00 43.03 214 ILE C N 1
ATOM 6148 C CA . ILE C 1 214 ? 89.697 -7.885 -8.288 1.00 41.90 214 ILE C CA 1
ATOM 6149 C C . ILE C 1 214 ? 90.364 -9.167 -8.768 1.00 43.70 214 ILE C C 1
ATOM 6150 O O . ILE C 1 214 ? 91.239 -9.126 -9.641 1.00 42.49 214 ILE C O 1
ATOM 6155 N N . ASP C 1 215 ? 89.946 -10.300 -8.202 1.00 40.56 215 ASP C N 1
ATOM 6156 C CA . ASP C 1 215 ? 90.557 -11.597 -8.493 1.00 44.06 215 ASP C CA 1
ATOM 6157 C C . ASP C 1 215 ? 92.076 -11.528 -8.355 1.00 46.74 215 ASP C C 1
ATOM 6158 O O . ASP C 1 215 ? 92.823 -12.160 -9.106 1.00 47.13 215 ASP C O 1
ATOM 6163 N N . GLY C 1 216 ? 92.538 -10.746 -7.382 1.00 42.72 216 GLY C N 1
ATOM 6164 C CA . GLY C 1 216 ? 93.953 -10.598 -7.126 1.00 45.83 216 GLY C CA 1
ATOM 6165 C C . GLY C 1 216 ? 94.641 -9.528 -7.944 1.00 43.97 216 GLY C C 1
ATOM 6166 O O . GLY C 1 216 ? 95.831 -9.271 -7.719 1.00 43.71 216 GLY C O 1
ATOM 6167 N N . VAL C 1 217 ? 93.938 -8.895 -8.881 1.00 43.80 217 VAL C N 1
ATOM 6168 C CA . VAL C 1 217 ? 94.527 -7.917 -9.787 1.00 39.15 217 VAL C CA 1
ATOM 6169 C C . VAL C 1 217 ? 94.231 -6.521 -9.260 1.00 41.31 217 VAL C C 1
ATOM 6170 O O . VAL C 1 217 ? 93.068 -6.173 -9.017 1.00 39.49 217 VAL C O 1
ATOM 6174 N N . LEU C 1 218 ? 95.281 -5.720 -9.090 1.00 39.38 218 LEU C N 1
ATOM 6175 C CA . LEU C 1 218 ? 95.114 -4.334 -8.675 1.00 40.53 218 LEU C CA 1
ATOM 6176 C C . LEU C 1 218 ? 94.465 -3.545 -9.803 1.00 40.53 218 LEU C C 1
ATOM 6177 O O . LEU C 1 218 ? 94.967 -3.539 -10.934 1.00 42.92 218 LEU C O 1
ATOM 6182 N N . TYR C 1 219 ? 93.342 -2.889 -9.507 1.00 39.17 219 TYR C N 1
ATOM 6183 C CA . TYR C 1 219 ? 92.663 -2.079 -10.503 1.00 36.29 219 TYR C CA 1
ATOM 6184 C C . TYR C 1 219 ? 92.446 -0.633 -10.094 1.00 38.98 219 TYR C C 1
ATOM 6185 O O . TYR C 1 219 ? 92.194 0.196 -10.978 1.00 37.98 219 TYR C O 1
ATOM 6194 N N . ARG C 1 220 ? 92.556 -0.287 -8.809 1.00 38.36 220 ARG C N 1
ATOM 6195 C CA . ARG C 1 220 ? 92.494 1.136 -8.491 1.00 36.44 220 ARG C CA 1
ATOM 6196 C C . ARG C 1 220 ? 93.410 1.483 -7.325 1.00 37.64 220 ARG C C 1
ATOM 6197 O O . ARG C 1 220 ? 93.554 0.705 -6.381 1.00 38.36 220 ARG C O 1
ATOM 6205 N N . GLU C 1 221 ? 94.030 2.659 -7.410 1.00 37.87 221 GLU C N 1
ATOM 6206 C CA . GLU C 1 221 ? 94.870 3.207 -6.353 1.00 38.99 221 GLU C CA 1
ATOM 6207 C C . GLU C 1 221 ? 94.378 4.606 -6.025 1.00 41.89 221 GLU C C 1
ATOM 6208 O O . GLU C 1 221 ? 94.205 5.431 -6.928 1.00 43.55 221 GLU C O 1
ATOM 6214 N N . ILE C 1 222 ? 94.157 4.873 -4.740 1.00 36.76 222 ILE C N 1
ATOM 6215 C CA . ILE C 1 222 ? 93.614 6.146 -4.284 1.00 38.38 222 ILE C CA 1
ATOM 6216 C C . ILE C 1 222 ? 94.510 6.682 -3.180 1.00 41.78 222 ILE C C 1
ATOM 6217 O O . ILE C 1 222 ? 94.863 5.948 -2.252 1.00 38.54 222 ILE C O 1
ATOM 6222 N N . GLU C 1 223 ? 94.878 7.956 -3.278 1.00 45.37 223 GLU C N 1
ATOM 6223 C CA . GLU C 1 223 ? 95.614 8.605 -2.201 1.00 42.63 223 GLU C CA 1
ATOM 6224 C C . GLU C 1 223 ? 94.685 8.829 -1.011 1.00 42.94 223 GLU C C 1
ATOM 6225 O O . GLU C 1 223 ? 93.665 9.518 -1.128 1.00 36.93 223 GLU C O 1
ATOM 6231 N N . ASN C 1 224 ? 95.038 8.247 0.132 1.00 45.01 224 ASN C N 1
ATOM 6232 C CA . ASN C 1 224 ? 94.163 8.233 1.304 1.00 43.44 224 ASN C CA 1
ATOM 6233 C C . ASN C 1 224 ? 94.299 9.556 2.047 1.00 46.75 224 ASN C C 1
ATOM 6234 O O . ASN C 1 224 ? 95.101 9.700 2.972 1.00 45.56 224 ASN C O 1
ATOM 6239 N N . LYS C 1 225 ? 93.502 10.541 1.631 1.00 47.12 225 LYS C N 1
ATOM 6240 C CA . LYS C 1 225 ? 93.532 11.859 2.249 1.00 47.64 225 LYS C CA 1
ATOM 6241 C C . LYS C 1 225 ? 92.521 12.021 3.378 1.00 49.56 225 LYS C C 1
ATOM 6242 O O . LYS C 1 225 ? 92.720 12.876 4.249 1.00 49.85 225 LYS C O 1
ATOM 6248 N N . TYR C 1 226 ? 91.450 11.226 3.393 1.00 47.24 226 TYR C N 1
ATOM 6249 C CA . TYR C 1 226 ? 90.365 11.417 4.351 1.00 48.74 226 TYR C CA 1
ATOM 6250 C C . TYR C 1 226 ? 89.991 10.174 5.146 1.00 46.24 226 TYR C C 1
ATOM 6251 O O . TYR C 1 226 ? 89.378 10.317 6.212 1.00 45.87 226 TYR C O 1
ATOM 6260 N N . TRP C 1 227 ? 90.338 8.972 4.685 1.00 44.29 227 TRP C N 1
ATOM 6261 C CA . TRP C 1 227 ? 89.784 7.738 5.245 1.00 43.36 227 TRP C CA 1
ATOM 6262 C C . TRP C 1 227 ? 90.717 7.198 6.325 1.00 44.84 227 TRP C C 1
ATOM 6263 O O . TRP C 1 227 ? 91.453 6.226 6.143 1.00 41.66 227 TRP C O 1
ATOM 6274 N N . HIS C 1 228 ? 90.662 7.851 7.486 1.00 46.67 228 HIS C N 1
ATOM 6275 C CA . HIS C 1 228 ? 91.418 7.450 8.666 1.00 42.42 228 HIS C CA 1
ATOM 6276 C C . HIS C 1 228 ? 90.493 7.171 9.845 1.00 46.51 228 HIS C C 1
ATOM 6277 O O . HIS C 1 228 ? 90.926 7.224 11.000 1.00 45.71 228 HIS C O 1
ATOM 6284 N N . GLN C 1 229 ? 89.218 6.880 9.566 1.00 45.36 229 GLN C N 1
ATOM 6285 C CA . GLN C 1 229 ? 88.173 6.588 10.538 1.00 47.20 229 GLN C CA 1
ATOM 6286 C C . GLN C 1 229 ? 87.940 5.091 10.625 1.00 43.69 229 GLN C C 1
ATOM 6287 O O . GLN C 1 229 ? 87.854 4.425 9.582 1.00 43.29 229 GLN C O 1
ATOM 6293 N N . PRO C 1 230 ? 87.842 4.523 11.826 1.00 43.93 230 PRO C N 1
ATOM 6294 C CA . PRO C 1 230 ? 87.484 3.104 11.936 1.00 40.35 230 PRO C CA 1
ATOM 6295 C C . PRO C 1 230 ? 86.134 2.841 11.286 1.00 40.67 230 PRO C C 1
ATOM 6296 O O . PRO C 1 230 ? 85.200 3.637 11.408 1.00 42.14 230 PRO C O 1
ATOM 6300 N N . LEU C 1 231 ? 86.035 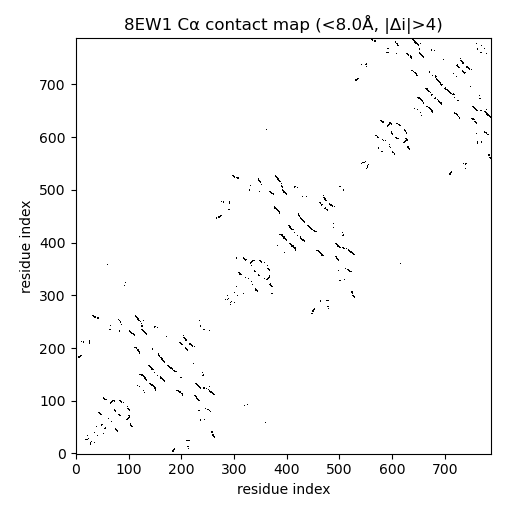1.709 10.594 1.00 36.60 231 LEU C N 1
ATOM 6301 C CA . LEU C 1 231 ? 84.856 1.389 9.805 1.00 38.00 231 LEU C CA 1
ATOM 6302 C C . LEU C 1 231 ? 84.351 -0.005 10.146 1.00 38.66 231 LEU C C 1
ATOM 6303 O O . LEU C 1 231 ? 85.097 -0.864 10.625 1.00 38.03 231 LEU C O 1
ATOM 6308 N N . ARG C 1 232 ? 83.066 -0.214 9.884 1.00 35.47 232 ARG C N 1
ATOM 6309 C CA . ARG C 1 232 ? 82.444 -1.525 9.978 1.00 36.98 232 ARG C CA 1
ATOM 6310 C C . ARG C 1 232 ? 82.251 -2.100 8.580 1.00 39.21 232 ARG C C 1
ATOM 6311 O O . ARG C 1 232 ? 82.063 -1.362 7.609 1.00 38.78 232 ARG C O 1
ATOM 6319 N N . ILE C 1 233 ? 82.286 -3.430 8.495 1.00 36.54 233 ILE C N 1
ATOM 6320 C CA . ILE C 1 233 ? 82.095 -4.148 7.239 1.00 39.13 233 ILE C CA 1
ATOM 6321 C C . ILE C 1 233 ? 80.611 -4.432 7.052 1.00 41.28 233 ILE C C 1
ATOM 6322 O O . ILE C 1 233 ? 79.928 -4.865 7.987 1.00 38.47 233 ILE C O 1
ATOM 6327 N N . ASN C 1 234 ? 80.112 -4.188 5.842 1.00 38.43 234 ASN C N 1
ATOM 6328 C CA . ASN C 1 234 ? 78.714 -4.383 5.493 1.00 37.94 234 ASN C CA 1
ATOM 6329 C C . ASN C 1 234 ? 78.621 -5.303 4.285 1.00 42.63 234 ASN C C 1
ATOM 6330 O O . ASN C 1 234 ? 79.346 -5.115 3.297 1.00 38.76 234 ASN C O 1
ATOM 6335 N N . LEU C 1 235 ? 77.721 -6.284 4.366 1.00 40.67 235 LEU C N 1
ATOM 6336 C CA . LEU C 1 235 ? 77.391 -7.160 3.248 1.00 40.37 235 LEU C CA 1
ATOM 6337 C C . LEU C 1 235 ? 75.884 -7.119 3.050 1.00 41.46 235 LEU C C 1
ATOM 6338 O O . LEU C 1 235 ? 75.136 -7.382 3.994 1.00 40.89 235 LEU C O 1
ATOM 6343 N N . ASN C 1 236 ? 75.425 -6.808 1.840 1.00 38.48 236 ASN C N 1
ATOM 6344 C CA . ASN C 1 236 ? 73.980 -6.646 1.702 1.00 40.73 236 ASN C CA 1
ATOM 6345 C C . ASN C 1 236 ? 73.551 -6.614 0.240 1.00 41.53 236 ASN C C 1
ATOM 6346 O O . ASN C 1 236 ? 74.372 -6.587 -0.679 1.00 38.59 236 ASN C O 1
ATOM 6351 N N . ASN C 1 237 ? 72.232 -6.664 0.053 1.00 39.44 237 ASN C N 1
ATOM 6352 C CA . ASN C 1 237 ? 71.548 -6.264 -1.166 1.00 42.73 237 ASN C CA 1
ATOM 6353 C C . ASN C 1 237 ? 70.705 -5.029 -0.871 1.00 43.93 237 ASN C C 1
ATOM 6354 O O . ASN C 1 237 ? 70.232 -4.835 0.253 1.00 42.99 237 ASN C O 1
ATOM 6359 N N . GLU C 1 238 ? 70.525 -4.189 -1.885 1.00 45.33 238 GLU C N 1
ATOM 6360 C CA . GLU C 1 238 ? 69.728 -2.979 -1.726 1.00 45.52 238 GLU C CA 1
ATOM 6361 C C . GLU C 1 238 ? 69.266 -2.492 -3.091 1.00 47.52 238 GLU C C 1
ATOM 6362 O O . GLU C 1 238 ? 69.771 -2.918 -4.132 1.00 49.50 238 GLU C O 1
ATOM 6368 N N . SER C 1 239 ? 68.295 -1.583 -3.065 1.00 46.72 239 SER C N 1
ATOM 6369 C CA . SER C 1 239 ? 67.789 -0.931 -4.264 1.00 49.06 239 SER C CA 1
ATOM 6370 C C . SER C 1 239 ? 68.504 0.396 -4.486 1.00 49.95 239 SER C C 1
ATOM 6371 O O . SER C 1 239 ? 68.921 1.068 -3.538 1.00 46.36 239 SER C O 1
ATOM 6374 N N . ASN C 1 240 ? 68.642 0.769 -5.756 1.00 49.15 240 ASN C N 1
ATOM 6375 C CA . ASN C 1 240 ? 69.300 2.023 -6.112 1.00 48.79 240 ASN C CA 1
ATOM 6376 C C . ASN C 1 240 ? 68.894 2.399 -7.526 1.00 53.34 240 ASN C C 1
ATOM 6377 O O . ASN C 1 240 ? 69.193 1.665 -8.473 1.00 52.21 240 ASN C O 1
ATOM 6382 N N . LYS C 1 241 ? 68.212 3.538 -7.664 1.00 53.05 241 LYS C N 1
ATOM 6383 C CA . LYS C 1 241 ? 67.725 3.966 -8.970 1.00 56.74 241 LYS C CA 1
ATOM 6384 C C . LYS C 1 241 ? 68.866 4.263 -9.936 1.00 52.86 241 LYS C C 1
ATOM 6385 O O . LYS C 1 241 ? 68.688 4.152 -11.154 1.00 52.85 241 LYS C O 1
ATOM 6391 N N . TRP C 1 242 ? 70.037 4.644 -9.420 1.00 50.86 242 TRP C N 1
ATOM 6392 C CA . TRP C 1 242 ? 71.156 4.989 -10.294 1.00 52.57 242 TRP C CA 1
ATOM 6393 C C . TRP C 1 242 ? 71.626 3.786 -11.103 1.00 52.99 242 TRP C C 1
ATOM 6394 O O . TRP C 1 242 ? 72.022 3.928 -12.266 1.00 54.80 242 TRP C O 1
ATOM 6405 N N . PHE C 1 243 ? 71.587 2.593 -10.512 1.00 52.21 243 PHE C N 1
ATOM 6406 C CA . PHE C 1 243 ? 71.984 1.368 -11.194 1.00 50.86 243 PHE C CA 1
ATOM 6407 C C . PHE C 1 243 ? 70.836 0.702 -11.938 1.00 49.83 243 PHE C C 1
ATOM 6408 O O . PHE C 1 243 ? 71.018 -0.395 -12.477 1.00 47.93 243 PHE C O 1
ATOM 6416 N N . GLY C 1 244 ? 69.665 1.330 -11.985 1.00 50.55 244 GLY C N 1
ATOM 6417 C CA . GLY C 1 244 ? 68.496 0.615 -12.453 1.00 51.00 244 GLY C CA 1
ATOM 6418 C C . GLY C 1 244 ? 68.125 -0.556 -11.576 1.00 51.96 244 GLY C C 1
ATOM 6419 O O . GLY C 1 244 ? 67.493 -1.504 -12.050 1.00 49.62 244 GLY C O 1
ATOM 6420 N N . ALA C 1 245 ? 68.511 -0.517 -10.300 1.00 51.05 245 ALA C N 1
ATOM 6421 C CA . ALA C 1 245 ? 68.284 -1.628 -9.376 1.00 48.45 245 ALA C CA 1
ATOM 6422 C C . ALA C 1 245 ? 66.985 -1.394 -8.603 1.00 52.32 245 ALA C C 1
ATOM 6423 O O . ALA C 1 245 ? 66.967 -1.047 -7.420 1.00 49.98 245 ALA C O 1
ATOM 6425 N N . LEU C 1 246 ? 65.877 -1.589 -9.313 1.00 52.37 246 LEU C N 1
ATOM 6426 C CA . LEU C 1 246 ? 64.555 -1.542 -8.719 1.00 51.55 246 LEU C CA 1
ATOM 6427 C C . LEU C 1 246 ? 63.897 -2.915 -8.806 1.00 52.55 246 LEU C C 1
ATOM 6428 O O . LEU C 1 246 ? 64.180 -3.687 -9.728 1.00 52.62 246 LEU C O 1
ATOM 6433 N N . PRO C 1 247 ? 63.020 -3.247 -7.860 1.00 52.68 247 PRO C N 1
ATOM 6434 C CA . PRO C 1 247 ? 62.499 -4.617 -7.783 1.00 51.48 247 PRO C CA 1
ATOM 6435 C C . PRO C 1 247 ? 61.787 -5.046 -9.059 1.00 53.71 247 PRO C C 1
ATOM 6436 O O . PRO C 1 247 ? 61.141 -4.247 -9.740 1.00 49.93 247 PRO C O 1
ATOM 6440 N N . ASP C 1 248 ? 61.921 -6.335 -9.373 1.00 52.74 248 ASP C N 1
ATOM 6441 C CA . ASP C 1 248 ? 61.204 -6.980 -10.470 1.00 54.20 248 ASP C CA 1
ATOM 6442 C C . ASP C 1 248 ? 60.645 -8.293 -9.936 1.00 54.33 248 ASP C C 1
ATOM 6443 O O . ASP C 1 248 ? 61.407 -9.220 -9.640 1.00 53.24 248 ASP C O 1
ATOM 6448 N N . ASP C 1 249 ? 59.318 -8.375 -9.815 1.00 53.21 249 ASP C N 1
ATOM 6449 C CA . ASP C 1 249 ? 58.702 -9.545 -9.199 1.00 50.62 249 ASP C CA 1
ATOM 6450 C C . ASP C 1 249 ? 58.925 -10.822 -10.001 1.00 53.09 249 ASP C C 1
ATOM 6451 O O . ASP C 1 249 ? 58.865 -11.915 -9.428 1.00 54.12 249 ASP C O 1
ATOM 6456 N N . ASN C 1 250 ? 59.188 -10.717 -11.303 1.00 54.22 250 ASN C N 1
ATOM 6457 C CA . ASN C 1 250 ? 59.442 -11.882 -12.140 1.00 51.42 250 ASN C CA 1
ATOM 6458 C C . ASN C 1 250 ? 60.928 -12.156 -12.342 1.00 51.57 250 ASN C C 1
ATOM 6459 O O . ASN C 1 250 ? 61.284 -13.033 -13.136 1.00 43.64 250 ASN C O 1
ATOM 6464 N N . ASN C 1 251 ? 61.796 -11.436 -11.640 1.00 50.88 251 ASN C N 1
ATOM 6465 C CA . ASN C 1 251 ? 63.235 -11.662 -11.682 1.00 53.85 251 ASN C CA 1
ATOM 6466 C C . ASN C 1 251 ? 63.811 -11.310 -10.311 1.00 54.02 251 ASN C C 1
ATOM 6467 O O . ASN C 1 251 ? 64.675 -10.448 -10.159 1.00 53.03 251 ASN C O 1
ATOM 6472 N N . MET C 1 252 ? 63.318 -12.002 -9.277 1.00 55.09 252 MET C N 1
ATOM 6473 C CA . MET C 1 252 ? 63.757 -11.795 -7.901 1.00 55.79 252 MET C CA 1
ATOM 6474 C C . MET C 1 252 ? 64.032 -13.115 -7.191 1.00 57.18 252 MET C C 1
ATOM 6475 O O . MET C 1 252 ? 63.990 -13.167 -5.957 1.00 55.53 252 MET C O 1
ATOM 6480 N N . ASP C 1 253 ? 64.311 -14.179 -7.941 1.00 60.06 253 ASP C N 1
ATOM 6481 C CA . ASP C 1 253 ? 64.512 -15.509 -7.384 1.00 58.83 253 ASP C CA 1
ATOM 6482 C C . ASP C 1 253 ? 65.979 -15.917 -7.344 1.00 58.81 253 ASP C C 1
ATOM 6483 O O . ASP C 1 253 ? 66.277 -17.098 -7.138 1.00 58.96 253 ASP C O 1
ATOM 6488 N N . SER C 1 254 ? 66.898 -14.975 -7.540 1.00 58.98 254 SER C N 1
ATOM 6489 C CA . SER C 1 254 ? 68.316 -15.287 -7.562 1.00 55.81 254 SER C CA 1
ATOM 6490 C C . SER C 1 254 ? 68.879 -15.259 -6.143 1.00 54.20 254 SER C C 1
ATOM 6491 O O . SER C 1 254 ? 68.170 -14.998 -5.169 1.00 55.87 254 SER C O 1
ATOM 6494 N N . GLU C 1 255 ? 70.178 -15.530 -6.023 1.00 55.06 255 GLU C N 1
ATOM 6495 C CA . GLU C 1 255 ? 70.832 -15.629 -4.726 1.00 50.80 255 GLU C CA 1
ATOM 6496 C C . GLU C 1 255 ? 72.164 -14.896 -4.762 1.00 50.59 255 GLU C C 1
ATOM 6497 O O . GLU C 1 255 ? 72.959 -15.091 -5.686 1.00 48.85 255 GLU C O 1
ATOM 6503 N N . TYR C 1 256 ? 72.395 -14.048 -3.763 1.00 46.00 256 TYR C N 1
ATOM 6504 C CA . TYR C 1 256 ? 73.692 -13.423 -3.543 1.00 46.03 256 TYR C CA 1
ATOM 6505 C C . TYR C 1 256 ? 74.493 -14.321 -2.607 1.00 48.80 256 TYR C C 1
ATOM 6506 O O . TYR C 1 256 ? 74.081 -14.552 -1.463 1.00 47.14 256 TYR C O 1
ATOM 6515 N N . LEU C 1 257 ? 75.622 -14.836 -3.090 1.00 45.53 257 LEU C N 1
ATOM 6516 C CA . LEU C 1 257 ? 76.404 -15.821 -2.354 1.00 47.18 257 LEU C CA 1
ATOM 6517 C C . LEU C 1 257 ? 77.686 -15.180 -1.842 1.00 45.21 257 LEU C C 1
ATOM 6518 O O . LEU C 1 257 ? 78.384 -14.494 -2.592 1.00 46.37 257 LEU C O 1
ATOM 6523 N N . ILE C 1 258 ? 77.985 -15.390 -0.566 1.00 45.78 258 ILE C N 1
ATOM 6524 C CA . ILE C 1 258 ? 79.237 -14.948 0.032 1.00 45.11 258 ILE C CA 1
ATOM 6525 C C . ILE C 1 258 ? 79.948 -16.192 0.544 1.00 45.96 258 ILE C C 1
ATOM 6526 O O . ILE C 1 258 ? 79.505 -16.810 1.520 1.00 47.69 258 ILE C O 1
ATOM 6531 N N . ASP C 1 259 ? 81.044 -16.568 -0.119 1.00 41.77 259 ASP C N 1
ATOM 6532 C CA . ASP C 1 259 ? 81.795 -17.745 0.301 1.00 43.50 259 ASP C CA 1
ATOM 6533 C C . ASP C 1 259 ? 82.536 -17.490 1.607 1.00 46.63 259 ASP C C 1
ATOM 6534 O O . ASP C 1 259 ? 82.519 -18.333 2.512 1.00 43.61 259 ASP C O 1
ATOM 6539 N N . TYR C 1 260 ? 83.189 -16.336 1.725 1.00 43.87 260 TYR C N 1
ATOM 6540 C CA . TYR C 1 260 ? 83.930 -16.013 2.935 1.00 43.49 260 TYR C CA 1
ATOM 6541 C C . TYR C 1 260 ? 84.169 -14.512 3.002 1.00 44.13 260 TYR C C 1
ATOM 6542 O O . TYR C 1 260 ? 84.091 -13.804 1.995 1.00 43.74 260 TYR C O 1
ATOM 6551 N N . VAL C 1 261 ? 84.463 -14.040 4.210 1.00 43.02 261 VAL C N 1
ATOM 6552 C CA . VAL C 1 261 ? 85.020 -12.712 4.435 1.00 43.94 261 VAL C CA 1
ATOM 6553 C C . VAL C 1 261 ? 86.255 -12.891 5.306 1.00 44.51 261 VAL C C 1
ATOM 6554 O O . VAL C 1 261 ? 86.170 -13.477 6.392 1.00 42.84 261 VAL C O 1
ATOM 6558 N N . ARG C 1 262 ? 87.399 -12.403 4.832 1.00 44.59 262 ARG C N 1
ATOM 6559 C CA . ARG C 1 262 ? 88.666 -12.561 5.530 1.00 43.45 262 ARG C CA 1
ATOM 6560 C C . ARG C 1 262 ? 89.291 -11.199 5.793 1.00 45.91 262 ARG C C 1
ATOM 6561 O O . ARG C 1 262 ? 89.268 -10.317 4.927 1.00 43.99 262 ARG C O 1
ATOM 6569 N N . VAL C 1 263 ? 89.858 -11.035 6.988 1.00 41.38 263 VAL C N 1
ATOM 6570 C CA . VAL C 1 263 ? 90.496 -9.791 7.401 1.00 43.62 263 VAL C CA 1
ATOM 6571 C C . VAL C 1 263 ? 91.903 -10.099 7.893 1.00 42.93 263 VAL C C 1
ATOM 6572 O O . VAL C 1 263 ? 92.112 -11.054 8.649 1.00 42.15 263 VAL C O 1
ATOM 6576 N N . TRP C 1 264 ? 92.866 -9.279 7.472 1.00 43.56 264 TRP C N 1
ATOM 6577 C CA . TRP C 1 264 ? 94.252 -9.397 7.903 1.00 44.17 264 TRP C CA 1
ATOM 6578 C C . TRP C 1 264 ? 94.719 -8.073 8.490 1.00 42.29 264 TRP C C 1
ATOM 6579 O O . TRP C 1 264 ? 94.226 -7.003 8.123 1.00 37.76 264 TRP C O 1
ATOM 6590 N N . TYR C 1 265 ? 95.671 -8.157 9.416 1.00 42.16 265 TYR C N 1
ATOM 6591 C CA . TYR C 1 265 ? 96.369 -6.990 9.929 1.00 44.91 265 TYR C CA 1
ATOM 6592 C C . TYR C 1 265 ? 97.871 -7.202 9.784 1.00 45.06 265 TYR C C 1
ATOM 6593 O O . TYR C 1 265 ? 98.343 -8.306 9.498 1.00 45.33 265 TYR C O 1
ATOM 6602 N N . LYS C 1 266 ? 98.624 -6.127 9.989 1.00 46.31 266 LYS C N 1
ATOM 6603 C CA . LYS C 1 266 ? 100.074 -6.172 9.838 1.00 50.07 266 LYS C CA 1
ATOM 6604 C C . LYS C 1 266 ? 100.745 -6.614 11.135 1.00 48.02 266 LYS C C 1
ATOM 6605 O O . LYS C 1 266 ? 100.568 -5.990 12.182 1.00 50.73 266 LYS C O 1
#

CATH classification: 2.60.120.200

Nearest PDB structures (foldseek):
  8ew1-assembly3_C  TM=1.003E+00  e=9.572E-56  Phocaeicola plebeius DSM 17135
  8ep4-assembly3_C  TM=1.003E+00  e=2.048E-55  Phocaeicola plebeius DSM 17135
  3juu-assembly1_A  TM=8.319E-01  e=3.099E-20  Zobellia galactanivorans
  5ocr-assembly4_D  TM=8.063E-01  e=5.901E-17  Zobellia galactanivorans
  1gbg-assembly1_A  TM=8.287E-01  e=7.368E-12  Bacillus licheniformis

InterPro domains:
  IPR000757 Beta-glucanase-like, N-terminal domain [PF00722] (117-293)
  IPR000757 Beta-glucanase-like, N-terminal domain [PS51762] (46-300)
  IPR013320 Concanavalin A-like lectin/glucanase domain superfamily [SSF49899] (59-297)
  IPR016287 Beta-agarase [cd02178] (52-298)
  IPR050546 Glycosyl Hydrolase Family 16 [PTHR10963] (26-298)

Radius of gyration: 32.5 Å; Cα contacts (8 Å, |Δi|>4): 2127; chains: 3; bounding box: 86×86×62 Å

Sequence (788 aa):
SHHHHHHGSIDFSNAPKRLNNKYPLSDQKNEGGWVLNKKASDEFKGKKLNEERWFPNNPKWKGRQPTFFAKENTTFEDGCCVMRTYKPEAGSLPEGYTHTAGFLVSKELFLYGYFEARLRPNDSPWVFGFWMSNNERNWWTLIDDICENCPGNPANRHDLNSNVHVFKAPADKGDIKKHINFPAKYYIPFELQKDFHVWGLDWSKEYIRLYIDGVLYREIENKYWHQPLRINLNNESNKWFGALPDDNNMDSEYLIDYVRVWYKKSSHHHHHHGSIDFSNAPKRLNNKYPLSDQKNEGGWVLNKKASDEFKGKKLNEERWFPNNPKWKGRQPTFFAKEENTTFEDGCCVMRTYKPEAGSLPEGYTHTAGFLVSKELFLYGYFEARLRPNDSPWVFGFWMSNNERNWWTLIDICENCPGNPANRHDLNSNVHVFKAPADKGDIKKHINFPAKYYIPFELQKDFHVWGLDWSKEYIRLYIDGVLYREEIENKYWHQPLRINLNNESNKWFGALPDDNNMDSEYLIDYVRVWYKKHHHGSIDFSNAPKRLNNKYPLSDQKNEGGWVLNKKASDEFKGKKLNEERWFPNNPKWKGRQPTFFAKENTTFEDGCCVMRTYKPEAGSLPEGYTHTAGFLVSKELFLYGYFEARLRPNDSPWVFGFWMSNNERNWWTLIDICENCPGNPANRHDLNSNVHVFKAPADKGDIKKHINFPAKKYYIPFELQKDFHVWGLDWSKEYIRLYIDGVLYREIENKYWHQPLRINLNNESNKWFGALPDDNNMDSEYLIDYVRVWYK

Foldseek 3Di:
DQLPDAVEAFDCPPQADDDDPFDDSLCNVPPQAKHWDPLAKDQLDDWDDPCVFKPLADPVDQADFQEGEDNVQWIGPPRKIKGFKAFDDPPPDPPRYGMYITKIKGPDWDFFFKKKWKKQAWLALWWWFKWKWDDPDQWTWIWGQFTAGLNVVVGQFKGKTKIKTCGDDPVQQHDDHIDMDMHIHGYPGGRNPGIKMWMWGHDQAWTWIDISNHTDDIDGNRHRRDIIMIMTMIHADVSNVRDHDPVRRGTIMIISIMITIDHD/DCQLPDAVEAFDCPPQADDDDPADDSLCNVPPQAKHWDPLAKDQLDDWDDPCVFKPLADPVDQADFQEGEDNVQWIGPPSKIKGFKAFDDPPPDPPRYGMYITKIKTPDWDFFFKKKWKKQAWLALWWWFKWKWDDPDQWTWIWGQFTAGVNVVVGQFKGKTKIKTCGDDPVQQHDDHIDMDMHIHGYPGRRNPGIKMWMWGHDQQWTWIDISNHTDDIDGNRHRRDIIMIMTMIHADVSNVRDHDPVRRGTIMIISIMITIDHD/DAPEAFDCPPQADDDDDQDDSLCNVCPVVKDWDPLAKWQLDDWDDPCVFKPLADPVDQADFQEGEDNVQWIGDPSWIKGFKDFDDPPPDPPRYGIYITKIKTPDWDFFFKKKWKKQAWLALWWWFKWKWDDPDQWTWIWGQFTAGLNPVVGQFKGKTKIKTCGDDPVQQHDDHIDMDMHIHGYPGRRNPGIKMWMWGHDCAWIWIDISSHTDDIDGNRHRRDIIMIMTMIHADVVNVRDHDPVGRGTIMIISIMITIDD

Organism: Phocaeicola plebeius (strain DSM 17135 / JCM 12973 / CCUG 54634 / M2) (NCBI:txid484018)

Solvent-accessible surface area: 36767 Å² total; per-residue (Å²): 117,111,125,148,87,66,98,30,90,11,98,40,104,136,25,52,161,97,106,41,93,143,65,0,13,31,27,15,154,38,161,26,35,10,60,46,20,160,169,6,14,15,62,5,155,49,186,104,30,55,71,151,52,2,20,10,32,21,14,137,77,102,6,95,105,28,0,43,10,12,85,99,2,16,49,15,74,149,24,14,0,5,1,58,6,96,102,43,117,96,50,14,29,38,171,40,25,65,8,8,0,0,0,0,11,4,58,56,71,13,74,68,5,4,0,1,0,77,0,57,0,3,59,1,14,0,1,0,2,0,25,0,21,8,63,61,193,50,26,62,0,16,0,11,0,0,36,2,1,1,2,34,83,89,22,76,56,16,0,29,3,16,0,21,0,49,35,7,45,86,121,87,33,90,23,129,151,87,47,58,87,43,6,17,29,85,0,83,51,44,0,16,127,91,54,17,10,0,2,0,25,3,27,129,105,77,0,62,0,30,0,27,8,30,79,21,32,95,20,130,12,146,26,6,57,3,48,0,59,1,5,0,1,1,11,0,22,173,73,37,38,0,88,35,61,71,147,50,45,116,21,44,0,32,0,36,4,0,11,3,1,110,111,201,122,75,54,94,144,86,67,101,31,90,11,99,40,102,140,28,52,164,96,109,42,84,137,68,0,13,30,29,14,161,38,161,27,33,9,54,55,20,162,170,4,14,15,61,5,155,57,178,158,28,61,75,157,54,2,19,12,35,21,14,156,76,104,6,89,83,29,1,46,8,14,82,99,2,18,49,18,72,147,26,14,0,4,1,60,6,98,102,41,111,97,52,11,29,38,111,20,24,64,7,7,0,0,0,0,11,3,55,54,71,11,77,66,5,4,0,1,0,77,0,58,0,3,64,1,12,1,1,0,3,0,25,0,21,10,69,57,194,106,26,83,0,18,0,11,0,0,35,2,2,2,2,35,82,89,25,80,55,18,0,29,4,18,0,21,0,48,66,8,45,86,122,87,34,87,22,146,169,86,47,58,84,47,6,15,27,83,0,84,51,43,0,18,133,92,53,18,10,0,2,0,25,2,29,134,107,91,0,67,0,30,0,26,8,28,75,23,32,93,21,70,11,148,28,5,58,3,48,0,53,1,4,0,1,0,13,0,23,143,103,20,36,0,88,37,62,68,147,49,46,119,20,44,0,32,0,36,4,0,9,4,1,110,102,208,160,73,102,32,90,12,98,39,102,93,38,51,72,89,129,57,113,52,69,0,25,31,21,18,98,42,153,24,43,15,73,63,20,101,167,5,13,16,63,3,156,59,105,168,32,66,86,88,49,2,62,19,42,22,84,169,73,78,6,96,55,29,0,43,12,16,116,126,2,17,50,18,69,141,29,10,0,5,1,57,7,87,101,49,132,42,67,71,34,70,96,48,44,66,7,5,0,0,0,0,10,2,84,60,69,12,76,68,6,4,0,2,0,80,0,55,0,3,63,1,13,1,2,0,3,0,26,0,19,15,64,61,194,59,26,81,0,17,1,10,0,0,36,2,1,1,3,32,85,86,24,73,57,16,0,26,4,18,0,21,0,52,75,6,49,87,117,95,33,102,24,176,151,89,51,59,87,84,8,51,28,89,0,83,56,58,0,12,104,52,52,17,13,0,2,0,26,3,30,60,113,80,0,67,0,33,0,27,9,28,73,23,33,99,19,131,11,146,29,5,58,3,46,0,68,2,5,0,1,1,16,0,21,175,208,20,39,0,91,35,62,54,87,52,42,71,16,42,0,33,0,35,13,0,13,4,1,112,147

Secondary structure (DSSP, 8-state):
-TTT-EEEE---TTPPP---SSS-GGGTT-TT-EEE-TTT-B---SSS--TTTEESS-TT---STTEEE-GGGEEEETTEEEE--B-PPTTSSSTT--EEE-EEEESS-B-SEEEEEEEE--SSSSEEEEEEEEEETTEEEEEEEEEE-TTSGGGTTEEEEEEEEEEB-TTTT-B-S-EE--EEEE-SS-GGGS-EEEEEEE-SSEEEEEETTEEEEEEE-SS--S-BEEEEEEE-BGGGTB---TTS----EEEEEEEEEEE-/-GGGT-EEEE---TTPPP---SSS-GGGTT-TT-EEE-TTT-B---SSS--TTTEESS-TT---STTEEE-GGGEEEETTEEEE--B-PPTT-SSTT--EEE-EEEESS-B-SEEEEEEEE--SSSSEEEEEEEEEETTEEEEEEEEEE-TTSGGGTTEEEEEEEEEEB-TTTT-B-S-EE--EEEE-SS-GGGS-EEEEEEE-SSEEEEEETTEEEEEEE-SS--S-BEEEEEEE-BGGGTB---TTS----EEEEEEEEEEE-/-EEEE---TTPPP---SSS-GGGTT-TT--EE-TTT-B---SSS--TTTEESS-TT---STTEEE-GGGEEEETTEEEEE-B-PPTTSSPTT--EEE-EEEESS-B-SEEEEEEEE--SSSSEEEEEEEEEETTEEEEEEEEEE-TTSGGGTTEEEEEEEEEEB-GGGT-B-S-EE--EEEE-SS-GGGS-EEEEEEE-SSEEEEEETTEEEEEEE-SS--S-BEEEEEEE-BGGGTB---TTS---EEEEEEEEEEE-